Protein AF-A0A819TC47-F1 (afdb_monomer)

Secondary structure (DSSP, 8-state):
-EEP---S--PSPBSSTT-B--STTTTTHHHHHHHHHHHHHHHHHHHHHHHTT---HHHHHHHHHHHHHHTSTTTTTS-S-HHHHHHHHHHHHHHHHHHHHHHHHHHHHHSBSSTTSPPPPPPEE-TTGGGT--GGGTT-SEEEEEEEE-SSS-EEEEEEEEESS-EEEE-TTS-B--EEEEEPPHHHHTSTT------EEEEEEEEE-TTEEEEEEEEE-S--S----S-EEEESS-EEEE-SSEEEEE-TT--EEEEEETTTTEEEEEEEEEEEEEEBP---SSSGGGPPP-SS---BSSSSPEES-S--EEEEEE-SSEEEEEEEEETTEEEEEEEETT-SSEEEEEEE-PPP-TTS--EEEEEEEEES---TTEEEEESTTSSEEEEETT--SSS----S-TTGGG-EEESSEEEEE-SS-EEEEEESS-EEEE-SSTTEEEEEEEEE-SS--SSS--S----EETTEEPPEEEEEEEEEE-HHHHHHHHHHHHHHHHTPPEEEEEESPPPHHHHHHHB-SEEES-SSPPPTTEEEEEEEESSSSEEEEEEEE-SPTTS-TTTTS-EEEETHHHHTTT--EEEEEEE-TTSSSBGGG------EETT--B----------TT--EEEE-TT-EEEEEEEE-S-TTS-EEEEEEB-B--SSSSS-HHHHHHTTTTTT----HHHHHHHHHHHHHH-TT--EEE--HHHHHHHHHHS-HHHHHHHHHHHHTTSEEE-S-SSS---SSS--HHHHHHHHHHHHHHHHHHHGGGG---EEEE-SSSS--HHHHHHHHHTT-SEEEES---HHHHHHHHHHT-SEEEEE--TTTGGGGEEEEEE-TTTTSPSTT---STT--SPP----TTSTT--HHHHHHHHHHHHHHHHTT-SSSEEEEEE--BT--TTHHHHHHHHHHHHHHHTT-

Structure (mmCIF, N/CA/C/O backbone):
data_AF-A0A819TC47-F1
#
_entry.id   AF-A0A819TC47-F1
#
loop_
_atom_site.group_PDB
_atom_site.id
_atom_site.type_symbol
_atom_site.label_atom_id
_atom_site.label_alt_id
_atom_site.label_comp_id
_atom_site.label_asym_id
_atom_site.label_entity_id
_atom_site.label_seq_id
_atom_site.pdbx_PDB_ins_code
_atom_site.Cartn_x
_atom_site.Cartn_y
_atom_site.Cartn_z
_atom_site.occupancy
_atom_site.B_iso_or_equiv
_atom_site.auth_seq_id
_atom_site.auth_comp_id
_atom_site.auth_asym_id
_atom_site.auth_atom_id
_atom_site.pdbx_PDB_model_num
ATOM 1 N N . HIS A 1 1 ? 35.397 -21.884 -5.640 1.00 66.31 1 HIS A N 1
ATOM 2 C CA . HIS A 1 1 ? 35.527 -21.461 -4.231 1.00 66.31 1 HIS A CA 1
ATOM 3 C C . HIS A 1 1 ? 34.223 -21.775 -3.524 1.00 66.31 1 HIS A C 1
ATOM 5 O O . HIS A 1 1 ? 33.183 -21.461 -4.092 1.00 66.31 1 HIS A O 1
ATOM 11 N N . ASN A 1 2 ? 34.286 -22.409 -2.350 1.00 80.88 2 ASN A N 1
ATOM 12 C CA . ASN A 1 2 ? 33.099 -22.724 -1.556 1.00 80.88 2 ASN A CA 1
ATOM 13 C C . ASN A 1 2 ? 32.839 -21.586 -0.569 1.00 80.88 2 ASN A C 1
ATOM 15 O O . ASN A 1 2 ? 33.772 -21.132 0.097 1.00 80.88 2 ASN A O 1
ATOM 19 N N . TRP A 1 3 ? 31.592 -21.140 -0.482 1.00 86.06 3 TRP A N 1
ATOM 20 C CA . TRP A 1 3 ? 31.165 -20.068 0.415 1.00 86.06 3 TRP A CA 1
ATOM 21 C C . TRP A 1 3 ? 30.440 -20.639 1.632 1.00 86.06 3 TRP A C 1
ATOM 23 O O . TRP A 1 3 ? 29.738 -21.643 1.530 1.00 86.06 3 TRP A O 1
ATOM 33 N N . THR A 1 4 ? 30.604 -20.008 2.794 1.00 86.88 4 THR A N 1
ATOM 34 C CA . THR A 1 4 ? 29.801 -20.333 3.978 1.00 86.88 4 THR A CA 1
ATOM 35 C C . THR A 1 4 ? 28.342 -19.924 3.763 1.00 86.88 4 THR A C 1
ATOM 37 O O . THR A 1 4 ? 28.050 -19.001 3.004 1.00 86.88 4 THR A O 1
ATOM 40 N N . SER A 1 5 ? 27.420 -20.612 4.438 1.00 83.12 5 SER A N 1
ATOM 41 C CA . SER A 1 5 ? 25.977 -20.384 4.306 1.00 83.12 5 SER A CA 1
ATOM 42 C C . SER A 1 5 ? 25.416 -19.711 5.563 1.00 83.12 5 SER A C 1
ATOM 44 O O . SER A 1 5 ? 25.866 -19.985 6.676 1.00 83.12 5 SER A O 1
ATOM 46 N N . LYS A 1 6 ? 24.432 -18.825 5.377 1.00 85.69 6 LYS A N 1
ATOM 47 C CA . LYS A 1 6 ? 23.706 -18.093 6.423 1.00 85.69 6 LYS A CA 1
ATOM 48 C C . LYS A 1 6 ? 22.215 -18.147 6.092 1.00 85.69 6 LYS A C 1
ATOM 50 O O . LYS A 1 6 ? 21.855 -17.870 4.952 1.00 85.69 6 LYS A O 1
ATOM 55 N N . THR A 1 7 ? 21.377 -18.496 7.064 1.00 84.25 7 THR A N 1
ATOM 56 C CA . THR A 1 7 ? 19.927 -18.688 6.858 1.00 84.25 7 THR A CA 1
ATOM 57 C C . THR A 1 7 ? 19.046 -17.760 7.694 1.00 84.25 7 THR A C 1
ATOM 59 O O . THR A 1 7 ? 17.918 -17.500 7.303 1.00 84.25 7 THR A O 1
ATOM 62 N N . ASP A 1 8 ? 19.538 -17.263 8.830 1.00 88.25 8 ASP A N 1
ATOM 63 C CA . ASP A 1 8 ? 18.830 -16.302 9.694 1.00 88.25 8 ASP A CA 1
ATOM 64 C C . ASP A 1 8 ? 19.260 -14.835 9.426 1.00 88.25 8 ASP A C 1
ATOM 66 O O . ASP A 1 8 ? 20.000 -14.559 8.475 1.00 88.25 8 ASP A O 1
ATOM 70 N N . ASP A 1 9 ? 18.834 -13.880 10.260 1.00 94.06 9 ASP A N 1
ATOM 71 C CA . ASP A 1 9 ? 19.107 -12.442 10.105 1.00 94.06 9 ASP A CA 1
ATOM 72 C C . ASP A 1 9 ? 20.329 -11.930 10.903 1.00 94.06 9 ASP A C 1
ATOM 74 O O . ASP A 1 9 ? 21.116 -12.691 11.459 1.00 94.06 9 ASP A O 1
ATOM 78 N N . PHE A 1 10 ? 20.558 -10.615 10.897 1.00 95.62 10 PHE A N 1
ATOM 79 C CA . PHE A 1 10 ? 21.628 -9.959 11.666 1.00 95.62 10 PHE A CA 1
ATOM 80 C C . PHE A 1 10 ? 21.071 -9.125 12.832 1.00 95.62 10 PHE A C 1
ATOM 82 O O . PHE A 1 10 ? 21.669 -8.120 13.225 1.00 95.62 10 PHE A O 1
ATOM 89 N N . PHE A 1 11 ? 19.925 -9.530 13.390 1.00 96.94 11 PHE A N 1
ATOM 90 C CA . PHE A 1 11 ? 19.313 -8.855 14.531 1.00 96.94 11 PHE A CA 1
ATOM 91 C C . PHE A 1 11 ? 19.506 -9.609 15.859 1.00 96.94 11 PHE A C 1
ATOM 93 O O . PHE A 1 11 ? 19.625 -10.834 15.879 1.00 96.94 11 PHE A O 1
ATOM 100 N N . PRO A 1 12 ? 19.490 -8.879 16.992 1.00 97.25 12 PRO A N 1
ATOM 101 C CA . PRO A 1 12 ? 19.689 -7.435 17.091 1.00 97.25 12 PRO A CA 1
ATOM 102 C C . PRO A 1 12 ? 21.156 -7.044 16.858 1.00 97.25 12 PRO A C 1
ATOM 104 O O . PRO A 1 12 ? 22.076 -7.782 17.221 1.00 97.25 12 PRO A O 1
ATOM 107 N N . TYR A 1 13 ? 21.366 -5.850 16.303 1.00 97.94 13 TYR A N 1
ATOM 108 C CA . TYR A 1 13 ? 22.694 -5.266 16.126 1.00 97.94 13 TYR A CA 1
ATOM 109 C C . TYR A 1 13 ? 23.215 -4.670 17.440 1.00 97.94 13 TYR A C 1
ATOM 111 O O . TYR A 1 13 ? 22.492 -3.962 18.147 1.00 97.94 13 TYR A O 1
ATOM 119 N N . ALA A 1 14 ? 24.487 -4.927 17.742 1.00 97.31 14 ALA A N 1
ATOM 120 C CA . ALA A 1 14 ? 25.224 -4.250 18.797 1.00 97.31 14 ALA A CA 1
ATOM 121 C C . ALA A 1 14 ? 26.655 -3.972 18.344 1.00 97.31 14 ALA A C 1
ATOM 123 O O . ALA A 1 14 ? 27.362 -4.872 17.894 1.00 97.31 14 ALA A O 1
ATOM 124 N N . HIS A 1 15 ? 27.081 -2.724 18.498 1.00 95.56 15 HIS A N 1
ATOM 125 C CA . HIS A 1 15 ? 28.419 -2.277 18.109 1.00 95.56 15 HIS A CA 1
ATOM 126 C C . HIS A 1 15 ? 29.455 -2.377 19.245 1.00 95.56 15 HIS A C 1
ATOM 128 O O . HIS A 1 15 ? 30.656 -2.397 18.990 1.00 95.56 15 HIS A O 1
ATOM 134 N N . HIS A 1 16 ? 28.999 -2.491 20.497 1.00 95.19 16 HIS A N 1
ATOM 135 C CA . HIS A 1 16 ? 29.795 -2.803 21.690 1.00 95.19 16 HIS A CA 1
ATOM 136 C C . HIS A 1 16 ? 28.872 -3.401 22.786 1.00 95.19 16 HIS A C 1
ATOM 138 O O . HIS A 1 16 ? 27.650 -3.399 22.607 1.00 95.19 16 HIS A O 1
ATOM 144 N N . PRO A 1 17 ? 29.400 -3.905 23.924 1.00 95.25 17 PRO A N 1
ATOM 145 C CA . PRO A 1 17 ? 28.638 -4.716 24.890 1.00 95.25 17 PRO A CA 1
ATOM 146 C C . PRO A 1 17 ? 27.338 -4.116 25.459 1.00 95.25 17 PRO A C 1
ATOM 148 O O . PRO A 1 17 ? 26.407 -4.862 25.739 1.00 95.25 17 PRO A O 1
ATOM 151 N N . HIS A 1 18 ? 27.262 -2.793 25.614 1.00 96.94 18 HIS A N 1
ATOM 152 C CA . HIS A 1 18 ? 26.099 -2.066 26.152 1.00 96.94 18 HIS A CA 1
ATOM 153 C C . HIS A 1 18 ? 25.373 -1.217 25.092 1.00 96.94 18 HIS A C 1
ATOM 155 O O . HIS A 1 18 ? 24.556 -0.360 25.423 1.00 96.94 18 HIS A O 1
ATOM 161 N N . GLY A 1 19 ? 25.705 -1.414 23.814 1.00 96.75 19 GLY A N 1
ATOM 162 C CA . GLY A 1 19 ? 25.233 -0.598 22.698 1.00 96.75 19 GLY A CA 1
ATOM 163 C C . GLY A 1 19 ? 24.365 -1.395 21.736 1.00 96.75 19 GLY A C 1
ATOM 164 O O . GLY A 1 19 ? 24.721 -1.483 20.559 1.00 96.75 19 GLY A O 1
ATOM 165 N N . PHE A 1 20 ? 23.277 -1.995 22.238 1.00 98.44 20 PHE A N 1
ATOM 166 C CA . PHE A 1 20 ? 22.263 -2.702 21.443 1.00 98.44 20 PHE A CA 1
ATOM 167 C C . PHE A 1 20 ? 21.287 -1.709 20.804 1.00 98.44 20 PHE A C 1
ATOM 169 O O . PHE A 1 20 ? 20.598 -0.958 21.497 1.00 98.44 20 PHE A O 1
ATOM 176 N N . TRP A 1 21 ? 21.205 -1.727 19.475 1.00 98.56 21 TRP A N 1
ATOM 177 C CA . TRP A 1 21 ? 20.367 -0.818 18.689 1.00 98.56 21 TRP A CA 1
ATOM 178 C C . TRP A 1 21 ? 18.967 -1.411 18.559 1.00 98.56 21 TRP A C 1
ATOM 180 O O . TRP A 1 21 ? 18.543 -1.823 17.484 1.00 98.56 21 TRP A O 1
ATOM 190 N N . THR A 1 22 ? 18.276 -1.538 19.687 1.00 98.75 22 THR A N 1
ATOM 191 C CA . THR A 1 22 ? 16.927 -2.118 19.756 1.00 98.75 22 THR A CA 1
ATOM 192 C C . THR A 1 22 ? 15.870 -1.113 20.203 1.00 98.75 22 THR A C 1
ATOM 194 O O . THR A 1 22 ? 14.683 -1.426 20.201 1.00 98.75 22 THR A O 1
ATOM 197 N N . GLY A 1 23 ? 16.274 0.124 20.515 1.00 98.69 23 GLY A N 1
ATOM 198 C CA . GLY A 1 23 ? 15.364 1.214 20.856 1.00 98.69 23 GLY A CA 1
ATOM 199 C C . GLY A 1 23 ? 14.616 1.770 19.645 1.00 98.69 23 GLY A C 1
ATOM 200 O O . GLY A 1 23 ? 13.416 2.047 19.733 1.00 98.69 23 GLY A O 1
ATOM 201 N N . TYR A 1 24 ? 15.287 1.861 18.491 1.00 98.75 24 TYR A N 1
ATOM 202 C CA . TYR A 1 24 ? 14.677 2.377 17.257 1.00 98.75 24 TYR A CA 1
ATOM 203 C C . TYR A 1 24 ? 13.541 1.499 16.715 1.00 98.75 24 TYR A C 1
ATOM 205 O O . TYR A 1 24 ? 12.728 1.957 15.909 1.00 98.75 24 TYR A O 1
ATOM 213 N N . PHE A 1 25 ? 13.419 0.258 17.193 1.00 98.81 25 PHE A N 1
ATOM 214 C CA . PHE A 1 25 ? 12.260 -0.575 16.884 1.00 98.81 25 PHE A CA 1
ATOM 215 C C . PHE A 1 25 ? 10.945 0.082 17.341 1.00 98.81 25 PHE A C 1
ATOM 217 O O . PHE A 1 25 ? 9.921 -0.148 16.706 1.00 98.81 25 PHE A O 1
ATOM 224 N N . THR A 1 26 ? 10.978 0.968 18.350 1.00 98.88 26 THR A N 1
ATOM 225 C CA . THR A 1 26 ? 9.799 1.698 18.862 1.00 98.88 26 THR A CA 1
ATOM 226 C C . THR A 1 26 ? 9.914 3.228 18.780 1.00 98.88 26 THR A C 1
ATOM 228 O O . THR A 1 26 ? 8.888 3.907 18.825 1.00 98.88 26 THR A O 1
ATOM 231 N N . SER A 1 27 ? 11.112 3.814 18.652 1.00 98.81 27 SER A N 1
ATOM 232 C CA . SER A 1 27 ? 11.291 5.282 18.594 1.00 98.81 27 SER A CA 1
ATOM 233 C C . SER A 1 27 ? 10.340 5.957 17.598 1.00 98.81 27 SER A C 1
ATOM 235 O O . SER A 1 27 ? 10.143 5.453 16.496 1.00 98.81 27 SER A O 1
ATOM 237 N N . ARG A 1 28 ? 9.714 7.080 17.977 1.00 98.56 28 ARG A N 1
ATOM 238 C CA . ARG A 1 28 ? 8.693 7.770 17.161 1.00 98.56 28 ARG A CA 1
ATOM 239 C C . ARG A 1 28 ? 7.520 6.872 16.744 1.00 98.56 28 ARG A C 1
ATOM 241 O O . ARG A 1 28 ? 7.112 6.833 15.580 1.00 98.56 28 ARG A O 1
ATOM 248 N N . ALA A 1 29 ? 6.930 6.160 17.705 1.00 98.38 29 ALA A N 1
ATOM 249 C CA . ALA A 1 29 ? 5.822 5.224 17.480 1.00 98.38 29 ALA A CA 1
ATOM 250 C C . ALA A 1 29 ? 4.607 5.841 16.748 1.00 98.38 29 ALA A C 1
ATOM 252 O O . ALA A 1 29 ? 3.863 5.131 16.066 1.00 98.38 29 ALA A O 1
ATOM 253 N N . ALA A 1 30 ? 4.387 7.158 16.857 1.00 98.06 30 ALA A N 1
ATOM 254 C CA . ALA A 1 30 ? 3.364 7.861 16.079 1.00 98.06 30 ALA A CA 1
ATOM 255 C C . ALA A 1 30 ? 3.701 7.917 14.576 1.00 98.06 30 ALA A C 1
ATOM 257 O O . ALA A 1 30 ? 2.838 7.609 13.752 1.00 98.06 30 ALA A O 1
ATOM 258 N N . LEU A 1 31 ? 4.951 8.239 14.217 1.00 98.44 31 LEU A N 1
ATOM 259 C CA . LEU A 1 31 ? 5.405 8.297 12.824 1.00 98.44 31 LEU A CA 1
ATOM 260 C C . LEU A 1 31 ? 5.360 6.911 12.167 1.00 98.44 31 LEU A C 1
ATOM 262 O O . LEU A 1 31 ? 4.860 6.784 11.053 1.00 98.44 31 LEU A O 1
ATOM 266 N N . LYS A 1 32 ? 5.762 5.856 12.888 1.00 98.75 32 LYS A N 1
ATOM 267 C CA . LYS A 1 32 ? 5.657 4.459 12.421 1.00 98.75 32 LYS A CA 1
ATOM 268 C C . LYS A 1 32 ? 4.223 4.049 12.073 1.00 98.75 32 LYS A C 1
ATOM 270 O O . LYS A 1 32 ? 3.983 3.383 11.070 1.00 98.75 32 LYS A O 1
ATOM 275 N N . ARG A 1 33 ? 3.235 4.474 12.870 1.00 97.88 33 ARG A N 1
ATOM 276 C CA . ARG A 1 33 ? 1.818 4.251 12.536 1.00 97.88 33 ARG A CA 1
ATOM 277 C C . ARG A 1 33 ? 1.372 5.076 11.340 1.00 97.88 33 ARG A C 1
ATOM 279 O O . ARG A 1 33 ? 0.556 4.591 10.552 1.00 97.88 33 ARG A O 1
ATOM 286 N N . TYR A 1 34 ? 1.863 6.308 11.236 1.00 98.12 34 TYR A N 1
ATOM 287 C CA . TYR A 1 34 ? 1.503 7.207 10.153 1.00 98.12 34 TYR A CA 1
ATOM 288 C C . TYR A 1 34 ? 2.051 6.728 8.806 1.00 98.12 34 TYR A C 1
ATOM 290 O O . TYR A 1 34 ? 1.320 6.777 7.820 1.00 98.12 34 TYR A O 1
ATOM 298 N N . GLU A 1 35 ? 3.254 6.148 8.780 1.00 97.94 35 GLU A N 1
ATOM 299 C CA . GLU A 1 35 ? 3.806 5.404 7.638 1.00 97.94 35 GLU A CA 1
ATOM 300 C C . GLU A 1 35 ? 2.853 4.281 7.211 1.00 97.94 35 GLU A C 1
ATOM 302 O O . GLU A 1 35 ? 2.373 4.275 6.076 1.00 97.94 35 GLU A O 1
ATOM 307 N N . ARG A 1 36 ? 2.478 3.392 8.143 1.00 97.06 36 ARG A N 1
ATOM 308 C CA . ARG A 1 36 ? 1.607 2.245 7.848 1.00 97.06 36 ARG A CA 1
ATOM 309 C C . ARG A 1 36 ? 0.250 2.684 7.296 1.00 97.06 36 ARG A C 1
ATOM 311 O O . ARG A 1 36 ? -0.279 2.084 6.363 1.00 97.06 36 ARG A O 1
ATOM 318 N N . HIS A 1 37 ? -0.313 3.743 7.878 1.00 97.00 37 HIS A N 1
ATOM 319 C CA . HIS A 1 37 ? -1.571 4.346 7.437 1.00 97.00 37 HIS A CA 1
ATOM 320 C C . HIS A 1 37 ? -1.469 4.940 6.030 1.00 97.00 37 HIS A C 1
ATOM 322 O O . HIS A 1 37 ? -2.325 4.688 5.182 1.00 97.00 37 HIS A O 1
ATOM 328 N N . SER A 1 38 ? -0.401 5.696 5.782 1.00 98.06 38 SER A N 1
ATOM 329 C CA . SER A 1 38 ? -0.137 6.356 4.505 1.00 98.06 38 SER A CA 1
ATOM 330 C C . SER A 1 38 ? 0.094 5.340 3.388 1.00 98.06 38 SER A C 1
ATOM 332 O O . SER A 1 38 ? -0.426 5.524 2.289 1.00 98.06 38 SER A O 1
ATOM 334 N N . ASN A 1 39 ? 0.778 4.223 3.673 1.00 97.81 39 ASN A N 1
ATOM 335 C CA . ASN A 1 39 ? 0.933 3.137 2.707 1.00 97.81 39 ASN A CA 1
ATOM 336 C C . ASN A 1 39 ? -0.417 2.519 2.317 1.00 97.81 39 ASN A C 1
ATOM 338 O O . ASN A 1 39 ? -0.669 2.323 1.133 1.00 97.81 39 ASN A O 1
ATOM 342 N N . ASN A 1 40 ? -1.301 2.243 3.281 1.00 97.44 40 ASN A N 1
ATOM 343 C CA . ASN A 1 40 ? -2.626 1.694 2.979 1.00 97.44 40 ASN A CA 1
ATOM 344 C C . ASN A 1 40 ? -3.428 2.636 2.055 1.00 97.44 40 ASN A C 1
ATOM 346 O O . ASN A 1 40 ? -3.978 2.200 1.043 1.00 97.44 40 ASN A O 1
ATOM 350 N N . ILE A 1 41 ? -3.404 3.948 2.334 1.00 97.88 41 ILE A N 1
ATOM 351 C CA . ILE A 1 41 ? -4.001 4.969 1.455 1.00 97.88 41 ILE A CA 1
ATOM 352 C C . ILE A 1 41 ? -3.352 4.958 0.067 1.00 97.88 41 ILE A C 1
ATOM 354 O O . ILE A 1 41 ? -4.070 5.007 -0.933 1.00 97.88 41 ILE A O 1
ATOM 358 N N . LEU A 1 42 ? -2.023 4.859 -0.020 1.00 98.06 42 LEU A N 1
ATOM 359 C CA . LEU A 1 42 ? -1.311 4.792 -1.297 1.00 98.06 42 LEU A CA 1
ATOM 360 C C . LEU A 1 42 ? -1.751 3.579 -2.127 1.00 98.06 42 LEU A C 1
ATOM 362 O O . LEU A 1 42 ? -2.056 3.737 -3.310 1.00 98.06 42 LEU A O 1
ATOM 366 N N . GLN A 1 43 ? -1.826 2.389 -1.522 1.00 97.62 43 GLN A N 1
ATOM 367 C CA . GLN A 1 43 ? -2.245 1.182 -2.238 1.00 97.62 43 GLN A CA 1
ATOM 368 C C . GLN A 1 43 ? -3.692 1.286 -2.728 1.00 97.62 43 GLN A C 1
ATOM 370 O O . GLN A 1 43 ? -3.957 1.019 -3.899 1.00 97.62 43 GLN A O 1
ATOM 375 N N . ALA A 1 44 ? -4.620 1.746 -1.884 1.00 97.19 44 ALA A N 1
ATOM 376 C CA . ALA A 1 44 ? -6.005 1.962 -2.299 1.00 97.19 44 ALA A CA 1
ATOM 377 C C . ALA A 1 44 ? -6.127 3.022 -3.404 1.00 97.19 44 ALA A C 1
ATOM 379 O O . ALA A 1 44 ? -6.916 2.862 -4.330 1.00 97.19 44 ALA A O 1
ATOM 380 N N . THR A 1 45 ? -5.316 4.081 -3.348 1.00 97.81 45 THR A N 1
ATOM 381 C CA . THR A 1 45 ? -5.294 5.130 -4.378 1.00 97.81 45 THR A CA 1
ATOM 382 C C . THR A 1 45 ? -4.812 4.584 -5.718 1.00 97.81 45 THR A C 1
ATOM 384 O O . THR A 1 45 ? -5.431 4.873 -6.739 1.00 97.81 45 THR A O 1
ATOM 387 N N . ARG A 1 46 ? -3.757 3.756 -5.733 1.00 96.94 46 ARG A N 1
ATOM 388 C CA . ARG A 1 46 ? -3.277 3.075 -6.950 1.00 96.94 46 ARG A CA 1
ATOM 389 C C . ARG A 1 46 ? -4.330 2.140 -7.536 1.00 96.94 46 ARG A C 1
ATOM 391 O O . ARG A 1 46 ? -4.606 2.218 -8.731 1.00 96.94 46 ARG A O 1
ATOM 398 N N . GLN A 1 47 ? -4.968 1.334 -6.685 1.00 96.19 47 GLN A N 1
ATOM 399 C CA . GLN A 1 47 ? -6.060 0.448 -7.088 1.00 96.19 47 GLN A CA 1
ATOM 400 C C . GLN A 1 47 ? -7.213 1.240 -7.711 1.00 96.19 47 GLN A C 1
ATOM 402 O O . GLN A 1 47 ? -7.611 0.951 -8.833 1.00 96.19 47 GLN A O 1
ATOM 407 N N . LEU A 1 48 ? -7.721 2.264 -7.022 1.00 95.94 48 LEU A N 1
ATOM 408 C CA . LEU A 1 48 ? -8.822 3.097 -7.509 1.00 95.94 48 LEU A CA 1
ATOM 409 C C . LEU A 1 48 ? -8.458 3.843 -8.799 1.00 95.94 48 LEU A C 1
ATOM 411 O O . LEU A 1 48 ? -9.276 3.899 -9.712 1.00 95.94 48 LEU A O 1
ATOM 415 N N . ASN A 1 49 ? -7.233 4.361 -8.909 1.00 94.38 49 ASN A N 1
ATOM 416 C CA . ASN A 1 49 ? -6.725 4.985 -10.130 1.00 94.38 49 ASN A CA 1
ATOM 417 C C . ASN A 1 49 ? -6.718 4.010 -11.315 1.00 94.38 49 ASN A C 1
ATOM 419 O O . ASN A 1 49 ? -7.207 4.360 -12.388 1.00 94.38 49 ASN A O 1
ATOM 423 N N . ALA A 1 50 ? -6.211 2.792 -11.107 1.00 92.00 50 ALA A N 1
ATOM 424 C CA . ALA A 1 50 ? -6.165 1.760 -12.136 1.00 92.00 50 ALA A CA 1
ATOM 425 C C . ALA A 1 50 ? -7.570 1.284 -12.537 1.00 92.00 50 ALA A C 1
ATOM 427 O O . ALA A 1 50 ? -7.880 1.207 -13.724 1.00 92.00 50 ALA A O 1
ATOM 428 N N . LEU A 1 51 ? -8.431 1.014 -11.554 1.00 92.00 51 LEU A N 1
ATOM 429 C CA . LEU A 1 51 ? -9.780 0.478 -11.753 1.00 92.00 51 LEU A CA 1
ATOM 430 C C . LEU A 1 51 ? -10.752 1.496 -12.358 1.00 92.00 51 LEU A C 1
ATOM 432 O O . LEU A 1 51 ? -11.624 1.122 -13.135 1.00 92.00 51 LEU A O 1
ATOM 436 N N . ALA A 1 52 ? -10.591 2.782 -12.042 1.00 91.00 52 ALA A N 1
ATOM 437 C CA . ALA A 1 52 ? -11.339 3.863 -12.682 1.00 91.00 52 ALA A CA 1
ATOM 438 C C . ALA A 1 52 ? -10.676 4.362 -13.982 1.00 91.00 52 ALA A C 1
ATOM 440 O O . ALA A 1 52 ? -11.174 5.309 -14.598 1.00 91.00 52 ALA A O 1
ATOM 441 N N . ASN A 1 53 ? -9.564 3.743 -14.403 1.00 87.06 53 ASN A N 1
ATOM 442 C CA . ASN A 1 53 ? -8.794 4.106 -15.591 1.00 87.06 53 ASN A CA 1
ATOM 443 C C . ASN A 1 53 ? -8.556 5.628 -15.674 1.00 87.06 53 ASN A C 1
ATOM 445 O O . ASN A 1 53 ? -9.075 6.310 -16.564 1.00 87.06 53 ASN A O 1
ATOM 449 N N . LEU A 1 54 ? -7.897 6.187 -14.654 1.00 86.12 54 LEU A N 1
ATOM 450 C CA . LEU A 1 54 ? -7.642 7.631 -14.560 1.00 86.12 54 LEU A CA 1
ATOM 451 C C . LEU A 1 54 ? -6.272 8.032 -15.115 1.00 86.12 54 LEU A C 1
ATOM 453 O O . LEU A 1 54 ? -6.104 9.182 -15.505 1.00 86.12 54 LEU A O 1
ATOM 457 N N . ASN A 1 55 ? -5.300 7.114 -15.126 1.00 85.69 55 ASN A N 1
ATOM 458 C CA . ASN A 1 55 ? -3.928 7.361 -15.573 1.00 85.69 55 ASN A CA 1
ATOM 459 C C . ASN A 1 55 ? -3.230 8.554 -14.866 1.00 85.69 55 ASN A C 1
ATOM 461 O O . ASN A 1 55 ? -2.425 9.269 -15.457 1.00 85.69 55 ASN A O 1
ATOM 465 N N . LEU A 1 56 ? -3.497 8.775 -13.572 1.00 86.25 56 LEU A N 1
ATOM 466 C CA . LEU A 1 56 ? -2.972 9.915 -12.796 1.00 86.25 56 LEU A CA 1
ATOM 467 C C . LEU A 1 56 ? -1.655 9.602 -12.074 1.00 86.25 56 LEU A C 1
ATOM 469 O O . LEU A 1 56 ? -1.444 9.984 -10.918 1.00 86.25 56 LEU A O 1
ATOM 473 N N . ARG A 1 57 ? -0.737 8.909 -12.752 1.00 81.94 57 ARG A N 1
ATOM 474 C CA . ARG A 1 57 ? 0.527 8.444 -12.157 1.00 81.94 57 ARG A CA 1
ATOM 475 C C . ARG A 1 57 ? 1.375 9.589 -11.588 1.00 81.94 57 ARG A C 1
ATOM 477 O O . ARG A 1 57 ? 1.924 9.453 -10.496 1.00 81.94 57 ARG A O 1
ATOM 484 N N . ASN A 1 58 ? 1.406 10.739 -12.264 1.00 77.56 58 ASN A N 1
ATOM 485 C CA . ASN A 1 58 ? 2.135 11.931 -11.810 1.00 77.56 58 ASN A CA 1
ATOM 486 C C . ASN A 1 58 ? 1.586 12.487 -10.487 1.00 77.56 58 ASN A C 1
ATOM 488 O O . ASN A 1 58 ? 2.347 12.934 -9.636 1.00 77.56 58 ASN A O 1
ATOM 492 N N . SER A 1 59 ? 0.272 12.422 -10.265 1.00 82.31 59 SER A N 1
ATOM 493 C CA . SER A 1 59 ? -0.326 12.842 -8.993 1.00 82.31 59 SER A CA 1
ATOM 494 C C . SER A 1 59 ? -0.083 11.810 -7.884 1.00 82.31 59 SER A C 1
ATOM 496 O O . SER A 1 59 ? 0.176 12.181 -6.741 1.00 82.31 59 SER A O 1
ATOM 498 N N . ILE A 1 60 ? -0.094 10.513 -8.213 1.00 86.38 60 ILE A N 1
ATOM 499 C CA . ILE A 1 60 ? 0.265 9.429 -7.277 1.00 86.38 60 ILE A CA 1
ATOM 500 C C . ILE A 1 60 ? 1.736 9.519 -6.845 1.00 86.38 60 ILE A C 1
ATOM 502 O O . ILE A 1 60 ? 2.084 9.083 -5.739 1.00 86.38 60 ILE A O 1
ATOM 506 N N . PHE A 1 61 ? 2.601 10.094 -7.688 1.00 84.44 61 PHE A N 1
ATOM 507 C CA . PHE A 1 61 ? 4.024 10.247 -7.400 1.00 84.44 61 PHE A CA 1
ATOM 508 C C . PHE A 1 61 ? 4.280 10.995 -6.088 1.00 84.44 61 PHE A C 1
ATOM 510 O O . PHE A 1 61 ? 5.137 10.556 -5.337 1.00 84.44 61 PHE A O 1
ATOM 517 N N . PHE A 1 62 ? 3.497 12.022 -5.735 1.00 85.75 62 PHE A N 1
ATOM 518 C CA . PHE A 1 62 ? 3.691 12.781 -4.488 1.00 85.75 62 PHE A CA 1
ATOM 519 C C . PHE A 1 62 ? 3.638 11.900 -3.232 1.00 85.75 62 PHE A C 1
ATOM 521 O O . PHE A 1 62 ? 4.534 11.950 -2.391 1.00 85.75 62 PHE A O 1
ATOM 528 N N . LEU A 1 63 ? 2.607 11.056 -3.103 1.00 95.50 63 LEU A N 1
ATOM 529 C CA . LEU A 1 63 ? 2.522 10.129 -1.972 1.00 95.50 63 LEU A CA 1
ATOM 530 C C . LEU A 1 63 ? 3.513 8.967 -2.123 1.00 95.50 63 LEU A C 1
ATOM 532 O O . LEU A 1 63 ? 4.040 8.491 -1.124 1.00 95.50 63 LEU A O 1
ATOM 536 N N . SER A 1 64 ? 3.804 8.527 -3.351 1.00 94.50 64 SER A N 1
ATOM 537 C CA . SER A 1 64 ? 4.796 7.469 -3.598 1.00 94.50 64 SER A CA 1
ATOM 538 C C . SER A 1 64 ? 6.211 7.891 -3.195 1.00 94.50 64 SER A C 1
ATOM 540 O O . SER A 1 64 ? 6.922 7.107 -2.573 1.00 94.50 64 SER A O 1
ATOM 542 N N . GLU A 1 65 ? 6.609 9.120 -3.521 1.00 94.94 65 GLU A N 1
ATOM 543 C CA . GLU A 1 65 ? 7.888 9.721 -3.147 1.00 94.94 65 GLU A CA 1
ATOM 544 C C . GLU A 1 65 ? 7.964 9.895 -1.629 1.00 94.94 65 GLU A C 1
ATOM 546 O O . GLU A 1 65 ? 8.906 9.400 -1.014 1.00 94.94 65 GLU A O 1
ATOM 551 N N . ALA A 1 66 ? 6.944 10.502 -1.008 1.00 96.06 66 ALA A N 1
ATOM 552 C CA . ALA A 1 66 ? 6.887 10.667 0.444 1.00 96.06 66 ALA A CA 1
ATOM 553 C C . ALA A 1 66 ? 6.983 9.320 1.181 1.00 96.06 66 ALA A C 1
ATOM 555 O O . ALA A 1 66 ? 7.733 9.197 2.148 1.00 96.06 66 ALA A O 1
ATOM 556 N N . MET A 1 67 ? 6.278 8.293 0.693 1.00 97.94 67 MET A N 1
ATOM 557 C CA . MET A 1 67 ? 6.376 6.936 1.230 1.00 97.94 67 MET A CA 1
ATOM 558 C C . MET A 1 67 ? 7.759 6.320 1.019 1.00 97.94 67 MET A C 1
ATOM 560 O O . MET A 1 67 ? 8.244 5.645 1.922 1.00 97.94 67 MET A O 1
ATOM 564 N N . GLY A 1 68 ? 8.398 6.554 -0.132 1.00 94.62 68 GLY A N 1
ATOM 565 C CA . GLY A 1 68 ? 9.763 6.106 -0.413 1.00 94.62 68 GLY A CA 1
ATOM 566 C C . GLY A 1 68 ? 10.789 6.736 0.530 1.00 94.62 68 GLY A C 1
ATOM 567 O O . GLY A 1 68 ? 11.601 6.021 1.112 1.00 94.62 68 GLY A O 1
ATOM 568 N N . VAL A 1 69 ? 10.697 8.051 0.753 1.00 94.62 69 VAL A N 1
ATOM 569 C CA . VAL A 1 69 ? 11.526 8.782 1.727 1.00 94.62 69 VAL A CA 1
ATOM 570 C C . VAL A 1 69 ? 11.263 8.287 3.151 1.00 94.62 69 VAL A C 1
ATOM 572 O O . VAL A 1 69 ? 12.210 8.092 3.908 1.00 94.62 69 VAL A O 1
ATOM 575 N N . ALA A 1 70 ? 10.007 8.002 3.511 1.00 97.31 70 ALA A N 1
ATOM 576 C CA . ALA A 1 70 ? 9.662 7.484 4.835 1.00 97.31 70 ALA A CA 1
ATOM 577 C C . ALA A 1 70 ? 10.301 6.116 5.142 1.00 97.31 70 ALA A C 1
ATOM 579 O O . ALA A 1 70 ? 10.495 5.801 6.312 1.00 97.31 70 ALA A O 1
ATOM 580 N N . GLN A 1 71 ? 10.692 5.326 4.131 1.00 97.50 71 GLN A N 1
ATOM 581 C CA . GLN A 1 71 ? 11.428 4.068 4.339 1.00 97.50 71 GLN A CA 1
ATOM 582 C C . GLN A 1 71 ? 12.918 4.269 4.655 1.00 97.50 71 GLN A C 1
ATOM 584 O O . GLN A 1 71 ? 13.619 3.289 4.912 1.00 97.50 71 GLN A O 1
ATOM 589 N N . HIS A 1 72 ? 13.429 5.505 4.610 1.00 98.00 72 HIS A N 1
ATOM 590 C CA . HIS A 1 72 ? 14.814 5.795 4.961 1.00 98.00 72 HIS A CA 1
ATOM 591 C C . HIS A 1 72 ? 15.145 5.255 6.361 1.00 98.00 72 HIS A C 1
ATOM 593 O O . HIS A 1 72 ? 14.315 5.289 7.272 1.00 98.00 72 HIS A O 1
ATOM 599 N N . HIS A 1 73 ? 16.374 4.774 6.545 1.00 97.06 73 HIS A N 1
ATOM 600 C CA . HIS A 1 73 ? 16.817 4.148 7.793 1.00 97.06 73 HIS A CA 1
ATOM 601 C C . HIS A 1 73 ? 16.926 5.121 8.977 1.00 97.06 73 HIS A C 1
ATOM 603 O O . HIS A 1 73 ? 17.137 4.651 10.089 1.00 97.06 73 HIS A O 1
ATOM 609 N N . ASP A 1 74 ? 16.735 6.427 8.749 1.00 97.94 74 ASP A N 1
ATOM 610 C CA . ASP A 1 74 ? 16.528 7.447 9.790 1.00 97.94 74 ASP A CA 1
ATOM 611 C C . ASP A 1 74 ? 15.115 8.049 9.811 1.00 97.94 74 ASP A C 1
ATOM 613 O O . ASP A 1 74 ? 14.851 8.956 10.585 1.00 97.94 74 ASP A O 1
ATOM 617 N N . ALA A 1 75 ? 14.197 7.590 8.958 1.00 97.94 75 ALA A N 1
ATOM 618 C CA . ALA A 1 75 ? 12.811 8.057 8.939 1.00 97.94 75 ALA A CA 1
ATOM 619 C C . ALA A 1 75 ? 11.911 7.119 9.752 1.00 97.94 75 ALA A C 1
ATOM 621 O O . ALA A 1 75 ? 11.663 7.354 10.932 1.00 97.94 75 ALA A O 1
ATOM 622 N N . VAL A 1 76 ? 11.457 6.000 9.173 1.00 97.88 76 VAL A N 1
ATOM 623 C CA . VAL A 1 76 ? 10.594 5.037 9.884 1.00 97.88 76 VAL A CA 1
ATOM 624 C C . VAL A 1 76 ? 11.265 4.438 11.126 1.00 97.88 76 VAL A C 1
ATOM 626 O O . VAL A 1 76 ? 10.571 4.015 12.047 1.00 97.88 76 VAL A O 1
ATOM 629 N N . SER A 1 77 ? 12.598 4.434 11.214 1.00 98.25 77 SER A N 1
ATOM 630 C CA . SER A 1 77 ? 13.343 4.044 12.421 1.00 98.25 77 SER A CA 1
ATOM 631 C C . SER A 1 77 ? 13.138 5.008 13.597 1.00 98.25 77 SER A C 1
ATOM 633 O O . SER A 1 77 ? 13.204 4.575 14.747 1.00 98.25 77 SER A O 1
ATOM 635 N N . GLY A 1 78 ? 12.803 6.272 13.339 1.00 98.38 78 GLY A N 1
ATOM 636 C CA . GLY A 1 78 ? 12.639 7.299 14.358 1.00 98.38 78 GLY A CA 1
ATOM 637 C C . GLY A 1 78 ? 13.958 7.804 14.952 1.00 98.38 78 GLY A C 1
ATOM 638 O O . GLY A 1 78 ? 14.009 8.073 16.156 1.00 98.38 78 GLY A O 1
ATOM 639 N N . THR A 1 79 ? 15.024 7.850 14.146 1.00 98.56 79 THR A N 1
ATOM 640 C CA . THR A 1 79 ? 16.393 8.207 14.559 1.00 98.56 79 THR A CA 1
ATOM 641 C C . THR A 1 79 ? 16.920 9.526 13.980 1.00 98.56 79 THR A C 1
ATOM 643 O O . THR A 1 79 ? 18.084 9.885 14.169 1.00 98.56 79 THR A O 1
ATOM 646 N N . GLU A 1 80 ? 16.049 10.287 13.330 1.00 98.38 80 GLU A N 1
ATOM 647 C CA . GLU A 1 80 ? 16.241 11.657 12.871 1.00 98.38 80 GLU A CA 1
ATOM 648 C C . GLU A 1 80 ? 16.038 12.710 13.976 1.00 98.38 80 GLU A C 1
ATOM 650 O O . GLU A 1 80 ? 15.463 12.446 15.036 1.00 98.38 80 GLU A O 1
ATOM 655 N N . LYS A 1 81 ? 16.457 13.952 13.703 1.00 98.50 81 LYS A N 1
ATOM 656 C CA . LYS A 1 81 ? 16.140 15.131 14.529 1.00 98.50 81 LYS A CA 1
ATOM 657 C C . LYS A 1 81 ? 14.647 15.454 14.517 1.00 98.50 81 LYS A C 1
ATOM 659 O O . LYS A 1 81 ? 13.949 15.173 13.545 1.00 98.50 81 LYS A O 1
ATOM 664 N N . GLN A 1 82 ? 14.153 16.125 15.556 1.00 97.75 82 GLN A N 1
ATOM 665 C CA . GLN A 1 82 ? 12.719 16.418 15.679 1.00 97.75 82 GLN A CA 1
ATOM 666 C C . GLN A 1 82 ? 12.147 17.232 14.503 1.00 97.75 82 GLN A C 1
ATOM 668 O O . GLN A 1 82 ? 11.026 16.970 14.068 1.00 97.75 82 GLN A O 1
ATOM 673 N N . GLU A 1 83 ? 12.905 18.196 13.977 1.00 97.50 83 GLU A N 1
ATOM 674 C CA . GLU A 1 83 ? 12.490 18.998 12.816 1.00 97.50 83 GLU A CA 1
ATOM 675 C C . GLU A 1 83 ? 12.348 18.160 11.536 1.00 97.50 83 GLU A C 1
ATOM 677 O O . GLU A 1 83 ? 11.430 18.378 10.749 1.00 97.50 83 GLU A O 1
ATOM 682 N N . VAL A 1 84 ? 13.197 17.143 11.367 1.00 98.25 84 VAL A N 1
ATOM 683 C CA . VAL A 1 84 ? 13.165 16.232 10.216 1.00 98.25 84 VAL A CA 1
ATOM 684 C C . VAL A 1 84 ? 11.985 15.264 10.335 1.00 98.25 84 VAL A C 1
ATOM 686 O O . VAL A 1 84 ? 11.297 15.011 9.350 1.00 98.25 84 VAL A O 1
ATOM 689 N N . ALA A 1 85 ? 11.664 14.803 11.550 1.00 98.06 85 ALA A N 1
ATOM 690 C CA . ALA A 1 85 ? 10.456 14.013 11.799 1.00 98.06 85 ALA A CA 1
ATOM 691 C C . ALA A 1 85 ? 9.177 14.784 11.415 1.00 98.06 85 ALA A C 1
ATOM 693 O O . ALA A 1 85 ? 8.226 14.207 10.878 1.00 98.06 85 ALA A O 1
ATOM 694 N N . PHE A 1 86 ? 9.152 16.101 11.662 1.00 97.75 86 PHE A N 1
ATOM 695 C CA . PHE A 1 86 ? 8.057 16.967 11.222 1.00 97.75 86 PHE A CA 1
ATOM 696 C C . PHE A 1 86 ? 8.006 17.123 9.698 1.00 97.75 86 PHE A C 1
ATOM 698 O O . PHE A 1 86 ? 6.907 17.067 9.148 1.00 97.75 86 PHE A O 1
ATOM 705 N N . ASP A 1 87 ? 9.149 17.243 9.014 1.00 98.31 87 ASP A N 1
ATOM 706 C CA . ASP A 1 87 ? 9.207 17.249 7.543 1.00 98.31 87 ASP A CA 1
ATOM 707 C C . ASP A 1 87 ? 8.657 15.938 6.952 1.00 98.31 87 ASP A C 1
ATOM 709 O O . ASP A 1 87 ? 7.781 15.971 6.084 1.00 98.31 87 ASP A O 1
ATOM 713 N N . TYR A 1 88 ? 9.060 14.776 7.481 1.00 98.44 88 TYR A N 1
ATOM 714 C CA . TYR A 1 88 ? 8.516 13.483 7.048 1.00 98.44 88 TYR A CA 1
ATOM 715 C C . TYR A 1 88 ? 6.997 13.401 7.242 1.00 98.44 88 TYR A C 1
ATOM 717 O O . TYR A 1 88 ? 6.271 13.030 6.315 1.00 98.44 88 TYR A O 1
ATOM 725 N N . ALA A 1 89 ? 6.489 13.798 8.413 1.00 98.00 89 ALA A N 1
ATOM 726 C CA . ALA A 1 89 ? 5.050 13.831 8.668 1.00 98.00 89 ALA A CA 1
ATOM 727 C C . ALA A 1 89 ? 4.317 14.814 7.731 1.00 98.00 89 ALA A C 1
ATOM 729 O O . ALA A 1 89 ? 3.230 14.504 7.233 1.00 98.00 89 ALA A O 1
ATOM 730 N N . GLN A 1 90 ? 4.908 15.975 7.442 1.00 97.81 90 GLN A N 1
ATOM 731 C CA . GLN A 1 90 ? 4.341 16.953 6.517 1.00 97.81 90 GLN A CA 1
ATOM 732 C C . GLN A 1 90 ? 4.262 16.401 5.089 1.00 97.81 90 GLN A C 1
ATOM 734 O O . GLN A 1 90 ? 3.213 16.521 4.455 1.00 97.81 90 GLN A O 1
ATOM 739 N N . ARG A 1 91 ? 5.317 15.744 4.594 1.00 97.38 91 ARG A N 1
ATOM 740 C CA . ARG A 1 91 ? 5.332 15.107 3.264 1.00 97.38 91 ARG A CA 1
ATOM 741 C C . ARG A 1 91 ? 4.242 14.050 3.124 1.00 97.38 91 ARG A C 1
ATOM 743 O O . ARG A 1 91 ? 3.501 14.069 2.142 1.00 97.38 91 ARG A O 1
ATOM 750 N N . LEU A 1 92 ? 4.094 13.179 4.126 1.00 98.06 92 LEU A N 1
ATOM 751 C CA . LEU A 1 92 ? 3.019 12.181 4.159 1.00 98.06 92 LEU A CA 1
ATOM 752 C C . LEU A 1 92 ? 1.633 12.847 4.146 1.00 98.06 92 LEU A C 1
ATOM 754 O O . LEU A 1 92 ? 0.762 12.436 3.380 1.00 98.06 92 LEU A O 1
ATOM 758 N N . ALA A 1 93 ? 1.439 13.919 4.924 1.00 97.44 93 ALA A N 1
ATOM 759 C CA . ALA A 1 93 ? 0.179 14.667 4.954 1.00 97.44 93 ALA A CA 1
ATOM 760 C C . ALA A 1 93 ? -0.166 15.305 3.598 1.00 97.44 93 ALA A C 1
ATOM 762 O O . ALA A 1 93 ? -1.306 15.203 3.138 1.00 97.44 93 ALA A O 1
ATOM 763 N N . VAL A 1 94 ? 0.815 15.929 2.938 1.00 95.69 94 VAL A N 1
ATOM 764 C CA . VAL A 1 94 ? 0.651 16.510 1.596 1.00 95.69 94 VAL A CA 1
ATOM 765 C C . VAL A 1 94 ? 0.302 15.419 0.582 1.00 95.69 94 VAL A C 1
ATOM 767 O O . VAL A 1 94 ? -0.659 15.576 -0.172 1.00 95.69 94 VAL A O 1
ATOM 770 N N . GLY A 1 95 ? 1.013 14.288 0.606 1.00 95.69 95 GLY A N 1
ATOM 771 C CA . GLY A 1 95 ? 0.736 13.148 -0.269 1.00 95.69 95 GLY A CA 1
ATOM 772 C C . GLY A 1 95 ? -0.674 12.575 -0.081 1.00 95.69 95 GLY A C 1
ATOM 773 O O . GLY A 1 95 ? -1.374 12.339 -1.066 1.00 95.69 95 GLY A O 1
ATOM 774 N N . ILE A 1 96 ? -1.135 12.412 1.165 1.00 97.50 96 ILE A N 1
ATOM 775 C CA . ILE A 1 96 ? -2.504 11.959 1.470 1.00 97.50 96 ILE A CA 1
ATOM 776 C C . ILE A 1 96 ? -3.549 12.943 0.928 1.00 97.50 96 ILE A C 1
ATOM 778 O O . ILE A 1 96 ? -4.578 12.514 0.406 1.00 97.50 96 ILE A O 1
ATOM 782 N N . ASN A 1 97 ? -3.303 14.252 1.024 1.00 95.69 97 ASN A N 1
ATOM 783 C CA . ASN A 1 97 ? -4.227 15.255 0.494 1.00 95.69 97 ASN A CA 1
ATOM 784 C C . ASN A 1 97 ? -4.369 15.143 -1.036 1.00 95.69 97 ASN A C 1
ATOM 786 O O . ASN A 1 97 ? -5.484 15.119 -1.556 1.00 95.69 97 ASN A O 1
ATOM 790 N N . VAL A 1 98 ? -3.252 14.978 -1.757 1.00 93.75 98 VAL A N 1
ATOM 791 C CA . VAL A 1 98 ? -3.270 14.734 -3.213 1.00 93.75 98 VAL A CA 1
ATOM 792 C C . VAL A 1 98 ? -4.004 13.426 -3.538 1.00 93.75 98 VAL A C 1
ATOM 794 O O . VAL A 1 98 ? -4.874 13.406 -4.411 1.00 93.75 98 VAL A O 1
ATOM 797 N N . ALA A 1 99 ? -3.726 12.353 -2.792 1.00 96.44 99 ALA A N 1
ATOM 798 C CA . ALA A 1 99 ? -4.400 11.063 -2.943 1.00 96.44 99 ALA A CA 1
ATOM 799 C C . ALA A 1 99 ? -5.923 11.159 -2.733 1.00 96.44 99 ALA A C 1
ATOM 801 O O . ALA A 1 99 ? -6.689 10.549 -3.479 1.00 96.44 99 ALA A O 1
ATOM 802 N N . SER A 1 100 ? -6.386 11.990 -1.792 1.00 96.12 100 SER A N 1
ATOM 803 C CA . SER A 1 100 ? -7.815 12.260 -1.582 1.00 96.12 100 SER A CA 1
ATOM 804 C C . SER A 1 100 ? -8.493 12.826 -2.837 1.00 96.12 100 SER A C 1
ATOM 806 O O . SER A 1 100 ? -9.643 12.483 -3.123 1.00 96.12 100 SER A O 1
ATOM 808 N N . GLY A 1 101 ? -7.796 13.665 -3.611 1.00 95.81 101 GLY A N 1
ATOM 809 C CA . GLY A 1 101 ? -8.293 14.181 -4.890 1.00 95.81 101 GLY A CA 1
ATOM 810 C C . GLY A 1 101 ? -8.459 13.083 -5.945 1.00 95.81 101 GLY A C 1
ATOM 811 O O . GLY A 1 101 ? -9.470 13.044 -6.642 1.00 95.81 101 GLY A O 1
ATOM 812 N N . ILE A 1 102 ? -7.513 12.146 -6.012 1.00 95.44 102 ILE A N 1
ATOM 813 C CA . ILE A 1 102 ? -7.555 10.999 -6.935 1.00 95.44 102 ILE A CA 1
ATOM 814 C C . ILE A 1 102 ? -8.695 10.046 -6.563 1.00 95.44 102 ILE A C 1
ATOM 816 O O . ILE A 1 102 ? -9.446 9.618 -7.435 1.00 95.44 102 ILE A O 1
ATOM 820 N N . ILE A 1 103 ? -8.880 9.767 -5.268 1.00 97.25 103 ILE A N 1
ATOM 821 C CA . ILE A 1 103 ? -10.001 8.956 -4.765 1.00 97.25 103 ILE A CA 1
ATOM 822 C C . ILE A 1 103 ? -11.347 9.583 -5.164 1.00 97.25 103 ILE A C 1
ATOM 824 O O . ILE A 1 103 ? -12.242 8.875 -5.625 1.00 97.25 103 ILE A O 1
ATOM 828 N N . ASN A 1 104 ? -11.488 10.909 -5.062 1.00 96.44 104 ASN A N 1
ATOM 829 C CA . ASN A 1 104 ? -12.689 11.612 -5.529 1.00 96.44 104 ASN A CA 1
ATOM 830 C C . ASN A 1 104 ? -12.900 11.467 -7.043 1.00 96.44 104 ASN A C 1
ATOM 832 O O . ASN A 1 104 ? -14.019 11.197 -7.476 1.00 96.44 104 ASN A O 1
ATOM 836 N N . GLN A 1 105 ? -11.841 11.595 -7.847 1.00 95.56 105 GLN A N 1
ATOM 837 C CA . GLN A 1 105 ? -11.931 11.386 -9.295 1.00 95.56 105 GLN A CA 1
ATOM 838 C C . GLN A 1 105 ? -12.316 9.941 -9.638 1.00 95.56 105 GLN A C 1
ATOM 840 O O . GLN A 1 105 ? -13.156 9.726 -10.512 1.00 95.56 105 GLN A O 1
ATOM 845 N N . ALA A 1 106 ? -11.801 8.951 -8.907 1.00 95.62 106 ALA A N 1
ATOM 846 C CA . ALA A 1 106 ? -12.193 7.556 -9.088 1.00 95.62 106 ALA A CA 1
ATOM 847 C C . ALA A 1 106 ? -13.682 7.357 -8.775 1.00 95.62 106 ALA A C 1
ATOM 849 O O . ALA A 1 106 ? -14.424 6.825 -9.599 1.00 95.62 106 ALA A O 1
ATOM 850 N N . TYR A 1 107 ? -14.162 7.867 -7.638 1.00 95.81 107 TYR A N 1
ATOM 851 C CA . TYR A 1 107 ? -15.582 7.801 -7.286 1.00 95.81 107 TYR A CA 1
ATOM 852 C C . TYR A 1 107 ? -16.493 8.607 -8.221 1.00 95.81 107 TYR A C 1
ATOM 854 O O . TYR A 1 107 ? -17.659 8.247 -8.385 1.00 95.81 107 TYR A O 1
ATOM 862 N N . SER A 1 108 ? -15.986 9.643 -8.894 1.00 93.94 108 SER A N 1
ATOM 863 C CA . SER A 1 108 ? -16.739 10.348 -9.941 1.00 93.94 108 SER A CA 1
ATOM 864 C C . SER A 1 108 ? -17.026 9.475 -11.169 1.00 93.94 108 SER A C 1
ATOM 866 O O . SER A 1 108 ? -18.000 9.728 -11.868 1.00 93.94 108 SER A O 1
ATOM 868 N N . LYS A 1 109 ? -16.232 8.419 -11.398 1.00 92.00 109 LYS A N 1
ATOM 869 C CA . LYS A 1 109 ? -16.475 7.415 -12.445 1.00 92.00 109 LYS A CA 1
ATOM 870 C C . LYS A 1 109 ? -17.190 6.165 -11.929 1.00 92.00 109 LYS A C 1
ATOM 872 O O . LYS A 1 109 ? -18.009 5.605 -12.644 1.00 92.00 109 LYS A O 1
ATOM 877 N N . LEU A 1 110 ? -16.876 5.720 -10.710 1.00 92.44 110 LEU A N 1
ATOM 878 C CA . LEU A 1 110 ? -17.351 4.434 -10.180 1.00 92.44 110 LEU A CA 1
ATOM 879 C C . LEU A 1 110 ? -18.722 4.505 -9.486 1.00 92.44 110 LEU A C 1
ATOM 881 O O . LEU A 1 110 ? -19.433 3.504 -9.463 1.00 92.44 110 LEU A O 1
ATOM 885 N N . LEU A 1 111 ? -19.101 5.650 -8.901 1.00 93.81 111 LEU A N 1
ATOM 886 C CA . LEU A 1 111 ? -20.405 5.792 -8.238 1.00 93.81 111 LEU A CA 1
ATOM 887 C C . LEU A 1 111 ? -21.568 5.993 -9.223 1.00 93.81 111 LEU A C 1
ATOM 889 O O . LEU A 1 111 ? -22.598 5.359 -9.014 1.00 93.81 111 LEU A O 1
ATOM 893 N N . PRO A 1 112 ? -21.496 6.856 -10.254 1.00 94.12 112 PRO A N 1
ATOM 894 C CA . PRO A 1 112 ? -22.648 7.130 -11.114 1.00 94.12 112 PRO A CA 1
ATOM 895 C C . PRO A 1 112 ? -23.183 5.898 -11.848 1.00 94.12 112 PRO A C 1
ATOM 897 O O . PRO A 1 112 ? -22.429 5.133 -12.443 1.00 94.12 112 PRO A O 1
ATOM 900 N N . LYS A 1 113 ? -24.512 5.738 -11.863 1.00 91.25 113 LYS A N 1
ATOM 901 C CA . LYS A 1 113 ? -25.187 4.696 -12.658 1.00 91.25 113 LYS A CA 1
ATOM 902 C C . LYS A 1 113 ? -25.233 5.010 -14.150 1.00 91.25 113 LYS A C 1
ATOM 904 O O . LYS A 1 113 ? -25.335 4.095 -14.962 1.00 91.25 113 LYS A O 1
ATOM 909 N N . SER A 1 114 ? -25.182 6.291 -14.509 1.00 87.19 114 SER A N 1
ATOM 910 C CA . SER A 1 114 ? -25.218 6.755 -15.895 1.00 87.19 114 SER A CA 1
ATOM 911 C C . SER A 1 114 ? -24.479 8.084 -16.053 1.00 87.19 114 SER A C 1
ATOM 913 O O . SER A 1 114 ? -24.234 8.787 -15.074 1.00 87.19 114 SER A O 1
ATOM 915 N N . SER A 1 115 ? -24.199 8.475 -17.297 1.00 78.94 115 SER A N 1
ATOM 916 C CA . SER A 1 115 ? -23.644 9.794 -17.635 1.00 78.94 115 SER A CA 1
ATOM 917 C C . SER A 1 115 ? -24.582 10.969 -17.316 1.00 78.94 115 SER A C 1
ATOM 919 O O . SER A 1 115 ? -24.140 12.113 -17.321 1.00 78.94 115 SER A O 1
ATOM 921 N N . GLN A 1 116 ? -25.863 10.696 -17.045 1.00 83.81 116 GLN A N 1
ATOM 922 C CA . GLN A 1 116 ? -26.883 11.688 -16.686 1.00 83.81 116 GLN A CA 1
ATOM 923 C C . GLN A 1 116 ? -27.055 11.837 -15.168 1.00 83.81 116 GLN A C 1
ATOM 925 O O . GLN A 1 116 ? -27.799 12.709 -14.719 1.00 83.81 116 GLN A O 1
ATOM 930 N N . SER A 1 117 ? -26.402 10.985 -14.369 1.00 86.44 117 SER A N 1
ATOM 931 C CA . SER A 1 117 ? -26.446 11.093 -12.913 1.00 86.44 117 SER A CA 1
ATOM 932 C C . SER A 1 117 ? -25.862 12.439 -12.454 1.00 86.44 117 SER A C 1
ATOM 934 O O . SER A 1 117 ? -24.928 12.950 -13.078 1.00 86.44 117 SER A O 1
ATOM 936 N N . PRO A 1 118 ? -26.372 13.022 -11.353 1.00 88.75 118 PRO A N 1
ATOM 937 C CA . PRO A 1 118 ? -25.779 14.217 -10.763 1.00 88.75 118 PRO A CA 1
ATOM 938 C C . PRO A 1 118 ? -24.295 14.009 -10.396 1.00 88.75 118 PRO A C 1
ATOM 940 O O . PRO A 1 118 ? -23.851 12.867 -10.241 1.00 88.75 118 PRO A O 1
ATOM 943 N N . PRO A 1 119 ? -23.516 15.098 -10.236 1.00 89.06 119 PRO A N 1
ATOM 944 C CA . PRO A 1 119 ? -22.125 15.005 -9.807 1.00 89.06 119 PRO A CA 1
ATOM 945 C C . PRO A 1 119 ? -21.988 14.251 -8.482 1.00 89.06 119 PRO A C 1
ATOM 947 O O . PRO A 1 119 ? -22.648 14.604 -7.500 1.00 89.06 119 PRO A O 1
ATOM 950 N N . SER A 1 120 ? -21.103 13.247 -8.454 1.00 89.94 120 SER A N 1
ATOM 951 C CA . SER A 1 120 ? -20.846 12.440 -7.260 1.00 89.94 120 SER A CA 1
ATOM 952 C C . SER A 1 120 ? -20.528 13.319 -6.045 1.00 89.94 120 SER A C 1
ATOM 954 O O . SER A 1 120 ? -19.739 14.261 -6.165 1.00 89.94 120 SER A O 1
ATOM 956 N N . PRO A 1 121 ? -21.075 13.006 -4.856 1.00 91.94 121 PRO A N 1
ATOM 957 C CA . PRO A 1 121 ? -20.773 13.760 -3.648 1.00 91.94 121 PRO A CA 1
ATOM 958 C C . PRO A 1 121 ? -19.287 13.705 -3.307 1.00 91.94 121 PRO A C 1
ATOM 960 O O . PRO A 1 121 ? -18.690 12.622 -3.309 1.00 91.94 121 PRO A O 1
ATOM 963 N N . THR A 1 122 ? -18.719 14.860 -2.957 1.00 93.50 122 THR A N 1
ATOM 964 C CA . THR A 1 122 ? -17.329 14.967 -2.512 1.00 93.50 122 THR A CA 1
ATOM 965 C C . THR A 1 122 ? -17.093 14.093 -1.285 1.00 93.50 122 THR A C 1
ATOM 967 O O . THR A 1 122 ? -17.800 14.187 -0.280 1.00 93.50 122 THR A O 1
ATOM 970 N N . GLN A 1 123 ? -16.076 13.249 -1.386 1.00 94.06 123 GLN A N 1
ATOM 971 C CA . GLN A 1 123 ? -15.652 12.295 -0.378 1.00 94.06 123 GLN A CA 1
ATOM 972 C C . GLN A 1 123 ? -14.485 12.871 0.432 1.00 94.06 123 GLN A C 1
ATOM 974 O O . GLN A 1 123 ? -13.479 13.312 -0.127 1.00 94.06 123 GLN A O 1
ATOM 979 N N . PHE A 1 124 ? -14.594 12.828 1.756 1.00 94.25 124 PHE A N 1
ATOM 980 C CA . PHE A 1 124 ? -13.587 13.315 2.695 1.00 94.25 124 PHE A CA 1
ATOM 981 C C . PHE A 1 124 ? -12.960 12.151 3.460 1.00 94.25 124 PHE A C 1
ATOM 983 O O . PHE A 1 124 ? -13.665 11.287 3.983 1.00 94.25 124 PHE A O 1
ATOM 990 N N . LEU A 1 125 ? -11.633 12.149 3.580 1.00 94.50 125 LEU A N 1
ATOM 991 C CA . LEU A 1 125 ? -10.924 11.228 4.463 1.00 94.50 125 LEU A CA 1
ATOM 992 C C . LEU A 1 125 ? -10.793 11.834 5.867 1.00 94.50 125 LEU A C 1
ATOM 994 O O . LEU A 1 125 ? -10.179 12.886 6.041 1.00 94.50 125 LEU A O 1
ATOM 998 N N . CYS A 1 126 ? -11.303 11.143 6.886 1.00 92.88 126 CYS A N 1
ATOM 999 C CA . CYS A 1 126 ? -11.116 11.546 8.281 1.00 92.88 126 CYS A CA 1
ATOM 1000 C C . CYS A 1 126 ? -9.894 10.859 8.898 1.00 92.88 126 CYS A C 1
ATOM 1002 O O . CYS A 1 126 ? -9.966 9.723 9.364 1.00 92.88 126 CYS A O 1
ATOM 1004 N N . GLN A 1 127 ? -8.770 11.579 8.929 1.00 92.44 127 GLN A N 1
ATOM 1005 C CA . GLN A 1 127 ? -7.478 11.064 9.407 1.00 92.44 127 GLN A CA 1
ATOM 1006 C C . GLN A 1 127 ? -7.375 10.945 10.941 1.00 92.44 127 GLN A C 1
ATOM 1008 O O . GLN A 1 127 ? -6.469 10.289 11.443 1.00 92.44 127 GLN A O 1
ATOM 1013 N N . LEU A 1 128 ? -8.304 11.553 11.688 1.00 93.88 128 LEU A N 1
ATOM 1014 C CA . LEU A 1 128 ? -8.272 11.657 13.157 1.00 93.88 128 LEU A CA 1
ATOM 1015 C C . LEU A 1 128 ? -9.327 10.777 13.856 1.00 93.88 128 LEU A C 1
ATOM 1017 O O . LEU A 1 128 ? -9.692 10.991 15.015 1.00 93.88 128 LEU A O 1
ATOM 1021 N N . THR A 1 129 ? -9.830 9.748 13.171 1.00 91.44 129 THR A N 1
ATOM 1022 C CA . THR A 1 129 ? -10.838 8.832 13.736 1.00 91.44 129 THR A CA 1
ATOM 1023 C C . THR A 1 129 ? -10.315 8.052 14.944 1.00 91.44 129 THR A C 1
ATOM 1025 O O . THR A 1 129 ? -11.090 7.753 15.851 1.00 91.44 129 THR A O 1
ATOM 1028 N N . ASN A 1 130 ? -9.000 7.815 15.032 1.00 91.00 130 ASN A N 1
ATOM 1029 C CA . ASN A 1 130 ? -8.348 7.203 16.196 1.00 91.00 130 ASN A CA 1
ATOM 1030 C C . ASN A 1 130 ? -8.517 8.019 17.492 1.00 91.00 130 ASN A C 1
ATOM 1032 O O . ASN A 1 130 ? -8.534 7.446 18.574 1.00 91.00 130 ASN A O 1
ATOM 1036 N N . ILE A 1 131 ? -8.680 9.342 17.417 1.00 93.75 131 ILE A N 1
ATOM 1037 C CA . ILE A 1 131 ? -8.983 10.202 18.573 1.00 93.75 131 ILE A CA 1
ATOM 1038 C C . ILE A 1 131 ? -10.473 10.568 18.636 1.00 93.75 131 ILE A C 1
ATOM 1040 O O . ILE A 1 131 ? -10.877 11.493 19.339 1.00 93.75 131 ILE A O 1
ATOM 1044 N N . SER A 1 132 ? -11.328 9.802 17.948 1.00 92.94 132 SER A N 1
ATOM 1045 C CA . SER A 1 132 ? -12.774 10.058 17.844 1.00 92.94 132 SER A CA 1
ATOM 1046 C C . SER A 1 132 ? -13.091 11.433 17.250 1.00 92.94 132 SER A C 1
ATOM 1048 O O . SER A 1 132 ? -13.944 12.167 17.769 1.00 92.94 132 SER A O 1
ATOM 1050 N N . GLU A 1 133 ? -12.388 11.797 16.178 1.00 93.69 133 GLU A N 1
ATOM 1051 C CA . GLU A 1 133 ? -12.548 13.071 15.487 1.00 93.69 133 GLU A CA 1
ATOM 1052 C C . GLU A 1 133 ? -12.747 12.889 13.977 1.00 93.69 133 GLU A C 1
ATOM 1054 O O . GLU A 1 133 ? -12.006 12.182 13.299 1.00 93.69 133 GLU A O 1
ATOM 1059 N N . CYS A 1 134 ? -13.794 13.525 13.456 1.00 92.31 134 CYS A N 1
ATOM 1060 C CA . CYS A 1 134 ? -14.128 13.575 12.036 1.00 92.31 134 CYS A CA 1
ATOM 1061 C C . CYS A 1 134 ? -15.037 14.790 11.823 1.00 92.31 134 CYS A C 1
ATOM 1063 O O . CYS A 1 134 ? -16.261 14.672 11.782 1.00 92.31 134 CYS A O 1
ATOM 1065 N N . VAL A 1 135 ? -14.423 15.975 11.761 1.00 85.62 135 VAL A N 1
ATOM 1066 C CA . VAL A 1 135 ? -15.116 17.275 11.697 1.00 85.62 135 VAL A CA 1
ATOM 1067 C C . VAL A 1 135 ? -16.229 17.328 10.636 1.00 85.62 135 VAL A C 1
ATOM 1069 O O . VAL A 1 135 ? -17.307 17.814 10.972 1.00 85.62 135 VAL A O 1
ATOM 1072 N N . PRO A 1 136 ? -16.063 16.786 9.406 1.00 83.81 136 PRO A N 1
ATOM 1073 C CA . PRO A 1 136 ? -17.107 16.879 8.384 1.00 83.81 136 PRO A CA 1
ATOM 1074 C C . PRO A 1 136 ? -18.473 16.305 8.795 1.00 83.81 136 PRO A C 1
ATOM 1076 O O . PRO A 1 136 ? -19.493 16.828 8.354 1.00 83.81 136 PRO A O 1
ATOM 1079 N N . VAL A 1 137 ? -18.520 15.263 9.638 1.00 83.75 137 VAL A N 1
ATOM 1080 C CA . VAL A 1 137 ? -19.765 14.519 9.938 1.00 83.75 137 VAL A CA 1
ATOM 1081 C C . VAL A 1 137 ? -20.308 14.707 11.355 1.00 83.75 137 VAL A C 1
ATOM 1083 O O . VAL A 1 137 ? -21.413 14.253 11.637 1.00 83.75 137 VAL A O 1
ATOM 1086 N N . GLN A 1 138 ? -19.575 15.378 12.249 1.00 78.69 138 GLN A N 1
ATOM 1087 C CA . GLN A 1 138 ? -19.919 15.450 13.678 1.00 78.69 138 GLN A CA 1
ATOM 1088 C C . GLN A 1 138 ? -21.308 16.035 13.962 1.00 78.69 138 GLN A C 1
ATOM 1090 O O . GLN A 1 138 ? -21.977 15.547 14.870 1.00 78.69 138 GLN A O 1
ATOM 1095 N N . ASP A 1 139 ? -21.769 17.002 13.164 1.00 78.31 139 ASP A N 1
ATOM 1096 C CA . ASP A 1 139 ? -23.040 17.712 13.380 1.00 78.31 139 ASP A CA 1
ATOM 1097 C C . ASP A 1 139 ? -24.057 17.549 12.237 1.00 78.31 139 ASP A C 1
ATOM 1099 O O . ASP A 1 139 ? -25.084 18.229 12.208 1.00 78.31 139 ASP A O 1
ATOM 1103 N N . GLN A 1 140 ? -23.803 16.634 11.300 1.00 87.88 140 GLN A N 1
ATOM 1104 C CA . GLN A 1 140 ? -24.667 16.426 10.138 1.00 87.88 140 GLN A CA 1
ATOM 1105 C C . GLN A 1 140 ? -25.930 15.646 10.508 1.00 87.88 140 GLN A C 1
ATOM 1107 O O . GLN A 1 140 ? -25.871 14.648 11.210 1.00 87.88 140 GLN A O 1
ATOM 1112 N N . THR A 1 141 ? -27.095 16.041 9.996 1.00 90.00 141 THR A N 1
ATOM 1113 C CA . THR A 1 141 ? -28.325 15.244 10.170 1.00 90.00 141 THR A CA 1
ATOM 1114 C C . THR A 1 141 ? -28.349 14.018 9.261 1.00 90.00 141 THR A C 1
ATOM 1116 O O . THR A 1 141 ? -28.973 13.014 9.603 1.00 90.00 141 THR A O 1
ATOM 1119 N N . ARG A 1 142 ? -27.658 14.093 8.118 1.00 91.88 142 ARG A N 1
ATOM 1120 C CA . ARG A 1 142 ? -27.498 13.008 7.151 1.00 91.88 142 ARG A CA 1
ATOM 1121 C C . ARG A 1 142 ? -26.088 13.003 6.574 1.00 91.88 142 ARG A C 1
ATOM 1123 O O . ARG A 1 142 ? -25.574 14.051 6.185 1.00 91.88 142 ARG A O 1
ATOM 1130 N N . PHE A 1 143 ? -25.483 11.825 6.488 1.00 94.62 143 PHE A N 1
ATOM 1131 C CA . PHE A 1 143 ? -24.199 11.616 5.817 1.00 94.62 143 PHE A CA 1
ATOM 1132 C C . PHE A 1 143 ? -24.068 10.161 5.352 1.00 94.62 143 PHE A C 1
ATOM 1134 O O . PHE A 1 143 ? -24.830 9.290 5.776 1.00 94.62 143 PHE A O 1
ATOM 1141 N N . THR A 1 144 ? -23.095 9.885 4.487 1.00 95.31 144 THR A N 1
ATOM 1142 C CA . THR A 1 144 ? -22.736 8.515 4.098 1.00 95.31 144 THR A CA 1
ATOM 1143 C C . THR A 1 144 ? -21.302 8.193 4.451 1.00 95.31 144 THR A C 1
ATOM 1145 O O . THR A 1 144 ? -20.442 9.075 4.481 1.00 95.31 144 THR A O 1
ATOM 1148 N N . VAL A 1 145 ? -21.047 6.904 4.646 1.00 96.31 145 VAL A N 1
ATOM 1149 C CA . VAL A 1 145 ? -19.707 6.339 4.776 1.00 96.31 145 VAL A CA 1
ATOM 1150 C C . VAL A 1 145 ? -19.516 5.319 3.663 1.00 96.31 145 VAL A C 1
ATOM 1152 O O . VAL A 1 145 ? -20.144 4.261 3.675 1.00 96.31 145 VAL A O 1
ATOM 1155 N N . THR A 1 146 ? -18.655 5.636 2.702 1.00 96.88 146 THR A N 1
ATOM 1156 C CA . THR A 1 146 ? -18.223 4.702 1.659 1.00 96.88 146 THR A CA 1
ATOM 1157 C C . THR A 1 146 ? -16.934 4.034 2.118 1.00 96.88 146 THR A C 1
ATOM 1159 O O . THR A 1 146 ? -15.935 4.710 2.382 1.00 96.88 146 THR A O 1
ATOM 1162 N N . LEU A 1 147 ? -16.977 2.709 2.248 1.00 97.88 147 LEU A N 1
ATOM 1163 C CA . LEU A 1 147 ? -15.887 1.875 2.746 1.00 97.88 147 LEU A CA 1
ATOM 1164 C C . LEU A 1 147 ? -15.262 1.098 1.585 1.00 97.88 147 LEU A C 1
ATOM 1166 O O . LEU A 1 147 ? -15.908 0.205 1.040 1.00 97.88 147 LEU A O 1
ATOM 1170 N N . TRP A 1 148 ? -14.018 1.416 1.228 1.00 97.75 148 TRP A N 1
ATOM 1171 C CA . TRP A 1 148 ? -13.238 0.694 0.217 1.00 97.75 148 TRP A CA 1
ATOM 1172 C C . TRP A 1 148 ? -12.450 -0.450 0.858 1.00 97.75 148 TRP A C 1
ATOM 1174 O O . TRP A 1 148 ? -11.609 -0.203 1.721 1.00 97.75 148 TRP A O 1
ATOM 1184 N N . ASN A 1 149 ? -12.682 -1.688 0.426 1.00 97.19 149 ASN A N 1
ATOM 1185 C CA . ASN A 1 149 ? -11.885 -2.857 0.781 1.00 97.19 149 ASN A CA 1
ATOM 1186 C C . ASN A 1 149 ? -10.773 -3.070 -0.264 1.00 97.19 149 ASN A C 1
ATOM 1188 O O . ASN A 1 149 ? -11.075 -3.508 -1.375 1.00 97.19 149 ASN A O 1
ATOM 1192 N N . PRO A 1 150 ? -9.494 -2.833 0.079 1.00 95.81 150 PRO A N 1
ATOM 1193 C CA . PRO A 1 150 ? -8.381 -3.001 -0.855 1.00 95.81 150 PRO A CA 1
ATOM 1194 C C . PRO A 1 150 ? -7.935 -4.463 -1.034 1.00 95.81 150 PRO A C 1
ATOM 1196 O O . PRO A 1 150 ? -6.982 -4.730 -1.766 1.00 95.81 150 PRO A O 1
ATOM 1199 N N . THR A 1 151 ? -8.567 -5.422 -0.349 1.00 93.75 151 THR A N 1
ATOM 1200 C CA . THR A 1 151 ? -8.174 -6.838 -0.373 1.00 93.75 151 THR A CA 1
ATOM 1201 C C . THR A 1 151 ? -9.018 -7.645 -1.360 1.00 93.75 151 THR A C 1
ATOM 1203 O O . THR A 1 151 ? -10.187 -7.351 -1.574 1.00 93.75 151 THR A O 1
ATOM 1206 N N . ILE A 1 152 ? -8.459 -8.712 -1.936 1.00 91.38 152 ILE A N 1
ATOM 1207 C CA . ILE A 1 152 ? -9.137 -9.591 -2.919 1.00 91.38 152 ILE A CA 1
ATOM 1208 C C . ILE A 1 152 ? -10.140 -10.577 -2.301 1.00 91.38 152 ILE A C 1
ATOM 1210 O O . ILE A 1 152 ? -10.648 -11.465 -2.985 1.00 91.38 152 ILE A O 1
ATOM 1214 N N . ASN A 1 153 ? -10.425 -10.422 -1.011 1.00 92.00 153 ASN A N 1
ATOM 1215 C CA . ASN A 1 153 ? -11.365 -11.242 -0.267 1.00 92.00 153 ASN A CA 1
ATOM 1216 C C . ASN A 1 153 ? -12.441 -10.349 0.356 1.00 92.00 153 ASN A C 1
ATOM 1218 O O . ASN A 1 153 ? -12.126 -9.233 0.772 1.00 92.00 153 ASN A O 1
ATOM 1222 N N . PRO A 1 154 ? -13.695 -10.812 0.466 1.00 93.81 154 PRO A N 1
ATOM 1223 C CA . PRO A 1 154 ? -14.715 -10.092 1.206 1.00 93.81 154 PRO A CA 1
ATOM 1224 C C . PRO A 1 154 ? -14.289 -9.919 2.664 1.00 93.81 154 PRO A C 1
ATOM 1226 O O . PRO A 1 154 ? -13.679 -10.811 3.268 1.00 93.81 154 PRO A O 1
ATOM 1229 N N . VAL A 1 155 ? -14.614 -8.763 3.231 1.00 93.25 155 VAL A N 1
ATOM 1230 C CA . VAL A 1 155 ? -14.280 -8.425 4.615 1.00 93.25 155 VAL A CA 1
ATOM 1231 C C . VAL A 1 155 ? -15.557 -8.098 5.361 1.00 93.25 155 VAL A C 1
ATOM 1233 O O . VAL A 1 155 ? -16.395 -7.337 4.888 1.00 93.25 155 VAL A O 1
ATOM 1236 N N . LEU A 1 156 ? -15.680 -8.670 6.552 1.00 93.25 156 LEU A N 1
ATOM 1237 C CA . LEU A 1 156 ? -16.743 -8.369 7.491 1.00 93.25 156 LEU A CA 1
ATOM 1238 C C . LEU A 1 156 ? -16.093 -7.794 8.748 1.00 93.25 156 LEU A C 1
ATOM 1240 O O . LEU A 1 156 ? -15.345 -8.497 9.428 1.00 93.25 156 LEU A O 1
ATOM 1244 N N . GLN A 1 157 ? -16.300 -6.503 9.005 1.00 92.56 157 GLN A N 1
ATOM 1245 C CA . GLN A 1 157 ? -15.557 -5.774 10.033 1.00 92.56 157 GLN A CA 1
ATOM 1246 C C . GLN A 1 157 ? -16.383 -4.660 10.681 1.00 92.56 157 GLN A C 1
ATOM 1248 O O . GLN A 1 157 ? -17.242 -4.052 10.050 1.00 92.56 157 GLN A O 1
ATOM 1253 N N . HIS A 1 158 ? -16.097 -4.379 11.951 1.00 93.69 158 HIS A N 1
ATOM 1254 C CA . HIS A 1 158 ? -16.700 -3.282 12.700 1.00 93.69 158 HIS A CA 1
ATOM 1255 C C . HIS A 1 158 ? -16.002 -1.953 12.435 1.00 93.69 158 HIS A C 1
ATOM 1257 O O . HIS A 1 158 ? -14.772 -1.886 12.401 1.00 93.69 158 HIS A O 1
ATOM 1263 N N . PHE A 1 159 ? -16.795 -0.890 12.324 1.00 93.56 159 PHE A N 1
ATOM 1264 C CA . PHE A 1 159 ? -16.313 0.478 12.163 1.00 93.56 159 PHE A CA 1
ATOM 1265 C C . PHE A 1 159 ? -16.848 1.367 13.280 1.00 93.56 159 PHE A C 1
ATOM 1267 O O . PHE A 1 159 ? -18.000 1.242 13.690 1.00 93.56 159 PHE A O 1
ATOM 1274 N N . ARG A 1 160 ? -15.991 2.276 13.755 1.00 92.69 160 ARG A N 1
ATOM 1275 C CA . ARG A 1 160 ? -16.298 3.281 14.778 1.00 92.69 160 ARG A CA 1
ATOM 1276 C C . ARG A 1 160 ? -16.415 4.649 14.112 1.00 92.69 160 ARG A C 1
ATOM 1278 O O . ARG A 1 160 ? -15.457 5.116 13.498 1.00 92.69 160 ARG A O 1
ATOM 1285 N N . VAL A 1 161 ? -17.561 5.305 14.260 1.00 93.00 161 VAL A N 1
ATOM 1286 C CA . VAL A 1 161 ? -17.807 6.657 13.737 1.00 93.00 161 VAL A CA 1
ATOM 1287 C C . VAL A 1 161 ? -18.068 7.605 14.909 1.00 93.00 161 VAL A C 1
ATOM 1289 O O . VAL A 1 161 ? -18.981 7.346 15.692 1.00 93.00 161 VAL A O 1
ATOM 1292 N N . PRO A 1 162 ? -17.299 8.695 15.083 1.00 93.00 162 PRO A N 1
ATOM 1293 C CA . PRO A 1 162 ? -17.561 9.658 16.150 1.00 93.00 162 PRO A CA 1
ATOM 1294 C C . PRO A 1 162 ? -18.871 10.411 15.890 1.00 93.00 162 PRO A C 1
ATOM 1296 O O . PRO A 1 162 ? -19.070 10.950 14.803 1.00 93.00 162 PRO A O 1
ATOM 1299 N N . VAL A 1 163 ? -19.754 10.467 16.891 1.00 90.06 163 VAL A N 1
ATOM 1300 C CA . VAL A 1 163 ? -21.104 11.040 16.757 1.00 90.06 163 VAL A CA 1
ATOM 1301 C C . VAL A 1 163 ? -21.502 11.907 17.956 1.00 90.06 163 VAL A C 1
ATOM 1303 O O . VAL A 1 163 ? -21.125 11.644 19.102 1.00 90.06 163 VAL A O 1
ATOM 1306 N N . THR A 1 164 ? -22.307 12.940 17.696 1.00 88.44 164 THR A N 1
ATOM 1307 C CA . THR A 1 164 ? -22.916 13.817 18.720 1.00 88.44 164 THR A CA 1
ATOM 1308 C C . THR A 1 164 ? -24.370 13.455 19.035 1.00 88.44 164 THR A C 1
ATOM 1310 O O . THR A 1 164 ? -24.880 13.814 20.094 1.00 88.44 164 THR A O 1
ATOM 1313 N N . ARG A 1 165 ? -25.030 12.708 18.144 1.00 86.31 165 ARG A N 1
ATOM 1314 C CA . ARG A 1 165 ? -26.447 12.321 18.217 1.00 86.31 165 ARG A CA 1
ATOM 1315 C C . ARG A 1 165 ? -26.647 10.861 17.810 1.00 86.31 165 ARG A C 1
ATOM 1317 O O . ARG A 1 165 ? -25.709 10.201 17.365 1.00 86.31 165 ARG A O 1
ATOM 1324 N N . ALA A 1 166 ? -27.869 10.362 17.973 1.00 87.75 166 ALA A N 1
ATOM 1325 C CA . ALA A 1 166 ? -28.234 9.020 17.539 1.00 87.75 166 ALA A CA 1
ATOM 1326 C C . ALA A 1 166 ? -28.599 8.985 16.050 1.00 87.75 166 ALA A C 1
ATOM 1328 O O . ALA A 1 166 ? -29.322 9.857 15.566 1.00 87.75 166 ALA A O 1
ATOM 1329 N N . TYR A 1 167 ? -28.139 7.944 15.357 1.00 90.44 167 TYR A N 1
ATOM 1330 C CA . TYR A 1 167 ? -28.412 7.714 13.940 1.00 90.44 167 TYR A CA 1
ATOM 1331 C C . TYR A 1 167 ? -29.051 6.345 13.735 1.00 90.44 167 TYR A C 1
ATOM 1333 O O . TYR A 1 167 ? -28.755 5.392 14.457 1.00 90.44 167 TYR A O 1
ATOM 1341 N N . THR A 1 168 ? -29.914 6.254 12.733 1.00 92.62 168 THR A N 1
ATOM 1342 C CA . THR A 1 168 ? -30.262 4.993 12.083 1.00 92.62 168 THR A CA 1
ATOM 1343 C C . THR A 1 168 ? -29.236 4.755 10.983 1.00 92.62 168 THR A C 1
ATOM 1345 O O . THR A 1 168 ? -29.050 5.626 10.131 1.00 92.62 168 THR A O 1
ATOM 1348 N N . VAL A 1 169 ? -28.568 3.600 11.005 1.00 94.75 169 VAL A N 1
ATOM 1349 C CA . VAL A 1 169 ? -27.634 3.200 9.946 1.00 94.75 169 VAL A CA 1
ATOM 1350 C C . VAL A 1 169 ? -28.326 2.239 8.999 1.00 94.75 169 VAL A C 1
ATOM 1352 O O . VAL A 1 169 ? -28.909 1.252 9.447 1.00 94.75 169 VAL A O 1
ATOM 1355 N N . ARG A 1 170 ? -28.254 2.518 7.699 1.00 96.00 170 ARG A N 1
ATOM 1356 C CA . ARG A 1 170 ? -28.734 1.627 6.642 1.00 96.00 170 ARG A CA 1
ATOM 1357 C C . ARG A 1 170 ? -27.568 1.083 5.831 1.00 96.00 170 ARG A C 1
ATOM 1359 O O . ARG A 1 170 ? -26.589 1.792 5.587 1.00 96.00 170 ARG A O 1
ATOM 1366 N N . ASP A 1 171 ? -27.694 -0.170 5.427 1.00 96.44 171 ASP A N 1
ATOM 1367 C CA . ASP A 1 171 ? -26.772 -0.826 4.510 1.00 96.44 171 ASP A CA 1
ATOM 1368 C C . ASP A 1 171 ? -26.971 -0.345 3.053 1.00 96.44 171 ASP A C 1
ATOM 1370 O O . ASP A 1 171 ? -27.878 0.450 2.775 1.00 96.44 171 ASP A O 1
ATOM 1374 N N . PRO A 1 172 ? -26.150 -0.821 2.098 1.00 96.50 172 PRO A N 1
ATOM 1375 C CA . PRO A 1 172 ? -26.304 -0.497 0.678 1.00 96.50 172 PRO A CA 1
ATOM 1376 C C . PRO A 1 172 ? -27.698 -0.790 0.092 1.00 96.50 172 PRO A C 1
ATOM 1378 O O . PRO A 1 172 ? -28.131 -0.121 -0.848 1.00 96.50 172 PRO A O 1
ATOM 1381 N N . THR A 1 173 ? -28.428 -1.759 0.652 1.00 95.81 173 THR A N 1
ATOM 1382 C CA . THR A 1 173 ? -29.776 -2.160 0.209 1.00 95.81 173 THR A CA 1
ATOM 1383 C C . THR A 1 173 ? -30.894 -1.313 0.829 1.00 95.81 173 THR A C 1
ATOM 1385 O O . THR A 1 173 ? -32.074 -1.535 0.551 1.00 95.81 173 THR A O 1
ATOM 1388 N N . GLY A 1 174 ? -30.534 -0.331 1.663 1.00 93.81 174 GLY A N 1
ATOM 1389 C CA . GLY A 1 174 ? -31.466 0.559 2.354 1.00 93.81 174 GLY A CA 1
ATOM 1390 C C . GLY A 1 174 ? -32.048 -0.041 3.632 1.00 93.81 174 GLY A C 1
ATOM 1391 O O . GLY A 1 174 ? -32.857 0.614 4.302 1.00 93.81 174 GLY A O 1
ATOM 1392 N N . GLN A 1 175 ? -31.639 -1.256 4.005 1.00 95.31 175 GLN A N 1
ATOM 1393 C CA . GLN A 1 175 ? -32.130 -1.924 5.203 1.00 95.31 175 GLN A CA 1
ATOM 1394 C C . GLN A 1 175 ? -31.408 -1.395 6.446 1.00 95.31 175 GLN A C 1
ATOM 1396 O O . GLN A 1 175 ? -30.182 -1.267 6.433 1.00 95.31 175 GLN A O 1
ATOM 1401 N N . PRO A 1 176 ? -32.134 -1.069 7.531 1.00 94.69 176 PRO A N 1
ATOM 1402 C CA . PRO A 1 176 ? -31.509 -0.721 8.799 1.00 94.69 176 PRO A CA 1
ATOM 1403 C C . PRO A 1 176 ? -30.661 -1.879 9.331 1.00 94.69 176 PRO A C 1
ATOM 1405 O O . PRO A 1 176 ? -31.126 -3.018 9.379 1.00 94.69 176 PRO A O 1
ATOM 1408 N N . ILE A 1 177 ? -29.447 -1.578 9.782 1.00 94.06 177 ILE A N 1
ATOM 1409 C CA . ILE A 1 177 ? -28.549 -2.549 10.415 1.00 94.06 177 ILE A CA 1
ATOM 1410 C C . ILE A 1 177 ? -28.374 -2.251 11.898 1.00 94.06 177 ILE A C 1
ATOM 1412 O O . ILE A 1 177 ? -28.612 -1.135 12.365 1.00 94.06 177 ILE A O 1
ATOM 1416 N N . LEU A 1 178 ? -27.943 -3.266 12.647 1.00 91.06 178 LEU A N 1
ATOM 1417 C CA . LEU A 1 178 ? -27.633 -3.107 14.058 1.00 91.06 178 LEU A CA 1
ATOM 1418 C C . LEU A 1 178 ? -26.464 -2.129 14.224 1.00 91.06 178 LEU A C 1
ATOM 1420 O O . LEU A 1 178 ? -25.340 -2.379 13.787 1.00 91.06 178 LEU A O 1
ATOM 1424 N N . SER A 1 179 ? -26.739 -1.014 14.891 1.00 91.50 179 SER A N 1
ATOM 1425 C CA . SER A 1 179 ? -25.746 -0.015 15.262 1.00 91.50 179 SER A CA 1
ATOM 1426 C C . SER A 1 179 ? -25.892 0.346 16.730 1.00 91.50 179 SER A C 1
ATOM 1428 O O . SER A 1 179 ? -27.008 0.564 17.207 1.00 91.50 179 SER A O 1
ATOM 1430 N N . GLU A 1 180 ? -24.772 0.478 17.425 1.00 89.88 180 GLU A N 1
ATOM 1431 C CA . GLU A 1 180 ? -24.731 0.791 18.850 1.00 89.88 180 GLU A CA 1
ATOM 1432 C C . GLU A 1 180 ? -23.945 2.060 19.112 1.00 89.88 180 GLU A C 1
ATOM 1434 O O . GLU A 1 180 ? -23.026 2.390 18.373 1.00 89.88 180 GLU A O 1
ATOM 1439 N N . ILE A 1 181 ? -24.287 2.767 20.184 1.00 89.94 181 ILE A N 1
ATOM 1440 C CA . ILE A 1 181 ? -23.592 3.985 20.587 1.00 89.94 181 ILE A CA 1
ATOM 1441 C C . ILE A 1 181 ? -22.903 3.720 21.917 1.00 89.94 181 ILE A C 1
ATOM 1443 O O . ILE A 1 181 ? -23.570 3.461 22.920 1.00 89.94 181 ILE A O 1
ATOM 1447 N N . ILE A 1 182 ? -21.575 3.816 21.921 1.00 90.88 182 ILE A N 1
ATOM 1448 C CA . ILE A 1 182 ? -20.748 3.684 23.120 1.00 90.88 182 ILE A CA 1
ATOM 1449 C C . ILE A 1 182 ? -20.112 5.031 23.489 1.00 90.88 182 ILE A C 1
ATOM 1451 O O . ILE A 1 182 ? -19.785 5.828 22.603 1.00 90.88 182 ILE A O 1
ATOM 1455 N N . PRO A 1 183 ? -19.923 5.331 24.785 1.00 92.31 183 PRO A N 1
ATOM 1456 C CA . PRO A 1 183 ? -19.265 6.562 25.198 1.00 92.31 183 PRO A CA 1
ATOM 1457 C C . PRO A 1 183 ? -17.781 6.549 24.814 1.00 92.31 183 PRO A C 1
ATOM 1459 O O . PRO A 1 183 ? -17.079 5.569 25.049 1.00 92.31 183 PRO A O 1
ATOM 1462 N N . VAL A 1 184 ? -17.276 7.674 24.302 1.00 92.81 184 VAL A N 1
ATOM 1463 C CA . VAL A 1 184 ? -15.828 7.874 24.128 1.00 92.81 184 VAL A CA 1
ATOM 1464 C C . VAL A 1 184 ? -15.180 7.936 25.518 1.00 92.81 184 VAL A C 1
ATOM 1466 O O . VAL A 1 184 ? -15.647 8.690 26.386 1.00 92.81 184 VAL A O 1
ATOM 1469 N N . SER A 1 185 ? -14.104 7.171 25.724 1.00 93.00 185 SER A N 1
ATOM 1470 C CA . SER A 1 185 ? -13.372 7.127 26.992 1.00 93.00 185 SER A CA 1
ATOM 1471 C C . SER A 1 185 ? -12.800 8.494 27.383 1.00 93.00 185 SER A C 1
ATOM 1473 O O . SER A 1 185 ? -12.457 9.318 26.533 1.00 93.00 185 SER A O 1
ATOM 1475 N N . ASN A 1 186 ? -12.681 8.752 28.690 1.00 92.56 186 ASN A N 1
ATOM 1476 C CA . ASN A 1 186 ? -12.097 10.008 29.179 1.00 92.56 186 ASN A CA 1
ATOM 1477 C C . ASN A 1 186 ? -10.640 10.171 28.729 1.00 92.56 186 ASN A C 1
ATOM 1479 O O . ASN A 1 186 ? -10.247 11.276 28.375 1.00 92.56 186 ASN A O 1
ATOM 1483 N N . ALA A 1 187 ? -9.877 9.074 28.667 1.00 92.50 187 ALA A N 1
ATOM 1484 C CA . ALA A 1 187 ? -8.522 9.080 28.125 1.00 92.50 187 ALA A CA 1
ATOM 1485 C C . ALA A 1 187 ? -8.497 9.631 26.693 1.00 92.50 187 ALA A C 1
ATOM 1487 O O . ALA A 1 187 ? -7.740 10.550 26.411 1.00 92.50 187 ALA A O 1
ATOM 1488 N N . THR A 1 188 ? -9.402 9.160 25.826 1.00 93.62 188 THR A N 1
ATOM 1489 C CA . THR A 1 188 ? -9.530 9.669 24.452 1.00 93.62 188 THR A CA 1
ATOM 1490 C C . THR A 1 188 ? -9.960 11.135 24.407 1.00 93.62 188 THR A C 1
ATOM 1492 O O . THR A 1 188 ? -9.401 11.915 23.640 1.00 93.62 188 THR A O 1
ATOM 1495 N N . LYS A 1 189 ? -10.957 11.526 25.214 1.00 94.12 189 LYS A N 1
ATOM 1496 C CA . LYS A 1 189 ? -11.458 12.914 25.265 1.00 94.12 189 LYS A CA 1
ATOM 1497 C C . LYS A 1 189 ? -10.374 13.909 25.672 1.00 94.12 189 LYS A C 1
ATOM 1499 O O . LYS A 1 189 ? -10.396 15.034 25.188 1.00 94.12 189 LYS A O 1
ATOM 1504 N N . ASN A 1 190 ? -9.449 13.477 26.525 1.00 93.62 190 ASN A N 1
ATOM 1505 C CA . ASN A 1 190 ? -8.394 14.307 27.094 1.00 93.62 190 ASN A CA 1
ATOM 1506 C C . ASN A 1 190 ? -7.091 14.297 26.274 1.00 93.62 190 ASN A C 1
ATOM 1508 O O . ASN A 1 190 ? -6.126 14.932 26.696 1.00 93.62 190 ASN A O 1
ATOM 1512 N N . ILE A 1 191 ? -7.034 13.603 25.127 1.00 94.88 191 ILE A N 1
ATOM 1513 C CA . ILE A 1 191 ? -5.850 13.628 24.254 1.00 94.88 191 ILE A CA 1
ATOM 1514 C C . ILE A 1 191 ? -5.583 15.080 23.809 1.00 94.88 191 ILE A C 1
ATOM 1516 O O . ILE A 1 191 ? -6.472 15.702 23.216 1.00 94.88 191 ILE A O 1
ATOM 1520 N N . PRO A 1 192 ? -4.375 15.632 24.049 1.00 94.19 192 PRO A N 1
ATOM 1521 C CA . PRO A 1 192 ? -4.027 16.979 23.611 1.00 94.19 192 PRO A CA 1
ATOM 1522 C C . PRO A 1 192 ? -4.193 17.153 22.097 1.00 94.19 192 PRO A C 1
ATOM 1524 O O . PRO A 1 192 ? -3.794 16.289 21.319 1.00 94.19 192 PRO A O 1
ATOM 1527 N N . GLY A 1 193 ? -4.775 18.280 21.685 1.00 91.12 193 GLY A N 1
ATOM 1528 C CA . GLY A 1 193 ? -5.023 18.596 20.274 1.00 91.12 193 GLY A CA 1
ATOM 1529 C C . GLY A 1 193 ? -6.352 18.084 19.715 1.00 91.12 193 GLY A C 1
ATOM 1530 O O . GLY A 1 193 ? -6.738 18.509 18.630 1.00 91.12 193 GLY A O 1
ATOM 1531 N N . ARG A 1 194 ? -7.086 17.238 20.449 1.00 92.75 194 ARG A N 1
ATOM 1532 C CA . ARG A 1 194 ? -8.441 16.824 20.065 1.00 92.75 194 ARG A CA 1
ATOM 1533 C C . ARG A 1 194 ? -9.410 18.011 20.151 1.00 92.75 194 ARG A C 1
ATOM 1535 O O . ARG A 1 194 ? -9.622 18.553 21.235 1.00 92.75 194 ARG A O 1
ATOM 1542 N N . ALA A 1 195 ? -10.042 18.368 19.035 1.00 90.31 195 ALA A N 1
ATOM 1543 C CA . ALA A 1 195 ? -11.002 19.475 18.923 1.00 90.31 195 ALA A CA 1
ATOM 1544 C C . ALA A 1 195 ? -12.468 19.007 18.766 1.00 90.31 195 ALA A C 1
ATOM 1546 O O . ALA A 1 195 ? -13.391 19.817 18.745 1.00 90.31 195 ALA A O 1
ATOM 1547 N N . SER A 1 196 ? -12.695 17.695 18.673 1.00 90.94 196 SER A N 1
ATOM 1548 C CA . SER A 1 196 ? -14.010 17.064 18.489 1.00 90.94 196 SER A CA 1
ATOM 1549 C C . SER A 1 196 ? -15.015 17.287 19.636 1.00 90.94 196 SER A C 1
ATOM 1551 O O . SER A 1 196 ? -14.730 16.992 20.802 1.00 90.94 196 SER A O 1
ATOM 1553 N N . THR A 1 197 ? -16.251 17.662 19.288 1.00 89.50 197 THR A N 1
ATOM 1554 C CA . THR A 1 197 ? -17.413 17.730 20.203 1.00 89.50 197 THR A CA 1
ATOM 1555 C C . THR A 1 197 ? -18.088 16.372 20.433 1.00 89.50 197 THR A C 1
ATOM 1557 O O . THR A 1 197 ? -18.931 16.239 21.323 1.00 89.50 197 THR A O 1
ATOM 1560 N N . ALA A 1 198 ? -17.719 15.336 19.668 1.00 90.19 198 ALA A N 1
ATOM 1561 C CA . ALA A 1 198 ? -18.310 14.009 19.797 1.00 90.19 198 ALA A CA 1
ATOM 1562 C C . ALA A 1 198 ? -18.011 13.413 21.180 1.00 90.19 198 ALA A C 1
ATOM 1564 O O . ALA A 1 198 ? -16.853 13.285 21.588 1.00 90.19 198 ALA A O 1
ATOM 1565 N N . THR A 1 199 ? -19.060 13.020 21.901 1.00 90.50 199 THR A N 1
ATOM 1566 C CA . THR A 1 199 ? -18.951 12.376 23.221 1.00 90.50 199 THR A CA 1
ATOM 1567 C C . THR A 1 199 ? -19.146 10.865 23.161 1.00 90.50 199 THR A C 1
ATOM 1569 O O . THR A 1 199 ? -18.821 10.180 24.136 1.00 90.50 199 THR A O 1
ATOM 1572 N N . ASN A 1 200 ? -19.613 10.361 22.015 1.00 91.31 200 ASN A N 1
ATOM 1573 C CA . ASN A 1 200 ? -19.898 8.960 21.753 1.00 91.31 200 ASN A CA 1
ATOM 1574 C C . ASN A 1 200 ? -19.319 8.518 20.399 1.00 91.31 200 ASN A C 1
ATOM 1576 O O . ASN A 1 200 ? -18.984 9.340 19.542 1.00 91.31 200 ASN A O 1
ATOM 1580 N N . GLN A 1 201 ? -19.223 7.207 20.211 1.00 91.44 201 GLN A N 1
ATOM 1581 C CA . GLN A 1 201 ? -18.934 6.570 18.934 1.00 91.44 201 GLN A CA 1
ATOM 1582 C C . GLN A 1 201 ? -20.075 5.629 18.582 1.00 91.44 201 GLN A C 1
ATOM 1584 O O . GLN A 1 201 ? -20.555 4.885 19.437 1.00 91.44 201 GLN A O 1
ATOM 1589 N N . LEU A 1 202 ? -20.482 5.656 17.322 1.00 92.62 202 LEU A N 1
ATOM 1590 C CA . LEU A 1 202 ? -21.401 4.695 16.751 1.00 92.62 202 LEU A CA 1
ATOM 1591 C C . LEU A 1 202 ? -20.600 3.535 16.158 1.00 92.62 202 LEU A C 1
ATOM 1593 O O . LEU A 1 202 ? -19.675 3.755 15.375 1.00 92.62 202 LEU A O 1
ATOM 1597 N N . ILE A 1 203 ? -20.967 2.314 16.532 1.00 93.50 203 ILE A N 1
ATOM 1598 C CA . ILE A 1 203 ? -20.367 1.066 16.072 1.00 93.50 203 ILE A CA 1
ATOM 1599 C C . ILE A 1 203 ? -21.383 0.283 15.262 1.00 93.50 203 ILE A C 1
ATOM 1601 O O . ILE A 1 203 ? -22.487 0.009 15.734 1.00 93.50 203 ILE A O 1
ATOM 1605 N N . PHE A 1 204 ? -20.991 -0.098 14.055 1.00 94.44 204 PHE A N 1
ATOM 1606 C CA . PHE A 1 204 ? -21.770 -0.959 13.175 1.00 94.44 204 PHE A CA 1
ATOM 1607 C C . PHE A 1 204 ? -20.843 -1.944 12.467 1.00 94.44 204 PHE A C 1
ATOM 1609 O O . PHE A 1 204 ? -19.645 -1.685 12.298 1.00 94.44 204 PHE A O 1
ATOM 1616 N N . ARG A 1 205 ? -21.405 -3.077 12.057 1.00 94.56 205 ARG A N 1
ATOM 1617 C CA . ARG A 1 205 ? -20.701 -4.115 11.311 1.00 94.56 205 ARG A CA 1
ATOM 1618 C C . ARG A 1 205 ? -20.931 -3.918 9.818 1.00 94.56 205 ARG A C 1
ATOM 1620 O O . ARG A 1 205 ? -22.072 -3.890 9.364 1.00 94.56 205 ARG A O 1
ATOM 1627 N N . ALA A 1 206 ? -19.852 -3.781 9.059 1.00 95.62 206 ALA A N 1
ATOM 1628 C CA . ALA A 1 206 ? -19.889 -3.600 7.618 1.00 95.62 206 ALA A CA 1
ATOM 1629 C C . ALA A 1 206 ? -19.437 -4.874 6.899 1.00 95.62 206 ALA A C 1
ATOM 1631 O O . ALA A 1 206 ? -18.348 -5.388 7.157 1.00 95.62 206 ALA A O 1
ATOM 1632 N N . SER A 1 207 ? -20.262 -5.347 5.966 1.00 95.69 207 SER A N 1
ATOM 1633 C CA . SER A 1 207 ? -19.887 -6.334 4.951 1.00 95.69 207 SER A CA 1
ATOM 1634 C C . SER A 1 207 ? -19.353 -5.594 3.729 1.00 95.69 207 SER A C 1
ATOM 1636 O O . SER A 1 207 ? -20.006 -4.659 3.263 1.00 95.69 207 SER A O 1
ATOM 1638 N N . LEU A 1 208 ? -18.179 -5.967 3.225 1.00 96.44 208 LEU A N 1
ATOM 1639 C CA . LEU A 1 208 ? -17.528 -5.336 2.077 1.00 96.44 208 LEU A CA 1
ATOM 1640 C C . LEU A 1 208 ? -17.182 -6.390 1.019 1.00 96.44 208 LEU A C 1
ATOM 1642 O O . LEU A 1 208 ? -16.623 -7.435 1.373 1.00 96.44 208 LEU A O 1
ATOM 1646 N N . PRO A 1 209 ? -17.457 -6.126 -0.271 1.00 95.25 209 PRO A N 1
ATOM 1647 C CA . PRO A 1 209 ? -17.027 -7.014 -1.341 1.00 95.25 209 PRO A CA 1
ATOM 1648 C C . PRO A 1 209 ? -15.499 -7.024 -1.459 1.00 95.25 209 PRO A C 1
ATOM 1650 O O . PRO A 1 209 ? -14.812 -6.128 -0.969 1.00 95.25 209 PRO A O 1
ATOM 1653 N N . ALA A 1 210 ? -14.959 -8.045 -2.119 1.00 93.56 210 ALA A N 1
ATOM 1654 C CA . ALA A 1 210 ? -13.546 -8.087 -2.474 1.00 93.56 210 ALA A CA 1
ATOM 1655 C C . ALA A 1 210 ? -13.200 -6.952 -3.454 1.00 93.56 210 ALA A C 1
ATOM 1657 O O . ALA A 1 210 ? -13.967 -6.709 -4.382 1.00 93.56 210 ALA A O 1
ATOM 1658 N N . LEU A 1 211 ? -12.064 -6.279 -3.257 1.00 94.44 211 LEU A N 1
ATOM 1659 C CA . LEU A 1 211 ? -11.517 -5.217 -4.112 1.00 94.44 211 LEU A CA 1
ATOM 1660 C C . LEU A 1 211 ? -12.612 -4.258 -4.613 1.00 94.44 211 LEU A C 1
ATOM 1662 O O . LEU A 1 211 ? -12.902 -4.168 -5.807 1.00 94.44 211 LEU A O 1
ATOM 1666 N N . GLY A 1 212 ? -13.311 -3.635 -3.671 1.00 95.31 212 GLY A N 1
ATOM 1667 C CA . GLY A 1 212 ? -14.582 -2.974 -3.934 1.00 95.31 212 GLY A CA 1
ATOM 1668 C C . GLY A 1 212 ? -15.053 -2.115 -2.772 1.00 95.31 212 GLY A C 1
ATOM 1669 O O . GLY A 1 212 ? -14.381 -2.026 -1.745 1.00 95.31 212 GLY A O 1
ATOM 1670 N N . PHE A 1 213 ? -16.220 -1.490 -2.910 1.00 97.50 213 PHE A N 1
ATOM 1671 C CA . PHE A 1 213 ? -16.801 -0.663 -1.856 1.00 97.50 213 PHE A CA 1
ATOM 1672 C C . PHE A 1 213 ? -18.262 -0.982 -1.568 1.00 97.50 213 PHE A C 1
ATOM 1674 O O . PHE A 1 213 ? -18.990 -1.475 -2.429 1.00 97.50 213 PHE A O 1
ATOM 1681 N N . ASN A 1 214 ? -18.671 -0.621 -0.350 1.00 98.06 214 ASN A N 1
ATOM 1682 C CA . ASN A 1 214 ? -20.064 -0.474 0.054 1.00 98.06 214 ASN A CA 1
ATOM 1683 C C . ASN A 1 214 ? -20.291 0.897 0.709 1.00 98.06 214 ASN A C 1
ATOM 1685 O O . ASN A 1 214 ? -19.453 1.362 1.487 1.00 98.06 214 ASN A O 1
ATOM 1689 N N . THR A 1 215 ? -21.436 1.516 0.425 1.00 97.25 215 THR A N 1
ATOM 1690 C CA . THR A 1 215 ? -21.863 2.798 1.003 1.00 97.25 215 THR A CA 1
ATOM 1691 C C . THR A 1 215 ? -22.967 2.591 2.037 1.00 97.25 215 THR A C 1
ATOM 1693 O O . THR A 1 215 ? -24.008 2.009 1.741 1.00 97.25 215 THR A O 1
ATOM 1696 N N . TYR A 1 216 ? -22.736 3.100 3.246 1.00 97.19 216 TYR A N 1
ATOM 1697 C CA . TYR A 1 216 ? -23.663 3.055 4.376 1.00 97.19 216 TYR A CA 1
ATOM 1698 C C . TYR A 1 216 ? -24.245 4.442 4.641 1.00 97.19 216 TYR A C 1
ATOM 1700 O O . TYR A 1 216 ? -23.537 5.447 4.530 1.00 97.19 216 TYR A O 1
ATOM 1708 N N . PHE A 1 217 ? -25.520 4.497 5.020 1.00 95.94 217 PHE A N 1
ATOM 1709 C CA . PHE A 1 217 ? -26.280 5.740 5.159 1.00 95.94 217 PHE A CA 1
ATOM 1710 C C . PHE A 1 217 ? -26.619 6.004 6.617 1.00 95.94 217 PHE A C 1
ATOM 1712 O O . PHE A 1 217 ? -27.144 5.126 7.299 1.00 95.94 217 PHE A O 1
ATOM 1719 N N . PHE A 1 218 ? -26.347 7.219 7.077 1.00 94.44 218 PHE A N 1
ATOM 1720 C CA . PHE A 1 218 ? -26.578 7.652 8.447 1.00 94.44 218 PHE A CA 1
ATOM 1721 C C . PHE A 1 218 ? -27.634 8.744 8.447 1.00 94.44 218 PHE A C 1
ATOM 1723 O O . PHE A 1 218 ? -27.449 9.788 7.823 1.00 94.44 218 PHE A O 1
ATOM 1730 N N . GLU A 1 219 ? -28.725 8.516 9.170 1.00 92.38 219 GLU A N 1
ATOM 1731 C CA . GLU A 1 219 ? -29.823 9.472 9.297 1.00 92.38 219 GLU A CA 1
ATOM 1732 C C . GLU A 1 219 ? -30.158 9.704 10.771 1.00 92.38 219 GLU A C 1
ATOM 1734 O O . GLU A 1 219 ? -30.396 8.757 11.524 1.00 92.38 219 GLU A O 1
ATOM 1739 N N . ALA A 1 220 ? -30.127 10.965 11.201 1.00 90.44 220 ALA A N 1
ATOM 1740 C CA . ALA A 1 220 ? -30.389 11.341 12.582 1.00 90.44 220 ALA A CA 1
ATOM 1741 C C . ALA A 1 220 ? -31.819 10.958 12.992 1.00 90.44 220 ALA A C 1
ATOM 1743 O O . ALA A 1 220 ? -32.779 11.212 12.263 1.00 90.44 220 ALA A O 1
ATOM 1744 N N . LYS A 1 221 ? -31.974 10.371 14.183 1.00 87.00 221 LYS A N 1
ATOM 1745 C CA . LYS A 1 221 ? -33.301 10.050 14.727 1.00 87.00 221 LYS A CA 1
ATOM 1746 C C . LYS A 1 221 ? -34.038 11.336 15.134 1.00 87.00 221 LYS A C 1
ATOM 1748 O O . LYS A 1 221 ? -33.441 12.217 15.746 1.00 87.00 221 LYS A O 1
ATOM 1753 N N . THR A 1 222 ? -35.331 11.426 14.816 1.00 71.75 222 THR A N 1
ATOM 1754 C CA . THR A 1 222 ? -36.178 12.616 15.048 1.00 71.75 222 THR A CA 1
ATOM 1755 C C . THR A 1 222 ? -36.635 12.807 16.499 1.00 71.75 222 THR A C 1
ATOM 1757 O O . THR A 1 222 ? -37.024 13.914 16.858 1.00 71.75 222 THR A O 1
ATOM 1760 N N . ASP A 1 223 ? -36.567 11.777 17.350 1.00 59.62 223 ASP A N 1
ATOM 1761 C CA . ASP A 1 223 ? -36.839 11.895 18.789 1.00 59.62 223 ASP A CA 1
ATOM 1762 C C . ASP A 1 223 ? -35.536 12.140 19.571 1.00 59.62 223 ASP A C 1
ATOM 1764 O O . ASP A 1 223 ? -34.782 11.222 19.891 1.00 59.62 223 ASP A O 1
ATOM 1768 N N . GLU A 1 224 ? -35.276 13.409 19.902 1.00 47.69 224 GLU A N 1
ATOM 1769 C CA . GLU A 1 224 ? -34.063 13.892 20.587 1.00 47.69 224 GLU A CA 1
ATOM 1770 C C . GLU A 1 224 ? -33.965 13.530 22.081 1.00 47.69 224 GLU A C 1
ATOM 1772 O O . GLU A 1 224 ? -32.998 13.898 22.755 1.00 47.69 224 GLU A O 1
ATOM 1777 N N . LYS A 1 225 ? -34.927 12.796 22.651 1.00 44.88 225 LYS A N 1
ATOM 1778 C CA . LYS A 1 225 ? -34.807 12.343 24.044 1.00 44.88 225 LYS A CA 1
ATOM 1779 C C . LYS A 1 225 ? -33.787 11.221 24.111 1.00 44.88 225 LYS A C 1
ATOM 1781 O O . LYS A 1 225 ? -34.190 10.073 23.992 1.00 44.88 225 LYS A O 1
ATOM 1786 N N . HIS A 1 226 ? -32.511 11.588 24.309 1.00 49.38 226 HIS A N 1
ATOM 1787 C CA . HIS A 1 226 ? -31.362 10.734 24.635 1.00 49.38 226 HIS A CA 1
ATOM 1788 C C . HIS A 1 226 ? -31.789 9.288 24.875 1.00 49.38 226 HIS A C 1
ATOM 1790 O O . HIS A 1 226 ? -32.078 8.907 26.015 1.00 49.38 226 HIS A O 1
ATOM 1796 N N . GLU A 1 227 ? -31.908 8.513 23.794 1.00 47.66 227 GLU A N 1
ATOM 1797 C CA . GLU A 1 227 ? -32.245 7.105 23.903 1.00 47.66 227 GLU A CA 1
ATOM 1798 C C . GLU A 1 227 ? -31.081 6.514 24.694 1.00 47.66 227 GLU A C 1
ATOM 1800 O O . GLU A 1 227 ? -29.948 6.477 24.207 1.00 47.66 227 GLU A O 1
ATOM 1805 N N . LYS A 1 228 ? -31.312 6.225 25.985 1.00 51.88 228 LYS A N 1
ATOM 1806 C CA . LYS A 1 228 ? -30.258 5.701 26.851 1.00 51.88 228 LYS A CA 1
ATOM 1807 C C . LYS A 1 228 ? -29.729 4.465 26.135 1.00 51.88 228 LYS A C 1
ATOM 1809 O O . LYS A 1 228 ? -30.547 3.610 25.783 1.00 51.88 228 LYS A O 1
ATOM 1814 N N . PRO A 1 229 ? -28.417 4.385 25.869 1.00 55.28 229 PRO A N 1
ATOM 1815 C CA . PRO A 1 229 ? -27.892 3.271 25.109 1.00 55.28 229 PRO A CA 1
ATOM 1816 C C . PRO A 1 229 ? -28.304 1.984 25.830 1.00 55.28 229 PRO A C 1
ATOM 1818 O O . PRO A 1 229 ? -28.202 1.909 27.055 1.00 55.28 229 PRO A O 1
ATOM 1821 N N . LYS A 1 230 ? -28.795 0.984 25.083 1.00 69.62 230 LYS A N 1
ATOM 1822 C CA . LYS A 1 230 ? -29.188 -0.336 25.622 1.00 69.62 230 LYS A CA 1
ATOM 1823 C C . LYS A 1 230 ? -28.009 -1.106 26.243 1.00 69.62 230 LYS A C 1
ATOM 1825 O O . LYS A 1 230 ? -28.172 -2.240 26.677 1.00 69.62 230 LYS A O 1
ATOM 1830 N N . ILE A 1 231 ? -26.838 -0.480 26.301 1.00 84.94 231 ILE A N 1
ATOM 1831 C CA . ILE A 1 231 ? -25.617 -1.010 26.879 1.00 84.94 231 ILE A CA 1
ATOM 1832 C C . ILE A 1 231 ? -25.708 -1.056 28.406 1.00 84.94 231 ILE A C 1
ATOM 1834 O O . ILE A 1 231 ? -26.186 -0.130 29.069 1.00 84.94 231 ILE A O 1
ATOM 1838 N N . LYS A 1 232 ? -25.178 -2.127 28.988 1.00 90.31 232 LYS A N 1
ATOM 1839 C CA . LYS A 1 232 ? -24.997 -2.244 30.436 1.00 90.31 232 LYS A CA 1
ATOM 1840 C C . LYS A 1 232 ? -23.604 -1.743 30.800 1.00 90.31 232 LYS A C 1
ATOM 1842 O O . LYS A 1 232 ? -22.618 -2.271 30.295 1.00 90.31 232 LYS A O 1
ATOM 1847 N N . ILE A 1 233 ? -23.526 -0.754 31.690 1.00 91.31 233 ILE A N 1
ATOM 1848 C CA . ILE A 1 233 ? -22.254 -0.237 32.211 1.00 91.31 233 ILE A CA 1
ATOM 1849 C C . ILE A 1 233 ? -22.117 -0.626 33.683 1.00 91.31 233 ILE A C 1
ATOM 1851 O O . ILE A 1 233 ? -22.963 -0.256 34.498 1.00 91.31 233 ILE A O 1
ATOM 1855 N N . THR A 1 234 ? -21.046 -1.334 34.029 1.00 92.44 234 THR A N 1
ATOM 1856 C CA . THR A 1 234 ? -20.654 -1.629 35.417 1.00 92.44 234 THR A CA 1
ATOM 1857 C C . THR A 1 234 ? -19.258 -1.075 35.695 1.00 92.44 234 THR A C 1
ATOM 1859 O O . THR A 1 234 ? -18.448 -0.905 34.784 1.00 92.44 234 THR A O 1
ATOM 1862 N N . LYS A 1 235 ? -18.981 -0.719 36.952 1.00 91.38 235 LYS A N 1
ATOM 1863 C CA . LYS A 1 235 ? -17.701 -0.132 37.374 1.00 91.38 235 LYS A CA 1
ATOM 1864 C C . LYS A 1 235 ? -17.121 -0.931 38.527 1.00 91.38 235 LYS A C 1
ATOM 1866 O O . LYS A 1 235 ? -17.869 -1.250 39.446 1.00 91.38 235 LYS A O 1
ATOM 1871 N N . ASN A 1 236 ? -15.806 -1.149 38.498 1.00 87.75 236 ASN A N 1
ATOM 1872 C CA . ASN A 1 236 ? -15.050 -1.863 39.535 1.00 87.75 236 ASN A CA 1
ATOM 1873 C C . ASN A 1 236 ? -15.669 -3.227 39.887 1.00 87.75 236 ASN A C 1
ATOM 1875 O O . ASN A 1 236 ? -15.799 -3.577 41.057 1.00 87.75 236 ASN A O 1
ATOM 1879 N N . ASP A 1 237 ? -16.092 -3.949 38.855 1.00 88.75 237 ASP A N 1
ATOM 1880 C CA . ASP A 1 237 ? -16.711 -5.266 38.936 1.00 88.75 237 ASP A CA 1
ATOM 1881 C C . ASP A 1 237 ? -16.056 -6.169 37.884 1.00 88.75 237 ASP A C 1
ATOM 1883 O O . ASP A 1 237 ? -15.432 -5.667 36.940 1.00 88.75 237 ASP A O 1
ATOM 1887 N N . GLU A 1 238 ? -16.197 -7.480 38.044 1.00 91.00 238 GLU A N 1
ATOM 1888 C CA . GLU A 1 238 ? -15.697 -8.457 37.082 1.00 91.00 238 GLU A CA 1
ATOM 1889 C C . GLU A 1 238 ? -16.306 -8.204 35.691 1.00 91.00 238 GLU A C 1
ATOM 1891 O O . GLU A 1 238 ? -17.513 -7.978 35.531 1.00 91.00 238 GLU A O 1
ATOM 1896 N N . CYS A 1 239 ? -15.463 -8.230 34.660 1.00 95.75 239 CYS A N 1
ATOM 1897 C CA . CYS A 1 239 ? -15.857 -7.956 33.288 1.00 95.75 239 CYS A CA 1
ATOM 1898 C C . CYS A 1 239 ? -15.578 -9.169 32.401 1.00 95.75 239 CYS A C 1
ATOM 1900 O O . CYS A 1 239 ? -14.495 -9.336 31.848 1.00 95.75 239 CYS A O 1
ATOM 1902 N N . ILE A 1 240 ? -16.596 -10.014 32.247 1.00 96.88 240 ILE A N 1
ATOM 1903 C CA . ILE A 1 240 ? -16.577 -11.128 31.293 1.00 96.88 240 ILE A CA 1
ATOM 1904 C C . ILE A 1 240 ? -17.116 -10.628 29.952 1.00 96.88 240 ILE A C 1
ATOM 1906 O O . ILE A 1 240 ? -18.306 -10.308 29.862 1.00 96.88 240 ILE A O 1
ATOM 1910 N N . LEU A 1 241 ? -16.272 -10.577 28.925 1.00 97.44 241 LEU A N 1
ATOM 1911 C CA . LEU A 1 241 ? -16.665 -10.290 27.543 1.00 97.44 241 LEU A CA 1
ATOM 1912 C C . LEU A 1 241 ? -16.874 -11.622 26.820 1.00 97.44 241 LEU A C 1
ATOM 1914 O O . LEU A 1 241 ? -16.024 -12.504 26.918 1.00 97.44 241 LEU A O 1
ATOM 1918 N N . GLN A 1 242 ? -17.975 -11.802 26.095 1.00 97.19 242 GLN A N 1
ATOM 1919 C CA . GLN A 1 242 ? -18.224 -13.074 25.408 1.00 97.19 242 GLN A CA 1
ATOM 1920 C C . GLN A 1 242 ? -18.975 -12.886 24.093 1.00 97.19 242 GLN A C 1
ATOM 1922 O O . GLN A 1 242 ? -20.024 -12.247 24.074 1.00 97.19 242 GLN A O 1
ATOM 1927 N N . ASN A 1 243 ? -18.477 -13.506 23.025 1.00 95.56 243 ASN A N 1
ATOM 1928 C CA . ASN A 1 243 ? -19.171 -13.636 21.745 1.00 95.56 243 ASN A CA 1
ATOM 1929 C C . ASN A 1 243 ? -19.343 -15.131 21.385 1.00 95.56 243 ASN A C 1
ATOM 1931 O O . ASN A 1 243 ? -19.257 -16.004 22.248 1.00 95.56 243 ASN A O 1
ATOM 1935 N N . GLN A 1 244 ? -19.617 -15.441 20.119 1.00 94.75 244 GLN A N 1
ATOM 1936 C CA . GLN A 1 244 ? -19.834 -16.806 19.629 1.00 94.75 244 GLN A CA 1
ATOM 1937 C C . GLN A 1 244 ? -18.548 -17.656 19.561 1.00 94.75 244 GLN A C 1
ATOM 1939 O O . GLN A 1 244 ? -18.632 -18.881 19.494 1.00 94.75 244 GLN A O 1
ATOM 1944 N N . ASN A 1 245 ? -17.369 -17.028 19.547 1.00 95.25 245 ASN A N 1
ATOM 1945 C CA . ASN A 1 245 ? -16.073 -17.687 19.354 1.00 95.25 245 ASN A CA 1
ATOM 1946 C C . ASN A 1 245 ? -15.192 -17.655 20.606 1.00 95.25 245 ASN A C 1
ATOM 1948 O O . ASN A 1 245 ? -14.483 -18.622 20.873 1.00 95.25 245 ASN A O 1
ATOM 1952 N N . LEU A 1 246 ? -15.215 -16.551 21.352 1.00 97.31 246 LEU A N 1
ATOM 1953 C CA . LEU A 1 246 ? -14.295 -16.246 22.438 1.00 97.31 246 LEU A CA 1
ATOM 1954 C C . LEU A 1 246 ? -15.038 -15.803 23.700 1.00 97.31 246 LEU A C 1
ATOM 1956 O O . LEU A 1 246 ? -16.082 -15.145 23.645 1.00 97.31 246 LEU A O 1
ATOM 1960 N N . ARG A 1 247 ? -14.427 -16.100 24.845 1.00 97.75 247 ARG A N 1
ATOM 1961 C CA . ARG A 1 247 ? -14.752 -15.524 26.152 1.00 97.75 247 ARG A CA 1
ATOM 1962 C C . ARG A 1 247 ? -13.478 -14.953 26.770 1.00 97.75 247 ARG A C 1
ATOM 1964 O O . ARG A 1 247 ? -12.460 -15.633 26.816 1.00 97.75 247 ARG A O 1
ATOM 1971 N N . VAL A 1 248 ? -13.540 -13.708 27.226 1.00 98.06 248 VAL A N 1
ATOM 1972 C CA . VAL A 1 248 ? -12.433 -12.968 27.838 1.00 98.06 248 VAL A CA 1
ATOM 1973 C C . VAL A 1 248 ? -12.827 -12.629 29.265 1.00 98.06 248 VAL A C 1
ATOM 1975 O O . VAL A 1 248 ? -13.860 -11.998 29.487 1.00 98.06 248 VAL A O 1
ATOM 1978 N N . GLU A 1 249 ? -12.016 -13.050 30.223 1.00 97.44 249 GLU A N 1
ATOM 1979 C CA . GLU A 1 249 ? -12.279 -12.867 31.648 1.00 97.44 249 GLU A CA 1
ATOM 1980 C C . GLU A 1 249 ? -11.321 -11.832 32.218 1.00 97.44 249 GLU A C 1
ATOM 1982 O O . GLU A 1 249 ? -10.101 -11.986 32.124 1.00 97.44 249 GLU A O 1
ATOM 1987 N N . ILE A 1 250 ? -11.882 -10.763 32.784 1.00 96.56 250 ILE A N 1
ATOM 1988 C CA . ILE A 1 250 ? -11.128 -9.676 33.398 1.00 96.56 250 ILE A CA 1
ATOM 1989 C C . ILE A 1 250 ? -11.649 -9.493 34.821 1.00 96.56 250 ILE A C 1
ATOM 1991 O O . ILE A 1 250 ? -12.844 -9.253 35.014 1.00 96.56 250 ILE A O 1
ATOM 1995 N N . ASP A 1 251 ? -10.766 -9.607 35.810 1.00 92.31 251 ASP A N 1
ATOM 1996 C CA . ASP A 1 251 ? -11.158 -9.523 37.218 1.00 92.31 251 ASP A CA 1
ATOM 1997 C C . ASP A 1 251 ? -11.589 -8.098 37.628 1.00 92.31 251 ASP A C 1
ATOM 1999 O O . ASP A 1 251 ? -11.402 -7.118 36.899 1.00 92.31 251 ASP A O 1
ATOM 2003 N N . ALA A 1 252 ? -12.170 -7.962 38.824 1.00 91.00 252 ALA A N 1
ATOM 2004 C CA . ALA A 1 252 ? -12.614 -6.667 39.351 1.00 91.00 252 ALA A CA 1
ATOM 2005 C C . ALA A 1 252 ? -11.453 -5.684 39.595 1.00 91.00 252 ALA A C 1
ATOM 2007 O O . ALA A 1 252 ? -11.665 -4.473 39.706 1.00 91.00 252 ALA A O 1
ATOM 2008 N N . GLN A 1 253 ? -10.220 -6.191 39.674 1.00 88.50 253 GLN A N 1
ATOM 2009 C CA . GLN A 1 253 ? -9.010 -5.391 39.751 1.00 88.50 253 GLN A CA 1
ATOM 2010 C C . GLN A 1 253 ? -8.542 -4.953 38.367 1.00 88.50 253 GLN A C 1
ATOM 2012 O O . GLN A 1 253 ? -7.644 -4.125 38.327 1.00 88.50 253 GLN A O 1
ATOM 2017 N N . GLY A 1 254 ? -9.093 -5.464 37.261 1.00 89.69 254 GLY A N 1
ATOM 2018 C CA . GLY A 1 254 ? -8.744 -5.177 35.869 1.00 89.69 254 GLY A CA 1
ATOM 2019 C C . GLY A 1 254 ? -7.640 -6.058 35.262 1.00 89.69 254 GLY A C 1
ATOM 2020 O O . GLY A 1 254 ? -7.060 -5.656 34.253 1.00 89.69 254 GLY A O 1
ATOM 2021 N N . ASN A 1 255 ? -7.266 -7.184 35.882 1.00 90.88 255 ASN A N 1
ATOM 2022 C CA . ASN A 1 255 ? -6.313 -8.129 35.290 1.00 90.88 255 ASN A CA 1
ATOM 2023 C C . ASN A 1 255 ? -7.033 -8.946 34.228 1.00 90.88 255 ASN A C 1
ATOM 2025 O O . ASN A 1 255 ? -8.086 -9.516 34.507 1.00 90.88 255 ASN A O 1
ATOM 2029 N N . LEU A 1 256 ? -6.431 -9.066 33.046 1.00 95.06 256 LEU A N 1
ATOM 2030 C CA . LEU A 1 256 ? -6.801 -10.124 32.115 1.00 95.06 256 LEU A CA 1
ATOM 2031 C C . LEU A 1 256 ? -6.433 -11.468 32.756 1.00 95.06 256 LEU A C 1
ATOM 2033 O O . LEU A 1 256 ? -5.266 -11.667 33.081 1.00 95.06 256 LEU A O 1
ATOM 2037 N N . GLY A 1 257 ? -7.424 -12.334 32.965 1.00 94.56 257 GLY A N 1
ATOM 2038 C CA . GLY A 1 257 ? -7.267 -13.645 33.595 1.00 94.56 257 GLY A CA 1
ATOM 2039 C C . GLY A 1 257 ? -7.271 -14.785 32.582 1.00 94.56 257 GLY A C 1
ATOM 2040 O O . GLY A 1 257 ? -6.327 -15.562 32.541 1.00 94.56 257 GLY A O 1
ATOM 2041 N N . HIS A 1 258 ? -8.290 -14.874 31.723 1.00 96.62 258 HIS A N 1
ATOM 2042 C CA . HIS A 1 258 ? -8.382 -15.932 30.708 1.00 96.62 258 HIS A CA 1
ATOM 2043 C C . HIS A 1 258 ? -8.856 -15.390 29.362 1.00 96.62 258 HIS A C 1
ATOM 2045 O O . HIS A 1 258 ? -9.724 -14.516 29.290 1.00 96.62 258 HIS A O 1
ATOM 2051 N N . ILE A 1 259 ? -8.327 -15.973 28.287 1.00 97.75 259 ILE A N 1
ATOM 2052 C CA . ILE A 1 259 ? -8.960 -15.948 26.967 1.00 97.75 259 ILE A CA 1
ATOM 2053 C C . ILE A 1 259 ? -9.290 -17.394 26.602 1.00 97.75 259 ILE A C 1
ATOM 2055 O O . ILE A 1 259 ? -8.398 -18.223 26.422 1.00 97.75 259 ILE A O 1
ATOM 2059 N N . VAL A 1 260 ? -10.583 -17.683 26.491 1.00 97.06 260 VAL A N 1
ATOM 2060 C CA . VAL A 1 260 ? -11.129 -19.010 26.202 1.00 97.06 260 VAL A CA 1
ATOM 2061 C C . VAL A 1 260 ? -11.630 -19.039 24.764 1.00 97.06 260 VAL A C 1
ATOM 2063 O O . VAL A 1 260 ? -12.490 -18.241 24.383 1.00 97.06 260 VAL A O 1
ATOM 2066 N N . ASN A 1 261 ? -11.134 -19.987 23.972 1.00 95.50 261 ASN A N 1
ATOM 2067 C CA . ASN A 1 261 ? -11.645 -20.273 22.639 1.00 95.50 261 ASN A CA 1
ATOM 2068 C C . ASN A 1 261 ? -12.801 -21.278 22.744 1.00 95.50 261 ASN A C 1
ATOM 2070 O O . ASN A 1 261 ? -12.600 -22.482 22.921 1.00 95.50 261 ASN A O 1
ATOM 2074 N N . LEU A 1 262 ? -14.032 -20.774 22.639 1.00 95.38 262 LEU A N 1
ATOM 2075 C CA . LEU A 1 262 ? -15.261 -21.544 22.854 1.00 95.38 262 LEU A CA 1
ATOM 2076 C C . LEU A 1 262 ? -15.465 -22.625 21.788 1.00 95.38 262 LEU A C 1
ATOM 2078 O O . LEU A 1 262 ? -15.969 -23.703 22.093 1.00 95.38 262 LEU A O 1
ATOM 2082 N N . LYS A 1 263 ? -15.046 -22.367 20.542 1.00 90.25 263 LYS A N 1
ATOM 2083 C CA . LYS A 1 263 ? -15.182 -23.329 19.436 1.00 90.25 263 LYS A CA 1
ATOM 2084 C C . LYS A 1 263 ? -14.246 -24.523 19.579 1.00 90.25 263 LYS A C 1
ATOM 2086 O O . LYS A 1 263 ? -14.615 -25.636 19.213 1.00 90.25 263 LYS A O 1
ATOM 2091 N N . LYS A 1 264 ? -13.035 -24.287 20.081 1.00 88.50 264 LYS A N 1
ATOM 2092 C CA . LYS A 1 264 ? -11.983 -25.308 20.189 1.00 88.50 264 LYS A CA 1
ATOM 2093 C C . LYS A 1 264 ? -11.846 -25.887 21.597 1.00 88.50 264 LYS A C 1
ATOM 2095 O O . LYS A 1 264 ? -11.077 -26.821 21.777 1.00 88.50 264 LYS A O 1
ATOM 2100 N N . SER A 1 265 ? -12.621 -25.381 22.561 1.00 86.94 265 SER A N 1
ATOM 2101 C CA . SER A 1 265 ? -12.659 -25.868 23.946 1.00 86.94 265 SER A CA 1
ATOM 2102 C C . SER A 1 265 ? -11.276 -25.891 24.615 1.00 86.94 265 SER A C 1
ATOM 2104 O O . SER A 1 265 ? -10.913 -26.865 25.270 1.00 86.94 265 SER A O 1
ATOM 2106 N N . PHE A 1 266 ? -10.499 -24.818 24.440 1.00 89.81 266 PHE A N 1
ATOM 2107 C CA . PHE A 1 266 ? -9.221 -24.612 25.128 1.00 89.81 266 PHE A CA 1
ATOM 2108 C C . PHE A 1 266 ? -9.048 -23.134 25.502 1.00 89.81 266 PHE A C 1
ATOM 2110 O O . PHE A 1 266 ? -9.721 -22.261 24.944 1.00 89.81 266 PHE A O 1
ATOM 2117 N N . ASP A 1 267 ? -8.144 -22.853 26.432 1.00 93.19 267 ASP A N 1
ATOM 2118 C CA . ASP A 1 267 ? -7.883 -21.516 26.947 1.00 93.19 267 ASP A CA 1
ATOM 2119 C C . ASP A 1 267 ? -6.387 -21.242 27.158 1.00 93.19 267 ASP A C 1
ATOM 2121 O O . ASP A 1 267 ? -5.542 -22.144 27.157 1.00 93.19 267 ASP A O 1
ATOM 2125 N N . VAL A 1 268 ? -6.069 -19.959 27.316 1.00 96.88 268 VAL A N 1
ATOM 2126 C CA . VAL A 1 268 ? -4.775 -19.482 27.810 1.00 96.88 268 VAL A CA 1
ATOM 2127 C C . VAL A 1 268 ? -5.036 -18.632 29.044 1.00 96.88 268 VAL A C 1
ATOM 2129 O O . VAL A 1 268 ? -5.824 -17.679 28.988 1.00 96.88 268 VAL A O 1
ATOM 2132 N N . ALA A 1 269 ? -4.366 -18.986 30.141 1.00 97.19 269 ALA A N 1
ATOM 2133 C CA . ALA A 1 269 ? -4.428 -18.247 31.387 1.00 97.19 269 ALA A CA 1
ATOM 2134 C C . ALA A 1 269 ? -3.336 -17.174 31.403 1.00 97.19 269 ALA A C 1
ATOM 2136 O O . ALA A 1 269 ? -2.185 -17.411 31.031 1.00 97.19 269 ALA A O 1
ATOM 2137 N N . PHE A 1 270 ? -3.703 -15.987 31.861 1.00 97.25 270 PHE A N 1
ATOM 2138 C CA . PHE A 1 270 ? -2.837 -14.834 32.009 1.00 97.25 270 PHE A CA 1
ATOM 2139 C C . PHE A 1 270 ? -2.540 -14.645 33.493 1.00 97.25 270 PHE A C 1
ATOM 2141 O O . PHE A 1 270 ? -3.429 -14.386 34.302 1.00 97.25 270 PHE A O 1
ATOM 2148 N N . THR A 1 271 ? -1.270 -14.778 33.866 1.00 94.12 271 THR A N 1
ATOM 2149 C CA . THR A 1 271 ? -0.824 -14.536 35.243 1.00 94.12 271 THR A CA 1
ATOM 2150 C C . THR A 1 271 ? -0.697 -13.045 35.538 1.00 94.12 271 THR A C 1
ATOM 2152 O O . THR A 1 271 ? -0.784 -12.633 36.692 1.00 94.12 271 THR A O 1
ATOM 2155 N N . SER A 1 272 ? -0.457 -12.234 34.505 1.00 92.75 272 SER A N 1
ATOM 2156 C CA . SER A 1 272 ? -0.448 -10.775 34.586 1.00 92.75 272 SER A CA 1
ATOM 2157 C C . SER A 1 272 ? -0.604 -10.161 33.195 1.00 92.75 272 SER A C 1
ATOM 2159 O O . SER A 1 272 ? -0.057 -10.657 32.210 1.00 92.75 272 SER A O 1
ATOM 2161 N N . GLN A 1 273 ? -1.308 -9.034 33.118 1.00 93.69 273 GLN A N 1
ATOM 2162 C CA . GLN A 1 273 ? -1.310 -8.168 31.945 1.00 93.69 273 GLN A CA 1
ATOM 2163 C C . GLN A 1 273 ? -1.365 -6.709 32.396 1.00 93.69 273 GLN A C 1
ATOM 2165 O O . GLN A 1 273 ? -2.185 -6.332 33.240 1.00 93.69 273 GLN A O 1
ATOM 2170 N N . GLY A 1 274 ? -0.496 -5.872 31.831 1.00 95.12 274 GLY A N 1
ATOM 2171 C CA . GLY A 1 274 ? -0.517 -4.443 32.124 1.00 95.12 274 GLY A CA 1
ATOM 2172 C C . GLY A 1 274 ? 0.638 -3.657 31.522 1.00 95.12 274 GLY A C 1
ATOM 2173 O O . GLY A 1 274 ? 1.467 -4.191 30.780 1.00 95.12 274 GLY A O 1
ATOM 2174 N N . PHE A 1 275 ? 0.676 -2.369 31.867 1.00 97.94 275 PHE A N 1
ATOM 2175 C CA . PHE A 1 275 ? 1.757 -1.468 31.486 1.00 97.94 275 PHE A CA 1
ATOM 2176 C C . PHE A 1 275 ? 2.893 -1.490 32.502 1.00 97.94 275 PHE A C 1
ATOM 2178 O O . PHE A 1 275 ? 2.688 -1.329 33.710 1.00 97.94 275 PHE A O 1
ATOM 2185 N N . TYR A 1 276 ? 4.107 -1.585 31.979 1.00 98.44 276 TYR A N 1
ATOM 2186 C CA . TYR A 1 276 ? 5.343 -1.446 32.732 1.00 98.44 276 TYR A CA 1
ATOM 2187 C C . TYR A 1 276 ? 6.236 -0.424 32.033 1.00 98.44 276 TYR A C 1
ATOM 2189 O O . TYR A 1 276 ? 5.979 -0.025 30.898 1.00 98.44 276 TYR A O 1
ATOM 2197 N N . PHE A 1 277 ? 7.295 0.007 32.702 1.00 98.50 277 PHE A N 1
ATOM 2198 C CA . PHE A 1 277 ? 8.334 0.795 32.068 1.00 98.50 277 PHE A CA 1
ATOM 2199 C C . PHE A 1 277 ? 9.719 0.368 32.522 1.00 98.50 277 PHE A C 1
ATOM 2201 O O . PHE A 1 277 ? 9.938 0.007 33.681 1.00 98.50 277 PHE A O 1
ATOM 2208 N N . TYR A 1 278 ? 10.665 0.467 31.600 1.00 98.75 278 TYR A N 1
ATOM 2209 C CA . TYR A 1 278 ? 12.077 0.485 31.929 1.00 98.75 278 TYR A CA 1
ATOM 2210 C C . TYR A 1 278 ? 12.519 1.927 32.160 1.00 98.75 278 TYR A C 1
ATOM 2212 O O . TYR A 1 278 ? 12.155 2.833 31.407 1.00 98.75 278 TYR A O 1
ATOM 2220 N N . GLN A 1 279 ? 13.301 2.142 33.215 1.00 98.56 279 GLN A N 1
ATOM 2221 C CA . GLN A 1 279 ? 14.018 3.399 33.397 1.00 98.56 279 GLN A CA 1
ATOM 2222 C C . GLN A 1 279 ? 15.182 3.425 32.411 1.00 98.56 279 GLN A C 1
ATOM 2224 O O . GLN A 1 279 ? 15.964 2.478 32.374 1.00 98.56 279 GLN A O 1
ATOM 2229 N N . SER A 1 280 ? 15.308 4.479 31.616 1.00 98.12 280 SER A N 1
ATOM 2230 C CA . SER A 1 280 ? 16.417 4.624 30.671 1.00 98.12 280 SER A CA 1
ATOM 2231 C C . SER A 1 280 ? 17.734 4.857 31.413 1.00 98.12 280 SER A C 1
ATOM 2233 O O . SER A 1 280 ? 17.788 5.700 32.309 1.00 98.12 280 SER A O 1
ATOM 2235 N N . PHE A 1 281 ? 18.809 4.158 31.034 1.00 98.00 281 PHE A N 1
ATOM 2236 C CA . PHE A 1 281 ? 20.135 4.375 31.620 1.00 98.00 281 PHE A CA 1
ATOM 2237 C C . PHE A 1 281 ? 20.645 5.794 31.279 1.00 98.00 281 PHE A C 1
ATOM 2239 O O . PHE A 1 281 ? 20.805 6.104 30.092 1.00 98.00 281 PHE A O 1
ATOM 2246 N N . PRO A 1 282 ? 20.914 6.669 32.272 1.00 96.25 282 PRO A N 1
ATOM 2247 C CA . PRO A 1 282 ? 21.324 8.053 32.040 1.00 96.25 282 PRO A CA 1
ATOM 2248 C C . PRO A 1 282 ? 22.847 8.162 31.887 1.00 96.25 282 PRO A C 1
ATOM 2250 O O . PRO A 1 282 ? 23.554 8.691 32.743 1.00 96.25 282 PRO A O 1
ATOM 2253 N N . GLY A 1 283 ? 23.358 7.572 30.811 1.00 94.25 283 GLY A N 1
ATOM 2254 C CA . GLY A 1 283 ? 24.783 7.525 30.503 1.00 94.25 283 GLY A CA 1
ATOM 2255 C C . GLY A 1 283 ? 25.349 8.854 29.993 1.00 94.25 283 GLY A C 1
ATOM 2256 O O . GLY A 1 283 ? 24.613 9.704 29.507 1.00 94.25 283 GLY A O 1
ATOM 2257 N N . ASN A 1 284 ? 26.672 9.026 30.083 1.00 95.19 284 ASN A N 1
ATOM 2258 C CA . ASN A 1 284 ? 27.392 10.168 29.497 1.00 95.19 284 ASN A CA 1
ATOM 2259 C C . ASN A 1 284 ? 28.158 9.809 28.210 1.00 95.19 284 ASN A C 1
ATOM 2261 O O . ASN A 1 284 ? 28.927 10.627 27.712 1.00 95.19 284 ASN A O 1
ATOM 2265 N N . ASN A 1 285 ? 28.011 8.571 27.728 1.00 96.56 285 ASN A N 1
ATOM 2266 C CA . ASN A 1 285 ? 28.594 8.034 26.495 1.00 96.56 285 ASN A CA 1
ATOM 2267 C C . ASN A 1 285 ? 30.133 8.092 26.415 1.00 96.56 285 ASN A C 1
ATOM 2269 O O . ASN A 1 285 ? 30.713 7.879 25.356 1.00 96.56 285 ASN A O 1
ATOM 2273 N N . SER A 1 286 ? 30.829 8.335 27.534 1.00 95.19 286 SER A N 1
ATOM 2274 C CA . SER A 1 286 ? 32.299 8.431 27.551 1.00 95.19 286 SER A CA 1
ATOM 2275 C C . SER A 1 286 ? 33.008 7.090 27.330 1.00 95.19 286 SER A C 1
ATOM 2277 O O . SER A 1 286 ? 34.162 7.063 26.900 1.00 95.19 286 SER A O 1
ATOM 2279 N N . ARG A 1 287 ? 32.335 5.981 27.665 1.00 94.62 287 ARG A N 1
ATOM 2280 C CA . ARG A 1 287 ? 32.765 4.584 27.487 1.00 94.62 287 ARG A CA 1
ATOM 2281 C C . ARG A 1 287 ? 31.536 3.685 27.352 1.00 94.62 287 ARG A C 1
ATOM 2283 O O . ARG A 1 287 ? 30.440 4.096 27.731 1.00 94.62 287 ARG A O 1
ATOM 2290 N N . SER A 1 288 ? 31.735 2.441 26.910 1.00 92.94 288 SER A N 1
ATOM 2291 C CA . SER A 1 288 ? 30.670 1.433 26.770 1.00 92.94 288 SER A CA 1
ATOM 2292 C C . SER A 1 288 ? 29.828 1.287 28.048 1.00 92.94 288 SER A C 1
ATOM 2294 O O . SER A 1 288 ? 28.605 1.252 27.984 1.00 92.94 288 SER A O 1
ATOM 2296 N N . GLU A 1 289 ? 30.446 1.271 29.229 1.00 95.38 289 GLU A N 1
ATOM 2297 C CA . GLU A 1 289 ? 29.754 1.124 30.520 1.00 95.38 289 GLU A CA 1
ATOM 2298 C C . GLU A 1 289 ? 28.832 2.309 30.842 1.00 95.38 289 GLU A C 1
ATOM 2300 O O . GLU A 1 289 ? 27.872 2.158 31.601 1.00 95.38 289 GLU A O 1
ATOM 2305 N N . PHE A 1 290 ? 29.078 3.469 30.230 1.00 96.94 290 PHE A N 1
ATOM 2306 C CA . PHE A 1 290 ? 28.308 4.701 30.391 1.00 96.94 290 PHE A CA 1
ATOM 2307 C C . PHE A 1 290 ? 27.451 5.037 29.164 1.00 96.94 290 PHE A C 1
ATOM 2309 O O . PHE A 1 290 ? 27.048 6.187 29.024 1.00 96.94 290 PHE A O 1
ATOM 2316 N N . GLN A 1 291 ? 27.164 4.070 28.290 1.00 98.12 291 GLN A N 1
ATOM 2317 C CA . GLN A 1 291 ? 26.249 4.249 27.162 1.00 98.12 291 GLN A CA 1
ATOM 2318 C C . GLN A 1 291 ? 24.834 4.604 27.644 1.00 98.12 291 GLN A C 1
ATOM 2320 O O . GLN A 1 291 ? 24.251 3.878 28.448 1.00 98.12 291 GLN A O 1
ATOM 2325 N N . ALA A 1 292 ? 24.271 5.705 27.170 1.00 98.31 292 ALA A N 1
ATOM 2326 C CA . ALA A 1 292 ? 22.895 6.090 27.437 1.00 98.31 292 ALA A CA 1
ATOM 2327 C C . ALA A 1 292 ? 21.917 5.308 26.550 1.00 98.31 292 ALA A C 1
ATOM 2329 O O . ALA A 1 292 ? 22.260 4.895 25.439 1.00 98.31 292 ALA A O 1
ATOM 2330 N N . SER A 1 293 ? 20.682 5.147 27.033 1.00 98.50 293 SER A N 1
ATOM 2331 C CA . SER A 1 293 ? 19.541 4.882 26.147 1.00 98.50 293 SER A CA 1
ATOM 2332 C C . SER A 1 293 ? 19.249 6.147 25.329 1.00 98.50 293 SER A C 1
ATOM 2334 O O . SER A 1 293 ? 19.397 7.253 25.854 1.00 98.50 293 SER A O 1
ATOM 2336 N N . GLY A 1 294 ? 18.806 6.000 24.083 1.00 98.38 294 GLY A N 1
ATOM 2337 C CA . GLY A 1 294 ? 18.514 7.122 23.186 1.00 98.38 294 GLY A CA 1
ATOM 2338 C C . GLY A 1 294 ? 17.630 6.711 22.012 1.00 98.38 294 GLY A C 1
ATOM 2339 O O . GLY A 1 294 ? 16.864 5.748 22.111 1.00 98.38 294 GLY A O 1
ATOM 2340 N N . ALA A 1 295 ? 17.687 7.456 20.905 1.00 98.38 295 ALA A N 1
ATOM 2341 C CA . ALA A 1 295 ? 16.844 7.190 19.739 1.00 98.38 295 ALA A CA 1
ATOM 2342 C C . ALA A 1 295 ? 17.127 5.809 19.114 1.00 98.38 295 ALA A C 1
ATOM 2344 O O . ALA A 1 295 ? 16.186 5.111 18.730 1.00 98.38 295 ALA A O 1
ATOM 2345 N N . TYR A 1 296 ? 18.389 5.377 19.089 1.00 98.69 296 TYR A N 1
ATOM 2346 C CA . TYR A 1 296 ? 18.824 4.091 18.543 1.00 98.69 296 TYR A CA 1
ATOM 2347 C C . TYR A 1 296 ? 18.877 3.011 19.622 1.00 98.69 296 TYR A C 1
ATOM 2349 O O . TYR A 1 296 ? 18.340 1.910 19.448 1.00 98.69 296 TYR A O 1
ATOM 2357 N N . ILE A 1 297 ? 19.548 3.321 20.733 1.00 98.75 297 ILE A N 1
ATOM 2358 C CA . ILE A 1 297 ? 19.900 2.348 21.765 1.00 98.75 297 ILE A CA 1
ATOM 2359 C C . ILE A 1 297 ? 18.772 2.217 22.777 1.00 98.75 297 ILE A C 1
ATOM 2361 O O . ILE A 1 297 ? 18.235 3.209 23.271 1.00 98.75 297 ILE A O 1
ATOM 2365 N N . PHE A 1 298 ? 18.450 0.971 23.116 1.00 98.69 298 PHE A N 1
ATOM 2366 C CA . PHE A 1 298 ? 17.680 0.646 24.307 1.00 98.69 298 PHE A CA 1
ATOM 2367 C C . PHE A 1 298 ? 18.638 0.081 25.349 1.00 98.69 298 PHE A C 1
ATOM 2369 O O . PHE A 1 298 ? 19.203 -1.001 25.176 1.00 98.69 298 PHE A O 1
ATOM 2376 N N . ARG A 1 299 ? 18.827 0.822 26.441 1.00 98.19 299 ARG A N 1
ATOM 2377 C CA . ARG A 1 299 ? 19.600 0.358 27.592 1.00 98.19 299 ARG A CA 1
ATOM 2378 C C . ARG A 1 299 ? 18.831 0.650 28.877 1.00 98.19 299 ARG A C 1
ATOM 2380 O O . ARG A 1 299 ? 18.832 1.797 29.337 1.00 98.19 299 ARG A O 1
ATOM 2387 N N . PRO A 1 300 ? 18.151 -0.348 29.458 1.00 98.06 300 PRO A N 1
ATOM 2388 C CA . PRO A 1 300 ? 17.450 -0.147 30.712 1.00 98.06 300 PRO A CA 1
ATOM 2389 C C . PRO A 1 300 ? 18.453 0.004 31.868 1.00 98.06 300 PRO A C 1
ATOM 2391 O O . PRO A 1 300 ? 19.498 -0.638 31.893 1.00 98.06 300 PRO A O 1
ATOM 2394 N N . LEU A 1 301 ? 18.131 0.845 32.853 1.00 97.62 301 LEU A N 1
ATOM 2395 C CA . LEU A 1 301 ? 18.955 1.068 34.045 1.00 97.62 301 LEU A CA 1
ATOM 2396 C C . LEU A 1 301 ? 19.099 -0.205 34.889 1.00 97.62 301 LEU A C 1
ATOM 2398 O O . LEU A 1 301 ? 20.148 -0.460 35.474 1.00 97.62 301 LEU A O 1
ATOM 2402 N N . THR A 1 302 ? 18.027 -0.995 34.952 1.00 96.94 302 THR A N 1
ATOM 2403 C CA . THR A 1 302 ? 17.994 -2.312 35.592 1.00 96.94 302 THR A CA 1
ATOM 2404 C C . THR A 1 302 ? 17.203 -3.271 34.703 1.00 96.94 302 THR A C 1
ATOM 2406 O O . THR A 1 302 ? 16.312 -2.817 33.981 1.00 96.94 302 THR A O 1
ATOM 2409 N N . PRO A 1 303 ? 17.445 -4.590 34.771 1.00 95.56 303 PRO A N 1
ATOM 2410 C CA . PRO A 1 303 ? 16.710 -5.560 33.958 1.00 95.56 303 PRO A CA 1
ATOM 2411 C C . PRO A 1 303 ? 15.242 -5.739 34.387 1.00 95.56 303 PRO A C 1
ATOM 2413 O O . PRO A 1 303 ? 14.484 -6.439 33.717 1.00 95.56 303 PRO A O 1
ATOM 2416 N N . THR A 1 304 ? 14.819 -5.117 35.491 1.00 96.44 304 THR A N 1
ATOM 2417 C CA . THR A 1 304 ? 13.464 -5.235 36.035 1.00 96.44 304 THR A CA 1
ATOM 2418 C C . THR A 1 304 ? 12.587 -4.087 35.545 1.00 96.44 304 THR A C 1
ATOM 2420 O O . THR A 1 304 ? 12.882 -2.919 35.796 1.00 96.44 304 THR A O 1
ATOM 2423 N N . ALA A 1 305 ? 11.475 -4.417 34.886 1.00 97.12 305 ALA A N 1
ATOM 2424 C CA . ALA A 1 305 ? 10.467 -3.427 34.512 1.00 97.12 305 ALA A CA 1
ATOM 2425 C C . ALA A 1 305 ? 9.604 -3.040 35.723 1.00 97.12 305 ALA A C 1
ATOM 2427 O O . ALA A 1 305 ? 9.212 -3.895 36.521 1.00 97.12 305 ALA A O 1
ATOM 2428 N N . VAL A 1 306 ? 9.275 -1.756 35.842 1.00 97.56 306 VAL A N 1
ATOM 2429 C CA . VAL A 1 306 ? 8.474 -1.202 36.940 1.00 97.56 306 VAL A CA 1
ATOM 2430 C C . VAL A 1 306 ? 7.014 -1.077 36.491 1.00 97.56 306 VAL A C 1
ATOM 2432 O O . VAL A 1 306 ? 6.776 -0.507 35.426 1.00 97.56 306 VAL A O 1
ATOM 2435 N N . PRO A 1 307 ? 6.020 -1.569 37.256 1.00 97.06 307 PRO A N 1
ATOM 2436 C CA . PRO A 1 307 ? 4.612 -1.352 36.932 1.00 97.06 307 PRO A CA 1
ATOM 2437 C C . PRO A 1 307 ? 4.287 0.143 36.853 1.00 97.06 307 PRO A C 1
ATOM 2439 O O . PRO A 1 307 ? 4.653 0.909 37.745 1.00 97.06 307 PRO A O 1
ATOM 2442 N N . VAL A 1 308 ? 3.564 0.561 35.813 1.00 96.62 308 VAL A N 1
ATOM 2443 C CA . VAL A 1 308 ? 3.147 1.965 35.632 1.00 96.62 308 VAL A CA 1
ATOM 2444 C C . VA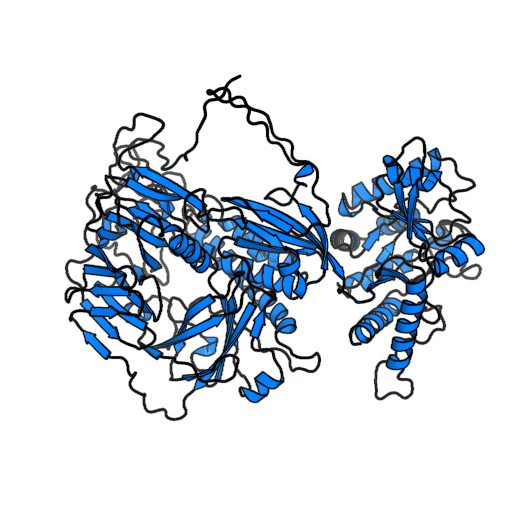L A 1 308 ? 2.173 2.419 36.726 1.00 96.62 308 VAL A C 1
ATOM 2446 O O . VAL A 1 308 ? 2.119 3.601 37.073 1.00 96.62 308 VAL A O 1
ATOM 2449 N N . SER A 1 309 ? 1.412 1.482 37.290 1.00 94.56 309 SER A N 1
ATOM 2450 C CA . SER A 1 309 ? 0.551 1.715 38.441 1.00 94.56 309 SER A CA 1
ATOM 2451 C C . SER A 1 309 ? 0.352 0.428 39.237 1.00 94.56 309 SER A C 1
ATOM 2453 O O . SER A 1 309 ? 0.373 -0.664 38.672 1.00 94.56 309 SER A O 1
ATOM 2455 N N . GLN A 1 310 ? 0.140 0.568 40.547 1.00 88.69 310 GLN A N 1
ATOM 2456 C CA . GLN A 1 310 ? -0.255 -0.529 41.444 1.00 88.69 310 GLN A CA 1
ATOM 2457 C C . GLN A 1 310 ? -1.779 -0.653 41.563 1.00 88.69 310 GLN A C 1
ATOM 2459 O O . GLN A 1 310 ? -2.292 -1.686 41.983 1.00 88.69 310 GLN A O 1
ATOM 2464 N N . THR A 1 311 ? -2.512 0.403 41.203 1.00 88.31 311 THR A N 1
ATOM 2465 C CA . THR A 1 311 ? -3.972 0.448 41.273 1.00 88.31 311 THR A CA 1
ATOM 2466 C C . THR A 1 311 ? -4.524 0.803 39.909 1.00 88.31 311 THR A C 1
ATOM 2468 O O . THR A 1 311 ? -3.989 1.672 39.226 1.00 88.31 311 THR A O 1
ATOM 2471 N N . ARG A 1 312 ? -5.634 0.191 39.520 1.00 93.12 312 ARG A N 1
ATOM 2472 C CA . ARG A 1 312 ? -6.341 0.556 38.294 1.00 93.12 312 ARG A CA 1
ATOM 2473 C C . ARG A 1 312 ? -7.841 0.518 38.523 1.00 93.12 312 ARG A C 1
ATOM 2475 O O . ARG A 1 312 ? -8.317 -0.100 39.473 1.00 93.12 312 ARG A O 1
ATOM 2482 N N . SER A 1 313 ? -8.566 1.220 37.667 1.00 94.25 313 SER A N 1
ATOM 2483 C CA . SER A 1 313 ? -10.027 1.199 37.649 1.00 94.25 313 SER A CA 1
ATOM 2484 C C . SER A 1 313 ? -10.511 0.555 36.362 1.00 94.25 313 SER A C 1
ATOM 2486 O O . SER A 1 313 ? -9.872 0.698 35.318 1.00 94.25 313 SER A O 1
ATOM 2488 N N . ILE A 1 314 ? -11.638 -0.146 36.447 1.00 95.38 314 ILE A N 1
ATOM 2489 C CA . ILE A 1 314 ? -12.259 -0.821 35.312 1.00 95.38 314 ILE A CA 1
ATOM 2490 C C . ILE A 1 314 ? -13.699 -0.341 35.140 1.00 95.38 314 ILE A C 1
ATOM 2492 O O . ILE A 1 314 ? -14.464 -0.223 36.100 1.00 95.38 314 ILE A O 1
ATOM 2496 N N . THR A 1 315 ? -14.071 -0.049 33.898 1.00 96.31 315 THR A N 1
ATOM 2497 C CA . THR A 1 315 ? -15.459 0.160 33.482 1.00 96.31 315 THR A CA 1
ATOM 2498 C C . THR A 1 315 ? -15.789 -0.849 32.393 1.00 96.31 315 THR A C 1
ATOM 2500 O O . THR A 1 315 ? -15.187 -0.825 31.323 1.00 96.31 315 THR A O 1
ATOM 2503 N N . CYS A 1 316 ? -16.742 -1.731 32.668 1.00 95.75 316 CYS A N 1
ATOM 2504 C CA . CYS A 1 316 ? -17.222 -2.730 31.725 1.00 95.75 316 CYS A CA 1
ATOM 2505 C C . CYS A 1 316 ? -18.432 -2.168 30.978 1.00 95.75 316 CYS A C 1
ATOM 2507 O O . CYS A 1 316 ? -19.394 -1.723 31.607 1.00 95.75 316 CYS A O 1
ATOM 2509 N N . ILE A 1 317 ? -18.387 -2.184 29.652 1.00 94.88 317 ILE A N 1
ATOM 2510 C CA . ILE A 1 317 ? -19.454 -1.733 28.760 1.00 94.88 317 ILE A CA 1
ATOM 2511 C C . ILE A 1 317 ? -19.895 -2.946 27.948 1.00 94.88 317 ILE A C 1
ATOM 2513 O O . ILE A 1 317 ? -19.100 -3.497 27.194 1.00 94.88 317 ILE A O 1
ATOM 2517 N N . LYS A 1 318 ? -21.150 -3.373 28.095 1.00 94.19 318 LYS A N 1
ATOM 2518 C CA . LYS A 1 318 ? -21.704 -4.503 27.341 1.00 94.19 318 LYS A CA 1
ATOM 2519 C C . LYS A 1 318 ? -22.796 -4.041 26.389 1.00 94.19 318 LYS A C 1
ATOM 2521 O O . LYS A 1 318 ? -23.866 -3.662 26.866 1.00 94.19 318 LYS A O 1
ATOM 2526 N N . GLY A 1 319 ? -22.509 -4.080 25.092 1.00 91.81 319 GLY A N 1
ATOM 2527 C CA . GLY A 1 319 ? -23.477 -4.000 24.000 1.00 91.81 319 GLY A CA 1
ATOM 2528 C C . GLY A 1 319 ? -23.573 -5.321 23.227 1.00 91.81 319 GLY A C 1
ATOM 2529 O O . GLY A 1 319 ? -22.881 -6.293 23.545 1.00 91.81 319 GLY A O 1
ATOM 2530 N N . ASP A 1 320 ? -24.444 -5.335 22.228 1.00 88.31 320 ASP A N 1
ATOM 2531 C CA . ASP A 1 320 ? -24.717 -6.440 21.312 1.00 88.31 320 ASP A CA 1
ATOM 2532 C C . ASP A 1 320 ? -23.651 -6.548 20.198 1.00 88.31 320 ASP A C 1
ATOM 2534 O O . ASP A 1 320 ? -23.216 -7.654 19.885 1.00 88.31 320 ASP A O 1
ATOM 2538 N N . ASN A 1 321 ? -23.183 -5.422 19.634 1.00 89.25 321 ASN A N 1
ATOM 2539 C CA . ASN A 1 321 ? -22.127 -5.377 18.605 1.00 89.25 321 ASN A CA 1
ATOM 2540 C C . ASN A 1 321 ? -20.727 -5.451 19.225 1.00 89.25 321 ASN A C 1
ATOM 2542 O O . ASN A 1 321 ? -19.796 -5.990 18.624 1.00 89.25 321 ASN A O 1
ATOM 2546 N N . VAL A 1 322 ? -20.543 -4.850 20.405 1.00 94.31 322 VAL A N 1
ATOM 2547 C CA . VAL A 1 322 ? -19.247 -4.821 21.088 1.00 94.31 322 VAL A CA 1
ATOM 2548 C C . VAL A 1 322 ? -19.398 -4.852 22.602 1.00 94.31 322 VAL A C 1
ATOM 2550 O O . VAL A 1 322 ? -20.275 -4.217 23.191 1.00 94.31 322 VAL A O 1
ATOM 2553 N N . GLN A 1 323 ? -18.478 -5.554 23.251 1.00 96.25 323 GLN A N 1
ATOM 2554 C CA . GLN A 1 323 ? -18.281 -5.483 24.690 1.00 96.25 323 GLN A CA 1
ATOM 2555 C C . GLN A 1 323 ? -16.851 -5.016 24.961 1.00 96.25 323 GLN A C 1
ATOM 2557 O O . GLN A 1 323 ? -15.906 -5.550 24.382 1.00 96.25 323 GLN A O 1
ATOM 2562 N N . THR A 1 324 ? -16.687 -4.036 25.845 1.00 96.50 324 THR A N 1
ATOM 2563 C CA . THR A 1 324 ? -15.400 -3.384 26.100 1.00 96.50 324 THR A CA 1
ATOM 2564 C C . THR A 1 324 ? -15.146 -3.221 27.593 1.00 96.50 324 THR A C 1
ATOM 2566 O O . THR A 1 324 ? -15.983 -2.695 28.326 1.00 96.50 324 THR A O 1
ATOM 2569 N N . ALA A 1 325 ? -13.953 -3.605 28.036 1.00 97.19 325 ALA A N 1
ATOM 2570 C CA . ALA A 1 325 ? -13.404 -3.252 29.336 1.00 97.19 325 ALA A CA 1
ATOM 2571 C C . ALA A 1 325 ? -12.449 -2.062 29.187 1.00 97.19 325 ALA A C 1
ATOM 2573 O O . ALA A 1 325 ? -11.364 -2.185 28.618 1.00 97.19 325 ALA A O 1
ATOM 2574 N N . VAL A 1 326 ? -12.846 -0.906 29.714 1.00 97.12 326 VAL A N 1
ATOM 2575 C CA . VAL A 1 326 ? -12.000 0.290 29.784 1.00 97.12 326 VAL A CA 1
ATOM 2576 C C . VAL A 1 326 ? -11.214 0.241 31.088 1.00 97.12 326 VAL A C 1
ATOM 2578 O O . VAL A 1 326 ? -11.810 0.311 32.165 1.00 97.12 326 VAL A O 1
ATOM 2581 N N . ILE A 1 327 ? -9.891 0.127 30.996 1.00 96.62 327 ILE A N 1
ATOM 2582 C CA . ILE A 1 327 ? -8.983 -0.007 32.138 1.00 96.62 327 ILE A CA 1
ATOM 2583 C C . ILE A 1 327 ? -8.069 1.219 32.191 1.00 96.62 327 ILE A C 1
ATOM 2585 O O . ILE A 1 327 ? -7.299 1.487 31.266 1.00 96.62 327 ILE A O 1
ATOM 2589 N N . VAL A 1 328 ? -8.138 1.962 33.294 1.00 96.94 328 VAL A N 1
ATOM 2590 C CA . VAL A 1 328 ? -7.320 3.162 33.527 1.00 96.94 328 VAL A CA 1
ATOM 2591 C C . VAL A 1 328 ? -6.311 2.865 34.626 1.00 96.94 328 VAL A C 1
ATOM 2593 O O . VAL A 1 328 ? -6.706 2.594 35.762 1.00 96.94 328 VAL A O 1
ATOM 2596 N N . PHE A 1 329 ? -5.021 2.917 34.284 1.00 96.31 329 PHE A N 1
ATOM 2597 C CA . PHE A 1 329 ? -3.920 2.653 35.215 1.00 96.31 329 PHE A CA 1
ATOM 2598 C C . PHE A 1 329 ? -3.528 3.921 35.975 1.00 96.31 329 PHE A C 1
ATOM 2600 O O . PHE A 1 329 ? -3.331 3.875 37.187 1.00 96.31 329 PHE A O 1
ATOM 2607 N N . ASN A 1 330 ? -3.427 5.046 35.269 1.00 95.88 330 ASN A N 1
ATOM 2608 C CA . ASN A 1 330 ? -3.200 6.384 35.815 1.00 95.88 330 ASN A CA 1
ATOM 2609 C C . ASN A 1 330 ? -3.562 7.445 34.752 1.00 95.88 330 ASN A C 1
ATOM 2611 O O . ASN A 1 330 ? -4.126 7.111 33.709 1.00 95.88 330 ASN A O 1
ATOM 2615 N N . ASP A 1 331 ? -3.219 8.711 34.997 1.00 94.50 331 ASP A N 1
ATOM 2616 C CA . ASP A 1 331 ? -3.585 9.841 34.129 1.00 94.50 331 ASP A CA 1
ATOM 2617 C C . ASP A 1 331 ? -2.936 9.825 32.731 1.00 94.50 331 ASP A C 1
ATOM 2619 O O . ASP A 1 331 ? -3.374 10.563 31.852 1.00 94.50 331 ASP A O 1
ATOM 2623 N N . TRP A 1 332 ? -1.908 9.000 32.504 1.00 95.81 332 TRP A N 1
ATOM 2624 C CA . TRP A 1 332 ? -1.153 8.948 31.245 1.00 95.81 332 TRP A CA 1
ATOM 2625 C C . TRP A 1 332 ? -1.067 7.541 30.635 1.00 95.81 332 TRP A C 1
ATOM 2627 O O . TRP A 1 332 ? -0.386 7.359 29.627 1.00 95.81 332 TRP A O 1
ATOM 2637 N N . ALA A 1 333 ? -1.737 6.539 31.212 1.00 97.88 333 ALA A N 1
ATOM 2638 C CA . ALA A 1 333 ? -1.761 5.173 30.693 1.00 97.88 333 ALA A CA 1
ATOM 2639 C C . ALA A 1 333 ? -3.137 4.518 30.882 1.00 97.88 333 ALA A C 1
ATOM 2641 O O . ALA A 1 333 ? -3.647 4.365 31.999 1.00 97.88 333 ALA A O 1
ATOM 2642 N N . SER A 1 334 ? -3.731 4.086 29.771 1.00 97.75 334 SER A N 1
ATOM 2643 C CA . SER A 1 334 ? -5.014 3.377 29.747 1.00 97.75 334 SER A CA 1
ATOM 2644 C C . SER A 1 334 ? -5.092 2.408 28.570 1.00 97.75 334 SER A C 1
ATOM 2646 O O . SER A 1 334 ? -4.347 2.537 27.596 1.00 97.75 334 SER A O 1
ATOM 2648 N N . GLN A 1 335 ? -5.998 1.438 28.662 1.00 97.50 335 GLN A N 1
ATOM 2649 C CA . GLN A 1 335 ? -6.316 0.535 27.561 1.00 97.50 335 GLN A CA 1
ATOM 2650 C C . GLN A 1 335 ? -7.811 0.207 27.516 1.00 97.50 335 GLN A C 1
ATOM 2652 O O . GLN A 1 335 ? -8.507 0.249 28.532 1.00 97.50 335 GLN A O 1
ATOM 2657 N N . GLU A 1 336 ? -8.286 -0.172 26.340 1.00 97.19 336 GLU A N 1
ATOM 2658 C CA . GLU A 1 336 ? -9.640 -0.639 26.075 1.00 97.19 336 GLU A CA 1
ATOM 2659 C C . GLU A 1 336 ? -9.543 -2.049 25.477 1.00 97.19 336 GLU A C 1
ATOM 2661 O O . GLU A 1 336 ? -9.086 -2.220 24.347 1.00 97.19 336 GLU A O 1
ATOM 2666 N N . ILE A 1 337 ? -9.945 -3.067 26.244 1.00 97.88 337 ILE A N 1
ATOM 2667 C CA . ILE A 1 337 ? -10.009 -4.458 25.774 1.00 97.88 337 ILE A CA 1
ATOM 2668 C C . ILE A 1 337 ? -11.409 -4.687 25.215 1.00 97.88 337 ILE A C 1
ATOM 2670 O O . ILE A 1 337 ? -12.377 -4.682 25.972 1.00 97.88 337 ILE A O 1
ATOM 2674 N N . SER A 1 338 ? -11.524 -4.858 23.902 1.00 97.19 338 SER A N 1
ATOM 2675 C CA . SER A 1 338 ? -12.796 -4.988 23.192 1.00 97.19 338 SER A CA 1
ATOM 2676 C C . SER A 1 338 ? -12.937 -6.356 22.529 1.00 97.19 338 SER A C 1
ATOM 2678 O O . SER A 1 338 ? -12.018 -6.848 21.871 1.00 97.19 338 SER A O 1
ATOM 2680 N N . LEU A 1 339 ? -14.125 -6.940 22.660 1.00 97.69 339 LEU A N 1
ATOM 2681 C CA . LEU A 1 339 ? -14.554 -8.127 21.936 1.00 97.69 339 LEU A CA 1
ATOM 2682 C C . LEU A 1 339 ? -15.806 -7.777 21.131 1.00 97.69 339 LEU A C 1
ATOM 2684 O O . LEU A 1 339 ? -16.864 -7.500 21.698 1.00 97.69 339 LEU A O 1
ATOM 2688 N N . TYR A 1 340 ? -15.664 -7.767 19.810 1.00 95.81 340 TYR A N 1
ATOM 2689 C CA . TYR A 1 340 ? -16.778 -7.542 18.892 1.00 95.81 340 TYR A CA 1
ATOM 2690 C C . TYR A 1 340 ? -17.574 -8.824 18.653 1.00 95.81 340 TYR A C 1
ATOM 2692 O O . TYR A 1 340 ? -17.057 -9.923 18.881 1.00 95.81 340 TYR A O 1
ATOM 2700 N N . ASP A 1 341 ? -18.806 -8.697 18.160 1.00 93.12 341 ASP A N 1
ATOM 2701 C CA . ASP A 1 341 ? -19.584 -9.846 17.698 1.00 93.12 341 ASP A CA 1
ATOM 2702 C C . ASP A 1 341 ? -18.791 -10.656 16.650 1.00 93.12 341 ASP A C 1
ATOM 2704 O O . ASP A 1 341 ? -17.987 -10.114 15.888 1.00 93.12 341 ASP A O 1
ATOM 2708 N N . GLU A 1 342 ? -18.911 -11.985 16.702 1.00 91.75 342 GLU A N 1
ATOM 2709 C CA . GLU A 1 342 ? -18.260 -12.938 15.788 1.00 91.75 342 GLU A CA 1
ATOM 2710 C C . GLU A 1 342 ? -16.737 -12.791 15.573 1.00 91.75 342 GLU A C 1
ATOM 2712 O O . GLU A 1 342 ? -16.160 -13.483 14.732 1.00 91.75 342 GLU A O 1
ATOM 2717 N N . ALA A 1 343 ? -16.046 -11.950 16.342 1.00 93.31 343 ALA A N 1
ATOM 2718 C CA . ALA A 1 343 ? -14.606 -11.790 16.254 1.00 93.31 343 ALA A CA 1
ATOM 2719 C C . ALA A 1 343 ? -13.887 -13.050 16.751 1.00 93.31 343 ALA A C 1
ATOM 2721 O O . ALA A 1 343 ? -14.305 -13.685 17.721 1.00 93.31 343 ALA A O 1
ATOM 2722 N N . GLU A 1 344 ? -12.783 -13.393 16.092 1.00 93.81 344 GLU A N 1
ATOM 2723 C CA . GLU A 1 344 ? -11.886 -14.499 16.465 1.00 93.81 344 GLU A CA 1
ATOM 2724 C C . GLU A 1 344 ? -10.600 -13.990 17.143 1.00 93.81 344 GLU A C 1
ATOM 2726 O O . GLU A 1 344 ? -9.676 -14.752 17.405 1.00 93.81 344 GLU A O 1
ATOM 2731 N N . SER A 1 345 ? -10.544 -12.692 17.452 1.00 96.12 345 SER A N 1
ATOM 2732 C CA . SER A 1 345 ? -9.433 -12.030 18.140 1.00 96.12 345 SER A CA 1
ATOM 2733 C C . SER A 1 345 ? -9.948 -10.985 19.124 1.00 96.12 345 SER A C 1
ATOM 2735 O O . SER A 1 345 ? -10.990 -10.372 18.880 1.00 96.12 345 SER A O 1
ATOM 2737 N N . VAL A 1 346 ? -9.179 -10.714 20.177 1.00 97.88 346 VAL A N 1
ATOM 2738 C CA . VAL A 1 346 ? -9.459 -9.630 21.133 1.00 97.88 346 VAL A CA 1
ATOM 2739 C C . VAL A 1 346 ? -8.688 -8.379 20.719 1.00 97.88 346 VAL A C 1
ATOM 2741 O O . VAL A 1 346 ? -7.480 -8.450 20.510 1.00 97.88 346 VAL A O 1
ATOM 2744 N N . GLU A 1 347 ? -9.358 -7.234 20.609 1.00 98.00 347 GLU A N 1
ATOM 2745 C CA . GLU A 1 347 ? -8.706 -5.952 20.314 1.00 98.00 347 GLU A CA 1
ATOM 2746 C C . GLU A 1 347 ? -8.297 -5.270 21.625 1.00 98.00 347 GLU A C 1
ATOM 2748 O O . GLU A 1 347 ? -9.135 -5.039 22.493 1.00 98.00 347 GLU A O 1
ATOM 2753 N N . VAL A 1 348 ? -7.017 -4.933 21.773 1.00 98.19 348 VAL A N 1
ATOM 2754 C CA . VAL A 1 348 ? -6.493 -4.130 22.884 1.00 98.19 348 VAL A CA 1
ATOM 2755 C C . VAL A 1 348 ? -6.020 -2.803 22.323 1.00 98.19 348 VAL A C 1
ATOM 2757 O O . VAL A 1 348 ? -4.955 -2.713 21.713 1.00 98.19 348 VAL A O 1
ATOM 2760 N N . GLU A 1 349 ? -6.813 -1.765 22.533 1.00 97.81 349 GLU A N 1
ATOM 2761 C CA . GLU A 1 349 ? -6.455 -0.409 22.150 1.00 97.81 349 GLU A CA 1
ATOM 2762 C C . GLU A 1 349 ? -5.808 0.306 23.335 1.00 97.81 349 GLU A C 1
ATOM 2764 O O . GLU A 1 349 ? -6.417 0.446 24.391 1.00 97.81 349 GLU A O 1
ATOM 2769 N N . TRP A 1 350 ? -4.566 0.747 23.184 1.00 98.00 350 TRP A N 1
ATOM 2770 C CA . TRP A 1 350 ? -3.784 1.362 24.252 1.00 98.00 350 TRP A CA 1
ATOM 2771 C C . TRP A 1 350 ? -3.577 2.853 23.994 1.00 98.00 350 TRP A C 1
ATOM 2773 O O . TRP A 1 350 ? -3.440 3.277 22.849 1.00 98.00 350 TRP A O 1
ATOM 2783 N N . THR A 1 351 ? -3.537 3.654 25.061 1.00 98.31 351 THR A N 1
ATOM 2784 C CA . THR A 1 351 ? -3.197 5.086 25.023 1.00 98.31 351 THR A CA 1
ATOM 2785 C C . THR A 1 351 ? -2.137 5.376 26.078 1.00 98.31 351 THR A C 1
ATOM 2787 O O . THR A 1 351 ? -2.379 5.167 27.270 1.00 98.31 351 THR A O 1
ATOM 2790 N N . VAL A 1 352 ? -0.973 5.859 25.637 1.00 98.44 352 VAL A N 1
ATOM 2791 C CA . VAL A 1 352 ? 0.182 6.166 26.488 1.00 98.44 352 VAL A CA 1
ATOM 2792 C C . VAL A 1 352 ? 0.670 7.586 26.227 1.00 98.44 352 VAL A C 1
ATOM 2794 O O . VAL A 1 352 ? 1.007 7.955 25.104 1.00 98.44 352 VAL A O 1
ATOM 2797 N N . GLY A 1 353 ? 0.769 8.364 27.295 1.00 97.00 353 GLY A N 1
ATOM 2798 C CA . GLY A 1 353 ? 1.296 9.718 27.325 1.00 97.00 353 GLY A CA 1
ATOM 2799 C C . GLY A 1 353 ? 0.288 10.738 27.875 1.00 97.00 353 GLY A C 1
ATOM 2800 O O . GLY A 1 353 ? -0.906 10.449 27.923 1.00 97.00 353 GLY A O 1
ATOM 2801 N N . PRO A 1 354 ? 0.747 11.941 28.263 1.00 97.75 354 PRO A N 1
ATOM 2802 C CA . PRO A 1 354 ? 2.140 12.395 28.236 1.00 97.75 354 PRO A CA 1
ATOM 2803 C C . PRO A 1 354 ? 3.008 11.660 29.265 1.00 97.75 354 PRO A C 1
ATOM 2805 O O . PRO A 1 354 ? 2.705 11.664 30.454 1.00 97.75 354 PRO A O 1
ATOM 2808 N N . ILE A 1 355 ? 4.107 11.035 28.825 1.00 98.31 355 ILE A N 1
ATOM 2809 C CA . ILE A 1 355 ? 4.996 10.299 29.738 1.00 98.31 355 ILE A CA 1
ATOM 2810 C C . ILE A 1 355 ? 5.664 11.315 30.684 1.00 98.31 355 ILE A C 1
ATOM 2812 O O . ILE A 1 355 ? 6.298 12.260 30.192 1.00 98.31 355 ILE A O 1
ATOM 2816 N N . PRO A 1 356 ? 5.532 11.169 32.017 1.00 97.19 356 PRO A N 1
ATOM 2817 C CA . PRO A 1 356 ? 6.047 12.146 32.967 1.00 97.19 356 PRO A CA 1
ATOM 2818 C C . PRO A 1 356 ? 7.574 12.081 33.051 1.00 97.19 356 PRO A C 1
ATOM 2820 O O . PRO A 1 356 ? 8.151 10.999 33.138 1.00 97.19 356 PRO A O 1
ATOM 2823 N N . ILE A 1 357 ? 8.214 13.251 33.075 1.00 96.62 357 ILE A N 1
ATOM 2824 C CA . ILE A 1 357 ? 9.678 13.405 33.185 1.00 96.62 357 ILE A CA 1
ATOM 2825 C C . ILE A 1 357 ? 10.098 14.356 34.316 1.00 96.62 357 ILE A C 1
ATOM 2827 O O . ILE A 1 357 ? 11.269 14.695 34.432 1.00 96.62 357 ILE A O 1
ATOM 2831 N N . GLY A 1 358 ? 9.152 14.812 35.147 1.00 96.19 358 GLY A N 1
ATOM 2832 C CA . GLY A 1 358 ? 9.435 15.741 36.253 1.00 96.19 358 GLY A CA 1
ATOM 2833 C C . GLY A 1 358 ? 10.326 15.149 37.353 1.00 96.19 358 GLY A C 1
ATOM 2834 O O . GLY A 1 358 ? 10.846 15.882 38.185 1.00 96.19 358 GLY A O 1
ATOM 2835 N N . ASP A 1 359 ? 10.520 13.832 37.335 1.00 96.31 359 ASP A N 1
ATOM 2836 C CA . ASP A 1 359 ? 11.450 13.080 38.177 1.00 96.31 359 ASP A CA 1
ATOM 2837 C C . ASP A 1 359 ? 12.863 12.963 37.571 1.00 96.31 359 ASP A C 1
ATOM 2839 O O . ASP A 1 359 ? 13.726 12.331 38.172 1.00 96.31 359 ASP A O 1
ATOM 2843 N N . ASN A 1 360 ? 13.112 13.568 36.402 1.00 96.44 360 ASN A N 1
ATOM 2844 C CA . ASN A 1 360 ? 14.346 13.443 35.617 1.00 96.44 360 ASN A CA 1
ATOM 2845 C C . ASN A 1 360 ? 14.686 11.994 35.216 1.00 96.44 360 ASN A C 1
ATOM 2847 O O . ASN A 1 360 ? 15.850 11.667 34.985 1.00 96.44 360 ASN A O 1
ATOM 2851 N N . ILE A 1 361 ? 13.677 11.123 35.101 1.00 96.94 361 ILE A N 1
ATOM 2852 C CA . ILE A 1 361 ? 13.849 9.727 34.686 1.00 96.94 361 ILE A CA 1
ATOM 2853 C C . ILE A 1 361 ? 13.211 9.526 33.310 1.00 96.94 361 ILE A C 1
ATOM 2855 O O . ILE A 1 361 ? 11.993 9.669 33.160 1.00 96.94 361 ILE A O 1
ATOM 2859 N N . GLY A 1 362 ? 14.024 9.140 32.321 1.00 98.06 362 GLY A N 1
ATOM 2860 C CA . GLY A 1 362 ? 13.535 8.648 31.029 1.00 98.06 362 GLY A CA 1
ATOM 2861 C C . GLY A 1 362 ? 12.798 7.316 31.191 1.00 98.06 362 GLY A C 1
ATOM 2862 O O . GLY A 1 362 ? 13.219 6.474 31.988 1.00 98.06 362 GLY A O 1
ATOM 2863 N N . LYS A 1 363 ? 11.681 7.140 30.480 1.00 98.62 363 LYS A N 1
ATOM 2864 C CA . LYS A 1 363 ? 10.803 5.968 30.615 1.00 98.62 363 LYS A CA 1
ATOM 2865 C C . LYS A 1 363 ? 10.482 5.371 29.254 1.00 98.62 363 LYS A C 1
ATOM 2867 O O . LYS A 1 363 ? 10.081 6.072 28.323 1.00 98.62 363 LYS A O 1
ATOM 2872 N N . GLU A 1 364 ? 10.620 4.057 29.178 1.00 98.75 364 GLU A N 1
ATOM 2873 C CA . GLU A 1 364 ? 10.383 3.256 27.980 1.00 98.75 364 GLU A CA 1
ATOM 2874 C C . GLU A 1 364 ? 9.258 2.274 28.297 1.00 98.75 364 GLU A C 1
ATOM 2876 O O . GLU A 1 364 ? 9.439 1.343 29.083 1.00 98.75 364 GLU A O 1
ATOM 2881 N N . ILE A 1 365 ? 8.065 2.567 27.779 1.00 98.81 365 ILE A N 1
ATOM 2882 C CA . ILE A 1 365 ? 6.798 1.969 28.197 1.00 98.81 365 ILE A CA 1
ATOM 2883 C C . ILE A 1 365 ? 6.534 0.707 27.387 1.00 98.81 365 ILE A C 1
ATOM 2885 O O . ILE A 1 365 ? 6.565 0.733 26.156 1.00 98.81 365 ILE A O 1
ATOM 2889 N N . ILE A 1 366 ? 6.214 -0.374 28.087 1.00 98.81 366 ILE A N 1
ATOM 2890 C CA . ILE A 1 366 ? 5.900 -1.676 27.507 1.00 98.81 366 ILE A CA 1
ATOM 2891 C C . ILE A 1 366 ? 4.505 -2.124 27.934 1.00 98.81 366 ILE A C 1
ATOM 2893 O O . ILE A 1 366 ? 4.055 -1.826 29.045 1.00 98.81 366 ILE A O 1
ATOM 2897 N N . ILE A 1 367 ? 3.848 -2.894 27.075 1.00 98.44 367 ILE A N 1
ATOM 2898 C CA . ILE A 1 367 ? 2.748 -3.770 27.471 1.00 98.44 367 ILE A CA 1
ATOM 2899 C C . ILE A 1 367 ? 3.324 -5.171 27.621 1.00 98.44 367 ILE A C 1
ATOM 2901 O O . ILE A 1 367 ? 3.997 -5.662 26.713 1.00 98.44 367 ILE A O 1
ATOM 2905 N N . ARG A 1 368 ? 3.056 -5.809 28.761 1.00 97.94 368 ARG A N 1
ATOM 2906 C CA . ARG A 1 368 ? 3.461 -7.191 29.028 1.00 97.94 368 ARG A CA 1
ATOM 2907 C C . ARG A 1 368 ? 2.235 -8.088 29.148 1.00 97.94 368 ARG A C 1
ATOM 2909 O O . ARG A 1 368 ? 1.264 -7.723 29.814 1.00 97.94 368 ARG A O 1
ATOM 2916 N N . TYR A 1 369 ? 2.312 -9.246 28.506 1.00 98.19 369 TYR A N 1
ATOM 2917 C CA . TYR A 1 369 ? 1.336 -10.328 28.539 1.00 98.19 369 TYR A CA 1
ATOM 2918 C C . TYR A 1 369 ? 2.027 -11.568 29.115 1.00 98.19 369 TYR A C 1
ATOM 2920 O O . TYR A 1 369 ? 2.754 -12.262 28.403 1.00 98.19 369 TYR A O 1
ATOM 2928 N N . ASP A 1 370 ? 1.837 -11.820 30.408 1.00 98.00 370 ASP A N 1
ATOM 2929 C CA . ASP A 1 370 ? 2.378 -12.992 31.096 1.00 98.00 370 ASP A CA 1
ATOM 2930 C C . ASP A 1 370 ? 1.328 -14.105 31.110 1.00 98.00 370 ASP A C 1
ATOM 2932 O O . ASP A 1 370 ? 0.224 -13.912 31.618 1.00 98.00 370 ASP A O 1
ATOM 2936 N N . THR A 1 371 ? 1.680 -15.264 30.559 1.00 98.06 371 THR A N 1
ATOM 2937 C CA . THR A 1 371 ? 0.802 -16.430 30.407 1.00 98.06 371 THR A CA 1
ATOM 2938 C C . THR A 1 371 ? 1.382 -17.667 31.085 1.00 98.06 371 THR A C 1
ATOM 2940 O O . THR A 1 371 ? 2.567 -17.723 31.420 1.00 98.06 371 THR A O 1
ATOM 2943 N N . ASP A 1 372 ? 0.558 -18.698 31.225 1.00 96.81 372 ASP A N 1
ATOM 2944 C CA . ASP A 1 372 ? 0.959 -20.025 31.694 1.00 96.81 372 ASP A CA 1
ATOM 2945 C C . ASP A 1 372 ? 1.553 -20.930 30.587 1.00 96.81 372 ASP A C 1
ATOM 2947 O O . ASP A 1 372 ? 1.743 -22.133 30.790 1.00 96.81 372 ASP A O 1
ATOM 2951 N N . ILE A 1 373 ? 1.857 -20.381 29.403 1.00 97.94 373 ILE A N 1
ATOM 2952 C CA . ILE A 1 373 ? 2.454 -21.128 28.288 1.00 97.94 373 ILE A CA 1
ATOM 2953 C C . ILE A 1 373 ? 3.914 -21.477 28.595 1.00 97.94 373 ILE A C 1
ATOM 2955 O O . ILE A 1 373 ? 4.762 -20.615 28.839 1.00 97.94 373 ILE A O 1
ATOM 2959 N N . ALA A 1 374 ? 4.255 -22.759 28.486 1.00 97.25 374 ALA A N 1
ATOM 2960 C CA . ALA A 1 374 ? 5.617 -23.247 28.683 1.00 97.25 374 ALA A CA 1
ATOM 2961 C C . ALA A 1 374 ? 6.494 -23.013 27.435 1.00 97.25 374 ALA A C 1
ATOM 2963 O O . ALA A 1 374 ? 6.859 -23.953 26.736 1.00 97.25 374 ALA A O 1
ATOM 2964 N N . SER A 1 375 ? 6.873 -21.757 27.171 1.00 97.31 375 SER A N 1
ATOM 2965 C CA . SER A 1 375 ? 7.570 -21.360 25.932 1.00 97.31 375 SER A CA 1
ATOM 2966 C C . SER A 1 375 ? 9.044 -21.782 25.816 1.00 97.31 375 SER A C 1
ATOM 2968 O O . SER A 1 375 ? 9.662 -21.593 24.772 1.00 97.31 375 SER A O 1
ATOM 2970 N N . GLN A 1 376 ? 9.642 -22.344 26.875 1.00 96.38 376 GLN A N 1
ATOM 2971 C CA . GLN A 1 376 ? 11.027 -22.853 26.886 1.00 96.38 376 GLN A CA 1
ATOM 2972 C C . GLN A 1 376 ? 12.078 -21.846 26.363 1.00 96.38 376 GLN A C 1
ATOM 2974 O O . GLN A 1 376 ? 12.987 -22.203 25.611 1.00 96.38 376 GLN A O 1
ATOM 2979 N N . SER A 1 377 ? 11.961 -20.574 26.762 1.00 96.50 377 SER A N 1
ATOM 2980 C CA . SER A 1 377 ? 12.808 -19.454 26.310 1.00 96.50 377 SER A CA 1
ATOM 2981 C C . SER A 1 377 ? 12.725 -19.135 24.810 1.00 96.50 377 SER A C 1
ATOM 2983 O O . SER A 1 377 ? 13.544 -18.353 24.319 1.00 96.50 377 SER A O 1
ATOM 2985 N N . LYS A 1 378 ? 11.771 -19.722 24.079 1.00 98.38 378 LYS A N 1
ATOM 2986 C CA . LYS A 1 378 ? 11.541 -19.478 22.654 1.00 98.38 378 LYS A CA 1
ATOM 2987 C C . LYS A 1 378 ? 10.375 -18.524 22.434 1.00 98.38 378 LYS A C 1
ATOM 2989 O O . LYS A 1 378 ? 9.392 -18.533 23.172 1.00 98.38 378 LYS A O 1
ATOM 2994 N N . TYR A 1 379 ? 10.492 -17.717 21.395 1.00 98.62 379 TYR A N 1
ATOM 2995 C CA . TYR A 1 379 ? 9.456 -16.821 20.891 1.00 98.62 379 TYR A CA 1
ATOM 2996 C C . TYR A 1 379 ? 9.717 -16.574 19.409 1.00 98.62 379 TYR A C 1
ATOM 2998 O O . TYR A 1 379 ? 10.776 -16.921 18.896 1.00 98.62 379 TYR A O 1
ATOM 3006 N N . TYR A 1 380 ? 8.749 -16.013 18.707 1.00 98.50 380 TYR A N 1
ATOM 3007 C CA . TYR A 1 380 ? 8.778 -15.940 17.252 1.00 98.50 380 TYR A CA 1
ATOM 3008 C C . TYR A 1 380 ? 8.389 -14.537 16.815 1.00 98.50 380 TYR A C 1
ATOM 3010 O O . TYR A 1 380 ? 7.390 -14.011 17.304 1.00 98.50 380 TYR A O 1
ATOM 3018 N N . THR A 1 381 ? 9.173 -13.927 15.929 1.00 98.56 381 THR A N 1
ATOM 3019 C CA . THR A 1 381 ? 8.916 -12.572 15.414 1.00 98.56 381 THR A CA 1
ATOM 3020 C C . THR A 1 381 ? 8.999 -12.556 13.898 1.00 98.56 381 THR A C 1
ATOM 3022 O O . THR A 1 381 ? 9.812 -13.275 13.309 1.00 98.56 381 THR A O 1
ATOM 3025 N N . ASP A 1 382 ? 8.177 -11.726 13.259 1.00 98.12 382 ASP A N 1
ATOM 3026 C CA . ASP A 1 382 ? 8.271 -11.537 11.814 1.00 98.12 382 ASP A CA 1
ATOM 3027 C C . ASP A 1 382 ? 9.569 -10.838 11.373 1.00 98.12 382 ASP A C 1
ATOM 3029 O O . ASP A 1 382 ? 10.163 -10.048 12.109 1.00 98.12 382 ASP A O 1
ATOM 3033 N N . ALA A 1 383 ? 9.969 -11.096 10.131 1.00 96.81 383 ALA A N 1
ATOM 3034 C CA . ALA A 1 383 ? 10.915 -10.310 9.356 1.00 96.81 383 ALA A CA 1
ATOM 3035 C C . ALA A 1 383 ? 10.143 -9.474 8.332 1.00 96.81 383 ALA A C 1
ATOM 3037 O O . ALA A 1 383 ? 9.577 -9.994 7.367 1.00 96.81 383 ALA A O 1
ATOM 3038 N N . ASN A 1 384 ? 10.104 -8.159 8.565 1.00 96.25 384 ASN A N 1
ATOM 3039 C CA . ASN A 1 384 ? 9.433 -7.181 7.700 1.00 96.25 384 ASN A CA 1
ATOM 3040 C C . ASN A 1 384 ? 7.963 -7.532 7.381 1.00 96.25 384 ASN A C 1
ATOM 3042 O O . ASN A 1 384 ? 7.464 -7.229 6.300 1.00 96.25 384 ASN A O 1
ATOM 3046 N N . GLY A 1 385 ? 7.263 -8.186 8.310 1.00 95.69 385 GLY A N 1
ATOM 3047 C CA . GLY A 1 385 ? 5.873 -8.614 8.162 1.00 95.69 385 GLY A CA 1
ATOM 3048 C C . GLY A 1 385 ? 5.659 -9.904 7.363 1.00 95.69 385 GLY A C 1
ATOM 3049 O O . GLY A 1 385 ? 4.512 -10.346 7.245 1.00 95.69 385 GLY A O 1
ATOM 3050 N N . ARG A 1 386 ? 6.729 -10.515 6.832 1.00 94.62 386 ARG A N 1
ATOM 3051 C CA . ARG A 1 386 ? 6.675 -11.701 5.962 1.00 94.62 386 ARG A CA 1
ATOM 3052 C C . ARG A 1 386 ? 7.064 -12.971 6.720 1.00 94.62 386 ARG A C 1
ATOM 3054 O O . ARG A 1 386 ? 6.223 -13.492 7.446 1.00 94.62 386 ARG A O 1
ATOM 3061 N N . GLU A 1 387 ? 8.279 -13.484 6.537 1.00 94.31 387 GLU A N 1
ATOM 3062 C CA . GLU A 1 387 ? 8.739 -14.720 7.192 1.00 94.31 387 GLU A CA 1
ATOM 3063 C C . GLU A 1 387 ? 8.808 -14.553 8.705 1.00 94.31 387 GLU A C 1
ATOM 3065 O O . GLU A 1 387 ? 8.881 -13.431 9.207 1.00 94.31 387 GLU A O 1
ATOM 3070 N N . VAL A 1 388 ? 8.804 -15.658 9.438 1.00 95.38 388 VAL A N 1
ATOM 3071 C CA . VAL A 1 388 ? 8.911 -15.640 10.891 1.00 95.38 388 VAL A CA 1
ATOM 3072 C C . VAL A 1 388 ? 10.120 -16.440 11.338 1.00 95.38 388 VAL A C 1
ATOM 3074 O O . VAL A 1 388 ? 10.308 -17.600 10.987 1.00 95.38 388 VAL A O 1
ATOM 3077 N N . LEU A 1 389 ? 10.937 -15.806 12.174 1.00 96.12 389 LEU A N 1
ATOM 3078 C CA . LEU A 1 389 ? 12.123 -16.416 12.744 1.00 96.12 389 LEU A CA 1
ATOM 3079 C C . LEU A 1 389 ? 11.865 -16.874 14.179 1.00 96.12 389 LEU A C 1
ATOM 3081 O O . LEU A 1 389 ? 11.326 -16.130 15.003 1.00 96.12 389 LEU A O 1
ATOM 3085 N N . GLU A 1 390 ? 12.325 -18.087 14.492 1.00 97.38 390 GLU A N 1
ATOM 3086 C CA . GLU A 1 390 ? 12.458 -18.546 15.873 1.00 97.38 390 GLU A CA 1
ATOM 3087 C C . GLU A 1 390 ? 13.568 -17.753 16.569 1.00 97.38 390 GLU A C 1
ATOM 3089 O O . GLU A 1 390 ? 14.718 -17.707 16.126 1.00 97.38 390 GLU A O 1
ATOM 3094 N N . ARG A 1 391 ? 13.224 -17.150 17.700 1.00 97.50 391 ARG A N 1
ATOM 3095 C CA . ARG A 1 391 ? 14.132 -16.453 18.602 1.00 97.50 391 ARG A CA 1
ATOM 3096 C C . ARG A 1 391 ? 14.261 -17.264 19.881 1.00 97.50 391 ARG A C 1
ATOM 3098 O O . ARG A 1 391 ? 13.290 -17.826 20.387 1.00 97.50 391 ARG A O 1
ATOM 3105 N N . LYS A 1 392 ? 15.467 -17.294 20.441 1.00 97.50 392 LYS A N 1
ATOM 3106 C CA . LYS A 1 392 ? 15.736 -17.907 21.741 1.00 97.50 392 LYS A CA 1
ATOM 3107 C C . LYS A 1 392 ? 16.419 -16.884 22.634 1.00 97.50 392 LYS A C 1
ATOM 3109 O O . LYS A 1 392 ? 17.427 -16.299 22.237 1.00 97.50 392 LYS A O 1
ATOM 3114 N N . ARG A 1 393 ? 15.852 -16.661 23.822 1.00 97.62 393 ARG A N 1
ATOM 3115 C CA . ARG A 1 393 ? 16.408 -15.733 24.813 1.00 97.62 393 ARG A CA 1
ATOM 3116 C C . ARG A 1 393 ? 17.858 -16.116 25.125 1.00 97.62 393 ARG A C 1
ATOM 3118 O O . ARG A 1 393 ? 18.154 -17.297 25.306 1.00 97.62 393 ARG A O 1
ATOM 3125 N N . ASP A 1 394 ? 18.733 -15.116 25.163 1.00 97.00 394 ASP A N 1
ATOM 3126 C CA . ASP A 1 394 ? 20.157 -15.227 25.495 1.00 97.00 394 ASP A CA 1
ATOM 3127 C C . ASP A 1 394 ? 20.957 -16.162 24.572 1.00 97.00 394 ASP A C 1
ATOM 3129 O O . ASP A 1 394 ? 21.937 -16.784 24.981 1.00 97.00 394 ASP A O 1
ATOM 3133 N N . TYR A 1 395 ? 20.555 -16.272 23.302 1.00 96.50 395 TYR A N 1
ATOM 3134 C CA . TYR A 1 395 ? 21.182 -17.178 22.341 1.00 96.50 395 TYR A CA 1
ATOM 3135 C C . TYR A 1 395 ? 21.394 -16.538 20.966 1.00 96.50 395 TYR A C 1
ATOM 3137 O O . TYR A 1 395 ? 20.617 -15.686 20.527 1.00 96.50 395 TYR A O 1
ATOM 3145 N N . ARG A 1 396 ? 22.452 -16.977 20.273 1.00 94.56 396 ARG A N 1
ATOM 3146 C CA . ARG A 1 396 ? 22.727 -16.674 18.864 1.00 94.56 396 ARG A CA 1
ATOM 3147 C C . ARG A 1 396 ? 23.132 -17.965 18.148 1.00 94.56 396 ARG A C 1
ATOM 3149 O O . ARG A 1 396 ? 23.974 -18.690 18.674 1.00 94.56 396 ARG A O 1
ATOM 3156 N N . PRO A 1 397 ? 22.553 -18.272 16.976 1.00 89.69 397 PRO A N 1
ATOM 3157 C CA . PRO A 1 397 ? 22.806 -19.539 16.289 1.00 89.69 397 PRO A CA 1
ATOM 3158 C C . PRO A 1 397 ? 24.220 -19.649 15.710 1.00 89.69 397 PRO A C 1
ATOM 3160 O O . PRO A 1 397 ? 24.772 -20.743 15.633 1.00 89.69 397 PRO A O 1
ATOM 3163 N N . THR A 1 398 ? 24.825 -18.523 15.328 1.00 89.81 398 THR A N 1
ATOM 3164 C CA . THR A 1 398 ? 26.057 -18.500 14.525 1.00 89.81 398 THR A CA 1
ATOM 3165 C C . THR A 1 398 ? 27.341 -18.192 15.299 1.00 89.81 398 THR A C 1
ATOM 3167 O O . THR A 1 398 ? 28.423 -18.296 14.727 1.00 89.81 398 THR A O 1
ATOM 3170 N N . TRP A 1 399 ? 27.270 -17.815 16.580 1.00 91.44 399 TRP A N 1
ATOM 3171 C CA . TRP A 1 399 ? 28.454 -17.590 17.424 1.00 91.44 399 TRP A CA 1
ATOM 3172 C C . TRP A 1 399 ? 28.150 -17.812 18.907 1.00 91.44 399 TRP A C 1
ATOM 3174 O O . TRP A 1 399 ? 26.997 -17.812 19.330 1.00 91.44 399 TRP A O 1
ATOM 3184 N N . ASN A 1 400 ? 29.201 -17.964 19.716 1.00 93.56 400 ASN A N 1
ATOM 3185 C CA . ASN A 1 400 ? 29.059 -18.046 21.166 1.00 93.56 400 ASN A CA 1
ATOM 3186 C C . ASN A 1 400 ? 28.694 -16.667 21.745 1.00 93.56 400 ASN A C 1
ATOM 3188 O O . ASN A 1 400 ? 29.526 -15.758 21.755 1.00 93.56 400 ASN A O 1
ATOM 3192 N N . TYR A 1 401 ? 27.447 -16.500 22.185 1.00 93.12 401 TYR A N 1
ATOM 3193 C CA . TYR A 1 401 ? 26.924 -15.223 22.666 1.00 93.12 401 TYR A CA 1
ATOM 3194 C C . TYR A 1 401 ? 27.229 -15.004 24.151 1.00 93.12 401 TYR A C 1
ATOM 3196 O O . TYR A 1 401 ? 26.733 -15.724 25.015 1.00 93.12 401 TYR A O 1
ATOM 3204 N N . THR A 1 402 ? 28.008 -13.965 24.448 1.00 94.50 402 THR A N 1
ATOM 3205 C CA . THR A 1 402 ? 28.194 -13.475 25.817 1.00 94.50 402 THR A CA 1
ATOM 3206 C C . THR A 1 402 ? 27.045 -12.543 26.180 1.00 94.50 402 THR A C 1
ATOM 3208 O O . THR A 1 402 ? 26.902 -11.467 25.599 1.00 94.50 402 THR A O 1
ATOM 3211 N N . VAL A 1 403 ? 26.239 -12.945 27.160 1.00 94.69 403 VAL A N 1
ATOM 3212 C CA . VAL A 1 403 ? 25.097 -12.159 27.637 1.00 94.69 403 VAL A CA 1
ATOM 3213 C C . VAL A 1 403 ? 25.601 -11.010 28.507 1.00 94.69 403 VAL A C 1
ATOM 3215 O O . VAL A 1 403 ? 26.092 -11.232 29.612 1.00 94.69 403 VAL A O 1
ATOM 3218 N N . VAL A 1 404 ? 25.489 -9.783 27.998 1.00 94.56 404 VAL A N 1
ATOM 3219 C CA . VAL A 1 404 ? 25.836 -8.553 28.735 1.00 94.56 404 VAL A CA 1
ATOM 3220 C C . VAL A 1 404 ? 24.586 -7.747 29.086 1.00 94.56 404 VAL A C 1
ATOM 3222 O O . VAL A 1 404 ? 24.481 -7.230 30.192 1.00 94.56 404 VAL A O 1
ATOM 3225 N N . GLU A 1 405 ? 23.615 -7.697 28.173 1.00 96.94 405 GLU A N 1
ATOM 3226 C CA . GLU A 1 405 ? 22.328 -7.027 28.358 1.00 96.94 405 GLU A CA 1
ATOM 3227 C C . GLU A 1 405 ? 21.194 -8.054 28.234 1.00 96.94 405 GLU A C 1
ATOM 3229 O O . GLU A 1 405 ? 20.826 -8.461 27.130 1.00 96.94 405 GLU A O 1
ATOM 3234 N N . THR A 1 406 ? 20.632 -8.486 29.367 1.00 96.44 406 THR A N 1
ATOM 3235 C CA . THR A 1 406 ? 19.613 -9.557 29.427 1.00 96.44 406 THR A CA 1
ATOM 3236 C C . THR A 1 406 ? 18.249 -9.142 28.872 1.00 96.44 406 THR A C 1
ATOM 3238 O O . THR A 1 406 ? 17.418 -9.997 28.566 1.00 96.44 406 THR A O 1
ATOM 3241 N N . VAL A 1 407 ? 18.007 -7.837 28.719 1.00 98.38 407 VAL A N 1
ATOM 3242 C CA . VAL A 1 407 ? 16.763 -7.294 28.158 1.00 98.38 407 VAL A CA 1
ATOM 3243 C C . VAL A 1 407 ? 16.979 -6.847 26.717 1.00 98.38 407 VAL A C 1
ATOM 3245 O O . VAL A 1 407 ? 16.462 -7.476 25.798 1.00 98.38 407 VAL A O 1
ATOM 3248 N N . SER A 1 408 ? 17.777 -5.801 26.485 1.00 98.00 408 SER A N 1
ATOM 3249 C CA . SER A 1 408 ? 17.906 -5.191 25.155 1.00 98.00 408 SER A CA 1
ATOM 3250 C C . SER A 1 408 ? 18.559 -6.104 24.117 1.00 98.00 408 SER A C 1
ATOM 3252 O O . SER A 1 408 ? 18.239 -5.989 22.934 1.00 98.00 408 SER A O 1
ATOM 3254 N N . GLY A 1 409 ? 19.384 -7.071 24.539 1.00 97.88 409 GLY A N 1
ATOM 3255 C CA . GLY A 1 409 ? 19.921 -8.130 23.680 1.00 97.88 409 GLY A CA 1
ATOM 3256 C C . GLY A 1 409 ? 18.894 -9.172 23.220 1.00 97.88 409 GLY A C 1
ATOM 3257 O O . GLY A 1 409 ? 19.208 -9.990 22.350 1.00 97.88 409 GLY A O 1
ATOM 3258 N N . ASN A 1 410 ? 17.678 -9.138 23.771 1.00 98.38 410 ASN A N 1
ATOM 3259 C CA . ASN A 1 410 ? 16.559 -10.033 23.467 1.00 98.38 410 ASN A CA 1
ATOM 3260 C C . ASN A 1 410 ? 15.342 -9.297 22.882 1.00 98.38 410 ASN A C 1
ATOM 3262 O O . ASN A 1 410 ? 14.270 -9.886 22.773 1.00 98.38 410 ASN A O 1
ATOM 3266 N N . TYR A 1 411 ? 15.498 -8.027 22.505 1.00 98.62 411 TYR A N 1
ATOM 3267 C CA . TYR A 1 411 ? 14.492 -7.300 21.738 1.00 98.62 411 TYR A CA 1
ATOM 3268 C C . TYR A 1 411 ? 14.721 -7.497 20.240 1.00 98.62 411 TYR A C 1
ATOM 3270 O O . TYR A 1 411 ? 15.851 -7.397 19.758 1.00 98.62 411 TYR A O 1
ATOM 3278 N N . TYR A 1 412 ? 13.637 -7.738 19.511 1.00 98.75 412 TYR A N 1
ATOM 3279 C CA . TYR A 1 412 ? 13.605 -7.902 18.060 1.00 98.75 412 TYR A CA 1
ATOM 3280 C C . TYR A 1 412 ? 12.524 -6.994 17.456 1.00 98.75 412 TYR A C 1
ATOM 3282 O O . TYR A 1 412 ? 11.579 -6.618 18.159 1.00 98.75 412 TYR A O 1
ATOM 3290 N N . PRO A 1 413 ? 12.654 -6.614 16.173 1.00 98.62 413 PRO A N 1
ATOM 3291 C CA . PRO A 1 413 ? 11.628 -5.835 15.498 1.00 98.62 413 PRO A CA 1
ATOM 3292 C C . PRO A 1 413 ? 10.375 -6.688 15.261 1.00 98.62 413 PRO A C 1
ATOM 3294 O O . PRO A 1 413 ? 10.465 -7.859 14.891 1.00 98.62 413 PRO A O 1
ATOM 3297 N N . ILE A 1 414 ? 9.210 -6.074 15.445 1.00 98.56 414 ILE A N 1
ATOM 3298 C CA . ILE A 1 414 ? 7.884 -6.655 15.224 1.00 98.56 414 ILE A CA 1
ATOM 3299 C C . ILE A 1 414 ? 7.148 -5.714 14.271 1.00 98.56 414 ILE A C 1
ATOM 3301 O O . ILE A 1 414 ? 6.743 -4.624 14.670 1.00 98.56 414 ILE A O 1
ATOM 3305 N N . ASN A 1 415 ? 7.000 -6.087 12.998 1.00 98.19 415 ASN A N 1
ATOM 3306 C CA . ASN A 1 415 ? 6.308 -5.240 12.013 1.00 98.19 415 ASN A CA 1
ATOM 3307 C C . ASN A 1 415 ? 4.855 -5.661 11.779 1.00 98.19 415 ASN A C 1
ATOM 3309 O O . ASN A 1 415 ? 4.111 -4.922 11.120 1.00 98.19 415 ASN A O 1
ATOM 3313 N N . SER A 1 416 ? 4.484 -6.848 12.264 1.00 97.69 416 SER A N 1
ATOM 3314 C CA . SER A 1 416 ? 3.156 -7.435 12.111 1.00 97.69 416 SER A CA 1
ATOM 3315 C C . SER A 1 416 ? 2.730 -8.338 13.270 1.00 97.69 416 SER A C 1
ATOM 3317 O O . SER A 1 416 ? 1.548 -8.324 13.613 1.00 97.69 416 SER A O 1
ATOM 3319 N N . ARG A 1 417 ? 3.629 -9.172 13.821 1.00 98.19 417 ARG A N 1
ATOM 3320 C CA . ARG A 1 417 ? 3.263 -10.248 14.753 1.00 98.19 417 ARG A CA 1
ATOM 3321 C C . ARG A 1 417 ? 4.432 -10.760 15.602 1.00 98.19 417 ARG A C 1
ATOM 3323 O O . ARG A 1 417 ? 5.558 -10.906 15.125 1.00 98.19 417 ARG A O 1
ATOM 3330 N N . ILE A 1 418 ? 4.114 -11.136 16.836 1.00 98.81 418 ILE A N 1
ATOM 3331 C CA . ILE A 1 418 ? 4.977 -11.885 17.759 1.00 98.81 418 ILE A CA 1
ATOM 3332 C C . ILE A 1 418 ? 4.162 -12.987 18.440 1.00 98.81 418 ILE A C 1
ATOM 3334 O O . ILE A 1 418 ? 2.978 -12.788 18.719 1.00 98.81 418 ILE A O 1
ATOM 3338 N N . TRP A 1 419 ? 4.764 -14.142 18.732 1.00 98.62 419 TRP A N 1
ATOM 3339 C CA . TRP A 1 419 ? 4.093 -15.173 19.529 1.00 98.62 419 TRP A CA 1
ATOM 3340 C C . TRP A 1 419 ? 5.024 -16.027 20.386 1.00 98.62 419 TRP A C 1
ATOM 3342 O O . TRP A 1 419 ? 6.239 -16.096 20.184 1.00 98.62 419 TRP A O 1
ATOM 3352 N N . ILE A 1 420 ? 4.395 -16.727 21.327 1.00 98.69 420 ILE A N 1
ATOM 3353 C CA . ILE A 1 420 ? 4.955 -17.818 22.123 1.00 98.69 420 ILE A CA 1
ATOM 3354 C C . ILE A 1 420 ? 4.034 -19.032 22.008 1.00 98.69 420 ILE A C 1
ATOM 3356 O O . ILE A 1 420 ? 2.830 -18.888 21.779 1.00 98.69 420 ILE A O 1
ATOM 3360 N N . LYS A 1 421 ? 4.590 -20.232 22.165 1.00 97.81 421 LYS A N 1
ATOM 3361 C CA . LYS A 1 421 ? 3.810 -21.470 22.134 1.00 97.81 421 LYS A CA 1
ATOM 3362 C C . LYS A 1 421 ? 4.393 -22.556 23.030 1.00 97.81 421 LYS A C 1
ATOM 3364 O O . LYS A 1 421 ? 5.592 -22.545 23.304 1.00 97.81 421 LYS A O 1
ATOM 3369 N N . ASP A 1 422 ? 3.540 -23.489 23.427 1.00 96.50 422 ASP A N 1
ATOM 3370 C CA . ASP A 1 422 ? 3.907 -24.827 23.891 1.00 96.50 422 ASP A CA 1
ATOM 3371 C C . ASP A 1 422 ? 3.430 -25.872 22.858 1.00 96.50 422 ASP A C 1
ATOM 3373 O O . ASP A 1 422 ? 3.158 -25.527 21.703 1.00 96.50 422 ASP A O 1
ATOM 3377 N N . ASP A 1 423 ? 3.365 -27.150 23.235 1.00 95.00 423 ASP A N 1
ATOM 3378 C CA . ASP A 1 423 ? 2.952 -28.226 22.324 1.00 95.00 423 ASP A CA 1
ATOM 3379 C C . ASP A 1 423 ? 1.481 -28.112 21.882 1.00 95.00 423 ASP A C 1
ATOM 3381 O O . ASP A 1 423 ? 1.123 -28.587 20.804 1.00 95.00 423 ASP A O 1
ATOM 3385 N N . ASN A 1 424 ? 0.628 -27.465 22.685 1.00 94.50 424 ASN A N 1
ATOM 3386 C CA . ASN A 1 424 ? -0.826 -27.452 22.500 1.00 94.50 424 ASN A CA 1
ATOM 3387 C C . ASN A 1 424 ? -1.402 -26.052 22.255 1.00 94.50 424 ASN A C 1
ATOM 3389 O O . ASN A 1 424 ? -2.462 -25.929 21.640 1.00 94.50 424 ASN A O 1
ATOM 3393 N N . ARG A 1 425 ? -0.738 -24.997 22.736 1.00 96.38 425 ARG A N 1
ATOM 3394 C CA . ARG A 1 425 ? -1.266 -23.628 22.791 1.00 96.38 425 ARG A CA 1
ATOM 3395 C C . ARG A 1 425 ? -0.277 -22.637 22.195 1.00 96.38 425 ARG A C 1
ATOM 3397 O O . ARG A 1 425 ? 0.920 -22.706 22.465 1.00 96.38 425 ARG A O 1
ATOM 3404 N N . GLN A 1 426 ? -0.788 -21.678 21.435 1.00 97.56 426 GLN A N 1
ATOM 3405 C CA . GLN A 1 426 ? -0.050 -20.530 20.923 1.00 97.56 426 GLN A CA 1
ATOM 3406 C C . GLN A 1 426 ? -0.801 -19.239 21.258 1.00 97.56 426 GLN A C 1
ATOM 3408 O O . GLN A 1 426 ? -1.994 -19.104 20.977 1.00 97.56 426 GLN A O 1
ATOM 3413 N N . PHE A 1 427 ? -0.074 -18.275 21.822 1.00 98.44 427 PHE A N 1
ATOM 3414 C CA . PHE A 1 427 ? -0.550 -16.915 22.054 1.00 98.44 427 PHE A CA 1
ATOM 3415 C C . PHE A 1 427 ? 0.193 -15.959 21.127 1.00 98.44 427 PHE A C 1
ATOM 3417 O O . PHE A 1 427 ? 1.417 -15.841 21.208 1.00 98.44 427 PHE A O 1
ATOM 3424 N N . THR A 1 428 ? -0.550 -15.299 20.238 1.00 98.69 428 THR A N 1
ATOM 3425 C CA . THR A 1 428 ? -0.014 -14.377 19.228 1.00 98.69 428 THR A CA 1
ATOM 3426 C C . THR A 1 428 ? -0.550 -12.971 19.459 1.00 98.69 428 THR A C 1
ATOM 3428 O O . THR A 1 428 ? -1.741 -12.788 19.714 1.00 98.69 428 THR A O 1
ATOM 3431 N N . VAL A 1 429 ? 0.322 -11.979 19.306 1.00 98.81 429 VAL A N 1
ATOM 3432 C CA . VAL A 1 429 ? -0.021 -10.557 19.316 1.00 98.81 429 VAL A CA 1
ATOM 3433 C C . VAL A 1 429 ? 0.267 -9.983 17.934 1.00 98.81 429 VAL A C 1
ATOM 3435 O O . VAL A 1 429 ? 1.397 -10.080 17.456 1.00 98.81 429 VAL A O 1
ATOM 3438 N N . LEU A 1 430 ? -0.745 -9.401 17.288 1.00 98.75 430 LEU A N 1
ATOM 3439 C CA . LEU A 1 430 ? -0.580 -8.621 16.058 1.00 98.75 430 LEU A CA 1
ATOM 3440 C C . LEU A 1 430 ? -0.449 -7.133 16.388 1.00 98.75 430 LEU A C 1
ATOM 3442 O O . LEU A 1 430 ? -1.187 -6.647 17.247 1.00 98.75 430 LEU A O 1
ATOM 3446 N N . THR A 1 431 ? 0.418 -6.414 15.677 1.00 98.06 431 THR A N 1
ATOM 3447 C CA . THR A 1 431 ? 0.715 -4.992 15.921 1.00 98.06 431 THR A CA 1
ATOM 3448 C C . THR A 1 431 ? 0.242 -4.107 14.761 1.00 98.06 431 THR A C 1
ATOM 3450 O O . THR A 1 431 ? 0.319 -4.490 13.593 1.00 98.06 431 THR A O 1
ATOM 3453 N N . ASP A 1 432 ? -0.268 -2.904 15.058 1.00 97.38 432 ASP A N 1
ATOM 3454 C CA . ASP A 1 432 ? -0.751 -1.949 14.038 1.00 97.38 432 ASP A CA 1
ATOM 3455 C C . ASP A 1 432 ? 0.345 -1.036 13.454 1.00 97.38 432 ASP A C 1
ATOM 3457 O O . ASP A 1 432 ? 0.071 -0.172 12.613 1.00 97.38 432 ASP A O 1
ATOM 3461 N N . ARG A 1 433 ? 1.585 -1.226 13.911 1.00 97.69 433 ARG A N 1
ATOM 3462 C CA . ARG A 1 433 ? 2.795 -0.492 13.531 1.00 97.69 433 ARG A CA 1
ATOM 3463 C C . ARG A 1 433 ? 4.036 -1.335 13.836 1.00 97.69 433 ARG A C 1
ATOM 3465 O O . ARG A 1 433 ? 3.935 -2.398 14.444 1.00 97.69 433 ARG A O 1
ATOM 3472 N N . SER A 1 434 ? 5.200 -0.840 13.425 1.00 98.31 434 SER A N 1
ATOM 3473 C CA . SER A 1 434 ? 6.481 -1.404 13.851 1.00 98.31 434 SER A CA 1
ATOM 3474 C C . SER A 1 434 ? 6.749 -1.105 15.328 1.00 98.31 434 SER A C 1
ATOM 3476 O O . SER A 1 434 ? 6.604 0.037 15.761 1.00 98.31 434 SER A O 1
ATOM 3478 N N . GLU A 1 435 ? 7.131 -2.122 16.092 1.00 98.56 435 GLU A N 1
ATOM 3479 C CA . GLU A 1 435 ? 7.433 -2.033 17.525 1.00 98.56 435 GLU A CA 1
ATOM 3480 C C . GLU A 1 435 ? 8.624 -2.939 17.870 1.00 98.56 435 GLU A C 1
ATOM 3482 O O . GLU A 1 435 ? 8.959 -3.864 17.129 1.00 98.56 435 GLU A O 1
ATOM 3487 N N . GLY A 1 436 ? 9.290 -2.678 18.994 1.00 98.69 436 GLY A N 1
ATOM 3488 C CA . GLY A 1 436 ? 10.292 -3.569 19.572 1.00 98.69 436 GLY A CA 1
ATOM 3489 C C . GLY A 1 436 ? 9.686 -4.445 20.657 1.00 98.69 436 GLY A C 1
ATOM 3490 O O . GLY A 1 436 ? 8.967 -3.947 21.520 1.00 98.69 436 GLY A O 1
ATOM 3491 N N . GLY A 1 437 ? 10.009 -5.734 20.666 1.00 98.44 437 GLY A N 1
ATOM 3492 C CA . GLY A 1 437 ? 9.557 -6.626 21.731 1.00 98.44 437 GLY A CA 1
ATOM 3493 C C . GLY A 1 437 ? 10.319 -7.940 21.797 1.00 98.44 437 GLY A C 1
ATOM 3494 O O . GLY A 1 437 ? 11.225 -8.202 21.003 1.00 98.44 437 GLY A O 1
ATOM 3495 N N . GLY A 1 438 ? 9.952 -8.772 22.766 1.00 98.00 438 GLY A N 1
ATOM 3496 C CA . GLY A 1 438 ? 10.588 -10.063 23.000 1.00 98.00 438 GLY A CA 1
ATOM 3497 C C . GLY A 1 438 ? 9.955 -10.843 24.151 1.00 98.00 438 GLY A C 1
ATOM 3498 O O . GLY A 1 438 ? 8.919 -10.464 24.696 1.00 98.00 438 GLY A O 1
ATOM 3499 N N . SER A 1 439 ? 10.597 -11.951 24.527 1.00 97.94 439 SER A N 1
ATOM 3500 C CA . SER A 1 439 ? 10.189 -12.801 25.653 1.00 97.94 439 SER A CA 1
ATOM 3501 C C . SER A 1 439 ? 11.294 -12.853 26.709 1.00 97.94 439 SER A C 1
ATOM 3503 O O . SER A 1 439 ? 12.196 -13.696 26.652 1.00 97.94 439 SER A O 1
ATOM 3505 N N . ILE A 1 440 ? 11.247 -11.934 27.679 1.00 96.88 440 ILE A N 1
ATOM 3506 C CA . ILE A 1 440 ? 12.285 -11.783 28.721 1.00 96.88 440 ILE A CA 1
ATOM 3507 C C . ILE A 1 440 ? 12.158 -12.840 29.831 1.00 96.88 440 ILE A C 1
ATOM 3509 O O . ILE A 1 440 ? 13.145 -13.203 30.467 1.00 96.88 440 ILE A O 1
ATOM 3513 N N . GLN A 1 441 ? 10.973 -13.427 29.997 1.00 95.44 441 GLN A N 1
ATOM 3514 C CA . GLN A 1 441 ? 10.720 -14.565 30.883 1.00 95.44 441 GLN A CA 1
ATOM 3515 C C . GLN A 1 441 ? 9.847 -15.614 30.180 1.00 95.44 441 GLN A C 1
ATOM 3517 O O . GLN A 1 441 ? 9.185 -15.313 29.189 1.00 95.44 441 GLN A O 1
ATOM 3522 N N . ASN A 1 442 ? 9.888 -16.871 30.634 1.00 96.62 442 ASN A N 1
ATOM 3523 C CA . ASN A 1 442 ? 9.070 -17.933 30.031 1.00 96.62 442 ASN A CA 1
ATOM 3524 C C . ASN A 1 442 ? 7.579 -17.604 30.142 1.00 96.62 442 ASN A C 1
ATOM 3526 O O . ASN A 1 442 ? 7.150 -17.060 31.154 1.00 96.62 442 ASN A O 1
ATOM 3530 N N . GLY A 1 443 ? 6.814 -17.935 29.102 1.00 97.62 443 GLY A N 1
ATOM 3531 C CA . GLY A 1 443 ? 5.377 -17.655 29.054 1.00 97.62 443 GLY A CA 1
ATOM 3532 C C . GLY A 1 443 ? 5.015 -16.184 28.846 1.00 97.62 443 GLY A C 1
ATOM 3533 O O . GLY A 1 443 ? 3.835 -15.856 28.868 1.00 97.62 443 GLY A O 1
ATOM 3534 N N . SER A 1 444 ? 5.986 -15.296 28.618 1.00 97.69 444 SER A N 1
ATOM 3535 C CA . SER A 1 444 ? 5.743 -13.854 28.516 1.00 97.69 444 SER A CA 1
ATOM 3536 C C . SER A 1 444 ? 6.043 -13.298 27.131 1.00 97.69 444 SER A C 1
ATOM 3538 O O . SER A 1 444 ? 7.039 -13.679 26.509 1.00 97.69 444 SER A O 1
ATOM 3540 N N . ILE A 1 445 ? 5.213 -12.360 26.683 1.00 98.62 445 ILE A N 1
ATOM 3541 C CA . ILE A 1 445 ? 5.506 -11.439 25.583 1.00 98.62 445 ILE A CA 1
ATOM 3542 C C . ILE A 1 445 ? 5.487 -10.026 26.154 1.00 98.62 445 ILE A C 1
ATOM 3544 O O . ILE A 1 445 ? 4.505 -9.621 26.777 1.00 98.62 445 ILE A O 1
ATOM 3548 N N . GLU A 1 446 ? 6.529 -9.249 25.886 1.00 98.31 446 GLU A N 1
ATOM 3549 C CA . GLU A 1 446 ? 6.500 -7.804 26.086 1.00 98.31 446 GLU A CA 1
ATOM 3550 C C . GLU A 1 446 ? 6.783 -7.050 24.790 1.00 98.31 446 GLU A C 1
ATOM 3552 O O . GLU A 1 446 ? 7.609 -7.466 23.977 1.00 98.31 446 GLU A O 1
ATOM 3557 N N . ILE A 1 447 ? 6.063 -5.944 24.607 1.00 98.81 447 ILE A N 1
ATOM 3558 C CA . ILE A 1 447 ? 6.140 -5.074 23.434 1.00 98.81 447 ILE A CA 1
ATOM 3559 C C . ILE A 1 447 ? 6.243 -3.636 23.929 1.00 98.81 447 ILE A C 1
ATOM 3561 O O . ILE A 1 447 ? 5.405 -3.177 24.708 1.00 98.81 447 ILE A O 1
ATOM 3565 N N . MET A 1 448 ? 7.276 -2.926 23.493 1.00 98.88 448 MET A N 1
ATOM 3566 C CA . MET A 1 448 ? 7.485 -1.519 23.798 1.00 98.88 448 MET A CA 1
ATOM 3567 C C . MET A 1 448 ? 6.641 -0.658 22.864 1.00 98.88 448 MET A C 1
ATOM 3569 O O . MET A 1 448 ? 6.815 -0.705 21.647 1.00 98.88 448 MET A O 1
ATOM 3573 N N . VAL A 1 449 ? 5.761 0.156 23.447 1.00 98.69 449 VAL A N 1
ATOM 3574 C CA . VAL A 1 449 ? 4.733 0.920 22.719 1.00 98.69 449 VAL A CA 1
ATOM 3575 C C . VAL A 1 449 ? 5.030 2.419 22.629 1.00 98.69 449 VAL A C 1
ATOM 3577 O O . VAL A 1 449 ? 4.538 3.102 21.733 1.00 98.69 449 VAL A O 1
ATOM 3580 N N . HIS A 1 450 ? 5.828 2.960 23.558 1.00 98.69 450 HIS A N 1
ATOM 3581 C CA . HIS A 1 450 ? 6.212 4.375 23.563 1.00 98.69 450 HIS A CA 1
ATOM 3582 C C . HIS A 1 450 ? 7.483 4.609 24.386 1.00 98.69 450 HIS A C 1
ATOM 3584 O O . HIS A 1 450 ? 7.759 3.879 25.338 1.00 98.69 450 HIS A O 1
ATOM 3590 N N . ARG A 1 451 ? 8.264 5.636 24.046 1.00 98.50 451 ARG A N 1
ATOM 3591 C CA . ARG A 1 451 ? 9.533 5.976 24.705 1.00 98.50 451 ARG A CA 1
ATOM 3592 C C . ARG A 1 451 ? 9.641 7.485 24.866 1.00 98.50 451 ARG A C 1
ATOM 3594 O O . ARG A 1 451 ? 9.385 8.230 23.924 1.00 98.50 451 ARG A O 1
ATOM 3601 N N . ARG A 1 452 ? 10.066 7.937 26.045 1.00 98.38 452 ARG A N 1
ATOM 3602 C CA . ARG A 1 452 ? 10.447 9.334 26.284 1.00 98.38 452 ARG A CA 1
ATOM 3603 C C . ARG A 1 452 ? 11.713 9.378 27.127 1.00 98.38 452 ARG A C 1
ATOM 3605 O O . ARG A 1 452 ? 11.692 9.026 28.307 1.00 98.38 452 ARG A O 1
ATOM 3612 N N . ILE A 1 453 ? 12.811 9.787 26.506 1.00 97.38 453 ILE A N 1
ATOM 3613 C CA . ILE A 1 453 ? 14.175 9.653 27.025 1.00 97.38 453 ILE A CA 1
ATOM 3614 C C . ILE A 1 453 ? 14.804 11.042 27.140 1.00 97.38 453 ILE A C 1
ATOM 3616 O O . ILE A 1 453 ? 14.460 11.952 26.390 1.00 97.38 453 ILE A O 1
ATOM 3620 N N . LEU A 1 454 ? 15.696 11.219 28.116 1.00 97.62 454 LEU A N 1
ATOM 3621 C CA . LEU A 1 454 ? 16.257 12.525 28.486 1.00 97.62 454 LEU A CA 1
ATOM 3622 C C . LEU A 1 454 ? 17.717 12.727 28.064 1.00 97.62 454 LEU A C 1
ATOM 3624 O O . LEU A 1 454 ? 18.255 13.808 28.276 1.00 97.62 454 LEU A O 1
ATOM 3628 N N . ASN A 1 455 ? 18.343 11.714 27.465 1.00 97.62 455 ASN A N 1
ATOM 3629 C CA . ASN A 1 455 ? 19.723 11.760 26.992 1.00 97.62 455 ASN A CA 1
ATOM 3630 C C . ASN A 1 455 ? 19.793 11.353 25.515 1.00 97.62 455 ASN A C 1
ATOM 3632 O O . ASN A 1 455 ? 18.953 10.594 25.030 1.00 97.62 455 ASN A O 1
ATOM 3636 N N . ASP A 1 456 ? 20.797 11.883 24.826 1.00 97.94 456 ASP A N 1
ATOM 3637 C CA . ASP A 1 456 ? 21.246 11.422 23.511 1.00 97.94 456 ASP A CA 1
ATOM 3638 C C . ASP A 1 456 ? 22.157 10.194 23.694 1.00 97.94 456 ASP A C 1
ATOM 3640 O O . ASP A 1 456 ? 22.895 10.102 24.679 1.00 97.94 456 ASP A O 1
ATOM 3644 N N . ASP A 1 457 ? 22.113 9.243 22.763 1.00 97.88 457 ASP A N 1
ATOM 3645 C CA . ASP A 1 457 ? 22.948 8.032 22.780 1.00 97.88 457 ASP A CA 1
ATOM 3646 C C . ASP A 1 457 ? 24.283 8.196 22.031 1.00 97.88 457 ASP A C 1
ATOM 3648 O O . ASP A 1 457 ? 25.070 7.253 21.969 1.00 97.88 457 ASP A O 1
ATOM 3652 N N . SER A 1 458 ? 24.576 9.404 21.535 1.00 96.31 458 SER A N 1
ATOM 3653 C CA . SER A 1 458 ? 25.832 9.825 20.899 1.00 96.31 458 SER A CA 1
ATOM 3654 C C . SER A 1 458 ? 26.219 9.041 19.650 1.00 96.31 458 SER A C 1
ATOM 3656 O O . SER A 1 458 ? 27.396 8.820 19.374 1.00 96.31 458 SER A O 1
ATOM 3658 N N . LEU A 1 459 ? 25.206 8.702 18.849 1.00 96.50 459 LEU A N 1
ATOM 3659 C CA . LEU A 1 459 ? 25.357 8.059 17.540 1.00 96.50 459 LEU A CA 1
ATOM 3660 C C . LEU A 1 459 ? 25.176 9.016 16.349 1.00 96.50 459 LEU A C 1
ATOM 3662 O O . LEU A 1 459 ? 25.243 8.586 15.203 1.00 96.50 459 LEU A O 1
ATOM 3666 N N . GLY A 1 460 ? 25.001 10.317 16.613 1.00 96.06 460 GLY A N 1
ATOM 3667 C CA . GLY A 1 460 ? 25.061 11.380 15.600 1.00 96.06 460 GLY A CA 1
ATOM 3668 C C . GLY A 1 460 ? 23.837 12.295 15.528 1.00 96.06 460 GLY A C 1
ATOM 3669 O O . GLY A 1 460 ? 23.960 13.410 15.027 1.00 96.06 460 GLY A O 1
ATOM 3670 N N . VAL A 1 461 ? 22.681 11.882 16.067 1.00 97.12 461 VAL A N 1
ATOM 3671 C CA . VAL A 1 461 ? 21.450 12.702 16.049 1.00 97.12 461 VAL A CA 1
ATOM 3672 C C . VAL A 1 461 ? 21.583 13.970 16.905 1.00 97.12 461 VAL A C 1
ATOM 3674 O O . VAL A 1 461 ? 21.118 15.046 16.511 1.00 97.12 461 VAL A O 1
ATOM 3677 N N . GLY A 1 462 ? 22.274 13.869 18.047 1.00 97.12 462 GLY A N 1
ATOM 3678 C CA . GLY A 1 462 ? 22.572 14.996 18.931 1.00 97.12 462 GLY A CA 1
ATOM 3679 C C . GLY A 1 462 ? 21.342 15.543 19.660 1.00 97.12 462 GLY A C 1
ATOM 3680 O O . GLY A 1 462 ? 21.332 16.713 20.036 1.00 97.12 462 GLY A O 1
ATOM 3681 N N . GLU A 1 463 ? 20.299 14.726 19.818 1.00 97.94 463 GLU A N 1
ATOM 3682 C CA . GLU A 1 463 ? 19.024 15.067 20.455 1.00 97.94 463 GLU A CA 1
ATOM 3683 C C . GLU A 1 463 ? 18.501 13.865 21.248 1.00 97.94 463 GLU A C 1
ATOM 3685 O O . GLU A 1 463 ? 18.520 12.729 20.779 1.00 97.94 463 GLU A O 1
ATOM 3690 N N . ALA A 1 464 ? 17.979 14.116 22.448 1.00 97.62 464 ALA A N 1
ATOM 3691 C CA . ALA A 1 464 ? 17.241 13.096 23.182 1.00 97.62 464 ALA A CA 1
ATOM 3692 C C . ALA A 1 464 ? 15.874 12.843 22.522 1.00 97.62 464 ALA A C 1
ATOM 3694 O O . ALA A 1 464 ? 15.212 13.782 22.071 1.00 97.62 464 ALA A O 1
ATOM 3695 N N . LEU A 1 465 ? 15.399 11.592 22.539 1.00 98.38 465 LEU A N 1
ATOM 3696 C CA . LEU A 1 465 ? 14.050 11.237 22.083 1.00 98.38 465 LEU A CA 1
ATOM 3697 C C . LEU A 1 465 ? 12.990 11.726 23.092 1.00 98.38 465 LEU A C 1
ATOM 3699 O O . LEU A 1 465 ? 12.482 10.965 23.919 1.00 98.38 465 LEU A O 1
ATOM 3703 N N . ASN A 1 466 ? 12.679 13.021 23.040 1.00 97.88 466 ASN A N 1
ATOM 3704 C CA . ASN A 1 466 ? 11.798 13.723 23.974 1.00 97.88 466 ASN A CA 1
ATOM 3705 C C . ASN A 1 466 ? 10.654 14.441 23.235 1.00 97.88 466 ASN A C 1
ATOM 3707 O O . ASN A 1 466 ? 10.497 15.660 23.316 1.00 97.88 466 ASN A O 1
ATOM 3711 N N . GLU A 1 467 ? 9.867 13.672 22.484 1.00 98.00 467 GLU A N 1
ATOM 3712 C CA . GLU A 1 467 ? 8.820 14.201 21.606 1.00 98.00 467 GLU A CA 1
ATOM 3713 C C . GLU A 1 467 ? 7.740 14.974 22.383 1.00 98.00 467 GLU A C 1
ATOM 3715 O O . GLU A 1 467 ? 7.266 14.549 23.446 1.00 98.00 467 GLU A O 1
ATOM 3720 N N . SER A 1 468 ? 7.316 16.110 21.826 1.00 95.94 468 SER A N 1
ATOM 3721 C CA . SER A 1 468 ? 6.258 16.951 22.389 1.00 95.94 468 SER A CA 1
ATOM 3722 C C . SER A 1 468 ? 5.297 17.447 21.310 1.00 95.94 468 SER A C 1
ATOM 3724 O O . SER A 1 468 ? 5.685 17.659 20.163 1.00 95.94 468 SER A O 1
ATOM 3726 N N . ALA A 1 469 ? 4.033 17.618 21.689 1.00 94.44 469 ALA A N 1
ATOM 3727 C CA . ALA A 1 469 ? 2.979 18.197 20.865 1.00 94.44 469 ALA A CA 1
ATOM 3728 C C . ALA A 1 469 ? 2.005 18.964 21.769 1.00 94.44 469 ALA A C 1
ATOM 3730 O O . ALA A 1 469 ? 1.777 18.576 22.916 1.00 94.44 469 ALA A O 1
ATOM 3731 N N . TYR A 1 470 ? 1.443 20.071 21.273 1.00 94.19 470 TYR A N 1
ATOM 3732 C CA . TYR A 1 470 ? 0.473 20.894 22.016 1.00 94.19 470 TYR A CA 1
ATOM 3733 C C . TYR A 1 470 ? 0.958 21.328 23.419 1.00 94.19 470 TYR A C 1
ATOM 3735 O O . TYR A 1 470 ? 0.182 21.391 24.370 1.00 94.19 470 TYR A O 1
ATOM 3743 N N . GLY A 1 471 ? 2.261 21.607 23.557 1.00 93.31 471 GLY A N 1
ATOM 3744 C CA . GLY A 1 471 ? 2.880 22.054 24.812 1.00 93.31 471 GLY A CA 1
ATOM 3745 C C . GLY A 1 471 ? 3.094 20.961 25.867 1.00 93.31 471 GLY A C 1
ATOM 3746 O O . GLY A 1 471 ? 3.479 21.277 26.990 1.00 93.31 471 GLY A O 1
ATOM 3747 N N . GLN A 1 472 ? 2.859 19.687 25.538 1.00 95.38 472 GLN A N 1
ATOM 3748 C CA . GLN A 1 472 ? 3.027 18.549 26.447 1.00 95.38 472 GLN A CA 1
ATOM 3749 C C . GLN A 1 472 ? 3.812 17.415 25.774 1.00 95.38 472 GLN A C 1
ATOM 3751 O O . GLN A 1 472 ? 4.080 17.458 24.576 1.00 95.38 472 GLN A O 1
ATOM 3756 N N . GLY A 1 473 ? 4.212 16.393 26.539 1.00 97.19 473 GLY A N 1
ATOM 3757 C CA . GLY A 1 473 ? 4.812 15.184 25.958 1.00 97.19 473 GLY A CA 1
ATOM 3758 C C . GLY A 1 473 ? 3.842 14.476 25.012 1.00 97.19 473 GLY A C 1
ATOM 3759 O O . GLY A 1 473 ? 2.642 14.447 25.278 1.00 97.19 473 GLY A O 1
ATOM 3760 N N . LEU A 1 474 ? 4.358 13.901 23.925 1.00 97.88 474 LEU A N 1
ATOM 3761 C CA . LEU A 1 474 ? 3.532 13.253 22.906 1.00 97.88 474 LEU A CA 1
ATOM 3762 C C . LEU A 1 474 ? 2.695 12.101 23.492 1.00 97.88 474 LEU A C 1
ATOM 3764 O O . LEU A 1 474 ? 3.217 11.253 24.222 1.00 97.88 474 LEU A O 1
ATOM 3768 N N . VAL A 1 475 ? 1.411 12.057 23.125 1.00 97.94 475 VAL A N 1
ATOM 3769 C CA . VAL A 1 475 ? 0.492 10.951 23.427 1.00 97.94 475 VAL A CA 1
ATOM 3770 C C . VAL A 1 475 ? 0.381 10.049 22.207 1.00 97.94 475 VAL A C 1
ATOM 3772 O O . VAL A 1 475 ? 0.111 10.524 21.104 1.00 97.94 475 VAL A O 1
ATOM 3775 N N . VAL A 1 476 ? 0.569 8.748 22.402 1.00 97.88 476 VAL A N 1
ATOM 3776 C CA . VAL A 1 476 ? 0.460 7.745 21.344 1.00 97.88 476 VAL A CA 1
ATOM 3777 C C . VAL A 1 476 ? -0.677 6.790 21.682 1.00 97.88 476 VAL A C 1
ATOM 3779 O O . VAL A 1 476 ? -0.773 6.282 22.798 1.00 97.88 476 VAL A O 1
ATOM 3782 N N . ARG A 1 477 ? -1.537 6.548 20.692 1.00 97.44 477 ARG A N 1
ATOM 3783 C CA . ARG A 1 477 ? -2.585 5.528 20.733 1.00 97.44 477 ARG A CA 1
ATOM 3784 C C . ARG A 1 477 ? -2.313 4.475 19.670 1.00 97.44 477 ARG A C 1
ATOM 3786 O O . ARG A 1 477 ? -1.970 4.834 18.536 1.00 97.44 477 ARG A O 1
ATOM 3793 N N . GLY A 1 478 ? -2.494 3.207 20.007 1.00 97.06 478 GLY A N 1
ATOM 3794 C CA . GLY A 1 478 ? -2.302 2.083 19.094 1.00 97.06 478 GLY A CA 1
ATOM 3795 C C . GLY A 1 478 ? -3.127 0.868 19.467 1.00 97.06 478 GLY A C 1
ATOM 3796 O O . GLY A 1 478 ? -3.939 0.921 20.390 1.00 97.06 478 GLY A O 1
ATOM 3797 N N . ARG A 1 479 ? -2.979 -0.200 18.683 1.00 97.44 479 ARG A N 1
ATOM 3798 C CA . ARG A 1 479 ? -3.811 -1.401 18.797 1.00 97.44 479 ARG A CA 1
ATOM 3799 C C . ARG A 1 479 ? -2.968 -2.659 18.706 1.00 97.44 479 ARG A C 1
ATOM 3801 O O . ARG A 1 479 ? -2.163 -2.798 17.787 1.00 97.44 479 ARG A O 1
ATOM 3808 N N . HIS A 1 480 ? -3.243 -3.589 19.610 1.00 98.56 480 HIS A N 1
ATOM 3809 C CA . HIS A 1 480 ? -2.831 -4.980 19.514 1.00 98.56 480 HIS A CA 1
ATOM 3810 C C . HIS A 1 480 ? -4.049 -5.870 19.279 1.00 98.56 480 HIS A C 1
ATOM 3812 O O . HIS A 1 480 ? -5.115 -5.619 19.839 1.00 98.56 480 HIS A O 1
ATOM 3818 N N . PHE A 1 481 ? -3.886 -6.937 18.501 1.00 98.44 481 PHE A N 1
ATOM 3819 C CA . PHE A 1 481 ? -4.901 -7.985 18.374 1.00 98.44 481 PHE A CA 1
ATOM 3820 C C . PHE A 1 481 ? -4.362 -9.280 18.962 1.00 98.44 481 PHE A C 1
ATOM 3822 O O . PHE A 1 481 ? -3.320 -9.776 18.533 1.00 98.44 481 PHE A O 1
ATOM 3829 N N . LEU A 1 482 ? -5.069 -9.805 19.957 1.00 98.38 482 LEU A N 1
ATOM 3830 C CA . LEU A 1 482 ? -4.692 -11.008 20.682 1.00 98.38 482 LEU A CA 1
ATOM 3831 C C . LEU A 1 482 ? -5.385 -12.219 20.064 1.00 98.38 482 LEU A C 1
ATOM 3833 O O . LEU A 1 482 ? -6.611 -12.237 19.920 1.00 98.38 482 LEU A O 1
ATOM 3837 N N . LEU A 1 483 ? -4.592 -13.232 19.735 1.00 97.56 483 LEU A N 1
ATOM 3838 C CA . LEU A 1 483 ? -5.040 -14.500 19.177 1.00 97.56 483 LEU A CA 1
ATOM 3839 C C . LEU A 1 483 ? -4.580 -15.637 20.085 1.00 97.56 483 LEU A C 1
ATOM 3841 O O . LEU A 1 483 ? -3.407 -15.716 20.456 1.00 97.56 483 LEU A O 1
ATOM 3845 N N . VAL A 1 484 ? -5.508 -16.533 20.402 1.00 96.50 484 VAL A N 1
ATOM 3846 C CA . VAL A 1 484 ? -5.253 -17.752 21.169 1.00 96.50 484 VAL A CA 1
ATOM 3847 C C . VAL A 1 484 ? -5.705 -18.920 20.310 1.00 96.50 484 VAL A C 1
ATOM 3849 O O . VAL A 1 484 ? -6.899 -19.074 20.048 1.00 96.50 484 VAL A O 1
ATOM 3852 N N . GLU A 1 485 ? -4.740 -19.711 19.836 1.00 95.56 485 GLU A N 1
ATOM 3853 C CA . GLU A 1 485 ? -4.952 -20.796 18.869 1.00 95.56 485 GLU A CA 1
ATOM 3854 C C . GLU A 1 485 ? -4.034 -22.001 19.136 1.00 95.56 485 GLU A C 1
ATOM 3856 O O . GLU A 1 485 ? -2.930 -21.811 19.647 1.00 95.56 485 GLU A O 1
ATOM 3861 N N . PRO A 1 486 ? -4.411 -23.243 18.775 1.00 94.56 486 PRO A N 1
ATOM 3862 C CA . PRO A 1 486 ? -3.462 -24.350 18.740 1.00 94.56 486 PRO A CA 1
ATOM 3863 C C . PRO A 1 486 ? -2.391 -24.100 17.666 1.00 94.56 486 PRO A C 1
ATOM 3865 O O . PRO A 1 486 ? -2.752 -23.640 16.573 1.00 94.56 486 PRO A O 1
ATOM 3868 N N . PRO A 1 487 ? -1.110 -24.456 17.901 1.00 95.00 487 PRO A N 1
ATOM 3869 C CA . PRO A 1 487 ? -0.017 -24.178 16.968 1.00 95.00 487 PRO A CA 1
ATOM 3870 C C . PRO A 1 487 ? -0.302 -24.615 15.524 1.00 95.00 487 PRO A C 1
ATOM 3872 O O . PRO A 1 487 ? -0.099 -23.834 14.602 1.00 95.00 487 PRO A O 1
ATOM 3875 N N . ALA A 1 488 ? -0.871 -25.811 15.330 1.00 92.50 488 ALA A N 1
ATOM 3876 C CA . ALA A 1 488 ? -1.160 -26.381 14.008 1.00 92.50 488 ALA A CA 1
ATOM 3877 C C . ALA A 1 488 ? -2.177 -25.585 13.165 1.00 92.50 488 ALA A C 1
ATOM 3879 O O . ALA A 1 488 ? -2.241 -25.760 11.954 1.00 92.50 488 ALA A O 1
ATOM 3880 N N . SER A 1 489 ? -2.996 -24.732 13.792 1.00 91.69 489 SER A N 1
ATOM 3881 C CA . SER A 1 489 ? -3.993 -23.916 13.085 1.00 91.69 489 SER A CA 1
ATOM 3882 C C . SER A 1 489 ? -3.775 -22.415 13.240 1.00 91.69 489 SER A C 1
ATOM 3884 O O . SER A 1 489 ? -4.529 -21.646 12.659 1.00 91.69 489 SER A O 1
ATOM 3886 N N . SER A 1 490 ? -2.777 -21.973 14.011 1.00 94.88 490 SER A N 1
ATOM 3887 C CA . SER A 1 490 ? -2.609 -20.553 14.347 1.00 94.88 490 SER A CA 1
ATOM 3888 C C . SER A 1 490 ? -2.261 -19.695 13.125 1.00 94.88 490 SER A C 1
ATOM 3890 O O . SER A 1 490 ? -2.764 -18.574 12.988 1.00 94.88 490 SER A O 1
ATOM 3892 N N . ALA A 1 491 ? -1.491 -20.264 12.192 1.00 95.88 491 ALA A N 1
ATOM 3893 C CA . ALA A 1 491 ? -1.029 -19.625 10.963 1.00 95.88 491 ALA A CA 1
ATOM 3894 C C . ALA A 1 491 ? -2.140 -18.925 10.184 1.00 95.88 491 ALA A C 1
ATOM 3896 O O . ALA A 1 491 ? -2.037 -17.731 9.895 1.00 95.88 491 ALA A O 1
ATOM 3897 N N . ARG A 1 492 ? -3.255 -19.616 9.911 1.00 94.88 492 ARG A N 1
ATOM 3898 C CA . ARG A 1 492 ? -4.365 -19.029 9.141 1.00 94.88 492 ARG A CA 1
ATOM 3899 C C . ARG A 1 492 ? -4.940 -17.771 9.786 1.00 94.88 492 ARG A C 1
ATOM 3901 O O . ARG A 1 492 ? -5.275 -16.833 9.070 1.00 94.88 492 ARG A O 1
ATOM 3908 N N . TYR A 1 493 ? -5.005 -17.714 11.114 1.00 94.94 493 TYR A N 1
ATOM 3909 C CA . TYR A 1 493 ? -5.582 -16.574 11.823 1.00 94.94 493 TYR A CA 1
ATOM 3910 C C . TYR A 1 493 ? -4.617 -15.398 11.868 1.00 94.94 493 TYR A C 1
ATOM 3912 O O . TYR A 1 493 ? -5.004 -14.281 11.525 1.00 94.94 493 TYR A O 1
ATOM 3920 N N . HIS A 1 494 ? -3.351 -15.627 12.228 1.00 96.50 494 HIS A N 1
ATOM 3921 C CA . HIS A 1 494 ? -2.404 -14.520 12.319 1.00 96.50 494 HIS A CA 1
ATOM 3922 C C . HIS A 1 494 ? -1.995 -13.983 10.945 1.00 96.50 494 HIS A C 1
ATOM 3924 O O . HIS A 1 494 ? -1.826 -12.772 10.814 1.00 96.50 494 HIS A O 1
ATOM 3930 N N . ARG A 1 495 ? -1.876 -14.832 9.912 1.00 95.94 495 ARG A N 1
ATOM 3931 C CA . ARG A 1 495 ? -1.565 -14.420 8.529 1.00 95.94 495 ARG A CA 1
ATOM 3932 C C . ARG A 1 495 ? -2.676 -13.547 7.952 1.00 95.94 495 ARG A C 1
ATOM 3934 O O . ARG A 1 495 ? -2.412 -12.417 7.541 1.00 95.94 495 ARG A O 1
ATOM 3941 N N . ILE A 1 496 ? -3.917 -14.035 7.980 1.00 94.44 496 ILE A N 1
ATOM 3942 C CA . ILE A 1 496 ? -5.076 -13.294 7.462 1.00 94.44 496 ILE A CA 1
ATOM 3943 C C . ILE A 1 496 ? -5.330 -12.045 8.319 1.00 94.44 496 ILE A C 1
ATOM 3945 O O . ILE A 1 496 ? -5.552 -10.960 7.784 1.00 94.44 496 ILE A O 1
ATOM 3949 N N . GLY A 1 497 ? -5.249 -12.169 9.647 1.00 94.69 497 GLY A N 1
ATOM 3950 C CA . GLY A 1 497 ? -5.435 -11.060 10.582 1.00 94.69 497 GLY A CA 1
ATOM 3951 C C . GLY A 1 497 ? -4.427 -9.929 10.376 1.00 94.69 497 GLY A C 1
ATOM 3952 O O . GLY A 1 497 ? -4.826 -8.770 10.276 1.00 94.69 497 GLY A O 1
ATOM 3953 N N . SER A 1 498 ? -3.133 -10.243 10.226 1.00 95.25 498 SER A N 1
ATOM 3954 C CA . SER A 1 498 ? -2.112 -9.218 9.970 1.00 95.25 498 SER A CA 1
ATOM 3955 C C . SER A 1 498 ? -2.309 -8.535 8.622 1.00 95.25 498 SER A C 1
ATOM 3957 O O . SER A 1 498 ? -2.105 -7.330 8.510 1.00 95.25 498 SER A O 1
ATOM 3959 N N . GLN A 1 499 ? -2.705 -9.297 7.594 1.00 93.88 499 GLN A N 1
ATOM 3960 C CA . GLN A 1 499 ? -2.940 -8.753 6.260 1.00 93.88 499 GLN A CA 1
ATOM 3961 C C . GLN A 1 499 ? -4.127 -7.785 6.286 1.00 93.88 499 GLN A C 1
ATOM 3963 O O . GLN A 1 499 ? -4.015 -6.679 5.765 1.00 93.88 499 GLN A O 1
ATOM 3968 N N . ARG A 1 500 ? -5.217 -8.143 6.977 1.00 92.00 500 ARG A N 1
ATOM 3969 C CA . ARG A 1 500 ? -6.384 -7.267 7.173 1.00 92.00 500 ARG A CA 1
ATOM 3970 C C . ARG A 1 500 ? -6.072 -6.034 8.015 1.00 92.00 500 ARG A C 1
ATOM 3972 O O . ARG A 1 500 ? -6.691 -4.998 7.809 1.00 92.00 500 ARG A O 1
ATOM 3979 N N . LEU A 1 501 ? -5.133 -6.128 8.957 1.00 93.69 501 LEU A N 1
ATOM 3980 C CA . LEU A 1 501 ? -4.677 -4.977 9.737 1.00 93.69 501 LEU A CA 1
ATOM 3981 C C . LEU A 1 501 ? -3.818 -4.024 8.893 1.00 93.69 501 LEU A C 1
ATOM 3983 O O . LEU A 1 501 ? -3.967 -2.807 8.999 1.00 93.69 501 LEU A O 1
ATOM 3987 N N . TYR A 1 502 ? -2.955 -4.577 8.038 1.00 94.06 502 TYR A N 1
ATOM 3988 C CA . TYR A 1 502 ? -2.088 -3.822 7.133 1.00 94.06 502 TYR A CA 1
ATOM 3989 C C . TYR A 1 502 ? -2.877 -3.156 5.990 1.00 94.06 502 TYR A C 1
ATOM 3991 O O . TYR A 1 502 ? -2.671 -1.979 5.705 1.00 94.06 502 TYR A O 1
ATOM 3999 N N . MET A 1 503 ? -3.818 -3.891 5.388 1.00 94.88 503 MET A N 1
ATOM 4000 C CA . MET A 1 503 ? -4.694 -3.472 4.282 1.00 94.88 503 MET A CA 1
ATOM 4001 C C . MET A 1 503 ? -6.139 -3.255 4.760 1.00 94.88 503 MET A C 1
ATOM 4003 O O . MET A 1 503 ? -7.096 -3.741 4.154 1.00 94.88 503 MET A O 1
ATOM 4007 N N . HIS A 1 504 ? -6.307 -2.577 5.896 1.00 94.00 504 HIS A N 1
ATOM 4008 C CA . HIS A 1 504 ? -7.627 -2.334 6.482 1.00 94.00 504 HIS A CA 1
ATOM 4009 C C . HIS A 1 504 ? -8.497 -1.461 5.557 1.00 94.00 504 HIS A C 1
ATOM 4011 O O . HIS A 1 504 ? -7.964 -0.531 4.945 1.00 94.00 504 HIS A O 1
ATOM 4017 N N . PRO A 1 505 ? -9.821 -1.691 5.457 1.00 96.56 505 PRO A N 1
ATOM 4018 C CA . PRO A 1 505 ? -10.668 -0.873 4.602 1.00 96.56 505 PRO A CA 1
ATOM 4019 C C . PRO A 1 505 ? -10.594 0.627 4.910 1.00 96.56 505 PRO A C 1
ATOM 4021 O O . PRO A 1 505 ? -10.490 1.049 6.063 1.00 96.56 505 PRO A O 1
ATOM 4024 N N . ILE A 1 506 ? -10.671 1.442 3.862 1.00 95.88 506 ILE A N 1
ATOM 4025 C CA . ILE A 1 506 ? -10.565 2.899 3.961 1.00 95.88 506 ILE A CA 1
ATOM 4026 C C . ILE A 1 506 ? -11.958 3.509 3.981 1.00 95.88 506 ILE A C 1
ATOM 4028 O O . ILE A 1 506 ? -12.762 3.274 3.081 1.00 95.88 506 ILE A O 1
ATOM 4032 N N . ALA A 1 507 ? -12.222 4.326 5.001 1.00 95.56 507 ALA A N 1
ATOM 4033 C CA . ALA A 1 507 ? -13.469 5.059 5.138 1.00 95.56 507 ALA A CA 1
ATOM 4034 C C . ALA A 1 507 ? -13.374 6.459 4.528 1.00 95.56 507 ALA A C 1
ATOM 4036 O O . ALA A 1 507 ? -12.526 7.268 4.913 1.00 95.56 507 ALA A O 1
ATOM 4037 N N . THR A 1 508 ? -14.304 6.748 3.624 1.00 96.06 508 THR A N 1
ATOM 4038 C CA . THR A 1 508 ? -14.561 8.082 3.078 1.00 96.06 508 THR A CA 1
ATOM 4039 C C . THR A 1 508 ? -15.967 8.539 3.438 1.00 96.06 508 THR A C 1
ATOM 4041 O O . THR A 1 508 ? -16.896 7.734 3.465 1.00 96.06 508 THR A O 1
ATOM 4044 N N . PHE A 1 509 ? -16.113 9.822 3.748 1.00 95.50 509 PHE A N 1
ATOM 4045 C CA . PHE A 1 509 ? -17.350 10.409 4.250 1.00 95.50 509 PHE A CA 1
ATOM 4046 C C . PHE A 1 509 ? -17.894 11.429 3.255 1.00 95.50 509 PHE A C 1
ATOM 4048 O O . PHE A 1 509 ? -17.123 12.229 2.735 1.00 95.50 509 PHE A O 1
ATOM 4055 N N . ALA A 1 510 ? -19.209 11.463 3.047 1.00 94.31 510 ALA A N 1
ATOM 4056 C CA . ALA A 1 510 ? -19.863 12.515 2.267 1.00 94.31 510 ALA A CA 1
ATOM 4057 C C . ALA A 1 510 ? -21.051 13.112 3.021 1.00 94.31 510 ALA A C 1
ATOM 4059 O O . ALA A 1 510 ? -21.744 12.419 3.768 1.00 94.31 510 ALA A O 1
ATOM 4060 N N . THR A 1 511 ? -21.270 14.411 2.829 1.00 90.38 511 THR A N 1
ATOM 4061 C CA . THR A 1 511 ? -22.256 15.230 3.550 1.00 90.38 511 THR A CA 1
ATOM 4062 C C . THR A 1 511 ? -23.193 15.946 2.574 1.00 90.38 511 THR A C 1
ATOM 4064 O O . THR A 1 511 ? -23.024 15.828 1.361 1.00 90.38 511 THR A O 1
ATOM 4067 N N . ASN A 1 512 ? -24.190 16.680 3.091 1.00 74.56 512 ASN A N 1
ATOM 4068 C CA . ASN A 1 512 ? -25.176 17.428 2.290 1.00 74.56 512 ASN A CA 1
ATOM 4069 C C . ASN A 1 512 ? -25.924 16.554 1.268 1.00 74.56 512 ASN A C 1
ATOM 4071 O O . ASN A 1 512 ? -26.158 16.955 0.128 1.00 74.56 512 ASN A O 1
ATOM 4075 N N . LEU A 1 513 ? -26.266 15.333 1.675 1.00 80.56 513 LEU A N 1
ATOM 4076 C CA . LEU A 1 513 ? -26.843 14.330 0.790 1.00 80.56 513 LEU A CA 1
ATOM 4077 C C . LEU A 1 513 ? -28.366 14.435 0.709 1.00 80.56 513 LEU A C 1
ATOM 4079 O O . LEU A 1 513 ? -29.042 14.813 1.669 1.00 80.56 513 LEU A O 1
ATOM 4083 N N . GLN A 1 514 ? -28.890 14.032 -0.448 1.00 80.31 514 GLN A N 1
ATOM 4084 C CA . GLN A 1 514 ? -30.307 13.724 -0.625 1.00 80.31 514 GLN A CA 1
ATOM 4085 C C . GLN A 1 514 ? -30.700 12.493 0.219 1.00 80.31 514 GLN A C 1
ATOM 4087 O O . GLN A 1 514 ? -29.847 11.841 0.826 1.00 80.31 514 GLN A O 1
ATOM 4092 N N . ASP A 1 515 ? -31.996 12.188 0.301 1.00 87.19 515 ASP A N 1
ATOM 4093 C CA . ASP A 1 515 ? -32.479 10.938 0.904 1.00 87.19 515 ASP A CA 1
ATOM 4094 C C . ASP A 1 515 ? -31.931 9.685 0.193 1.00 87.19 515 ASP A C 1
ATOM 4096 O O . ASP A 1 515 ? -31.352 9.756 -0.897 1.00 87.19 515 ASP A O 1
ATOM 4100 N N . TYR A 1 516 ? -32.092 8.531 0.850 1.00 90.44 516 TYR A N 1
ATOM 4101 C CA . TYR A 1 516 ? -31.588 7.250 0.359 1.00 90.44 516 TYR A CA 1
ATOM 4102 C C . TYR A 1 516 ? -32.129 6.926 -1.034 1.00 90.44 516 TYR A C 1
ATOM 4104 O O . TYR A 1 516 ? -31.366 6.497 -1.893 1.00 90.44 516 TYR A O 1
ATOM 4112 N N . GLU A 1 517 ? -33.418 7.149 -1.275 1.00 92.38 517 GLU A N 1
ATOM 4113 C CA . GLU A 1 517 ? -34.098 6.831 -2.525 1.00 92.38 517 GLU A CA 1
ATOM 4114 C C . GLU A 1 517 ? -33.524 7.652 -3.683 1.00 92.38 517 GLU A C 1
ATOM 4116 O O . GLU A 1 517 ? -33.174 7.098 -4.728 1.00 92.38 517 GLU A O 1
ATOM 4121 N N . SER A 1 518 ? -33.340 8.954 -3.470 1.00 91.56 518 SER A N 1
ATOM 4122 C CA . SER A 1 518 ? -32.754 9.862 -4.457 1.00 91.56 518 SER A CA 1
ATOM 4123 C C . SER A 1 518 ? -31.277 9.548 -4.724 1.00 91.56 518 SER A C 1
ATOM 4125 O O . SER A 1 518 ? -30.851 9.481 -5.880 1.00 91.56 518 SER A O 1
ATOM 4127 N N . TYR A 1 519 ? -30.494 9.265 -3.675 1.00 93.00 519 TYR A N 1
ATOM 4128 C CA . TYR A 1 519 ? -29.108 8.806 -3.828 1.00 93.00 519 TYR A CA 1
ATOM 4129 C C . TYR A 1 519 ? -29.048 7.468 -4.579 1.00 93.00 519 TYR A C 1
ATOM 4131 O O . TYR A 1 519 ? -28.212 7.273 -5.464 1.00 93.00 519 TYR A O 1
ATOM 4139 N N . SER A 1 520 ? -29.950 6.546 -4.243 1.00 93.50 520 SER A N 1
ATOM 4140 C CA . SER A 1 520 ? -30.018 5.209 -4.821 1.00 93.50 520 SER A CA 1
ATOM 4141 C C . SER A 1 520 ? -30.420 5.219 -6.284 1.00 93.50 520 SER A C 1
ATOM 4143 O O . SER A 1 520 ? -29.890 4.433 -7.067 1.00 93.50 520 SER A O 1
ATOM 4145 N N . ALA A 1 521 ? -31.257 6.162 -6.706 1.00 93.19 521 ALA A N 1
ATOM 4146 C CA . ALA A 1 521 ? -31.554 6.363 -8.119 1.00 93.19 521 ALA A CA 1
ATOM 4147 C C . ALA A 1 521 ? -30.311 6.788 -8.927 1.00 93.19 521 ALA A C 1
ATOM 4149 O O . ALA A 1 521 ? -30.128 6.332 -10.055 1.00 93.19 521 ALA A O 1
ATOM 4150 N N . ALA A 1 522 ? -29.439 7.621 -8.350 1.00 93.25 522 ALA A N 1
ATOM 4151 C CA . ALA A 1 522 ? -28.309 8.228 -9.055 1.00 93.25 522 ALA A CA 1
ATOM 4152 C C . ALA A 1 522 ? -27.022 7.381 -9.063 1.00 93.25 522 ALA A C 1
ATOM 4154 O O . ALA A 1 522 ? -26.291 7.395 -10.062 1.00 93.25 522 ALA A O 1
ATOM 4155 N N . TYR A 1 523 ? -26.734 6.662 -7.974 1.00 95.12 523 TYR A N 1
ATOM 4156 C CA . TYR A 1 523 ? -25.417 6.064 -7.723 1.00 95.12 523 TYR A CA 1
ATOM 4157 C C . TYR A 1 523 ? -25.487 4.565 -7.400 1.00 95.12 523 TYR A C 1
ATOM 4159 O O . TYR A 1 523 ? -26.518 4.066 -6.951 1.00 95.12 523 TYR A O 1
ATOM 4167 N N . TYR A 1 524 ? -24.393 3.837 -7.619 1.00 95.19 524 TYR A N 1
ATOM 4168 C CA . TYR A 1 524 ? -24.150 2.489 -7.109 1.00 95.19 524 TYR A CA 1
ATOM 4169 C C . TYR A 1 524 ? -23.709 2.554 -5.642 1.00 95.19 524 TYR A C 1
ATOM 4171 O O . TYR A 1 524 ? -22.801 3.302 -5.291 1.00 95.19 524 TYR A O 1
ATOM 4179 N N . GLN A 1 525 ? -24.337 1.750 -4.784 1.00 95.62 525 GLN A N 1
ATOM 4180 C CA . GLN A 1 525 ? -23.992 1.630 -3.358 1.00 95.62 525 GLN A CA 1
ATOM 4181 C C . GLN A 1 525 ? -22.998 0.501 -3.101 1.00 95.62 525 GLN A C 1
ATOM 4183 O O . GLN A 1 525 ? -22.359 0.478 -2.055 1.00 95.62 525 GLN A O 1
ATOM 4188 N N . THR A 1 526 ? -22.910 -0.443 -4.034 1.00 96.44 526 THR A N 1
ATOM 4189 C CA . THR A 1 526 ? -22.052 -1.620 -3.979 1.00 96.44 526 THR A CA 1
ATOM 4190 C C . THR A 1 526 ? -21.356 -1.755 -5.315 1.00 96.44 526 THR A C 1
ATOM 4192 O O . THR A 1 526 ? -22.006 -1.716 -6.361 1.00 96.44 526 THR A O 1
ATOM 4195 N N . TRP A 1 527 ? -20.045 -1.943 -5.275 1.00 94.19 527 TRP A N 1
ATOM 4196 C CA . TRP A 1 527 ? -19.246 -2.193 -6.464 1.00 94.19 527 TRP A CA 1
ATOM 4197 C C . TRP A 1 527 ? -18.047 -3.069 -6.110 1.00 94.19 527 TRP A C 1
ATOM 4199 O O . TRP A 1 527 ? -17.472 -2.936 -5.030 1.00 94.19 527 TRP A O 1
ATOM 4209 N N . SER A 1 528 ? -17.658 -3.956 -7.019 1.00 92.88 528 SER A N 1
ATOM 4210 C CA . SER A 1 528 ? -16.469 -4.795 -6.892 1.00 92.88 528 SER A CA 1
ATOM 4211 C C . SER A 1 528 ? -15.760 -4.871 -8.231 1.00 92.88 528 SER A C 1
ATOM 4213 O O . SER A 1 528 ? -16.399 -5.031 -9.271 1.00 92.88 528 SER A O 1
ATOM 4215 N N . ALA A 1 529 ? -14.433 -4.805 -8.192 1.00 89.75 529 ALA A N 1
ATOM 4216 C CA . ALA A 1 529 ? -13.602 -5.077 -9.353 1.00 89.75 529 ALA A CA 1
ATOM 4217 C C . ALA A 1 529 ? -13.614 -6.561 -9.750 1.00 89.75 529 ALA A C 1
ATOM 4219 O O . ALA A 1 529 ? -13.236 -6.888 -10.878 1.00 89.75 529 ALA A O 1
ATOM 4220 N N . LEU A 1 530 ? -14.011 -7.444 -8.825 1.00 86.81 530 LEU A N 1
ATOM 4221 C CA . LEU A 1 530 ? -13.949 -8.891 -8.960 1.00 86.81 530 LEU A CA 1
ATOM 4222 C C . LEU A 1 530 ? -15.339 -9.489 -9.161 1.00 86.81 530 LEU A C 1
ATOM 4224 O O . LEU A 1 530 ? -16.317 -9.092 -8.537 1.00 86.81 530 LEU A O 1
ATOM 4228 N N . THR A 1 531 ? -15.398 -10.493 -10.032 1.00 76.19 531 THR A N 1
ATOM 4229 C CA . THR A 1 531 ? -16.607 -11.315 -10.222 1.00 76.19 531 THR A CA 1
ATOM 4230 C C . THR A 1 531 ? -16.655 -12.481 -9.241 1.00 76.19 531 THR A C 1
ATOM 4232 O O . THR A 1 531 ? -17.730 -12.822 -8.765 1.00 76.19 531 THR A O 1
ATOM 4235 N N . ASP A 1 532 ? -15.485 -13.021 -8.893 1.00 76.50 532 ASP A N 1
ATOM 4236 C CA . ASP A 1 532 ? -15.300 -14.124 -7.955 1.00 76.50 532 ASP A CA 1
ATOM 4237 C C . ASP A 1 532 ? -14.143 -13.816 -6.997 1.00 76.50 532 ASP A C 1
ATOM 4239 O O . ASP A 1 532 ? -13.233 -13.044 -7.309 1.00 76.50 532 ASP A O 1
ATOM 4243 N N . THR A 1 533 ? -14.171 -14.426 -5.815 1.00 80.06 533 THR A N 1
ATOM 4244 C CA . THR A 1 533 ? -13.137 -14.250 -4.788 1.00 80.06 533 THR A CA 1
ATOM 4245 C C . THR A 1 533 ? -11.921 -15.124 -5.069 1.00 80.06 533 THR A C 1
ATOM 4247 O O . THR A 1 533 ? -12.067 -16.286 -5.453 1.00 80.06 533 THR A O 1
ATOM 4250 N N . LEU A 1 534 ? -10.724 -14.603 -4.805 1.00 85.00 534 LEU A N 1
ATOM 4251 C CA . LEU A 1 534 ? -9.485 -15.374 -4.911 1.00 85.00 534 LEU A CA 1
ATOM 4252 C C . LEU A 1 534 ? -9.189 -16.163 -3.621 1.00 85.00 534 LEU A C 1
ATOM 4254 O O . LEU A 1 534 ? -9.725 -15.832 -2.566 1.00 85.00 534 LEU A O 1
ATOM 4258 N N . PRO A 1 535 ? -8.343 -17.210 -3.667 1.00 91.25 535 PRO A N 1
ATOM 4259 C CA . PRO A 1 535 ? -7.992 -17.990 -2.481 1.00 91.25 535 PRO A CA 1
ATOM 4260 C C . PRO A 1 535 ? -7.388 -17.137 -1.355 1.00 91.25 535 PRO A C 1
ATOM 4262 O O . PRO A 1 535 ? -6.611 -16.215 -1.600 1.00 91.25 535 PRO A O 1
ATOM 4265 N N . LEU A 1 536 ? -7.697 -17.481 -0.100 1.00 91.69 536 LEU A N 1
ATOM 4266 C CA . LEU A 1 536 ? -7.262 -16.712 1.075 1.00 91.69 536 LEU A CA 1
ATOM 4267 C C . LEU A 1 536 ? -5.739 -16.661 1.251 1.00 91.69 536 LEU A C 1
ATOM 4269 O O . LEU A 1 536 ? -5.250 -15.738 1.891 1.00 91.69 536 LEU A O 1
ATOM 4273 N N . ASN A 1 537 ? -4.986 -17.611 0.694 1.00 93.81 537 ASN A N 1
ATOM 4274 C CA . ASN A 1 537 ? -3.521 -17.624 0.713 1.00 93.81 537 ASN A CA 1
ATOM 4275 C C . ASN A 1 537 ? -2.874 -16.778 -0.399 1.00 93.81 537 ASN A C 1
ATOM 4277 O O . ASN A 1 537 ? -1.649 -16.751 -0.488 1.00 93.81 537 ASN A O 1
ATOM 4281 N N . VAL A 1 538 ? -3.669 -16.062 -1.204 1.00 94.12 538 VAL A N 1
ATOM 4282 C CA . VAL A 1 538 ? -3.202 -15.080 -2.192 1.00 94.12 538 VAL A CA 1
ATOM 4283 C C . VAL A 1 538 ? -3.460 -13.665 -1.674 1.00 94.12 538 VAL A C 1
ATOM 4285 O O . VAL A 1 538 ? -4.496 -13.379 -1.073 1.00 94.12 538 VAL A O 1
ATOM 4288 N N . HIS A 1 539 ? -2.524 -12.758 -1.931 1.00 93.94 539 HIS A N 1
ATOM 4289 C CA . HIS A 1 539 ? -2.672 -11.334 -1.659 1.00 93.94 539 HIS A CA 1
ATOM 4290 C C . HIS A 1 539 ? -2.266 -10.504 -2.885 1.00 93.94 539 HIS A C 1
ATOM 4292 O O . HIS A 1 539 ? -1.232 -10.757 -3.503 1.00 93.94 539 HIS A O 1
ATOM 4298 N N . LEU A 1 540 ? -3.089 -9.511 -3.239 1.00 93.62 540 LEU A N 1
ATOM 4299 C CA . LEU A 1 540 ? -2.771 -8.514 -4.262 1.00 93.62 540 LEU A CA 1
ATOM 4300 C C . LEU A 1 540 ? -1.923 -7.409 -3.630 1.00 93.62 540 LEU A C 1
ATOM 4302 O O . LEU A 1 540 ? -2.446 -6.456 -3.058 1.00 93.62 540 LEU A O 1
ATOM 4306 N N . LEU A 1 541 ? -0.607 -7.558 -3.739 1.00 94.44 541 LEU A N 1
ATOM 4307 C CA . LEU A 1 541 ? 0.372 -6.644 -3.161 1.00 94.44 541 LEU A CA 1
ATOM 4308 C C . LEU A 1 541 ? 0.435 -5.305 -3.909 1.00 94.44 541 LEU A C 1
ATOM 4310 O O . LEU A 1 541 ? 0.724 -4.268 -3.318 1.00 94.44 541 LEU A O 1
ATOM 4314 N N . THR A 1 542 ? 0.220 -5.307 -5.225 1.00 95.00 542 THR A N 1
ATOM 4315 C CA . THR A 1 542 ? 0.208 -4.082 -6.035 1.00 95.00 542 THR A CA 1
ATOM 4316 C C . THR A 1 542 ? -0.748 -4.246 -7.208 1.00 95.00 542 THR A C 1
ATOM 4318 O O . THR A 1 542 ? -0.687 -5.253 -7.907 1.00 95.00 542 THR A O 1
ATOM 4321 N N . LEU A 1 543 ? -1.579 -3.233 -7.438 1.00 94.25 543 LEU A N 1
ATOM 4322 C CA . LEU A 1 543 ? -2.255 -2.976 -8.706 1.00 94.25 543 LEU A CA 1
ATOM 4323 C C . LEU A 1 543 ? -2.056 -1.493 -9.002 1.00 94.25 543 LEU A C 1
ATOM 4325 O O . LEU A 1 543 ? -2.584 -0.651 -8.280 1.00 94.25 543 LEU A O 1
ATOM 4329 N N . ASP A 1 544 ? -1.247 -1.194 -10.009 1.00 92.81 544 ASP A N 1
ATOM 4330 C CA . ASP A 1 544 ? -0.914 0.173 -10.404 1.00 92.81 544 ASP A CA 1
ATOM 4331 C C . ASP A 1 544 ? -1.076 0.339 -11.916 1.00 92.81 544 ASP A C 1
ATOM 4333 O O . ASP A 1 544 ? -0.959 -0.629 -12.668 1.00 92.81 544 ASP A O 1
ATOM 4337 N N . GLN A 1 545 ? -1.336 1.565 -12.355 1.00 89.12 545 GLN A N 1
ATOM 4338 C CA . GLN A 1 545 ? -1.470 1.913 -13.766 1.00 89.12 545 GLN A CA 1
ATOM 4339 C C . GLN A 1 545 ? -0.204 2.652 -14.206 1.00 89.12 545 GLN A C 1
ATOM 4341 O O . GLN A 1 545 ? 0.046 3.786 -13.796 1.00 89.12 545 GLN A O 1
ATOM 4346 N N . LEU A 1 546 ? 0.622 1.980 -15.008 1.00 83.75 546 LEU A N 1
ATOM 4347 C CA . LEU A 1 546 ? 1.898 2.505 -15.496 1.00 83.75 546 LEU A CA 1
ATOM 4348 C C . LEU A 1 546 ? 1.716 3.481 -16.659 1.00 83.75 546 LEU A C 1
ATOM 4350 O O . LEU A 1 546 ? 2.514 4.411 -16.787 1.00 83.75 546 LEU A O 1
ATOM 4354 N N . GLY A 1 547 ? 0.674 3.254 -17.456 1.00 78.38 547 GLY A N 1
ATOM 4355 C CA . GLY A 1 547 ? 0.247 4.079 -18.576 1.00 78.38 547 GLY A CA 1
ATOM 4356 C C . GLY A 1 547 ? -1.219 3.795 -18.929 1.00 78.38 547 GLY A C 1
ATOM 4357 O O . GLY A 1 547 ? -1.876 3.000 -18.254 1.00 78.38 547 GLY A O 1
ATOM 4358 N N . PRO A 1 548 ? -1.752 4.379 -20.012 1.00 72.69 548 PRO A N 1
ATOM 4359 C CA . PRO A 1 548 ? -3.181 4.311 -20.334 1.00 72.69 548 PRO A CA 1
ATOM 4360 C C . PRO A 1 548 ? -3.766 2.893 -20.433 1.00 72.69 548 PRO A C 1
ATOM 4362 O O . PRO A 1 548 ? -4.945 2.698 -20.155 1.00 72.69 548 PRO A O 1
ATOM 4365 N N . LYS A 1 549 ? -2.955 1.903 -20.823 1.00 76.12 549 LYS A N 1
ATOM 4366 C CA . LYS A 1 549 ? -3.361 0.494 -20.979 1.00 76.12 549 LYS A CA 1
ATOM 4367 C C . LYS A 1 549 ? -2.414 -0.495 -20.293 1.00 76.12 549 LYS A C 1
ATOM 4369 O O . LYS A 1 549 ? -2.621 -1.699 -20.415 1.00 76.12 549 LYS A O 1
ATOM 4374 N N . ASP A 1 550 ? -1.407 0.006 -19.581 1.00 83.81 550 ASP A N 1
ATOM 4375 C CA . ASP A 1 550 ? -0.352 -0.802 -18.975 1.00 83.81 550 ASP A CA 1
ATOM 4376 C C . ASP A 1 550 ? -0.501 -0.821 -17.463 1.00 83.81 550 ASP A C 1
ATOM 4378 O O . ASP A 1 550 ? -0.562 0.226 -16.812 1.00 83.81 550 ASP A O 1
ATOM 4382 N N . TYR A 1 551 ? -0.515 -2.021 -16.899 1.00 89.06 551 TYR A N 1
ATOM 4383 C CA . TYR A 1 551 ? -0.755 -2.236 -15.483 1.00 89.06 551 TYR A CA 1
ATOM 4384 C C . TYR A 1 551 ? 0.371 -3.044 -14.863 1.00 89.06 551 TYR A C 1
ATOM 4386 O O . TYR A 1 551 ? 0.826 -4.037 -15.429 1.00 89.06 551 TYR A O 1
ATOM 4394 N N . LEU A 1 552 ? 0.782 -2.637 -13.667 1.00 92.81 552 LEU A N 1
ATOM 4395 C CA . LEU A 1 552 ? 1.708 -3.383 -12.831 1.00 92.81 552 LEU A CA 1
ATOM 4396 C C . LEU A 1 552 ? 0.931 -4.156 -11.776 1.00 92.81 552 LEU A C 1
ATOM 4398 O O . LEU A 1 552 ? 0.207 -3.569 -10.970 1.00 92.81 552 LEU A O 1
ATOM 4402 N N . ILE A 1 553 ? 1.139 -5.465 -11.745 1.00 93.12 553 ILE A N 1
ATOM 4403 C CA . ILE A 1 553 ? 0.461 -6.372 -10.828 1.00 93.12 553 ILE A CA 1
ATOM 4404 C C . ILE A 1 553 ? 1.510 -7.109 -10.018 1.00 93.12 553 ILE A C 1
ATOM 4406 O O . ILE A 1 553 ? 2.430 -7.706 -10.575 1.00 93.12 553 ILE A O 1
ATOM 4410 N N . ARG A 1 554 ? 1.348 -7.120 -8.698 1.00 95.62 554 ARG A N 1
ATOM 4411 C CA . ARG A 1 554 ? 2.090 -8.024 -7.821 1.00 95.62 554 ARG A CA 1
ATOM 4412 C C . ARG A 1 554 ? 1.123 -8.861 -7.023 1.00 95.62 554 ARG A C 1
ATOM 4414 O O . ARG A 1 554 ? 0.248 -8.325 -6.344 1.00 95.62 554 ARG A O 1
ATOM 4421 N N . VAL A 1 555 ? 1.329 -10.163 -7.080 1.00 94.38 555 VAL A N 1
ATOM 4422 C CA . VAL A 1 555 ? 0.588 -11.145 -6.296 1.00 94.38 555 VAL A CA 1
ATOM 4423 C C . VAL A 1 555 ? 1.570 -11.939 -5.458 1.00 94.38 555 VAL A C 1
ATOM 4425 O O . VAL A 1 555 ? 2.669 -12.265 -5.916 1.00 94.38 555 VAL A O 1
ATOM 4428 N N . GLU A 1 556 ? 1.188 -12.237 -4.225 1.00 95.94 556 GLU A N 1
ATOM 4429 C CA . GLU A 1 556 ? 2.012 -13.033 -3.325 1.00 95.94 556 GLU A CA 1
ATOM 4430 C C . GLU A 1 556 ? 1.239 -14.167 -2.663 1.00 95.94 556 GLU A C 1
ATOM 4432 O O . GLU A 1 556 ? 0.038 -14.060 -2.405 1.00 95.94 556 GLU A O 1
ATOM 4437 N N . HIS A 1 557 ? 1.972 -15.233 -2.355 1.00 96.69 557 HIS A N 1
ATOM 4438 C CA . HIS A 1 557 ? 1.575 -16.243 -1.391 1.00 96.69 557 HIS A CA 1
ATOM 4439 C C . HIS A 1 557 ? 2.295 -15.959 -0.076 1.00 96.69 557 HIS A C 1
ATOM 4441 O O . HIS A 1 557 ? 3.516 -16.061 0.004 1.00 96.69 557 HIS A O 1
ATOM 4447 N N . TYR A 1 558 ? 1.550 -15.588 0.960 1.00 95.19 558 TYR A N 1
ATOM 4448 C CA . TYR A 1 558 ? 2.125 -15.008 2.182 1.00 95.19 558 TYR A CA 1
ATOM 4449 C C . TYR A 1 558 ? 2.190 -15.975 3.377 1.00 95.19 558 TYR A C 1
ATOM 4451 O O . TYR A 1 558 ? 2.615 -15.582 4.464 1.00 95.19 558 TYR A O 1
ATOM 4459 N N . PHE A 1 559 ? 1.783 -17.230 3.167 1.00 96.69 559 PHE A N 1
ATOM 4460 C CA . PHE A 1 559 ? 2.014 -18.355 4.079 1.00 96.69 559 PHE A CA 1
ATOM 4461 C C . PHE A 1 559 ? 3.348 -19.040 3.777 1.00 96.69 559 PHE A C 1
ATOM 4463 O O . PHE A 1 559 ? 3.722 -19.188 2.604 1.00 96.69 559 PHE A O 1
ATOM 4470 N N . GLU A 1 560 ? 4.012 -19.498 4.836 1.00 95.25 560 GLU A N 1
ATOM 4471 C CA . GLU A 1 560 ? 5.248 -20.279 4.770 1.00 95.25 560 GLU A CA 1
ATOM 4472 C C . GLU A 1 560 ? 4.978 -21.752 4.459 1.00 95.25 560 GLU A C 1
ATOM 4474 O O . GLU A 1 560 ? 3.854 -22.243 4.581 1.00 95.25 560 GLU A O 1
ATOM 4479 N N . LEU A 1 561 ? 6.013 -22.474 4.030 1.00 93.88 561 LEU A N 1
ATOM 4480 C CA . LEU A 1 561 ? 5.918 -23.911 3.793 1.00 93.88 561 LEU A CA 1
ATOM 4481 C C . LEU A 1 561 ? 5.647 -24.639 5.123 1.00 93.88 561 LEU A C 1
ATOM 4483 O O . LEU A 1 561 ? 6.310 -24.369 6.118 1.00 93.88 561 LEU A O 1
ATOM 4487 N N . LEU A 1 562 ? 4.700 -25.584 5.128 1.00 91.88 562 LEU A N 1
ATOM 4488 C CA . LEU A 1 562 ? 4.291 -26.367 6.313 1.00 91.88 562 LEU A CA 1
ATOM 4489 C C . LEU A 1 562 ? 3.703 -25.550 7.486 1.00 91.88 562 LEU A C 1
ATOM 4491 O O . LEU A 1 562 ? 3.596 -26.071 8.593 1.00 91.88 562 LEU A O 1
ATOM 4495 N N . GLU A 1 563 ? 3.308 -24.296 7.263 1.00 92.69 563 GLU A N 1
ATOM 4496 C CA . GLU A 1 563 ? 2.717 -23.442 8.305 1.00 92.69 563 GLU A CA 1
ATOM 4497 C C . GLU A 1 563 ? 1.239 -23.782 8.595 1.00 92.69 563 GLU A C 1
ATOM 4499 O O . GLU A 1 563 ? 0.788 -23.689 9.734 1.00 92.69 563 GLU A O 1
ATOM 4504 N N . ASP A 1 564 ? 0.484 -24.180 7.566 1.00 95.12 564 ASP A N 1
ATOM 4505 C CA . ASP A 1 564 ? -0.921 -24.595 7.626 1.00 95.12 564 ASP A CA 1
ATOM 4506 C C . ASP A 1 564 ? -1.214 -25.706 6.597 1.00 95.12 564 ASP A C 1
ATOM 4508 O O . ASP A 1 564 ? -0.863 -25.597 5.420 1.00 95.12 564 ASP A O 1
ATOM 4512 N N . ASP A 1 565 ? -1.939 -26.752 7.003 1.00 93.62 565 ASP A N 1
ATOM 4513 C CA . ASP A 1 565 ? -2.238 -27.926 6.158 1.00 93.62 565 ASP A CA 1
ATOM 4514 C C . ASP A 1 565 ? -3.024 -27.616 4.868 1.00 93.62 565 ASP A C 1
ATOM 4516 O O . ASP A 1 565 ? -3.057 -28.424 3.928 1.00 93.62 565 ASP A O 1
ATOM 4520 N N . THR A 1 566 ? -3.709 -26.472 4.822 1.00 93.94 566 THR A N 1
ATOM 4521 C CA . THR A 1 566 ? -4.530 -26.034 3.685 1.00 93.94 566 THR A CA 1
ATOM 4522 C C . THR A 1 566 ? -3.864 -24.892 2.933 1.00 93.94 566 THR A C 1
ATOM 4524 O O . THR A 1 566 ? -3.719 -24.969 1.714 1.00 93.94 566 THR A O 1
ATOM 4527 N N . PHE A 1 567 ? -3.450 -23.847 3.651 1.00 95.25 567 PHE A N 1
ATOM 4528 C CA . PHE A 1 567 ? -3.019 -22.583 3.055 1.00 95.25 567 PHE A CA 1
ATOM 4529 C C . PHE A 1 567 ? -1.524 -22.511 2.730 1.00 95.25 567 PHE A C 1
ATOM 4531 O O . PHE A 1 567 ? -1.126 -21.611 1.999 1.00 95.25 567 PHE A O 1
ATOM 4538 N N . SER A 1 568 ? -0.713 -23.473 3.179 1.00 95.81 568 SER A N 1
ATOM 4539 C CA . SER A 1 568 ? 0.713 -23.587 2.824 1.00 95.81 568 SER A CA 1
ATOM 4540 C C . SER A 1 568 ? 0.982 -24.462 1.595 1.00 95.81 568 SER A C 1
ATOM 4542 O O . SER A 1 568 ? 2.085 -24.986 1.427 1.00 95.81 568 SER A O 1
ATOM 4544 N N . LYS A 1 569 ? -0.023 -24.659 0.736 1.00 95.62 569 LYS A N 1
ATOM 4545 C CA . LYS A 1 569 ? 0.085 -25.420 -0.516 1.00 95.62 569 LYS A CA 1
ATOM 4546 C C . LYS A 1 569 ? 0.140 -24.476 -1.718 1.00 95.62 569 LYS A C 1
ATOM 4548 O O . LYS A 1 569 ? -0.499 -23.428 -1.671 1.00 95.62 569 LYS A O 1
ATOM 4553 N N . PRO A 1 570 ? 0.826 -24.857 -2.814 1.00 95.81 570 PRO A N 1
ATOM 4554 C CA . PRO A 1 570 ? 0.790 -24.086 -4.049 1.00 95.81 570 PRO A CA 1
ATOM 4555 C C . PRO A 1 570 ? -0.643 -23.810 -4.503 1.00 95.81 570 PRO A C 1
ATOM 4557 O O . PRO A 1 570 ? -1.510 -24.684 -4.434 1.00 95.81 570 PRO A O 1
ATOM 4560 N N . VAL A 1 571 ? -0.877 -22.600 -4.995 1.00 94.69 571 VAL A N 1
ATOM 4561 C CA . VAL A 1 571 ? -2.195 -22.138 -5.435 1.00 94.69 571 VAL A CA 1
ATOM 4562 C C . VAL A 1 571 ? -2.115 -21.667 -6.875 1.00 94.69 571 VAL A C 1
ATOM 4564 O O . VAL A 1 571 ? -1.165 -20.984 -7.246 1.00 94.69 571 VAL A O 1
ATOM 4567 N N . THR A 1 572 ? -3.099 -22.047 -7.689 1.00 92.94 572 THR A N 1
ATOM 4568 C CA . THR A 1 572 ? -3.225 -21.585 -9.076 1.00 92.94 572 THR A CA 1
ATOM 4569 C C . THR A 1 572 ? -4.523 -20.816 -9.235 1.00 92.94 572 THR A C 1
ATOM 4571 O O . THR A 1 572 ? -5.567 -21.276 -8.776 1.00 92.94 572 THR A O 1
ATOM 4574 N N . PHE A 1 573 ? -4.452 -19.649 -9.863 1.00 89.31 573 PHE A N 1
ATOM 4575 C CA . PHE A 1 573 ? -5.607 -18.807 -10.151 1.00 89.31 573 PHE A CA 1
ATOM 4576 C C . PHE A 1 573 ? -5.398 -18.039 -11.456 1.00 89.31 573 PHE A C 1
ATOM 4578 O O . PHE A 1 573 ? -4.269 -17.840 -11.904 1.00 89.31 573 PHE A O 1
ATOM 4585 N N . ASP A 1 574 ? -6.500 -17.603 -12.053 1.00 87.38 574 ASP A N 1
ATOM 4586 C CA . ASP A 1 574 ? -6.500 -16.852 -13.302 1.00 87.38 574 ASP A CA 1
ATOM 4587 C C . ASP A 1 574 ? -6.352 -15.345 -13.032 1.00 87.38 574 ASP A C 1
ATOM 4589 O O . ASP A 1 574 ? -7.227 -14.723 -12.423 1.00 87.38 574 ASP A O 1
ATOM 4593 N N . LEU A 1 575 ? -5.262 -14.737 -13.505 1.00 84.56 575 LEU A N 1
ATOM 4594 C CA . LEU A 1 575 ? -5.001 -13.300 -13.420 1.00 84.56 575 LEU A CA 1
ATOM 4595 C C . LEU A 1 575 ? -6.073 -12.474 -14.140 1.00 84.56 575 LEU A C 1
ATOM 4597 O O . LEU A 1 575 ? -6.394 -11.374 -13.691 1.00 84.56 575 LEU A O 1
ATOM 4601 N N . GLN A 1 576 ? -6.674 -13.001 -15.212 1.00 84.00 576 GLN A N 1
ATOM 4602 C CA . GLN A 1 576 ? -7.728 -12.305 -15.953 1.00 84.00 576 GLN A CA 1
ATOM 4603 C C . GLN A 1 576 ? -8.934 -11.996 -15.060 1.00 84.00 576 GLN A C 1
ATOM 4605 O O . GLN A 1 576 ? -9.608 -10.986 -15.277 1.00 84.00 576 GLN A O 1
ATOM 4610 N N . SER A 1 577 ? -9.187 -12.804 -14.024 1.00 79.19 577 SER A N 1
ATOM 4611 C CA . SER A 1 577 ? -10.259 -12.558 -13.051 1.00 79.19 577 SER A CA 1
ATOM 4612 C C . SER A 1 577 ? -10.122 -11.215 -12.321 1.00 79.19 577 SER A C 1
ATOM 4614 O O . SER A 1 577 ? -11.142 -10.589 -12.037 1.00 79.19 577 SER A O 1
ATOM 4616 N N . LEU A 1 578 ? -8.886 -10.743 -12.099 1.00 74.19 578 LEU A N 1
ATOM 4617 C CA . LEU A 1 578 ? -8.578 -9.435 -11.508 1.00 74.19 578 LEU A CA 1
ATOM 4618 C C . LEU A 1 578 ? -8.808 -8.282 -12.494 1.00 74.19 578 LEU A C 1
ATOM 4620 O O . LEU A 1 578 ? -9.078 -7.159 -12.079 1.00 74.19 578 LEU A O 1
ATOM 4624 N N . PHE A 1 579 ? -8.698 -8.564 -13.794 1.00 72.56 579 PHE A N 1
ATOM 4625 C CA . PHE A 1 579 ? -8.692 -7.565 -14.861 1.00 72.56 579 PHE A CA 1
ATOM 4626 C C . PHE A 1 579 ? -10.033 -7.402 -15.567 1.00 72.56 579 PHE A C 1
ATOM 4628 O O . PHE A 1 579 ? -10.192 -6.432 -16.294 1.00 72.56 579 PHE A O 1
ATOM 4635 N N . LYS A 1 580 ? -11.028 -8.271 -15.344 1.00 70.31 580 LYS A N 1
ATOM 4636 C CA . LYS A 1 580 ? -12.322 -8.201 -16.058 1.00 70.31 580 LYS A CA 1
ATOM 4637 C C . LYS A 1 580 ? -12.990 -6.818 -16.013 1.00 70.31 580 LYS A C 1
ATOM 4639 O O . LYS A 1 580 ? -13.645 -6.447 -16.980 1.00 70.31 580 LYS A O 1
ATOM 4644 N N . SER A 1 581 ? -12.836 -6.074 -14.914 1.00 68.44 581 SER A N 1
ATOM 4645 C CA . SER A 1 581 ? -13.400 -4.725 -14.747 1.00 68.44 581 SER A CA 1
ATOM 4646 C C . SER A 1 581 ? -12.651 -3.633 -15.518 1.00 68.44 581 SER A C 1
ATOM 4648 O O . SER A 1 581 ? -13.244 -2.606 -15.831 1.00 68.44 581 SER A O 1
ATOM 4650 N N . ILE A 1 582 ? -11.380 -3.861 -15.855 1.00 70.31 582 ILE A N 1
ATOM 4651 C CA . ILE A 1 582 ? -10.534 -2.921 -16.602 1.00 70.31 582 ILE A CA 1
ATOM 4652 C C . ILE A 1 582 ? -10.336 -3.334 -18.065 1.00 70.31 582 ILE A C 1
ATOM 4654 O O . ILE A 1 582 ? -10.190 -2.454 -18.904 1.00 70.31 582 ILE A O 1
ATOM 4658 N N . GLY A 1 583 ? -10.416 -4.625 -18.406 1.00 72.19 583 GLY A N 1
ATOM 4659 C CA . GLY A 1 583 ? -10.423 -5.155 -19.775 1.00 72.19 583 GLY A CA 1
ATOM 4660 C C . GLY A 1 583 ? -9.788 -6.546 -19.910 1.00 72.19 583 GLY A C 1
ATOM 4661 O O . GLY A 1 583 ? -9.545 -7.247 -18.926 1.00 72.19 583 GLY A O 1
ATOM 4662 N N . LEU A 1 584 ? -9.534 -6.979 -21.147 1.00 74.56 584 LEU A N 1
ATOM 4663 C CA . LEU A 1 584 ? -8.843 -8.249 -21.399 1.00 74.56 584 LEU A CA 1
ATOM 4664 C C . LEU A 1 584 ? -7.330 -8.064 -21.350 1.00 74.56 584 LEU A C 1
ATOM 4666 O O . LEU A 1 584 ? -6.783 -7.169 -21.990 1.00 74.56 584 LEU A O 1
ATOM 4670 N N . ILE A 1 585 ? -6.660 -8.963 -20.640 1.00 74.94 585 ILE A N 1
ATOM 4671 C CA . ILE A 1 585 ? -5.212 -9.098 -20.655 1.00 74.94 585 ILE A CA 1
ATOM 4672 C C . ILE A 1 585 ? -4.824 -9.685 -22.013 1.00 74.94 585 ILE A C 1
ATOM 4674 O O . ILE A 1 585 ? -5.134 -10.837 -22.311 1.00 74.94 585 ILE A O 1
ATOM 4678 N N . SER A 1 586 ? -4.163 -8.891 -22.851 1.00 67.81 586 SER A N 1
ATOM 4679 C CA . SER A 1 586 ? -3.689 -9.349 -24.163 1.00 67.81 586 SER A CA 1
ATOM 4680 C C . SER A 1 586 ? -2.303 -9.980 -24.104 1.00 67.81 586 SER A C 1
ATOM 4682 O O . SER A 1 586 ? -1.979 -10.870 -24.889 1.00 67.81 586 SER A O 1
ATOM 4684 N N . ASN A 1 587 ? -1.480 -9.484 -23.187 1.00 74.81 587 ASN A N 1
ATOM 4685 C CA . ASN A 1 587 ? -0.102 -9.882 -22.996 1.00 74.81 587 ASN A CA 1
ATOM 4686 C C . ASN A 1 587 ? 0.260 -9.681 -21.525 1.00 74.81 587 ASN A C 1
ATOM 4688 O O . ASN A 1 587 ? -0.092 -8.657 -20.927 1.00 74.81 587 ASN A O 1
ATOM 4692 N N . THR A 1 588 ? 0.992 -10.636 -20.967 1.00 80.88 588 THR A N 1
ATOM 4693 C CA . THR A 1 588 ? 1.640 -10.518 -19.664 1.00 80.88 588 THR A CA 1
ATOM 4694 C C . THR A 1 588 ? 3.129 -10.762 -19.797 1.00 80.88 588 THR A C 1
ATOM 4696 O O . THR A 1 588 ? 3.545 -11.829 -20.248 1.00 80.88 588 THR A O 1
ATOM 4699 N N . VAL A 1 589 ? 3.930 -9.823 -19.309 1.00 85.62 589 VAL A N 1
ATOM 4700 C CA . VAL A 1 589 ? 5.370 -10.014 -19.132 1.00 85.62 589 VAL A CA 1
ATOM 4701 C C . VAL A 1 589 ? 5.644 -10.182 -17.645 1.00 85.62 589 VAL A C 1
ATOM 4703 O O . VAL A 1 589 ? 5.318 -9.304 -16.846 1.00 85.62 589 VAL A O 1
ATOM 4706 N N . GLU A 1 590 ? 6.234 -11.312 -17.258 1.00 89.06 590 GLU A N 1
ATOM 4707 C CA . GLU A 1 590 ? 6.725 -11.485 -15.892 1.00 89.06 590 GLU A CA 1
ATOM 4708 C C . GLU A 1 590 ? 8.036 -10.712 -15.715 1.00 89.06 590 GLU A C 1
ATOM 4710 O O . GLU A 1 590 ? 8.980 -10.861 -16.494 1.00 89.06 590 GLU A O 1
ATOM 4715 N N . LEU A 1 591 ? 8.088 -9.881 -14.681 1.00 89.75 591 LEU A N 1
ATOM 4716 C CA . LEU A 1 591 ? 9.206 -8.998 -14.383 1.00 89.75 591 LEU A CA 1
ATOM 4717 C C . LEU A 1 591 ? 9.883 -9.404 -13.069 1.00 89.75 591 LEU A C 1
ATOM 4719 O O . LEU A 1 591 ? 9.320 -10.109 -12.227 1.00 89.75 591 LEU A O 1
ATOM 4723 N N . THR A 1 592 ? 11.091 -8.895 -12.849 1.00 92.19 592 THR A N 1
ATOM 4724 C CA . THR A 1 592 ? 11.715 -8.870 -11.522 1.00 92.19 592 THR A CA 1
ATOM 4725 C C . THR A 1 592 ? 10.830 -8.130 -10.510 1.00 92.19 592 THR A C 1
ATOM 4727 O O . THR A 1 592 ? 9.924 -7.372 -10.863 1.00 92.19 592 THR A O 1
ATOM 4730 N N . LEU A 1 593 ? 11.087 -8.312 -9.209 1.00 94.19 593 LEU A N 1
ATOM 4731 C CA . LEU A 1 593 ? 10.260 -7.716 -8.151 1.00 94.19 593 LEU A CA 1
ATOM 4732 C C . LEU A 1 593 ? 10.149 -6.180 -8.261 1.00 94.19 593 LEU A C 1
ATOM 4734 O O . LEU A 1 593 ? 9.066 -5.622 -8.076 1.00 94.19 593 LEU A O 1
ATOM 4738 N N . SER A 1 594 ? 11.240 -5.507 -8.633 1.00 92.50 594 SER A N 1
ATOM 4739 C CA . SER A 1 594 ? 11.308 -4.060 -8.884 1.00 92.50 594 SER A CA 1
ATOM 4740 C C . SER A 1 594 ? 10.662 -3.610 -10.197 1.00 92.50 594 SER A C 1
ATOM 4742 O O . SER A 1 594 ? 10.580 -2.410 -10.430 1.00 92.50 594 SER A O 1
ATOM 4744 N N . ALA A 1 595 ? 10.171 -4.540 -11.022 1.00 91.88 595 ALA A N 1
ATOM 4745 C CA . ALA A 1 595 ? 9.528 -4.275 -12.309 1.00 91.88 595 ALA A CA 1
ATOM 4746 C C . ALA A 1 595 ? 10.415 -3.524 -13.322 1.00 91.88 595 ALA A C 1
ATOM 4748 O O . ALA A 1 595 ? 9.913 -2.760 -14.136 1.00 91.88 595 ALA A O 1
ATOM 4749 N N . ASN A 1 596 ? 11.735 -3.719 -13.261 1.00 86.38 596 ASN A N 1
ATOM 4750 C CA . ASN A 1 596 ? 12.708 -3.018 -14.111 1.00 86.38 596 ASN A CA 1
ATOM 4751 C C . ASN A 1 596 ? 13.417 -3.927 -15.127 1.00 86.38 596 ASN A C 1
ATOM 4753 O O . ASN A 1 596 ? 14.253 -3.448 -15.885 1.00 86.38 596 ASN A O 1
ATOM 4757 N N . LEU A 1 597 ? 13.145 -5.233 -15.102 1.00 84.12 597 LEU A N 1
ATOM 4758 C CA . LEU A 1 597 ? 13.764 -6.210 -15.992 1.00 84.12 597 LEU A CA 1
ATOM 4759 C C . LEU A 1 597 ? 12.791 -7.375 -16.226 1.00 84.12 597 LEU A C 1
ATOM 4761 O O . LEU A 1 597 ? 12.232 -7.875 -15.243 1.00 84.12 597 LEU A O 1
ATOM 4765 N N . PRO A 1 598 ? 12.603 -7.852 -17.469 1.00 88.69 598 PRO A N 1
ATOM 4766 C CA . PRO A 1 598 ? 11.928 -9.120 -17.724 1.00 88.69 598 PRO A CA 1
ATOM 4767 C C . PRO A 1 598 ? 12.606 -10.276 -16.985 1.00 88.69 598 PRO A C 1
ATOM 4769 O O . PRO A 1 598 ? 13.831 -10.410 -16.988 1.00 88.69 598 PRO A O 1
ATOM 4772 N N . LEU A 1 599 ? 11.823 -11.143 -16.341 1.00 86.56 599 LEU A N 1
ATOM 4773 C CA . LEU A 1 599 ? 12.377 -12.241 -15.543 1.00 86.56 599 LEU A CA 1
ATOM 4774 C C . LEU A 1 599 ? 13.210 -13.212 -16.403 1.00 86.56 599 LEU A C 1
ATOM 4776 O O . LEU A 1 599 ? 14.215 -13.742 -15.927 1.00 86.56 599 LEU A O 1
ATOM 4780 N N . SER A 1 600 ? 12.840 -13.384 -17.679 1.00 83.75 600 SER A N 1
ATOM 4781 C CA . SER A 1 600 ? 13.575 -14.167 -18.689 1.00 83.75 600 SER A CA 1
ATOM 4782 C C . SER A 1 600 ? 15.013 -13.693 -18.909 1.00 83.75 600 SER A C 1
ATOM 4784 O O . SER A 1 600 ? 15.895 -14.482 -19.274 1.00 83.75 600 SER A O 1
ATOM 4786 N N . ASP A 1 601 ? 15.268 -12.413 -18.655 1.00 84.44 601 ASP A N 1
ATOM 4787 C CA . ASP A 1 601 ? 16.536 -11.750 -18.949 1.00 84.44 601 ASP A CA 1
ATOM 4788 C C . ASP A 1 601 ? 17.440 -11.700 -17.718 1.00 84.44 601 ASP A C 1
ATOM 4790 O O . ASP A 1 601 ? 18.637 -11.432 -17.826 1.00 84.44 601 ASP A O 1
ATOM 4794 N N . MET A 1 602 ? 16.906 -12.038 -16.540 1.00 83.94 602 MET A N 1
ATOM 4795 C CA . MET A 1 602 ? 17.677 -12.091 -15.308 1.00 83.94 602 MET A CA 1
ATOM 4796 C C . MET A 1 602 ? 18.814 -13.117 -15.421 1.00 83.94 602 MET A C 1
ATOM 4798 O O . MET A 1 602 ? 18.633 -14.266 -15.836 1.00 83.94 602 MET A O 1
ATOM 4802 N N . ARG A 1 603 ? 20.018 -12.698 -15.026 1.00 82.06 603 ARG A N 1
ATOM 4803 C CA . ARG A 1 603 ? 21.205 -13.551 -14.894 1.00 82.06 603 ARG A CA 1
ATOM 4804 C C . ARG A 1 603 ? 21.756 -13.372 -13.484 1.00 82.06 603 ARG A C 1
ATOM 4806 O O . ARG A 1 603 ? 21.971 -12.244 -13.049 1.00 82.06 603 ARG A O 1
ATOM 4813 N N . ARG A 1 604 ? 21.957 -14.472 -12.754 1.00 82.62 604 ARG A N 1
ATOM 4814 C CA . ARG A 1 604 ? 22.532 -14.466 -11.398 1.00 82.62 604 ARG A CA 1
ATOM 4815 C C . ARG A 1 604 ? 23.915 -15.106 -11.414 1.00 82.62 604 ARG A C 1
ATOM 4817 O O . ARG A 1 604 ? 24.196 -15.961 -12.246 1.00 82.62 604 ARG A O 1
ATOM 4824 N N . LEU A 1 605 ? 24.766 -14.682 -10.485 1.00 84.19 605 LEU A N 1
ATOM 4825 C CA . LEU A 1 605 ? 26.025 -15.370 -10.212 1.00 84.19 605 LEU A CA 1
ATOM 4826 C C . LEU A 1 605 ? 25.741 -16.752 -9.615 1.00 84.19 605 LEU A C 1
ATOM 4828 O O . LEU A 1 605 ? 24.843 -16.889 -8.781 1.00 84.19 605 LEU A O 1
ATOM 4832 N N . ASN A 1 606 ? 26.534 -17.742 -10.024 1.00 82.19 606 ASN A N 1
ATOM 4833 C CA . ASN A 1 606 ? 26.471 -19.102 -9.502 1.00 82.19 606 ASN A CA 1
ATOM 4834 C C . ASN A 1 606 ? 27.485 -19.277 -8.369 1.00 82.19 606 ASN A C 1
ATOM 4836 O O . ASN A 1 606 ? 28.659 -18.920 -8.505 1.00 82.19 606 ASN A O 1
ATOM 4840 N N . TRP A 1 607 ? 27.035 -19.867 -7.268 1.00 83.75 607 TRP A N 1
ATOM 4841 C CA . TRP A 1 607 ? 27.828 -20.119 -6.073 1.00 83.75 607 TRP A CA 1
ATOM 4842 C C . TRP A 1 607 ? 27.826 -21.610 -5.746 1.00 83.75 607 TRP A C 1
ATOM 4844 O O . TRP A 1 607 ? 26.846 -22.308 -6.002 1.00 83.75 607 TRP A O 1
ATOM 4854 N N . ILE A 1 608 ? 28.925 -22.077 -5.157 1.00 83.88 608 ILE A N 1
ATOM 4855 C CA . ILE A 1 608 ? 29.002 -23.387 -4.507 1.00 83.88 608 ILE A CA 1
ATOM 4856 C C . ILE A 1 608 ? 29.036 -23.117 -3.007 1.00 83.88 608 ILE A C 1
ATOM 4858 O O . ILE A 1 608 ? 29.924 -22.404 -2.526 1.00 83.88 608 ILE A O 1
ATOM 4862 N N . THR A 1 609 ? 28.062 -23.637 -2.274 1.00 82.69 609 THR A N 1
ATOM 4863 C CA . THR A 1 609 ? 28.010 -23.522 -0.813 1.00 82.69 609 THR A CA 1
ATOM 4864 C C . THR A 1 609 ? 28.915 -24.558 -0.145 1.00 82.69 609 THR A C 1
ATOM 4866 O O . THR A 1 609 ? 29.406 -25.493 -0.779 1.00 82.69 609 THR A O 1
ATOM 4869 N N . GLY A 1 610 ? 29.213 -24.372 1.143 1.00 74.81 610 GLY A N 1
ATOM 4870 C CA . GLY A 1 610 ? 30.124 -25.234 1.907 1.00 74.81 610 GLY A CA 1
ATOM 4871 C C . GLY A 1 610 ? 29.704 -26.707 1.968 1.00 74.81 610 GLY A C 1
ATOM 4872 O O . GLY A 1 610 ? 30.558 -27.571 2.145 1.00 74.81 610 GLY A O 1
ATOM 4873 N N . ASP A 1 611 ? 28.418 -26.989 1.765 1.00 78.44 611 ASP A N 1
ATOM 4874 C CA . ASP A 1 611 ? 27.814 -28.322 1.654 1.00 78.44 611 ASP A CA 1
ATOM 4875 C C . ASP A 1 611 ? 27.831 -28.895 0.219 1.00 78.44 611 ASP A C 1
ATOM 4877 O O . ASP A 1 611 ? 27.328 -29.990 -0.018 1.00 78.44 611 ASP A O 1
ATOM 4881 N N . GLY A 1 612 ? 28.435 -28.183 -0.739 1.00 75.62 612 GLY A N 1
ATOM 4882 C CA . GLY A 1 612 ? 28.584 -28.617 -2.127 1.00 75.62 612 GLY A CA 1
ATOM 4883 C C . GLY A 1 612 ? 27.359 -28.380 -3.012 1.00 75.62 612 GLY A C 1
ATOM 4884 O O . GLY A 1 612 ? 27.375 -28.820 -4.162 1.00 75.62 612 GLY A O 1
ATOM 4885 N N . GLN A 1 613 ? 26.319 -27.692 -2.525 1.00 75.62 613 GLN A N 1
ATOM 4886 C CA . GLN A 1 613 ? 25.167 -27.345 -3.359 1.00 75.62 613 GLN A CA 1
ATOM 4887 C C . GLN A 1 613 ? 25.512 -26.221 -4.344 1.00 75.62 613 GLN A C 1
ATOM 4889 O O . GLN A 1 613 ? 26.159 -25.227 -4.006 1.00 75.62 613 GLN A O 1
ATOM 4894 N N . LEU A 1 614 ? 25.071 -26.394 -5.589 1.00 75.56 614 LEU A N 1
ATOM 4895 C CA . LEU A 1 614 ? 25.134 -25.369 -6.625 1.00 75.56 614 LEU A CA 1
ATOM 4896 C C . LEU A 1 614 ? 23.896 -24.482 -6.517 1.00 75.56 614 LEU A C 1
ATOM 4898 O O . LEU A 1 614 ? 22.775 -24.981 -6.509 1.00 75.56 614 LEU A O 1
ATOM 4902 N N . SER A 1 615 ? 24.086 -23.163 -6.497 1.00 74.00 615 SER A N 1
ATOM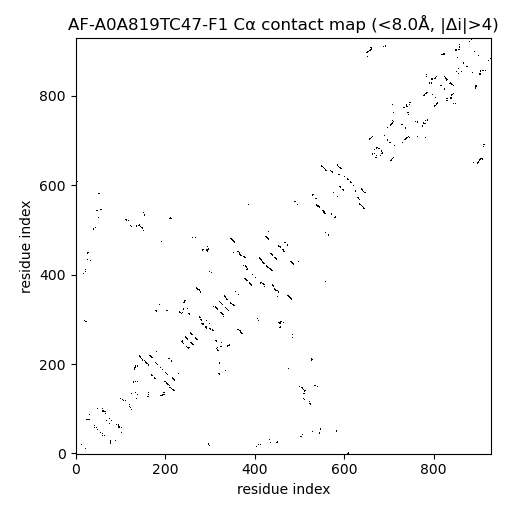 4903 C CA . SER A 1 615 ? 22.984 -22.191 -6.465 1.00 74.00 615 SER A CA 1
ATOM 4904 C C . SER A 1 615 ? 22.292 -21.997 -7.824 1.00 74.00 615 SER A C 1
ATOM 4906 O O . SER A 1 615 ? 21.717 -20.932 -8.064 1.00 74.00 615 SER A O 1
ATOM 4908 N N . GLU A 1 616 ? 22.442 -22.943 -8.753 1.00 65.94 616 GLU A N 1
ATOM 4909 C CA . GLU A 1 616 ? 21.965 -22.794 -10.124 1.00 65.94 616 GLU A CA 1
ATOM 4910 C C . GLU A 1 616 ? 20.438 -22.709 -10.126 1.00 65.94 616 GLU A C 1
ATOM 4912 O O . GLU A 1 616 ? 19.739 -23.571 -9.596 1.00 65.94 616 GLU A O 1
ATOM 4917 N N . MET A 1 617 ? 19.923 -21.609 -10.669 1.00 63.84 617 MET A N 1
ATOM 4918 C CA . MET A 1 617 ? 18.495 -21.341 -10.705 1.00 63.84 617 MET A CA 1
ATOM 4919 C C . MET A 1 617 ? 17.991 -21.647 -12.111 1.00 63.84 617 MET A C 1
ATOM 4921 O O . MET A 1 617 ? 18.332 -20.937 -13.060 1.00 63.84 617 MET A O 1
ATOM 4925 N N . GLU A 1 618 ? 17.158 -22.674 -12.252 1.00 58.72 618 GLU A N 1
ATOM 4926 C CA . GLU A 1 618 ? 16.414 -22.897 -13.489 1.00 58.72 618 GLU A CA 1
ATOM 4927 C C . GLU A 1 618 ? 15.335 -21.812 -13.620 1.00 58.72 618 GLU A C 1
ATOM 4929 O O . GLU A 1 618 ? 14.220 -21.934 -13.115 1.00 58.72 618 GLU A O 1
ATOM 4934 N N . ILE A 1 619 ? 15.666 -20.700 -14.281 1.00 62.06 619 ILE A N 1
ATOM 4935 C CA . ILE A 1 619 ? 14.648 -19.756 -14.749 1.00 62.06 619 ILE A CA 1
ATOM 4936 C C . ILE A 1 619 ? 13.937 -20.455 -15.907 1.00 62.06 619 ILE A C 1
ATOM 4938 O O . ILE A 1 619 ? 14.545 -20.654 -16.961 1.00 62.06 619 ILE A O 1
ATOM 4942 N N . SER A 1 620 ? 12.672 -20.852 -15.726 1.00 55.06 620 SER A N 1
ATOM 4943 C CA . SER A 1 620 ? 11.888 -21.418 -16.827 1.00 55.06 620 SER A CA 1
ATOM 4944 C C . SER A 1 620 ? 11.793 -20.371 -17.939 1.00 55.06 620 SER A C 1
ATOM 4946 O O . SER A 1 620 ? 11.126 -19.351 -17.774 1.00 55.06 620 SER A O 1
ATOM 4948 N N . LYS A 1 621 ? 12.492 -20.601 -19.053 1.00 50.69 621 LYS A N 1
ATOM 4949 C CA . LYS A 1 621 ? 12.626 -19.634 -20.155 1.00 50.69 621 LYS A CA 1
ATOM 4950 C C . LYS A 1 621 ? 11.369 -19.474 -21.009 1.00 50.69 621 LYS A C 1
ATOM 4952 O O . LYS A 1 621 ? 11.355 -18.631 -21.895 1.00 50.69 621 LYS A O 1
ATOM 4957 N N . GLU A 1 622 ? 10.323 -20.247 -20.750 1.00 46.06 622 GLU A N 1
ATOM 4958 C CA . GLU A 1 622 ? 9.115 -20.246 -21.565 1.00 46.06 622 GLU A CA 1
ATOM 4959 C C . GLU A 1 622 ? 7.880 -20.335 -20.669 1.00 46.06 622 GLU A C 1
ATOM 4961 O O . GLU A 1 622 ? 7.523 -21.397 -20.161 1.00 46.06 622 GLU A O 1
ATOM 4966 N N . ARG A 1 623 ? 7.194 -19.207 -20.493 1.00 50.53 623 ARG A N 1
ATOM 4967 C CA . ARG A 1 623 ? 5.742 -19.215 -20.315 1.00 50.53 623 ARG A CA 1
ATOM 4968 C C . ARG A 1 623 ? 5.143 -18.431 -21.467 1.00 50.53 623 ARG A C 1
ATOM 4970 O O . ARG A 1 623 ? 5.673 -17.389 -21.846 1.00 50.53 623 ARG A O 1
ATOM 4977 N N . SER A 1 624 ? 4.073 -18.973 -22.040 1.00 49.06 624 SER A N 1
ATOM 4978 C CA . SER A 1 624 ? 3.300 -18.284 -23.066 1.00 49.06 624 SER A CA 1
ATOM 4979 C C . SER A 1 624 ? 2.848 -16.934 -22.518 1.00 49.06 624 SER A C 1
ATOM 4981 O O . SER A 1 624 ? 2.200 -16.886 -21.477 1.00 49.06 624 SER A O 1
ATOM 4983 N N . LEU A 1 625 ? 3.159 -15.862 -23.245 1.00 50.25 625 LEU A N 1
ATOM 4984 C CA . LEU A 1 625 ? 2.781 -14.473 -22.952 1.00 50.25 625 LEU A CA 1
ATOM 4985 C C . LEU A 1 625 ? 1.253 -14.257 -22.838 1.00 50.25 625 LEU A C 1
ATOM 4987 O O . LEU A 1 625 ? 0.806 -13.192 -22.423 1.00 50.25 625 LEU A O 1
ATOM 4991 N N . THR A 1 626 ? 0.461 -15.272 -23.199 1.00 57.25 626 THR A N 1
ATOM 4992 C CA . THR A 1 626 ? -1.008 -15.288 -23.213 1.00 57.25 626 THR A CA 1
ATOM 4993 C C . THR A 1 626 ? -1.655 -16.142 -22.113 1.00 57.25 626 THR A C 1
ATOM 4995 O O . THR A 1 626 ? -2.880 -16.140 -22.013 1.00 57.25 626 THR A O 1
ATOM 4998 N N . ASP A 1 627 ? -0.891 -16.894 -21.305 1.00 70.31 627 ASP A N 1
ATOM 4999 C CA . ASP A 1 627 ? -1.468 -17.705 -20.218 1.00 70.31 627 ASP A CA 1
ATOM 5000 C C . ASP A 1 627 ? -1.620 -16.872 -18.944 1.00 70.31 627 ASP A C 1
ATOM 5002 O O . ASP A 1 627 ? -0.646 -16.535 -18.268 1.00 70.31 627 ASP A O 1
ATOM 5006 N N . THR A 1 628 ? -2.865 -16.556 -18.601 1.00 80.25 628 THR A N 1
ATOM 5007 C CA . THR A 1 628 ? -3.207 -15.801 -17.397 1.00 80.25 628 THR A CA 1
ATOM 5008 C C . THR A 1 628 ? -3.267 -16.676 -16.143 1.00 80.25 628 THR A C 1
ATOM 5010 O O . THR A 1 628 ? -3.426 -16.138 -15.048 1.00 80.25 628 THR A O 1
ATOM 5013 N N . ASN A 1 629 ? -3.089 -18.002 -16.236 1.00 87.88 629 ASN A N 1
ATOM 5014 C CA . ASN A 1 629 ? -3.032 -18.870 -15.057 1.00 87.88 629 ASN A CA 1
ATOM 5015 C C . ASN A 1 629 ? -1.683 -18.756 -14.334 1.00 87.88 629 ASN A C 1
ATOM 5017 O O . ASN A 1 629 ? -0.622 -19.189 -14.798 1.00 87.88 629 ASN A O 1
ATOM 5021 N N . ILE A 1 630 ? -1.731 -18.216 -13.122 1.00 87.81 630 ILE A N 1
ATOM 5022 C CA . ILE A 1 630 ? -0.566 -18.019 -12.268 1.00 87.81 630 ILE A CA 1
ATOM 5023 C C . ILE A 1 630 ? -0.606 -19.042 -11.145 1.00 87.81 630 ILE A C 1
ATOM 5025 O O . ILE A 1 630 ? -1.529 -19.063 -10.337 1.00 87.81 630 ILE A O 1
ATOM 5029 N N . THR A 1 631 ? 0.454 -19.841 -11.051 1.00 91.88 631 THR A N 1
ATOM 5030 C CA . THR A 1 631 ? 0.757 -20.631 -9.856 1.00 91.88 631 THR A CA 1
ATOM 5031 C C . THR A 1 631 ? 1.703 -19.848 -8.951 1.00 91.88 631 THR A C 1
ATOM 5033 O O . THR A 1 631 ? 2.715 -19.322 -9.431 1.00 91.88 631 THR A O 1
ATOM 5036 N N . LEU A 1 632 ? 1.386 -19.791 -7.658 1.00 93.69 632 LEU A N 1
ATOM 5037 C CA . LEU A 1 632 ? 2.258 -19.292 -6.599 1.00 93.69 632 LEU A CA 1
ATOM 5038 C C . LEU A 1 632 ? 2.588 -20.425 -5.631 1.00 93.69 632 LEU A C 1
ATOM 5040 O O . LEU A 1 632 ? 1.689 -21.084 -5.105 1.00 93.69 632 LEU A O 1
ATOM 5044 N N . ASN A 1 633 ? 3.879 -20.621 -5.381 1.00 95.44 633 ASN A N 1
ATOM 5045 C CA . ASN A 1 633 ? 4.358 -21.450 -4.279 1.00 95.44 633 ASN A CA 1
ATOM 5046 C C . ASN A 1 633 ? 4.377 -20.645 -2.967 1.00 95.44 633 ASN A C 1
ATOM 5048 O O . ASN A 1 633 ? 4.427 -19.414 -3.025 1.00 95.44 633 ASN A O 1
ATOM 5052 N N . PRO A 1 634 ? 4.393 -21.309 -1.796 1.00 96.44 634 PRO A N 1
ATOM 5053 C CA . PRO A 1 634 ? 4.578 -20.643 -0.508 1.00 96.44 634 PRO A CA 1
ATOM 5054 C C . PRO A 1 634 ? 5.713 -19.612 -0.515 1.00 96.44 634 PRO A C 1
ATOM 5056 O O . PRO A 1 634 ? 6.760 -19.843 -1.116 1.00 96.44 634 PRO A O 1
ATOM 5059 N N . MET A 1 635 ? 5.482 -18.463 0.126 1.00 95.50 635 MET A N 1
ATOM 5060 C CA . MET A 1 635 ? 6.358 -17.279 0.176 1.00 95.50 635 MET A CA 1
ATOM 5061 C C . MET A 1 635 ? 6.653 -16.541 -1.142 1.00 95.50 635 MET A C 1
ATOM 5063 O O . MET A 1 635 ? 7.272 -15.466 -1.120 1.00 95.50 635 MET A O 1
ATOM 5067 N N . GLN A 1 636 ? 6.197 -17.046 -2.290 1.00 95.19 636 GLN A N 1
ATOM 5068 C CA . GLN A 1 636 ? 6.530 -16.466 -3.587 1.00 95.19 636 GLN A CA 1
ATOM 5069 C C . GLN A 1 636 ? 5.780 -15.148 -3.834 1.00 95.19 636 GLN A C 1
ATOM 5071 O O . GLN A 1 636 ? 4.566 -15.075 -3.656 1.00 95.19 636 GLN A O 1
ATOM 5076 N N . ILE A 1 637 ? 6.500 -14.126 -4.309 1.00 96.38 637 ILE A N 1
ATOM 5077 C CA . ILE A 1 637 ? 5.923 -12.934 -4.950 1.00 96.38 637 ILE A CA 1
ATOM 5078 C C . ILE A 1 637 ? 6.217 -13.030 -6.442 1.00 96.38 637 ILE A C 1
ATOM 5080 O O . ILE A 1 637 ? 7.356 -13.313 -6.823 1.00 96.38 637 ILE A O 1
ATOM 5084 N N . ARG A 1 638 ? 5.217 -12.768 -7.281 1.00 94.00 638 ARG A N 1
ATOM 5085 C CA . ARG A 1 638 ? 5.395 -12.645 -8.732 1.00 94.00 638 ARG A CA 1
ATOM 5086 C C . ARG A 1 638 ? 4.885 -11.289 -9.208 1.00 94.00 638 ARG A C 1
ATOM 5088 O O . ARG A 1 638 ? 3.883 -10.785 -8.696 1.00 94.00 638 ARG A O 1
ATOM 5095 N N . THR A 1 639 ? 5.597 -10.711 -10.170 1.00 94.38 639 THR A N 1
ATOM 5096 C CA . THR A 1 639 ? 5.351 -9.367 -10.700 1.00 94.38 639 THR A CA 1
ATOM 5097 C C . THR A 1 639 ? 5.066 -9.454 -12.187 1.00 94.38 639 THR A C 1
ATOM 5099 O O . THR A 1 639 ? 5.844 -10.054 -12.922 1.00 94.38 639 THR A O 1
ATOM 5102 N N . PHE A 1 640 ? 3.992 -8.819 -12.636 1.00 90.50 640 PHE A N 1
ATOM 5103 C CA . PHE A 1 640 ? 3.561 -8.845 -14.027 1.00 90.50 640 PHE A CA 1
ATOM 5104 C C . PHE A 1 640 ? 3.302 -7.432 -14.525 1.00 90.50 640 PHE A C 1
ATOM 5106 O O . PHE A 1 640 ? 2.680 -6.631 -13.825 1.00 90.50 640 PHE A O 1
ATOM 5113 N N . GLN A 1 641 ? 3.739 -7.154 -15.746 1.00 88.38 641 GLN A N 1
ATOM 5114 C CA . GLN A 1 641 ? 3.196 -6.068 -16.547 1.00 88.38 641 GLN A CA 1
ATOM 5115 C C . GLN A 1 641 ? 2.149 -6.657 -17.488 1.00 88.38 641 GLN A C 1
ATOM 5117 O O . GLN A 1 641 ? 2.463 -7.551 -18.275 1.00 88.38 641 GLN A O 1
ATOM 5122 N N . ALA A 1 642 ? 0.914 -6.178 -17.385 1.00 83.31 642 ALA A N 1
ATOM 5123 C CA . ALA A 1 642 ? -0.193 -6.586 -18.241 1.00 83.31 642 ALA A CA 1
ATOM 5124 C C . ALA A 1 642 ? -0.634 -5.419 -19.125 1.00 83.31 642 ALA A C 1
ATOM 5126 O O . ALA A 1 642 ? -0.771 -4.296 -18.634 1.00 83.31 642 ALA A O 1
ATOM 5127 N N . CYS A 1 643 ? -0.883 -5.696 -20.405 1.00 71.00 643 CYS A N 1
ATOM 5128 C CA . CYS A 1 643 ? -1.449 -4.727 -21.342 1.00 71.00 643 CYS A CA 1
ATOM 5129 C C . CYS A 1 643 ? -2.915 -5.067 -21.642 1.00 71.00 643 CYS A C 1
ATOM 5131 O O . CYS A 1 643 ? -3.273 -6.239 -21.787 1.00 71.00 643 CYS A O 1
ATOM 5133 N N . ASN A 1 644 ? -3.761 -4.043 -21.747 1.00 65.88 644 ASN A N 1
ATOM 5134 C CA . ASN A 1 644 ? -5.173 -4.176 -22.088 1.00 65.88 644 ASN A CA 1
ATOM 5135 C C . ASN A 1 644 ? -5.456 -3.649 -23.504 1.00 65.88 644 ASN A C 1
ATOM 5137 O O . ASN A 1 644 ? -5.319 -2.453 -23.756 1.00 65.88 644 ASN A O 1
ATOM 5141 N N . LEU A 1 645 ? -5.892 -4.509 -24.433 1.00 56.06 645 LEU A N 1
ATOM 5142 C CA . LEU A 1 645 ? -6.143 -4.108 -25.829 1.00 56.06 645 LEU A CA 1
ATOM 5143 C C . LEU A 1 645 ? -7.581 -3.657 -26.135 1.00 56.06 645 LEU A C 1
ATOM 5145 O O . LEU A 1 645 ? -7.816 -3.193 -27.253 1.00 56.06 645 LEU A O 1
ATOM 5149 N N . GLY A 1 646 ? -8.521 -3.703 -25.186 1.00 64.75 646 GLY A N 1
ATOM 5150 C CA . GLY A 1 646 ? -9.891 -3.221 -25.406 1.00 64.75 646 GLY A CA 1
ATOM 5151 C C . GLY A 1 646 ? -10.977 -4.060 -24.729 1.00 64.75 646 GLY A C 1
ATOM 5152 O O . GLY A 1 646 ? -10.732 -4.762 -23.749 1.00 64.75 646 GLY A O 1
ATOM 5153 N N . VAL A 1 647 ? -12.208 -3.971 -25.238 1.00 67.88 647 VAL A N 1
ATOM 5154 C CA . VAL A 1 647 ? -13.394 -4.604 -24.640 1.00 67.88 647 VAL A CA 1
ATOM 5155 C C . VAL A 1 647 ? -13.620 -5.999 -25.233 1.00 67.88 647 VAL A C 1
ATOM 5157 O O . VAL A 1 647 ? -13.676 -6.173 -26.454 1.00 67.88 647 VAL A O 1
ATOM 5160 N N . ALA A 1 648 ? -13.777 -6.999 -24.359 1.00 62.47 648 ALA A N 1
ATOM 5161 C CA . ALA A 1 648 ? -14.078 -8.381 -24.735 1.00 62.47 648 ALA A CA 1
ATOM 5162 C C . ALA A 1 648 ? -15.352 -8.478 -25.582 1.00 62.47 648 ALA A C 1
ATOM 5164 O O . ALA A 1 648 ? -16.350 -7.826 -25.275 1.00 62.47 648 ALA A O 1
ATOM 5165 N N . ASN A 1 649 ? -15.345 -9.341 -26.603 1.00 74.00 649 ASN A N 1
ATOM 5166 C CA . ASN A 1 649 ? -16.500 -9.613 -27.472 1.00 74.00 649 ASN A CA 1
ATOM 5167 C C . ASN A 1 649 ? -17.064 -8.385 -28.215 1.00 74.00 649 ASN A C 1
ATOM 5169 O O . ASN A 1 649 ? -18.139 -8.474 -28.806 1.00 74.00 649 ASN A O 1
ATOM 5173 N N . LYS A 1 650 ? -16.351 -7.252 -28.211 1.00 82.75 650 LYS A N 1
ATOM 5174 C CA . LYS A 1 650 ? -16.640 -6.093 -29.061 1.00 82.75 650 LYS A CA 1
ATOM 5175 C C . LYS A 1 650 ? -15.634 -6.015 -30.207 1.00 82.75 650 LYS A C 1
ATOM 5177 O O . LYS A 1 650 ? -14.528 -6.548 -30.111 1.00 82.75 650 LYS A O 1
ATOM 5182 N N . LEU A 1 651 ? -16.024 -5.338 -31.285 1.00 88.81 651 LEU A N 1
ATOM 5183 C CA . LEU A 1 651 ? -15.088 -4.863 -32.297 1.00 88.81 651 LEU A CA 1
ATOM 5184 C C . LEU A 1 651 ? -14.346 -3.650 -31.722 1.00 88.81 651 LEU A C 1
ATOM 5186 O O . LEU A 1 651 ? -14.962 -2.642 -31.384 1.00 88.81 651 LEU A O 1
ATOM 5190 N N . ASN A 1 652 ? -13.034 -3.768 -31.571 1.00 88.38 652 ASN A N 1
ATOM 5191 C CA . ASN A 1 652 ? -12.158 -2.732 -31.051 1.00 88.38 652 ASN A CA 1
ATOM 5192 C C . ASN A 1 652 ? -11.561 -1.956 -32.226 1.00 88.38 652 ASN A C 1
ATOM 5194 O O . ASN A 1 652 ? -10.709 -2.467 -32.952 1.00 88.38 652 ASN A O 1
ATOM 5198 N N . VAL A 1 653 ? -12.022 -0.723 -32.405 1.00 92.31 653 VAL A N 1
ATOM 5199 C CA . VAL A 1 653 ? -11.572 0.164 -33.480 1.00 92.31 653 VAL A CA 1
ATOM 5200 C C . VAL A 1 653 ? -10.477 1.079 -32.942 1.00 92.31 653 VAL A C 1
ATOM 5202 O O . VAL A 1 653 ? -10.721 1.884 -32.042 1.00 92.31 653 VAL A O 1
ATOM 5205 N N . HIS A 1 654 ? -9.266 0.956 -33.482 1.00 91.31 654 HIS A N 1
ATOM 5206 C CA . HIS A 1 654 ? -8.131 1.806 -33.127 1.00 91.31 654 HIS A CA 1
ATOM 5207 C C . HIS A 1 654 ? -8.033 2.954 -34.129 1.00 91.31 654 HIS A C 1
ATOM 5209 O O . HIS A 1 654 ? -7.627 2.755 -35.271 1.00 91.31 654 HIS A O 1
ATOM 5215 N N . ILE A 1 655 ? -8.427 4.153 -33.702 1.00 93.56 655 ILE A N 1
ATOM 5216 C CA . ILE A 1 655 ? -8.317 5.370 -34.512 1.00 93.56 655 ILE A CA 1
ATOM 5217 C C . ILE A 1 655 ? -6.881 5.888 -34.433 1.00 93.56 655 ILE A C 1
ATOM 5219 O O . ILE A 1 655 ? -6.371 6.118 -33.335 1.00 93.56 655 ILE A O 1
ATOM 5223 N N . VAL A 1 656 ? -6.247 6.090 -35.589 1.00 95.00 656 VAL A N 1
ATOM 5224 C CA . VAL A 1 656 ? -4.838 6.495 -35.703 1.00 95.00 656 VAL A CA 1
ATOM 5225 C C . VAL A 1 656 ? -4.721 7.822 -36.460 1.00 95.00 656 VAL A C 1
ATOM 5227 O O . VAL A 1 656 ? -4.654 7.824 -37.692 1.00 95.00 656 VAL A O 1
ATOM 5230 N N . PRO A 1 657 ? -4.713 8.957 -35.735 1.00 96.94 657 PRO A N 1
ATOM 5231 C CA . PRO A 1 657 ? -4.388 10.268 -36.285 1.00 96.94 657 PRO A CA 1
ATOM 5232 C C . PRO A 1 657 ? -2.942 10.314 -36.789 1.00 96.94 657 PRO A C 1
ATOM 5234 O O . PRO A 1 657 ? -2.021 9.998 -36.031 1.00 96.94 657 PRO A O 1
ATOM 5237 N N . HIS A 1 658 ? -2.741 10.708 -38.043 1.00 96.38 658 HIS A N 1
ATOM 5238 C CA . HIS A 1 658 ? -1.417 10.829 -38.659 1.00 96.38 658 HIS A CA 1
ATOM 5239 C C . HIS A 1 658 ? -1.413 11.851 -39.805 1.00 96.38 658 HIS A C 1
ATOM 5241 O O . HIS A 1 658 ? -2.463 12.310 -40.249 1.00 96.38 658 HIS A O 1
ATOM 5247 N N . THR A 1 659 ? -0.225 12.174 -40.309 1.00 95.69 659 THR A N 1
ATOM 5248 C CA . THR A 1 659 ? -0.027 12.843 -41.603 1.00 95.69 659 THR A CA 1
ATOM 5249 C C . THR A 1 659 ? 0.970 12.031 -42.421 1.00 95.69 659 THR A C 1
ATOM 5251 O O . THR A 1 659 ? 1.823 11.352 -41.843 1.00 95.69 659 THR A O 1
ATOM 5254 N N . HIS A 1 660 ? 0.852 12.089 -43.744 1.00 95.06 660 HIS A N 1
ATOM 5255 C CA . HIS A 1 660 ? 1.906 11.646 -44.647 1.00 95.06 660 HIS A CA 1
ATOM 5256 C C . HIS A 1 660 ? 2.537 12.871 -45.308 1.00 95.06 660 HIS A C 1
ATOM 5258 O O . HIS A 1 660 ? 1.835 13.651 -45.956 1.00 95.06 660 HIS A O 1
ATOM 5264 N N . ASP A 1 661 ? 3.849 13.040 -45.131 1.00 95.44 661 ASP A N 1
ATOM 5265 C CA . ASP A 1 661 ? 4.571 14.216 -45.611 1.00 95.44 661 ASP A CA 1
ATOM 5266 C C . ASP A 1 661 ? 5.674 13.812 -46.608 1.00 95.44 661 ASP A C 1
ATOM 5268 O O . ASP A 1 661 ? 6.771 13.416 -46.213 1.00 95.44 661 ASP A O 1
ATOM 5272 N N . ASP A 1 662 ? 5.449 13.982 -47.915 1.00 93.81 662 ASP A N 1
ATOM 5273 C CA . ASP A 1 662 ? 6.497 13.740 -48.916 1.00 93.81 662 ASP A CA 1
ATOM 5274 C C . ASP A 1 662 ? 7.731 14.625 -48.678 1.00 93.81 662 ASP A C 1
ATOM 5276 O O . ASP A 1 662 ? 7.681 15.860 -48.774 1.00 93.81 662 ASP A O 1
ATOM 5280 N N . VAL A 1 663 ? 8.894 13.998 -48.466 1.00 91.25 663 VAL A N 1
ATOM 5281 C CA . VAL A 1 663 ? 10.193 14.686 -48.327 1.00 91.25 663 VAL A CA 1
ATOM 5282 C C . VAL A 1 663 ? 10.738 15.087 -49.708 1.00 91.25 663 VAL A C 1
ATOM 5284 O O . VAL A 1 663 ? 11.843 14.729 -50.113 1.00 91.25 663 VAL A O 1
ATOM 5287 N N . GLY A 1 664 ? 9.947 15.879 -50.434 1.00 89.31 664 GLY A N 1
ATOM 5288 C CA . GLY A 1 664 ? 10.222 16.354 -51.788 1.00 89.31 664 GLY A CA 1
ATOM 5289 C C . GLY A 1 664 ? 9.521 15.525 -52.870 1.00 89.31 664 GLY A C 1
ATOM 5290 O O . GLY A 1 664 ? 9.841 14.363 -53.081 1.00 89.31 664 GLY A O 1
ATOM 5291 N N . TRP A 1 665 ? 8.612 16.170 -53.605 1.00 92.44 665 TRP A N 1
ATOM 5292 C CA . TRP A 1 665 ? 7.827 15.591 -54.704 1.00 92.44 665 TRP A CA 1
ATOM 5293 C C . TRP A 1 665 ? 7.433 16.677 -55.720 1.00 92.44 665 TRP A C 1
ATOM 5295 O O . TRP A 1 665 ? 8.214 16.980 -56.623 1.00 92.44 665 TRP A O 1
ATOM 5305 N N . LEU A 1 666 ? 6.269 17.327 -55.559 1.00 95.69 666 LEU A N 1
ATOM 5306 C CA . LEU A 1 666 ? 5.839 18.452 -56.410 1.00 95.69 666 LEU A CA 1
ATOM 5307 C C . LEU A 1 666 ? 6.537 19.760 -56.030 1.00 95.69 666 LEU A C 1
ATOM 5309 O O . LEU A 1 666 ? 6.698 20.666 -56.853 1.00 95.69 666 LEU A O 1
ATOM 5313 N N . LYS A 1 667 ? 6.939 19.864 -54.763 1.00 96.00 667 LYS A N 1
ATOM 5314 C CA . LYS A 1 667 ? 7.683 20.990 -54.200 1.00 96.00 667 LYS A CA 1
ATOM 5315 C C . LYS A 1 667 ? 9.011 20.503 -53.623 1.00 96.00 667 LYS A C 1
ATOM 5317 O O . LYS A 1 667 ? 9.192 19.320 -53.339 1.00 96.00 667 LYS A O 1
ATOM 5322 N N . THR A 1 668 ? 9.964 21.417 -53.456 1.00 96.00 668 THR A N 1
ATOM 5323 C CA . THR A 1 668 ? 11.211 21.084 -52.748 1.00 96.00 668 THR A CA 1
ATOM 5324 C C . THR A 1 668 ? 10.933 20.832 -51.265 1.00 96.00 668 THR A C 1
ATOM 5326 O O . THR A 1 668 ? 9.935 21.321 -50.735 1.00 96.00 668 THR A O 1
ATOM 5329 N N . VAL A 1 669 ? 11.848 20.144 -50.572 1.00 95.75 669 VAL A N 1
ATOM 5330 C CA . VAL A 1 669 ? 11.762 19.909 -49.116 1.00 95.75 669 VAL A CA 1
ATOM 5331 C C . VAL A 1 669 ? 11.504 21.222 -48.359 1.00 95.75 669 VAL A C 1
ATOM 5333 O O . VAL A 1 669 ? 10.573 21.322 -47.569 1.00 95.75 669 VAL A O 1
ATOM 5336 N N . ASP A 1 670 ? 12.249 22.289 -48.666 1.00 95.88 670 ASP A N 1
ATOM 5337 C CA . ASP A 1 670 ? 12.039 23.606 -48.044 1.00 95.88 670 ASP A CA 1
ATOM 5338 C C . ASP A 1 670 ? 10.659 24.207 -48.325 1.00 95.88 670 ASP A C 1
ATOM 5340 O O . ASP A 1 670 ? 10.064 24.850 -47.462 1.00 95.88 670 ASP A O 1
ATOM 5344 N N . GLN A 1 671 ? 10.149 24.023 -49.541 1.00 97.31 671 GLN A N 1
ATOM 5345 C CA . GLN A 1 671 ? 8.862 24.582 -49.939 1.00 97.31 671 GLN A CA 1
ATOM 5346 C C . GLN A 1 671 ? 7.697 23.854 -49.264 1.00 97.31 671 GLN A C 1
ATOM 5348 O O . GLN A 1 671 ? 6.738 24.520 -48.873 1.00 97.31 671 GLN A O 1
ATOM 5353 N N . TYR A 1 672 ? 7.787 22.530 -49.098 1.00 97.75 672 TYR A N 1
ATOM 5354 C CA . TYR A 1 672 ? 6.844 21.756 -48.285 1.00 97.75 672 TYR A CA 1
ATOM 5355 C C . TYR A 1 672 ? 6.910 22.137 -46.809 1.00 97.75 672 TYR A C 1
ATOM 5357 O O . TYR A 1 672 ? 5.869 22.321 -46.189 1.00 97.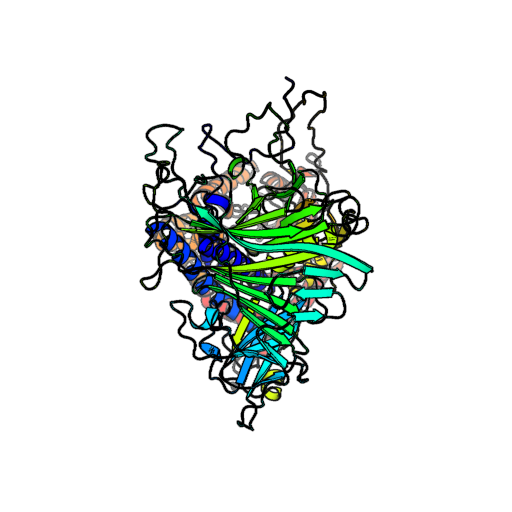75 672 TYR A O 1
ATOM 5365 N N . TYR A 1 673 ? 8.111 22.336 -46.260 1.00 97.69 673 TYR A N 1
ATOM 5366 C CA . TYR A 1 673 ? 8.261 22.723 -44.859 1.00 97.69 673 TYR A CA 1
ATOM 5367 C C . TYR A 1 673 ? 7.601 24.075 -44.551 1.00 97.69 673 TYR A C 1
ATOM 5369 O O . TYR A 1 673 ? 6.810 24.180 -43.616 1.00 97.69 673 TYR A O 1
ATOM 5377 N N . TYR A 1 674 ? 7.891 25.101 -45.361 1.00 96.94 674 TYR A N 1
ATOM 5378 C CA . TYR A 1 674 ? 7.429 26.470 -45.105 1.00 96.94 674 TYR A CA 1
ATOM 5379 C C . TYR A 1 674 ? 6.028 26.800 -45.638 1.00 96.94 674 TYR A C 1
ATOM 5381 O O . TYR A 1 674 ? 5.516 27.878 -45.339 1.00 96.94 674 TYR A O 1
ATOM 5389 N N . GLY A 1 675 ? 5.407 25.953 -46.464 1.00 94.88 675 GLY A N 1
ATOM 5390 C CA . GLY A 1 675 ? 4.154 26.328 -47.131 1.00 94.88 675 GLY A CA 1
ATOM 5391 C C . GLY A 1 675 ? 4.339 27.241 -48.344 1.00 94.88 675 GLY A C 1
ATOM 5392 O O . GLY A 1 675 ? 3.446 28.013 -48.693 1.00 94.88 675 GLY A O 1
ATOM 5393 N N . ALA A 1 676 ? 5.500 27.196 -49.000 1.00 95.62 676 ALA A N 1
ATOM 5394 C CA . ALA A 1 676 ? 5.760 28.016 -50.179 1.00 95.62 676 ALA A CA 1
ATOM 5395 C C . ALA A 1 676 ? 5.141 27.402 -51.447 1.00 95.62 676 ALA A C 1
ATOM 5397 O O . ALA A 1 676 ? 4.979 26.188 -51.560 1.00 95.62 676 ALA A O 1
ATOM 5398 N N . ARG A 1 677 ? 4.839 28.258 -52.437 1.00 94.44 677 ARG A N 1
ATOM 5399 C CA . ARG A 1 677 ? 4.296 27.870 -53.759 1.00 94.44 677 ARG A CA 1
ATOM 5400 C C . ARG A 1 677 ? 3.034 26.995 -53.681 1.00 94.44 677 ARG A C 1
ATOM 5402 O O . ARG A 1 677 ? 2.876 26.056 -54.454 1.00 94.44 677 ARG A O 1
ATOM 5409 N N . ASN A 1 678 ? 2.101 27.352 -52.796 1.00 94.00 678 ASN A N 1
ATOM 5410 C CA . ASN A 1 678 ? 0.846 26.613 -52.596 1.00 94.00 678 ASN A CA 1
ATOM 5411 C C . ASN A 1 678 ? -0.072 26.529 -53.830 1.00 94.00 678 ASN A C 1
ATOM 5413 O O . ASN A 1 678 ? -1.000 25.732 -53.829 1.00 94.00 678 ASN A O 1
ATOM 5417 N N . TYR A 1 679 ? 0.198 27.292 -54.894 1.00 94.56 679 TYR A N 1
ATOM 5418 C CA . TYR A 1 679 ? -0.477 27.126 -56.185 1.00 94.56 679 TYR A CA 1
ATOM 5419 C C . TYR A 1 679 ? -0.100 25.819 -56.913 1.00 94.56 679 TYR A C 1
ATOM 5421 O O . TYR A 1 679 ? -0.813 25.430 -57.829 1.00 94.56 679 TYR A O 1
ATOM 5429 N N . ILE A 1 680 ? 1.017 25.168 -56.547 1.00 94.06 680 ILE A N 1
ATOM 5430 C CA . ILE A 1 680 ? 1.395 23.831 -57.045 1.00 94.06 680 ILE A CA 1
ATOM 5431 C C . ILE A 1 680 ? 0.644 22.764 -56.244 1.00 94.06 680 ILE A C 1
ATOM 5433 O O . ILE A 1 680 ? -0.065 21.939 -56.804 1.00 94.06 680 ILE A O 1
ATOM 5437 N N . GLN A 1 681 ? 0.805 22.813 -54.923 1.00 92.94 681 GLN A N 1
ATOM 5438 C CA . GLN A 1 681 ? 0.100 21.995 -53.943 1.00 92.94 681 GLN A CA 1
ATOM 5439 C C . GLN A 1 681 ? 0.137 22.755 -52.620 1.00 92.94 681 GLN A C 1
ATOM 5441 O O . GLN A 1 681 ? 1.210 23.177 -52.167 1.00 92.94 681 GLN A O 1
ATOM 5446 N N . HIS A 1 682 ? -1.019 22.952 -51.999 1.00 93.31 682 HIS A N 1
ATOM 5447 C CA . HIS A 1 682 ? -1.076 23.531 -50.666 1.00 93.31 682 HIS A CA 1
ATOM 5448 C C . HIS A 1 682 ? -0.523 22.500 -49.672 1.00 93.31 682 HIS A C 1
ATOM 5450 O O . HIS A 1 682 ? -0.992 21.371 -49.663 1.00 93.31 682 HIS A O 1
ATOM 5456 N N . ALA A 1 683 ? 0.533 22.838 -48.931 1.00 94.06 683 ALA A N 1
ATOM 5457 C CA . ALA A 1 683 ? 1.144 21.958 -47.923 1.00 94.06 683 ALA A CA 1
ATOM 5458 C C . ALA A 1 683 ? 2.224 22.724 -47.148 1.00 94.06 683 ALA A C 1
ATOM 5460 O O . ALA A 1 683 ? 3.102 23.297 -47.802 1.00 94.06 683 ALA A O 1
ATOM 5461 N N . GLY A 1 684 ? 2.180 22.710 -45.817 1.00 96.19 684 GLY A N 1
ATOM 5462 C CA . GLY A 1 684 ? 3.083 23.409 -44.905 1.00 96.19 684 GLY A CA 1
ATOM 5463 C C . GLY A 1 684 ? 3.343 22.613 -43.623 1.00 96.19 684 GLY A C 1
ATOM 5464 O O . GLY A 1 684 ? 2.642 22.793 -42.630 1.00 96.19 684 GLY A O 1
ATOM 5465 N N . VAL A 1 685 ? 4.389 21.780 -43.623 1.00 97.75 685 VAL A N 1
ATOM 5466 C CA . VAL A 1 685 ? 4.659 20.798 -42.549 1.00 97.75 685 VAL A CA 1
ATOM 5467 C C . VAL A 1 685 ? 4.900 21.440 -41.180 1.00 97.75 685 VAL A C 1
ATOM 5469 O O . VAL A 1 685 ? 4.461 20.905 -40.164 1.00 97.75 685 VAL A O 1
ATOM 5472 N N . GLN A 1 686 ? 5.535 22.616 -41.121 1.00 97.62 686 GLN A N 1
ATOM 5473 C CA . GLN A 1 686 ? 5.738 23.301 -39.837 1.00 97.62 686 GLN A CA 1
ATOM 5474 C C . GLN A 1 686 ? 4.407 23.623 -39.132 1.00 97.62 686 GLN A C 1
ATOM 5476 O O . GLN A 1 686 ? 4.319 23.508 -37.916 1.00 97.62 686 GLN A O 1
ATOM 5481 N N . TYR A 1 687 ? 3.359 23.956 -39.898 1.00 97.38 687 TYR A N 1
ATOM 5482 C CA . TYR A 1 687 ? 2.040 24.289 -39.357 1.00 97.38 687 TYR A CA 1
ATOM 5483 C C . TYR A 1 687 ? 1.286 23.041 -38.890 1.00 97.38 687 TYR A C 1
ATOM 5485 O O . TYR A 1 687 ? 0.543 23.104 -37.911 1.00 97.38 687 TYR A O 1
ATOM 5493 N N . ILE A 1 688 ? 1.525 21.900 -39.547 1.00 98.12 688 ILE A N 1
ATOM 5494 C CA . ILE A 1 688 ? 1.034 20.598 -39.085 1.00 98.12 688 ILE A CA 1
ATOM 5495 C C . ILE A 1 688 ? 1.601 20.309 -37.697 1.00 98.12 688 ILE A C 1
ATOM 5497 O O . ILE A 1 688 ? 0.846 20.148 -36.741 1.00 98.12 688 ILE A O 1
ATOM 5501 N N . LEU A 1 689 ? 2.930 20.328 -37.564 1.00 98.44 689 LEU A N 1
ATOM 5502 C CA . LEU A 1 689 ? 3.603 20.048 -36.297 1.00 98.44 689 LEU A CA 1
ATOM 5503 C C . LEU A 1 689 ? 3.198 21.045 -35.202 1.00 98.44 689 LEU A C 1
ATOM 5505 O O . LEU A 1 689 ? 2.811 20.614 -34.118 1.00 98.44 689 LEU A O 1
ATOM 5509 N N . ASP A 1 690 ? 3.195 22.352 -35.486 1.00 97.94 690 ASP A N 1
ATOM 5510 C CA . ASP A 1 690 ? 2.772 23.379 -34.522 1.00 97.94 690 ASP A CA 1
ATOM 5511 C C . ASP A 1 690 ? 1.349 23.121 -34.003 1.00 97.94 690 ASP A C 1
ATOM 5513 O O . ASP A 1 690 ? 1.108 23.119 -32.791 1.00 97.94 690 ASP A O 1
ATOM 5517 N N . SER A 1 691 ? 0.395 22.883 -34.908 1.00 98.00 691 SER A N 1
ATOM 5518 C CA . SER A 1 691 ? -1.006 22.718 -34.524 1.00 98.00 691 SER A CA 1
ATOM 5519 C C . SER A 1 691 ? -1.270 21.385 -33.816 1.00 98.00 691 SER A C 1
ATOM 5521 O O . SER A 1 691 ? -2.044 21.358 -32.856 1.00 98.00 691 SER A O 1
ATOM 5523 N N . VAL A 1 692 ? -0.594 20.299 -34.213 1.00 98.31 692 VAL A N 1
ATOM 5524 C CA . VAL A 1 692 ? -0.679 18.995 -33.538 1.00 98.31 692 VAL A CA 1
ATOM 5525 C C . VAL A 1 692 ? -0.152 19.099 -32.112 1.00 98.31 692 VAL A C 1
ATOM 5527 O O . VAL A 1 692 ? -0.844 18.666 -31.191 1.00 98.31 692 VAL A O 1
ATOM 5530 N N . MET A 1 693 ? 1.017 19.713 -31.889 1.00 98.12 693 MET A N 1
ATOM 5531 C CA . MET A 1 693 ? 1.564 19.839 -30.530 1.00 98.12 693 MET A CA 1
ATOM 5532 C C . MET A 1 693 ? 0.649 20.660 -29.619 1.00 98.12 693 MET A C 1
ATOM 5534 O O . MET A 1 693 ? 0.473 20.306 -28.454 1.00 98.12 693 MET A O 1
ATOM 5538 N N . LEU A 1 694 ? 0.015 21.713 -30.145 1.00 97.44 694 LEU A N 1
ATOM 5539 C CA . LEU A 1 694 ? -0.990 22.481 -29.404 1.00 97.44 694 LEU A CA 1
ATOM 5540 C C . LEU A 1 694 ? -2.242 21.649 -29.095 1.00 97.44 694 LEU A C 1
ATOM 5542 O O . LEU A 1 694 ? -2.742 21.690 -27.972 1.00 97.44 694 LEU A O 1
ATOM 5546 N N . ALA A 1 695 ? -2.734 20.869 -30.059 1.00 97.44 695 ALA A N 1
ATOM 5547 C CA . ALA A 1 695 ? -3.901 20.019 -29.852 1.00 97.44 695 ALA A CA 1
ATOM 5548 C C . ALA A 1 695 ? -3.634 18.912 -28.820 1.00 97.44 695 ALA A C 1
ATOM 5550 O O . ALA A 1 695 ? -4.528 18.603 -28.028 1.00 97.44 695 ALA A O 1
ATOM 5551 N N . LEU A 1 696 ? -2.421 18.346 -28.799 1.00 96.81 696 LEU A N 1
ATOM 5552 C CA . LEU A 1 696 ? -1.982 17.414 -27.761 1.00 96.81 696 LEU A CA 1
ATOM 5553 C C . LEU A 1 696 ? -1.890 18.119 -26.396 1.00 96.81 696 LEU A C 1
ATOM 5555 O O . LEU A 1 696 ? -2.364 17.586 -25.397 1.00 96.81 696 LEU A O 1
ATOM 5559 N N . ASP A 1 697 ? -1.346 19.326 -26.313 1.00 95.06 697 ASP A N 1
ATOM 5560 C CA . ASP A 1 697 ? -1.267 20.059 -25.040 1.00 95.06 697 ASP A CA 1
ATOM 5561 C C . ASP A 1 697 ? -2.652 20.324 -24.416 1.00 95.06 697 ASP A C 1
ATOM 5563 O O . ASP A 1 697 ? -2.819 20.221 -23.203 1.00 95.06 697 ASP A O 1
ATOM 5567 N N . GLU A 1 698 ? -3.660 20.612 -25.245 1.00 94.75 698 GLU A N 1
ATOM 5568 C CA . GLU A 1 698 ? -5.012 20.974 -24.798 1.00 94.75 698 GLU A CA 1
ATOM 5569 C C . GLU A 1 698 ? -5.796 19.811 -24.163 1.00 94.75 698 GLU A C 1
ATOM 5571 O O . GLU A 1 698 ? -6.590 20.030 -23.247 1.00 94.75 698 GLU A O 1
ATOM 5576 N N . ASN A 1 699 ? -5.606 18.576 -24.638 1.00 88.88 699 ASN A N 1
ATOM 5577 C CA . ASN A 1 699 ? -6.374 17.420 -24.169 1.00 88.88 699 ASN A CA 1
ATOM 5578 C C . ASN A 1 699 ? -5.474 16.181 -24.018 1.00 88.88 699 ASN A C 1
ATOM 5580 O O . ASN A 1 699 ? -5.006 15.671 -25.038 1.00 88.88 699 ASN A O 1
ATOM 5584 N N . PRO A 1 700 ? -5.282 15.646 -22.791 1.00 86.38 700 PRO A N 1
ATOM 5585 C CA . PRO A 1 700 ? -4.373 14.530 -22.516 1.00 86.38 700 PRO A CA 1
ATOM 5586 C C . PRO A 1 700 ? -4.754 13.205 -23.196 1.00 86.38 700 PRO A C 1
ATOM 5588 O O . PRO A 1 700 ? -3.888 12.353 -23.380 1.00 86.38 700 PRO A O 1
ATOM 5591 N N . GLU A 1 701 ? -6.007 13.032 -23.623 1.00 85.69 701 GLU A N 1
ATOM 5592 C CA . GLU A 1 701 ? -6.471 11.805 -24.291 1.00 85.69 701 GLU A CA 1
ATOM 5593 C C . GLU A 1 701 ? -6.072 11.737 -25.774 1.00 85.69 701 GLU A C 1
ATOM 5595 O O . GLU A 1 701 ? -6.077 10.661 -26.377 1.00 85.69 701 GLU A O 1
ATOM 5600 N N . ARG A 1 702 ? -5.712 12.875 -26.382 1.00 93.75 702 ARG A N 1
ATOM 5601 C CA . ARG A 1 702 ? -5.349 12.939 -27.804 1.00 93.75 702 ARG A CA 1
ATOM 5602 C C . ARG A 1 702 ? -3.983 12.316 -28.053 1.00 93.75 702 ARG A C 1
ATOM 5604 O O . ARG A 1 702 ? -3.065 12.474 -27.239 1.00 93.75 702 ARG A O 1
ATOM 5611 N N . ARG A 1 703 ? -3.866 11.659 -29.210 1.00 95.12 703 ARG A N 1
ATOM 5612 C CA . ARG A 1 703 ? -2.654 10.994 -29.696 1.00 95.12 703 ARG A CA 1
ATOM 5613 C C . ARG A 1 703 ? -2.417 11.261 -31.175 1.00 95.12 703 ARG A C 1
ATOM 5615 O O . ARG A 1 703 ? -3.376 11.501 -31.907 1.00 95.12 703 ARG A O 1
ATOM 5622 N N . PHE A 1 704 ? -1.164 11.174 -31.601 1.00 97.81 704 PHE A N 1
ATOM 5623 C CA . PHE A 1 704 ? -0.756 11.354 -32.990 1.00 97.81 704 PHE A CA 1
ATOM 5624 C C . PHE A 1 704 ? 0.492 10.520 -33.301 1.00 97.81 704 PHE A C 1
ATOM 5626 O O . PHE A 1 704 ? 1.379 10.412 -32.451 1.00 97.81 704 PHE A O 1
ATOM 5633 N N . ILE A 1 705 ? 0.580 9.958 -34.508 1.00 97.12 705 ILE A N 1
ATOM 5634 C CA . ILE A 1 705 ? 1.809 9.318 -35.000 1.00 97.12 705 ILE A CA 1
ATOM 5635 C C . ILE A 1 705 ? 2.477 10.194 -36.064 1.00 97.12 705 ILE A C 1
ATOM 5637 O O . ILE A 1 705 ? 1.797 10.804 -36.889 1.00 97.12 705 ILE A O 1
ATOM 5641 N N . TYR A 1 706 ? 3.808 10.253 -36.052 1.00 97.31 706 TYR A N 1
ATOM 5642 C CA . TYR A 1 706 ? 4.593 11.033 -37.012 1.00 97.31 706 TYR A CA 1
ATOM 5643 C C . TYR A 1 706 ? 5.747 10.210 -37.599 1.00 97.31 706 TYR A C 1
ATOM 5645 O O . TYR A 1 706 ? 6.370 9.424 -36.881 1.00 97.31 706 TYR A O 1
ATOM 5653 N N . VAL A 1 707 ? 6.033 10.378 -38.896 1.00 95.00 707 VAL A N 1
ATOM 5654 C CA . VAL A 1 707 ? 6.884 9.447 -39.659 1.00 95.00 707 VAL A CA 1
ATOM 5655 C C . VAL A 1 707 ? 8.194 10.095 -40.134 1.00 95.00 707 VAL A C 1
ATOM 5657 O O . VAL A 1 707 ? 9.271 9.553 -39.885 1.00 95.00 707 VAL A O 1
ATOM 5660 N N . GLU A 1 708 ? 8.149 11.242 -40.817 1.00 94.50 708 GLU A N 1
ATOM 5661 C CA . GLU A 1 708 ? 9.279 11.743 -41.616 1.00 94.50 708 GLU A CA 1
ATOM 5662 C C . GLU A 1 708 ? 10.288 12.592 -40.818 1.00 94.50 708 GLU A C 1
ATOM 5664 O O . GLU A 1 708 ? 10.148 13.809 -40.643 1.00 94.50 708 GLU A O 1
ATOM 5669 N N . MET A 1 709 ? 11.376 11.958 -40.360 1.00 96.56 709 MET A N 1
ATOM 5670 C CA . MET A 1 709 ? 12.316 12.593 -39.425 1.00 96.56 709 MET A CA 1
ATOM 5671 C C . MET A 1 709 ? 13.035 13.811 -40.004 1.00 96.56 709 MET A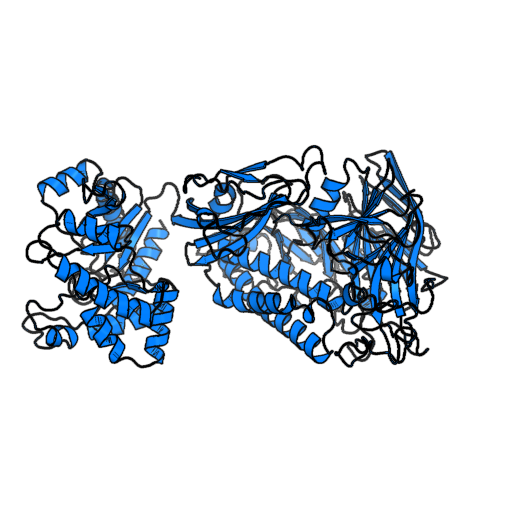 C 1
ATOM 5673 O O . MET A 1 709 ? 13.380 14.716 -39.247 1.00 96.56 709 MET A O 1
ATOM 5677 N N . GLY A 1 710 ? 13.216 13.897 -41.325 1.00 95.94 710 GLY A N 1
ATOM 5678 C CA . GLY A 1 710 ? 13.828 15.064 -41.960 1.00 95.94 710 GLY A CA 1
ATOM 5679 C C . GLY A 1 710 ? 13.070 16.372 -41.693 1.00 95.94 710 GLY A C 1
ATOM 5680 O O . GLY A 1 710 ? 13.694 17.409 -41.444 1.00 95.94 710 GLY A O 1
ATOM 5681 N N . PHE A 1 711 ? 11.733 16.338 -41.684 1.00 98.00 711 PHE A N 1
ATOM 5682 C CA . PHE A 1 711 ? 10.920 17.508 -41.347 1.00 98.00 711 PHE A CA 1
ATOM 5683 C C . PHE A 1 711 ? 10.859 17.753 -39.841 1.00 98.00 711 PHE A C 1
ATOM 5685 O O . PHE A 1 711 ? 11.057 18.893 -39.407 1.00 98.00 711 PHE A O 1
ATOM 5692 N N . PHE A 1 712 ? 10.660 16.701 -39.042 1.00 98.00 712 PHE A N 1
ATOM 5693 C CA . PHE A 1 712 ? 10.599 16.840 -37.587 1.00 98.00 712 PHE A CA 1
ATOM 5694 C C . PHE A 1 712 ? 11.909 17.365 -36.998 1.00 98.00 712 PHE A C 1
ATOM 5696 O O . PHE A 1 712 ? 11.885 18.287 -36.189 1.00 98.00 712 PHE A O 1
ATOM 5703 N N . TRP A 1 713 ? 13.060 16.853 -37.444 1.00 97.56 713 TRP A N 1
ATOM 5704 C CA . TRP A 1 713 ? 14.383 17.335 -37.033 1.00 97.56 713 TRP A CA 1
ATOM 5705 C C . TRP A 1 713 ? 14.536 18.839 -37.280 1.00 97.56 713 TRP A C 1
ATOM 5707 O O . TRP A 1 713 ? 15.029 19.586 -36.429 1.00 97.56 713 TRP A O 1
ATOM 5717 N N . ARG A 1 714 ? 14.075 19.312 -38.442 1.00 96.56 714 ARG A N 1
ATOM 5718 C CA . ARG A 1 714 ? 14.131 20.734 -38.783 1.00 96.56 714 ARG A CA 1
ATOM 5719 C C . ARG A 1 714 ? 13.232 21.562 -37.875 1.00 96.56 714 ARG A C 1
ATOM 5721 O O . ARG A 1 714 ? 13.683 22.588 -37.367 1.00 96.56 714 ARG A O 1
ATOM 5728 N N . TRP A 1 715 ? 11.994 21.115 -37.680 1.00 98.31 715 TRP A N 1
ATOM 5729 C CA . TRP A 1 715 ? 11.037 21.763 -36.790 1.00 98.31 715 TRP A CA 1
ATOM 5730 C C . TRP A 1 715 ? 11.562 21.825 -35.359 1.00 98.31 715 TRP A C 1
ATOM 5732 O O . TRP A 1 715 ? 11.610 22.906 -34.775 1.00 98.31 715 TRP A O 1
ATOM 5742 N N . TRP A 1 716 ? 12.072 20.707 -34.840 1.00 98.12 716 TRP A N 1
ATOM 5743 C CA . TRP A 1 716 ? 12.672 20.568 -33.513 1.00 98.12 716 TRP A CA 1
ATOM 5744 C C . TRP A 1 716 ? 13.779 21.592 -33.254 1.00 98.12 716 TRP A C 1
ATOM 5746 O O . TRP A 1 716 ? 13.843 22.217 -32.189 1.00 98.12 716 TRP A O 1
ATOM 5756 N N . ASN A 1 717 ? 14.639 21.818 -34.247 1.00 96.88 717 ASN A N 1
ATOM 5757 C CA . ASN A 1 717 ? 15.753 22.756 -34.137 1.00 96.88 717 ASN A CA 1
ATOM 5758 C C . ASN A 1 717 ? 15.320 24.228 -34.089 1.00 96.88 717 ASN A C 1
ATOM 5760 O O . ASN A 1 717 ? 16.099 25.065 -33.638 1.00 96.88 717 ASN A O 1
ATOM 5764 N N . GLN A 1 718 ? 14.086 24.537 -34.492 1.00 97.06 718 GLN A N 1
ATOM 5765 C CA . GLN A 1 718 ? 13.509 25.883 -34.434 1.00 97.06 718 GLN A CA 1
ATOM 5766 C C . GLN A 1 718 ? 12.701 26.134 -33.151 1.00 97.06 718 GLN A C 1
ATOM 5768 O O . GLN A 1 718 ? 12.353 27.279 -32.870 1.00 97.06 718 GLN A O 1
ATOM 5773 N N . GLN A 1 719 ? 12.427 25.090 -32.361 1.00 97.88 719 GLN A N 1
ATOM 5774 C CA . GLN A 1 719 ? 11.593 25.198 -31.169 1.00 97.88 719 GLN A CA 1
ATOM 5775 C C . GLN A 1 719 ? 12.316 25.785 -29.958 1.00 97.88 719 GLN A C 1
ATOM 5777 O O . GLN A 1 719 ? 13.520 25.610 -29.764 1.00 97.88 719 GLN A O 1
ATOM 5782 N N . THR A 1 720 ? 11.527 26.436 -29.102 1.00 97.69 720 THR A N 1
ATOM 5783 C CA . THR A 1 720 ? 11.957 26.859 -27.764 1.00 97.69 720 THR A CA 1
ATOM 5784 C C . THR A 1 720 ? 12.133 25.654 -26.841 1.00 97.69 720 THR A C 1
ATOM 5786 O O . THR A 1 720 ? 11.485 24.622 -27.034 1.00 97.69 720 THR A O 1
ATOM 5789 N N . ASP A 1 721 ? 12.950 25.797 -25.795 1.00 96.44 721 ASP A N 1
ATOM 5790 C CA . ASP A 1 721 ? 13.145 24.732 -24.799 1.00 96.44 721 ASP A CA 1
ATOM 5791 C C . ASP A 1 721 ? 11.818 24.313 -24.149 1.00 96.44 721 ASP A C 1
ATOM 5793 O O . ASP A 1 721 ? 11.546 23.125 -24.021 1.00 96.44 721 ASP A O 1
ATOM 5797 N N . ALA A 1 722 ? 10.921 25.270 -23.881 1.00 96.69 722 ALA A N 1
ATOM 5798 C CA . ALA A 1 722 ? 9.592 24.985 -23.341 1.00 96.69 722 ALA A CA 1
ATOM 5799 C C . ALA A 1 722 ? 8.753 24.070 -24.253 1.00 96.69 722 ALA A C 1
ATOM 5801 O O . ALA A 1 722 ? 8.074 23.168 -23.766 1.00 96.69 722 ALA A O 1
ATOM 5802 N N . MET A 1 723 ? 8.793 24.278 -25.574 1.00 97.56 723 MET A N 1
ATOM 5803 C CA . MET A 1 723 ? 8.091 23.399 -26.515 1.00 97.56 723 MET A CA 1
ATOM 5804 C C . MET A 1 723 ? 8.784 22.036 -26.626 1.00 97.56 723 MET A C 1
ATOM 5806 O O . MET A 1 723 ? 8.114 21.007 -26.632 1.00 97.56 723 MET A O 1
ATOM 5810 N N . ARG A 1 724 ? 10.122 22.000 -26.655 1.00 97.50 724 ARG A N 1
ATOM 5811 C CA . ARG A 1 724 ? 10.883 20.738 -26.666 1.00 97.50 724 ARG A CA 1
ATOM 5812 C C . ARG A 1 724 ? 10.581 19.874 -25.448 1.00 97.50 724 ARG A C 1
ATOM 5814 O O . ARG A 1 724 ? 10.424 18.664 -25.592 1.00 97.50 724 ARG A O 1
ATOM 5821 N N . ASP A 1 725 ? 10.463 20.486 -24.276 1.00 93.00 725 ASP A N 1
ATOM 5822 C CA . ASP A 1 725 ? 10.123 19.784 -23.041 1.00 93.00 725 ASP A CA 1
ATOM 5823 C C . ASP A 1 725 ? 8.698 19.219 -23.090 1.00 93.00 725 ASP A C 1
ATOM 5825 O O . ASP A 1 725 ? 8.492 18.061 -22.728 1.00 93.00 725 ASP A O 1
ATOM 5829 N N . LYS A 1 726 ? 7.730 19.969 -23.638 1.00 95.31 726 LYS A N 1
ATOM 5830 C CA . LYS A 1 726 ? 6.374 19.445 -23.889 1.00 95.31 726 LYS A CA 1
ATOM 5831 C C . LYS A 1 726 ? 6.378 18.256 -24.840 1.00 95.31 726 LYS A C 1
ATOM 5833 O O . LYS A 1 726 ? 5.743 17.248 -24.565 1.00 95.31 726 LYS A O 1
ATOM 5838 N N . VAL A 1 727 ? 7.118 18.337 -25.940 1.00 97.06 727 VAL A N 1
ATOM 5839 C CA . VAL A 1 727 ? 7.185 17.245 -26.918 1.00 97.06 727 VAL A CA 1
ATOM 5840 C C . VAL A 1 727 ? 7.872 16.011 -26.332 1.00 97.06 727 VAL A C 1
ATOM 5842 O O . VAL A 1 727 ? 7.381 14.903 -26.528 1.00 97.06 727 VAL A O 1
ATOM 5845 N N . LYS A 1 728 ? 8.948 16.176 -25.549 1.00 90.56 728 LYS A N 1
ATOM 5846 C CA . LYS A 1 728 ? 9.541 15.068 -24.779 1.00 90.56 728 LYS A CA 1
ATOM 5847 C C . LYS A 1 728 ? 8.516 14.426 -23.855 1.00 90.56 728 LYS A C 1
ATOM 5849 O O . LYS A 1 728 ? 8.449 13.203 -23.803 1.00 90.56 728 LYS A O 1
ATOM 5854 N N . GLN A 1 729 ? 7.704 15.239 -23.180 1.00 84.38 729 GLN A N 1
ATOM 5855 C CA . GLN A 1 729 ? 6.621 14.747 -22.337 1.00 84.38 729 GLN A CA 1
ATOM 5856 C C . GLN A 1 729 ? 5.576 13.977 -23.158 1.00 84.38 729 GLN A C 1
ATOM 5858 O O . GLN A 1 729 ? 5.198 12.879 -22.769 1.00 84.38 729 GLN A O 1
ATOM 5863 N N . PHE A 1 730 ? 5.164 14.478 -24.327 1.00 94.06 730 PHE A N 1
ATOM 5864 C CA . PHE A 1 730 ? 4.212 13.776 -25.195 1.00 94.06 730 PHE A CA 1
ATOM 5865 C C . PHE A 1 730 ? 4.743 12.429 -25.692 1.00 94.06 730 PHE A C 1
ATOM 5867 O O . PHE A 1 730 ? 3.973 11.474 -25.759 1.00 94.06 730 PHE A O 1
ATOM 5874 N N . VAL A 1 731 ? 6.036 12.337 -26.012 1.00 89.56 731 VAL A N 1
ATOM 5875 C CA . VAL A 1 731 ? 6.683 11.074 -26.404 1.00 89.56 731 VAL A CA 1
ATOM 5876 C C . VAL A 1 731 ? 6.776 10.119 -25.218 1.00 89.56 731 VAL A C 1
ATOM 5878 O O . VAL A 1 731 ? 6.410 8.953 -25.333 1.00 89.56 731 VAL A O 1
ATOM 5881 N N . TYR A 1 732 ? 7.195 10.619 -24.054 1.00 79.38 732 TYR A N 1
ATOM 5882 C CA . TYR A 1 732 ? 7.260 9.838 -22.819 1.00 79.38 732 TYR A CA 1
ATOM 5883 C C . TYR A 1 732 ? 5.890 9.273 -22.410 1.00 79.38 732 TYR A C 1
ATOM 5885 O O . TYR A 1 732 ? 5.786 8.117 -22.006 1.00 79.38 732 TYR A O 1
ATOM 5893 N N . ASP A 1 733 ? 4.831 10.065 -22.580 1.00 77.88 733 ASP A N 1
ATOM 5894 C CA . ASP A 1 733 ? 3.453 9.680 -22.267 1.00 77.88 733 ASP A CA 1
ATOM 5895 C C . ASP A 1 733 ? 2.804 8.796 -23.357 1.00 77.88 733 ASP A C 1
ATOM 5897 O O . ASP A 1 733 ? 1.657 8.366 -23.203 1.00 77.88 733 ASP A O 1
ATOM 5901 N N . GLY A 1 734 ? 3.496 8.533 -24.475 1.00 83.75 734 GLY A N 1
ATOM 5902 C CA . GLY A 1 734 ? 2.966 7.761 -25.609 1.00 83.75 734 GLY A CA 1
ATOM 5903 C C . GLY A 1 734 ? 1.821 8.461 -26.355 1.00 83.75 734 GLY A C 1
ATOM 5904 O O . GLY A 1 734 ? 0.925 7.811 -26.905 1.00 83.75 734 GLY A O 1
ATOM 5905 N N . ARG A 1 735 ? 1.809 9.795 -26.314 1.00 94.12 735 ARG A N 1
ATOM 5906 C CA . ARG A 1 735 ? 0.819 10.669 -26.960 1.00 94.12 735 ARG A CA 1
ATOM 5907 C C . ARG A 1 735 ? 1.283 11.128 -28.336 1.00 94.12 735 ARG A C 1
ATOM 5909 O O . ARG A 1 735 ? 0.464 11.271 -29.236 1.00 94.12 735 ARG A O 1
ATOM 5916 N N . LEU A 1 736 ? 2.586 11.326 -28.496 1.00 96.75 736 LEU A N 1
ATOM 5917 C CA . LEU A 1 736 ? 3.237 11.450 -29.792 1.00 96.75 736 LEU A CA 1
ATOM 5918 C C . LEU A 1 736 ? 4.134 10.230 -29.982 1.00 96.75 736 LEU A C 1
ATOM 5920 O O . LEU A 1 736 ? 5.030 10.009 -29.173 1.00 96.75 736 LEU A O 1
ATOM 5924 N N . GLU A 1 737 ? 3.911 9.453 -31.034 1.00 95.75 737 GLU A N 1
ATOM 5925 C CA . GLU A 1 737 ? 4.748 8.291 -31.338 1.00 95.75 737 GLU A CA 1
ATOM 5926 C C . GLU A 1 737 ? 5.443 8.469 -32.686 1.00 95.75 737 GLU A C 1
ATOM 5928 O O . GLU A 1 737 ? 4.815 8.809 -33.692 1.00 95.75 737 GLU A O 1
ATOM 5933 N N . PHE A 1 738 ? 6.754 8.232 -32.706 1.00 96.94 738 PHE A N 1
ATOM 5934 C CA . PHE A 1 738 ? 7.512 8.176 -33.948 1.00 96.94 738 PHE A CA 1
ATOM 5935 C C . PHE A 1 738 ? 7.444 6.772 -34.525 1.00 96.94 738 PHE A C 1
ATOM 5937 O O . PHE A 1 738 ? 7.810 5.796 -33.869 1.00 96.94 738 PHE A O 1
ATOM 5944 N N . ILE A 1 739 ? 7.005 6.679 -35.773 1.00 94.56 739 ILE A N 1
ATOM 5945 C CA . ILE A 1 739 ? 6.826 5.412 -36.475 1.00 94.56 739 ILE A CA 1
ATOM 5946 C C . ILE A 1 739 ? 7.755 5.376 -37.692 1.00 94.56 739 ILE A C 1
ATOM 5948 O O . ILE A 1 739 ? 8.027 6.407 -38.301 1.00 94.56 739 ILE A O 1
ATOM 5952 N N . SER A 1 740 ? 8.287 4.205 -38.047 1.00 94.31 740 SER A N 1
ATOM 5953 C CA . SER A 1 740 ? 9.359 4.021 -39.047 1.00 94.31 740 SER A CA 1
ATOM 5954 C C . SER A 1 740 ? 10.718 4.663 -38.683 1.00 94.31 740 SER A C 1
ATOM 5956 O O . SER A 1 740 ? 11.750 4.000 -38.769 1.00 94.31 740 SER A O 1
ATOM 5958 N N . GLY A 1 741 ? 10.748 5.931 -38.257 1.00 90.12 741 GLY A N 1
ATOM 5959 C CA . GLY A 1 741 ? 11.930 6.654 -37.758 1.00 90.12 741 GLY A CA 1
ATOM 5960 C C . GLY A 1 741 ? 13.084 6.827 -38.747 1.00 90.12 741 GLY A C 1
ATOM 5961 O O . GLY A 1 741 ? 14.188 7.170 -38.332 1.00 90.12 741 GLY A O 1
ATOM 5962 N N . GLY A 1 742 ? 12.853 6.580 -40.036 1.00 94.19 742 GLY A N 1
ATOM 5963 C CA . GLY A 1 742 ? 13.786 6.920 -41.107 1.00 94.19 742 GLY A CA 1
ATOM 5964 C C . GLY A 1 742 ? 13.784 8.416 -41.411 1.00 94.19 742 GLY A C 1
ATOM 5965 O O . GLY A 1 742 ? 12.841 9.135 -41.075 1.00 94.19 742 GLY A O 1
ATOM 5966 N N . TRP A 1 743 ? 14.840 8.901 -42.068 1.00 95.44 743 TRP A N 1
ATOM 5967 C CA . TRP A 1 743 ? 14.915 10.302 -42.496 1.00 95.44 743 TRP A CA 1
ATOM 5968 C C . TRP A 1 743 ? 13.770 10.682 -43.449 1.00 95.44 743 TRP A C 1
ATOM 5970 O O . TRP A 1 743 ? 13.199 11.768 -43.337 1.00 95.44 743 TRP A O 1
ATOM 5980 N N . CYS A 1 744 ? 13.400 9.758 -44.334 1.00 94.50 744 CYS A N 1
ATOM 5981 C CA . CYS A 1 744 ? 12.166 9.760 -45.109 1.00 94.50 744 CYS A CA 1
ATOM 5982 C C . CYS A 1 744 ? 11.588 8.338 -45.217 1.00 94.50 744 CYS A C 1
ATOM 5984 O O . CYS A 1 744 ? 12.242 7.345 -44.884 1.00 94.50 744 CYS A O 1
ATOM 5986 N N . MET A 1 745 ? 10.360 8.235 -45.723 1.00 94.44 745 MET A N 1
ATOM 5987 C CA . MET A 1 745 ? 9.813 6.970 -46.206 1.00 94.44 745 MET A CA 1
ATOM 5988 C C . MET A 1 745 ? 10.523 6.604 -47.516 1.00 94.44 745 MET A C 1
ATOM 5990 O O . MET A 1 745 ? 10.365 7.285 -48.528 1.00 94.44 745 MET A O 1
ATOM 5994 N N . ASN A 1 746 ? 11.386 5.588 -47.486 1.00 94.50 746 ASN A N 1
ATOM 5995 C CA . ASN A 1 746 ? 12.147 5.189 -48.666 1.00 94.50 746 ASN A CA 1
ATOM 5996 C C . ASN A 1 746 ? 11.285 4.404 -49.660 1.00 94.50 746 ASN A C 1
ATOM 5998 O O . ASN A 1 746 ? 10.480 3.567 -49.267 1.00 94.50 746 ASN A O 1
ATOM 6002 N N . ASP A 1 747 ? 11.543 4.594 -50.955 1.00 94.50 747 ASP A N 1
ATOM 6003 C CA . ASP A 1 747 ? 11.078 3.650 -51.972 1.00 94.50 747 ASP A CA 1
ATOM 6004 C C . ASP A 1 747 ? 11.715 2.267 -51.746 1.00 94.50 747 ASP A C 1
ATOM 6006 O O . ASP A 1 747 ? 12.803 2.151 -51.170 1.00 94.50 747 ASP A O 1
ATOM 6010 N N . GLU A 1 748 ? 11.057 1.216 -52.225 1.00 94.12 748 GLU A N 1
ATOM 6011 C CA . GLU A 1 748 ? 11.523 -0.168 -52.075 1.00 94.12 748 GLU A CA 1
ATOM 6012 C C . GLU A 1 748 ? 12.022 -0.788 -53.387 1.00 94.12 748 GLU A C 1
ATOM 6014 O O . GLU A 1 748 ? 12.724 -1.799 -53.365 1.00 94.12 748 GLU A O 1
ATOM 6019 N N . ALA A 1 749 ? 11.685 -0.197 -54.539 1.00 93.50 749 ALA A N 1
ATOM 6020 C CA . ALA A 1 749 ? 12.085 -0.713 -55.848 1.00 93.50 749 ALA A CA 1
ATOM 6021 C C . ALA A 1 749 ? 13.437 -0.155 -56.326 1.00 93.50 749 ALA A C 1
ATOM 6023 O O . ALA A 1 749 ? 14.178 -0.837 -57.035 1.00 93.50 749 ALA A O 1
ATOM 6024 N N . SER A 1 750 ? 13.752 1.085 -55.950 1.00 94.50 750 SER A N 1
ATOM 6025 C CA . SER A 1 750 ? 14.837 1.886 -56.536 1.00 94.50 750 SER A CA 1
ATOM 6026 C C . SER A 1 750 ? 15.965 2.200 -55.553 1.00 94.50 750 SER A C 1
ATOM 6028 O O . SER A 1 750 ? 16.882 2.954 -55.884 1.00 94.50 750 SER A O 1
ATOM 6030 N N . THR A 1 751 ? 15.906 1.662 -54.336 1.00 93.19 751 THR A N 1
ATOM 6031 C CA . THR A 1 751 ? 16.872 1.933 -53.268 1.00 93.19 751 THR A CA 1
ATOM 6032 C C . THR A 1 751 ? 17.789 0.735 -53.036 1.00 93.19 751 THR A C 1
ATOM 6034 O O . THR A 1 751 ? 17.433 -0.421 -53.258 1.00 93.19 751 THR A O 1
ATOM 6037 N N . HIS A 1 752 ? 19.019 1.007 -52.603 1.00 96.12 752 HIS A N 1
ATOM 6038 C CA . HIS A 1 752 ? 19.952 -0.034 -52.184 1.00 96.12 752 HIS A CA 1
ATOM 6039 C C . HIS A 1 752 ? 19.855 -0.221 -50.667 1.00 96.12 752 HIS A C 1
ATOM 6041 O O . HIS A 1 752 ? 19.830 0.771 -49.938 1.00 96.12 752 HIS A O 1
ATOM 6047 N N . TYR A 1 753 ? 19.869 -1.468 -50.180 1.00 95.25 753 TYR A N 1
ATOM 6048 C CA . TYR A 1 753 ? 19.679 -1.787 -48.754 1.00 95.25 753 TYR A CA 1
ATOM 6049 C C . TYR A 1 753 ? 20.605 -0.989 -47.823 1.00 95.25 753 TYR A C 1
ATOM 6051 O O . TYR A 1 753 ? 20.180 -0.553 -46.759 1.00 95.25 753 TYR A O 1
ATOM 6059 N N . ASN A 1 754 ? 21.851 -0.737 -48.243 1.00 97.25 754 ASN A N 1
ATOM 6060 C CA . ASN A 1 754 ? 22.790 0.068 -47.460 1.00 97.25 754 ASN A CA 1
ATOM 6061 C C . ASN A 1 754 ? 22.272 1.497 -47.221 1.00 97.25 754 ASN A C 1
ATOM 6063 O O . ASN A 1 754 ? 22.324 1.993 -46.107 1.00 97.25 754 ASN A O 1
ATOM 6067 N N . SER A 1 755 ? 21.702 2.136 -48.247 1.00 97.19 755 SER A N 1
ATOM 6068 C CA . SER A 1 755 ? 21.131 3.482 -48.128 1.00 97.19 755 SER A CA 1
ATOM 6069 C C . SER A 1 755 ? 19.885 3.507 -47.242 1.00 97.19 755 SER A C 1
ATOM 6071 O O . SER A 1 755 ? 19.666 4.484 -46.531 1.00 97.19 755 SER A O 1
ATOM 6073 N N . ILE A 1 756 ? 19.092 2.430 -47.254 1.00 97.12 756 ILE A N 1
ATOM 6074 C CA . ILE A 1 756 ? 17.954 2.257 -46.341 1.00 97.12 756 ILE A CA 1
ATOM 6075 C C . ILE A 1 756 ? 18.468 2.186 -44.895 1.00 97.12 756 ILE A C 1
ATOM 6077 O O . ILE A 1 756 ? 17.996 2.925 -44.036 1.00 97.12 756 ILE A O 1
ATOM 6081 N N . ILE A 1 757 ? 19.475 1.352 -44.624 1.00 97.38 757 ILE A N 1
ATOM 6082 C CA . ILE A 1 757 ? 20.070 1.219 -43.285 1.00 97.38 757 ILE A CA 1
ATOM 6083 C C . ILE A 1 757 ? 20.653 2.550 -42.802 1.00 97.38 757 ILE A C 1
ATOM 6085 O O . ILE A 1 757 ? 20.385 2.953 -41.669 1.00 97.38 757 ILE A O 1
ATOM 6089 N N . ASP A 1 758 ? 21.411 3.250 -43.647 1.00 97.69 758 ASP A N 1
ATOM 6090 C CA . ASP A 1 758 ? 22.072 4.504 -43.276 1.00 97.69 758 ASP A CA 1
ATOM 6091 C C . ASP A 1 758 ? 21.050 5.596 -42.918 1.00 97.69 758 ASP A C 1
ATOM 6093 O O . ASP A 1 758 ? 21.191 6.275 -41.898 1.00 97.69 758 ASP A O 1
ATOM 6097 N N . GLN A 1 759 ? 19.974 5.739 -43.703 1.00 96.06 759 GLN A N 1
ATOM 6098 C CA . GLN A 1 759 ? 18.962 6.768 -43.445 1.00 96.06 759 GLN A CA 1
ATOM 6099 C C . GLN A 1 759 ? 18.094 6.467 -42.210 1.00 96.06 759 GLN A C 1
ATOM 6101 O O . GLN A 1 759 ? 17.692 7.392 -41.502 1.00 96.06 759 GLN A O 1
ATOM 6106 N N . HIS A 1 760 ? 17.848 5.186 -41.906 1.00 96.88 760 HIS A N 1
ATOM 6107 C CA . HIS A 1 760 ? 17.208 4.770 -40.655 1.00 96.88 760 HIS A CA 1
ATOM 6108 C C . HIS A 1 760 ? 18.137 4.960 -39.457 1.00 96.88 760 HIS A C 1
ATOM 6110 O O . HIS A 1 760 ? 17.688 5.409 -38.406 1.00 96.88 760 HIS A O 1
ATOM 6116 N N . SER A 1 761 ? 19.433 4.685 -39.616 1.00 96.69 761 SER A N 1
ATOM 6117 C CA . SER A 1 761 ? 20.426 4.904 -38.559 1.00 96.69 761 SER A CA 1
ATOM 6118 C C . SER A 1 761 ? 20.508 6.381 -38.171 1.00 96.69 761 SER A C 1
ATOM 6120 O O . SER A 1 761 ? 20.524 6.695 -36.984 1.00 96.69 761 SER A O 1
ATOM 6122 N N . LEU A 1 762 ? 20.475 7.286 -39.157 1.00 97.00 762 LEU A N 1
ATOM 6123 C CA . LEU A 1 762 ? 20.476 8.734 -38.929 1.00 97.00 762 LEU A CA 1
ATOM 6124 C C . LEU A 1 762 ? 19.256 9.202 -38.116 1.00 97.00 762 LEU A C 1
ATOM 6126 O O . LEU A 1 762 ? 19.398 9.962 -37.157 1.00 97.00 762 LEU A O 1
ATOM 6130 N N . GLY A 1 763 ? 18.053 8.747 -38.480 1.00 96.06 763 GLY A N 1
ATOM 6131 C CA . GLY A 1 763 ? 16.837 9.085 -37.737 1.00 96.06 763 GLY A CA 1
ATOM 6132 C C . GLY A 1 763 ? 16.812 8.461 -36.337 1.00 96.06 763 GLY A C 1
ATOM 6133 O O . GLY A 1 763 ? 16.494 9.144 -35.363 1.00 96.06 763 GLY A O 1
ATOM 6134 N N . ALA A 1 764 ? 17.234 7.200 -36.207 1.00 94.25 764 ALA A N 1
ATOM 6135 C CA . ALA A 1 764 ? 17.307 6.500 -34.927 1.00 94.25 764 ALA A CA 1
ATOM 6136 C C . ALA A 1 764 ? 18.306 7.141 -33.951 1.00 94.25 764 ALA A C 1
ATOM 6138 O O . ALA A 1 764 ? 18.017 7.231 -32.758 1.00 94.25 764 ALA A O 1
ATOM 6139 N N . GLU A 1 765 ? 19.460 7.607 -34.437 1.00 94.38 765 GLU A N 1
ATOM 6140 C CA . GLU A 1 765 ? 20.429 8.354 -33.630 1.00 94.38 765 GLU A CA 1
ATOM 6141 C C . GLU A 1 765 ? 19.810 9.639 -33.077 1.00 94.38 765 GLU A C 1
ATOM 6143 O O . GLU A 1 765 ? 19.829 9.853 -31.865 1.00 94.38 765 GLU A O 1
ATOM 6148 N N . PHE A 1 766 ? 19.174 10.441 -33.935 1.00 96.81 766 PHE A N 1
ATOM 6149 C CA . PHE A 1 766 ? 18.489 11.653 -33.496 1.00 96.81 766 PHE A CA 1
ATOM 6150 C C . PHE A 1 766 ? 17.408 11.358 -32.443 1.00 96.81 766 PHE A C 1
ATOM 6152 O O . PHE A 1 766 ? 17.375 12.005 -31.394 1.00 96.81 766 PHE A O 1
ATOM 6159 N N . LEU A 1 767 ? 16.547 10.366 -32.691 1.00 96.31 767 LEU A N 1
ATOM 6160 C CA . LEU A 1 767 ? 15.471 9.999 -31.769 1.00 96.31 767 LEU A CA 1
ATOM 6161 C C . LEU A 1 767 ? 16.008 9.523 -30.417 1.00 96.31 767 LEU A C 1
ATOM 6163 O O . LEU A 1 767 ? 15.533 9.970 -29.373 1.00 96.31 767 LEU A O 1
ATOM 6167 N N . ARG A 1 768 ? 17.035 8.668 -30.423 1.00 93.12 768 ARG A N 1
ATOM 6168 C CA . ARG A 1 768 ? 17.700 8.200 -29.203 1.00 93.12 768 ARG A CA 1
ATOM 6169 C C . ARG A 1 768 ? 18.291 9.364 -28.415 1.00 93.12 768 ARG A C 1
ATOM 6171 O O . ARG A 1 768 ? 18.123 9.417 -27.200 1.00 93.12 768 ARG A O 1
ATOM 6178 N N . ASP A 1 769 ? 18.965 10.288 -29.087 1.00 92.69 769 ASP A N 1
ATOM 6179 C CA . ASP A 1 769 ? 19.666 11.380 -28.419 1.00 92.69 769 ASP A CA 1
ATOM 6180 C C . ASP A 1 769 ? 18.696 12.406 -27.806 1.00 92.69 769 ASP A C 1
ATOM 6182 O O . ASP A 1 769 ? 19.005 13.003 -26.774 1.00 92.69 769 ASP A O 1
ATOM 6186 N N . GLN A 1 770 ? 17.513 12.606 -28.404 1.00 94.25 770 GLN A N 1
ATOM 6187 C CA . GLN A 1 770 ? 16.515 13.553 -27.888 1.00 94.25 770 GLN A CA 1
ATOM 6188 C C . GLN A 1 770 ? 15.505 12.932 -26.910 1.00 94.25 770 GLN A C 1
ATOM 6190 O O . GLN A 1 770 ? 15.060 13.623 -25.988 1.00 94.25 770 GLN A O 1
ATOM 6195 N N . PHE A 1 771 ? 15.141 11.658 -27.098 1.00 91.38 771 PHE A N 1
ATOM 6196 C CA . PHE A 1 771 ? 14.002 11.015 -26.422 1.00 91.38 771 PHE A CA 1
ATOM 6197 C C . PHE A 1 771 ? 14.342 9.683 -25.730 1.00 91.38 771 PHE A C 1
ATOM 6199 O O . PHE A 1 771 ? 13.491 9.109 -25.048 1.00 91.38 771 PHE A O 1
ATOM 6206 N N . GLY A 1 772 ? 15.569 9.175 -25.872 1.00 87.75 772 GLY A N 1
ATOM 6207 C CA . GLY A 1 772 ? 15.991 7.908 -25.274 1.00 87.75 772 GLY A CA 1
ATOM 6208 C C . GLY A 1 772 ? 15.183 6.711 -25.781 1.00 87.75 772 GLY A C 1
ATOM 6209 O O . GLY A 1 772 ? 14.793 6.645 -26.944 1.00 87.75 772 GLY A O 1
ATOM 6210 N N . GLU A 1 773 ? 14.923 5.749 -24.895 1.00 81.56 773 GLU A N 1
ATOM 6211 C CA . GLU A 1 773 ? 14.177 4.528 -25.228 1.00 81.56 773 GLU A CA 1
ATOM 6212 C C . GLU A 1 773 ? 12.724 4.812 -25.646 1.00 81.56 773 GLU A C 1
ATOM 6214 O O . GLU A 1 773 ? 12.191 4.126 -26.515 1.00 81.56 773 GLU A O 1
ATOM 6219 N N . CYS A 1 774 ? 12.103 5.858 -25.090 1.00 81.06 774 CYS A N 1
ATOM 6220 C CA . CYS A 1 774 ? 10.716 6.226 -25.394 1.00 81.06 774 CYS A CA 1
ATOM 6221 C C . CYS A 1 774 ? 10.534 6.722 -26.836 1.00 81.06 774 CYS A C 1
ATOM 6223 O O . CYS A 1 774 ? 9.441 6.621 -27.379 1.00 81.06 774 CYS A O 1
ATOM 6225 N N . GLY A 1 775 ? 11.593 7.236 -27.470 1.00 85.25 775 GLY A N 1
ATOM 6226 C CA . GLY A 1 775 ? 11.552 7.670 -28.868 1.00 85.25 775 GLY A CA 1
ATOM 6227 C C . GLY A 1 775 ? 11.804 6.562 -29.885 1.00 85.25 775 GLY A C 1
ATOM 6228 O O . GLY A 1 775 ? 11.806 6.851 -31.078 1.00 85.25 775 GLY A O 1
ATOM 6229 N N . ARG A 1 776 ? 12.068 5.320 -29.455 1.00 91.12 776 ARG A N 1
ATOM 6230 C CA . ARG A 1 776 ? 12.385 4.216 -30.366 1.00 91.12 776 ARG A CA 1
ATOM 6231 C C . ARG A 1 776 ? 11.131 3.775 -31.142 1.00 91.12 776 ARG A C 1
ATOM 6233 O O . ARG A 1 776 ? 10.196 3.275 -30.513 1.00 91.12 776 ARG A O 1
ATOM 6240 N N . PRO A 1 777 ? 11.139 3.831 -32.486 1.00 93.75 777 PRO A N 1
ATOM 6241 C CA . PRO A 1 777 ? 10.053 3.288 -33.294 1.00 93.75 777 PRO A CA 1
ATOM 6242 C C . PRO A 1 777 ? 9.946 1.769 -33.139 1.00 93.75 777 PRO A C 1
ATOM 6244 O O . PRO A 1 777 ? 10.957 1.062 -33.157 1.00 93.75 777 PRO A O 1
ATOM 6247 N N . LYS A 1 778 ? 8.715 1.266 -33.018 1.00 92.38 778 LYS A N 1
ATOM 6248 C CA . LYS A 1 778 ? 8.421 -0.177 -32.935 1.00 92.38 778 LYS A CA 1
ATOM 6249 C C . LYS A 1 778 ? 7.724 -0.718 -34.174 1.00 92.38 778 LYS A C 1
ATOM 6251 O O . LYS A 1 778 ? 7.817 -1.905 -34.466 1.00 92.38 778 LYS A O 1
ATOM 6256 N N . ILE A 1 779 ? 7.042 0.148 -34.917 1.00 95.94 779 ILE A N 1
ATOM 6257 C CA . ILE A 1 779 ? 6.255 -0.217 -36.093 1.00 95.94 779 ILE A CA 1
ATOM 6258 C C . ILE A 1 779 ? 6.802 0.511 -37.323 1.00 95.94 779 ILE A C 1
ATOM 6260 O O . ILE A 1 779 ? 7.147 1.690 -37.263 1.00 95.94 779 ILE A O 1
ATOM 6264 N N . GLY A 1 780 ? 6.947 -0.213 -38.428 1.00 95.75 780 GLY A N 1
ATOM 6265 C CA . GLY A 1 780 ? 7.289 0.338 -39.731 1.00 95.75 780 GLY A CA 1
ATOM 6266 C C . GLY A 1 780 ? 6.046 0.908 -40.403 1.00 95.75 780 GLY A C 1
ATOM 6267 O O . GLY A 1 780 ? 4.964 0.325 -40.318 1.00 95.75 780 GLY A O 1
ATOM 6268 N N . TRP A 1 781 ? 6.206 2.032 -41.092 1.00 95.31 781 TRP A N 1
ATOM 6269 C CA . TRP A 1 781 ? 5.115 2.721 -41.778 1.00 95.31 781 TRP A CA 1
ATOM 6270 C C . TRP A 1 781 ? 5.547 3.003 -43.214 1.00 95.31 781 TRP A C 1
ATOM 6272 O O . TRP A 1 781 ? 6.284 3.951 -43.470 1.00 95.31 781 TRP A O 1
ATOM 6282 N N . GLN A 1 782 ? 5.158 2.119 -44.130 1.00 95.12 782 GLN A N 1
ATOM 6283 C CA . GLN A 1 782 ? 5.479 2.189 -45.560 1.00 95.12 782 GLN A CA 1
ATOM 6284 C C . GLN A 1 782 ? 4.166 2.302 -46.328 1.00 95.12 782 GLN A C 1
ATOM 6286 O O . GLN A 1 782 ? 3.754 1.393 -47.042 1.00 95.12 782 GLN A O 1
ATOM 6291 N N . ILE A 1 783 ? 3.429 3.382 -46.091 1.00 94.88 783 ILE A N 1
ATOM 6292 C CA . ILE A 1 783 ? 2.040 3.488 -46.547 1.00 94.88 783 ILE A CA 1
ATOM 6293 C C . ILE A 1 783 ? 1.894 3.941 -48.000 1.00 94.88 783 ILE A C 1
ATOM 6295 O O . ILE A 1 783 ? 0.922 3.535 -48.641 1.00 94.88 783 ILE A O 1
ATOM 6299 N N . ASP A 1 784 ? 2.865 4.695 -48.521 1.00 94.19 784 ASP A N 1
ATOM 6300 C CA . ASP A 1 784 ? 2.837 5.255 -49.876 1.00 94.19 784 ASP A CA 1
ATOM 6301 C C . ASP A 1 784 ? 3.778 4.634 -50.940 1.00 94.19 784 ASP A C 1
ATOM 6303 O O . ASP A 1 784 ? 3.543 4.869 -52.128 1.00 94.19 784 ASP A O 1
ATOM 6307 N N . PRO A 1 785 ? 4.785 3.784 -50.640 1.00 93.44 785 PRO A N 1
ATOM 6308 C CA . PRO A 1 785 ? 5.586 3.151 -51.689 1.00 93.44 785 PRO A CA 1
ATOM 6309 C C . PRO A 1 785 ? 4.745 2.374 -52.711 1.00 93.44 785 PRO A C 1
ATOM 6311 O O . PRO A 1 785 ? 3.694 1.814 -52.402 1.00 93.44 785 PRO A O 1
ATOM 6314 N N . PHE A 1 786 ? 5.221 2.298 -53.955 1.00 91.12 786 PHE A N 1
ATOM 6315 C CA . PHE A 1 786 ? 4.480 1.712 -55.087 1.00 91.12 786 PHE A CA 1
ATOM 6316 C C . PHE A 1 786 ? 4.500 0.171 -55.132 1.00 91.12 786 PHE A C 1
ATOM 6318 O O . PHE A 1 786 ? 4.192 -0.437 -56.158 1.00 91.12 786 PHE A O 1
ATOM 6325 N N . GLY A 1 787 ? 4.887 -0.463 -54.030 1.00 89.69 787 GLY A N 1
ATOM 6326 C CA . GLY A 1 787 ? 5.048 -1.900 -53.877 1.00 89.69 787 GLY A CA 1
ATOM 6327 C C . GLY A 1 787 ? 6.024 -2.204 -52.746 1.00 89.69 787 GLY A C 1
ATOM 6328 O O . GLY A 1 787 ? 6.846 -1.364 -52.388 1.00 89.69 787 GLY A O 1
ATOM 6329 N N . HIS A 1 788 ? 5.936 -3.416 -52.201 1.00 94.56 788 HIS A N 1
ATOM 6330 C CA . HIS A 1 788 ? 6.682 -3.794 -51.005 1.00 94.56 788 HIS A CA 1
ATOM 6331 C C . HIS A 1 788 ? 7.572 -5.008 -51.265 1.00 94.56 788 HIS A C 1
ATOM 6333 O O . HIS A 1 788 ? 7.131 -6.062 -51.737 1.00 94.56 788 HIS A O 1
ATOM 6339 N N . SER A 1 789 ? 8.851 -4.849 -50.962 1.00 93.50 789 SER A N 1
ATOM 6340 C CA . SER A 1 789 ? 9.884 -5.858 -51.080 1.00 93.50 789 SER A CA 1
ATOM 6341 C C . SER A 1 789 ? 9.910 -6.747 -49.840 1.00 93.50 789 SER A C 1
ATOM 6343 O O . SER A 1 789 ? 9.763 -6.320 -48.695 1.00 93.50 789 SER A O 1
ATOM 6345 N N . ARG A 1 790 ? 10.192 -8.030 -50.065 1.00 94.06 790 ARG A N 1
ATOM 6346 C CA . ARG A 1 790 ? 10.407 -8.978 -48.969 1.00 94.06 790 ARG A CA 1
ATOM 6347 C C . ARG A 1 790 ? 11.633 -8.603 -48.114 1.00 94.06 790 ARG A C 1
ATOM 6349 O O . ARG A 1 790 ? 11.673 -8.921 -46.928 1.00 94.06 790 ARG A O 1
ATOM 6356 N N . GLU A 1 791 ? 12.621 -7.938 -48.717 1.00 94.88 791 GLU A N 1
ATOM 6357 C CA . GLU A 1 791 ? 13.855 -7.538 -48.037 1.00 94.88 791 GLU A CA 1
ATOM 6358 C C . GLU A 1 791 ? 13.619 -6.392 -47.048 1.00 94.88 791 GLU A C 1
ATOM 6360 O O . GLU A 1 791 ? 14.154 -6.443 -45.948 1.00 94.88 791 GLU A O 1
ATOM 6365 N N . GLN A 1 792 ? 12.754 -5.420 -47.352 1.00 95.50 792 GLN A N 1
ATOM 6366 C CA . GLN A 1 792 ? 12.405 -4.355 -46.403 1.00 95.50 792 GLN A CA 1
ATOM 6367 C C . GLN A 1 792 ? 11.828 -4.921 -45.099 1.00 95.50 792 GLN A C 1
ATOM 6369 O O . GLN A 1 792 ? 12.252 -4.521 -44.016 1.00 95.50 792 GLN A O 1
ATOM 6374 N N . ALA A 1 793 ? 10.915 -5.896 -45.180 1.00 95.25 793 ALA A N 1
ATOM 6375 C CA . ALA A 1 793 ? 10.384 -6.575 -43.995 1.00 95.25 793 ALA A CA 1
ATOM 6376 C C . ALA A 1 793 ? 11.491 -7.303 -43.204 1.00 95.25 793 ALA A C 1
ATOM 6378 O O . ALA A 1 793 ? 11.520 -7.248 -41.975 1.00 95.25 793 ALA A O 1
ATOM 6379 N N . SER A 1 794 ? 12.436 -7.939 -43.906 1.00 96.44 794 SER A N 1
ATOM 6380 C CA . SER A 1 794 ? 13.611 -8.587 -43.304 1.00 96.44 794 SER A CA 1
ATOM 6381 C C . SER A 1 794 ? 14.526 -7.586 -42.585 1.00 96.44 794 SER A C 1
ATOM 6383 O O . SER A 1 794 ? 15.012 -7.871 -41.490 1.00 96.44 794 SER A O 1
ATOM 6385 N N . LEU A 1 795 ? 14.758 -6.412 -43.178 1.00 96.56 795 LEU A N 1
ATOM 6386 C CA . LEU A 1 795 ? 15.581 -5.351 -42.597 1.00 96.56 795 LEU A CA 1
ATOM 6387 C C . LEU A 1 795 ? 14.914 -4.732 -41.369 1.00 96.56 795 LEU A C 1
ATOM 6389 O O . LEU A 1 795 ? 15.567 -4.603 -40.340 1.00 96.56 795 LEU A O 1
ATOM 6393 N N . LEU A 1 796 ? 13.618 -4.411 -41.437 1.00 96.12 796 LEU A N 1
ATOM 6394 C CA . LEU A 1 796 ? 12.879 -3.864 -40.294 1.00 96.12 796 LEU A CA 1
ATOM 6395 C C . LEU A 1 796 ? 12.858 -4.842 -39.109 1.00 96.12 796 LEU A C 1
ATOM 6397 O O . LEU A 1 796 ? 13.102 -4.430 -37.978 1.00 96.12 796 LEU A O 1
ATOM 6401 N N . ALA A 1 797 ? 12.667 -6.142 -39.353 1.00 94.44 797 ALA A N 1
ATOM 6402 C CA . ALA A 1 797 ? 12.764 -7.151 -38.296 1.00 94.44 797 ALA A CA 1
ATOM 6403 C C . ALA A 1 797 ? 14.150 -7.144 -37.618 1.00 94.44 797 ALA A C 1
ATOM 6405 O O . ALA A 1 797 ? 14.246 -7.125 -36.393 1.00 94.44 797 ALA A O 1
ATOM 6406 N N . GLN A 1 798 ? 15.232 -7.060 -38.401 1.00 93.94 798 GLN A N 1
ATOM 6407 C CA . GLN A 1 798 ? 16.603 -6.971 -37.877 1.00 93.94 798 GLN A CA 1
ATOM 6408 C C . GLN A 1 798 ? 16.905 -5.637 -37.176 1.00 93.94 798 GLN A C 1
ATOM 6410 O O . GLN A 1 798 ? 17.686 -5.605 -36.227 1.00 93.94 798 GLN A O 1
ATOM 6415 N N . MET A 1 799 ? 16.263 -4.544 -37.595 1.00 93.88 799 MET A N 1
ATOM 6416 C CA . MET A 1 799 ? 16.284 -3.256 -36.888 1.00 93.88 799 MET A CA 1
ATOM 6417 C C . MET A 1 799 ? 15.484 -3.304 -35.571 1.00 93.88 799 MET A C 1
ATOM 6419 O O . MET A 1 799 ? 15.532 -2.362 -34.780 1.00 93.88 799 MET A O 1
ATOM 6423 N N . GLY A 1 800 ? 14.790 -4.414 -35.300 1.00 90.94 800 GLY A N 1
ATOM 6424 C CA . GLY A 1 800 ? 14.054 -4.664 -34.068 1.00 90.94 800 GLY A CA 1
ATOM 6425 C C . GLY A 1 800 ? 12.680 -4.006 -34.039 1.00 90.94 800 GLY A C 1
ATOM 6426 O O . GLY A 1 800 ? 12.272 -3.544 -32.972 1.00 90.94 800 GLY A O 1
ATOM 6427 N N . PHE A 1 801 ? 12.019 -3.920 -35.196 1.00 94.81 801 PHE A N 1
ATOM 6428 C CA . PHE A 1 801 ? 10.603 -3.581 -35.310 1.00 94.81 801 PHE A CA 1
ATOM 6429 C C . PHE A 1 801 ? 9.730 -4.809 -35.030 1.00 94.81 801 PHE A C 1
ATOM 6431 O O . PHE A 1 801 ? 10.067 -5.924 -35.426 1.00 94.81 801 PHE A O 1
ATOM 6438 N N . ASP A 1 802 ? 8.577 -4.582 -34.407 1.00 91.69 802 ASP A N 1
ATOM 6439 C CA . ASP A 1 802 ? 7.575 -5.606 -34.102 1.00 91.69 802 ASP A CA 1
ATOM 6440 C C . ASP A 1 802 ? 6.618 -5.843 -35.283 1.00 91.69 802 ASP A C 1
ATOM 6442 O O . ASP A 1 802 ? 6.081 -6.941 -35.460 1.00 91.69 802 ASP A O 1
ATOM 6446 N N . GLY A 1 803 ? 6.408 -4.822 -36.123 1.00 95.25 803 GLY A N 1
ATOM 6447 C CA . GLY A 1 803 ? 5.501 -4.919 -37.261 1.00 95.25 803 GLY A CA 1
ATOM 6448 C C . GLY A 1 803 ? 5.701 -3.871 -38.354 1.00 95.25 803 GLY A C 1
ATOM 6449 O O . GLY A 1 803 ? 6.506 -2.955 -38.215 1.00 95.25 803 GLY A O 1
ATOM 6450 N N . LEU A 1 804 ? 4.945 -4.013 -39.444 1.00 96.12 804 LEU A N 1
ATOM 6451 C CA . LEU A 1 804 ? 4.922 -3.129 -40.613 1.00 96.12 804 LEU A CA 1
ATOM 6452 C C . LEU A 1 804 ? 3.480 -2.907 -41.086 1.00 96.12 804 LEU A C 1
ATOM 6454 O O . LEU A 1 804 ? 2.733 -3.871 -41.251 1.00 96.12 804 LEU A O 1
ATOM 6458 N N . PHE A 1 805 ? 3.106 -1.664 -41.376 1.00 96.25 805 PHE A N 1
ATOM 6459 C CA . PHE A 1 805 ? 1.863 -1.347 -42.079 1.00 96.25 805 PHE A CA 1
ATOM 6460 C C . PHE A 1 805 ? 2.140 -0.707 -43.431 1.00 96.25 805 PHE A C 1
ATOM 6462 O O . PHE A 1 805 ? 3.043 0.125 -43.561 1.00 96.25 805 PHE A O 1
ATOM 6469 N N . PHE A 1 806 ? 1.337 -1.092 -44.423 1.00 95.56 806 PHE A N 1
ATOM 6470 C CA . PHE A 1 806 ? 1.425 -0.525 -45.758 1.00 95.56 806 PHE A CA 1
ATOM 6471 C C . PHE A 1 806 ? 0.072 -0.375 -46.457 1.00 95.56 806 PHE A C 1
ATOM 6473 O O . PHE A 1 806 ? -0.876 -1.121 -46.197 1.00 95.56 806 PHE A O 1
ATOM 6480 N N . GLY A 1 807 ? -0.009 0.605 -47.360 1.00 91.69 807 GLY A N 1
ATOM 6481 C CA . GLY A 1 807 ? -1.250 1.011 -48.018 1.00 91.69 807 GLY A CA 1
ATOM 6482 C C . GLY A 1 807 ? -1.441 0.453 -49.427 1.00 91.69 807 GLY A C 1
ATOM 6483 O O . GLY A 1 807 ? -2.580 0.249 -49.850 1.00 91.69 807 GLY A O 1
ATOM 6484 N N . ARG A 1 808 ? -0.376 0.156 -50.178 1.00 91.50 808 ARG A N 1
ATOM 6485 C CA . ARG A 1 808 ? -0.481 -0.219 -51.600 1.00 91.50 808 ARG A CA 1
ATOM 6486 C C . ARG A 1 808 ? -0.180 -1.706 -51.801 1.00 91.50 808 ARG A C 1
ATOM 6488 O O . ARG A 1 808 ? 0.936 -2.176 -51.646 1.00 91.50 808 ARG A O 1
ATOM 6495 N N . ALA A 1 809 ? -1.220 -2.458 -52.153 1.00 91.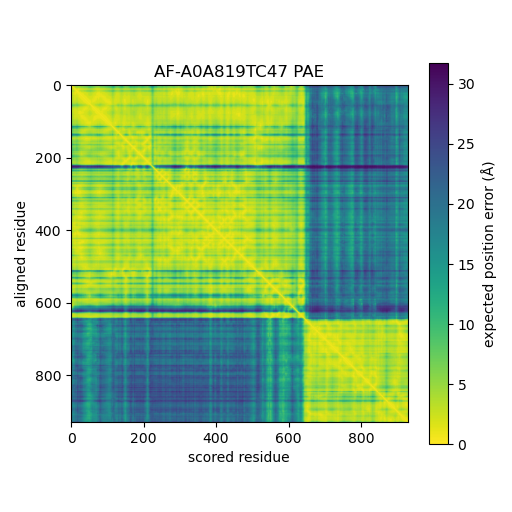75 809 ALA A N 1
ATOM 6496 C CA . ALA A 1 809 ? -1.148 -3.871 -52.519 1.00 91.75 809 ALA A CA 1
ATOM 6497 C C . ALA A 1 809 ? -1.761 -4.051 -53.908 1.00 91.75 809 ALA A C 1
ATOM 6499 O O . ALA A 1 809 ? -2.606 -3.243 -54.306 1.00 91.75 809 ALA A O 1
ATOM 6500 N N . ASP A 1 810 ? -1.392 -5.123 -54.609 1.00 94.00 810 ASP A N 1
ATOM 6501 C CA . ASP A 1 810 ? -2.096 -5.515 -55.828 1.00 94.00 810 ASP A CA 1
ATOM 6502 C C . ASP A 1 810 ? -3.605 -5.662 -55.546 1.00 94.00 810 ASP A C 1
ATOM 6504 O O . ASP A 1 810 ? -4.010 -6.157 -54.488 1.00 94.00 810 ASP A O 1
ATOM 6508 N N . TYR A 1 811 ? -4.446 -5.175 -56.459 1.00 92.75 811 TYR A N 1
ATOM 6509 C CA . TYR A 1 811 ? -5.888 -5.087 -56.227 1.00 92.75 811 TYR A CA 1
ATOM 6510 C C . TYR A 1 811 ? -6.546 -6.472 -56.095 1.00 92.75 811 TYR A C 1
ATOM 6512 O O . TYR A 1 811 ? -7.470 -6.619 -55.289 1.00 92.75 811 TYR A O 1
ATOM 6520 N N . ASP A 1 812 ? -6.051 -7.489 -56.811 1.00 95.69 812 ASP A N 1
ATOM 6521 C CA . ASP A 1 812 ? -6.551 -8.864 -56.717 1.00 95.69 812 ASP A CA 1
ATOM 6522 C C . ASP A 1 812 ? -6.071 -9.543 -55.424 1.00 95.69 812 ASP A C 1
ATOM 6524 O O . ASP A 1 812 ? -6.847 -10.263 -54.779 1.00 95.69 812 ASP A O 1
ATOM 6528 N N . ASP A 1 813 ? -4.831 -9.279 -54.988 1.00 94.12 813 ASP A N 1
ATOM 6529 C CA . ASP A 1 813 ? -4.324 -9.740 -53.684 1.00 94.12 813 ASP A CA 1
ATOM 6530 C C . ASP A 1 813 ? -5.144 -9.132 -52.539 1.00 94.12 813 ASP A C 1
ATOM 6532 O O . ASP A 1 813 ? -5.674 -9.850 -51.689 1.00 94.12 813 ASP A O 1
ATOM 6536 N N . ARG A 1 814 ? -5.361 -7.813 -52.565 1.00 92.81 814 ARG A N 1
ATOM 6537 C CA . ARG A 1 814 ? -6.190 -7.091 -51.590 1.00 92.81 814 ARG A CA 1
ATOM 6538 C C . ARG A 1 814 ? -7.619 -7.633 -51.539 1.00 92.81 814 ARG A C 1
ATOM 6540 O O . ARG A 1 814 ? -8.122 -7.931 -50.456 1.00 92.81 814 ARG A O 1
ATOM 6547 N N . ALA A 1 815 ? -8.272 -7.809 -52.690 1.00 92.94 815 ALA A N 1
ATOM 6548 C CA . ALA A 1 815 ? -9.625 -8.365 -52.758 1.00 92.94 815 ALA A CA 1
ATOM 6549 C C . ALA A 1 815 ? -9.687 -9.817 -52.253 1.00 92.94 815 ALA A C 1
ATOM 6551 O O . ALA A 1 815 ? -10.689 -10.246 -51.671 1.00 92.94 815 ALA A O 1
ATOM 6552 N N . THR A 1 816 ? -8.624 -10.592 -52.463 1.00 95.06 816 THR A N 1
ATOM 6553 C CA . THR A 1 816 ? -8.508 -11.951 -51.926 1.00 95.06 816 THR A CA 1
ATOM 6554 C C . THR A 1 816 ? -8.372 -11.917 -50.412 1.00 95.06 816 THR A C 1
ATOM 6556 O O . THR A 1 816 ? -9.204 -12.518 -49.736 1.00 95.06 816 THR A O 1
ATOM 6559 N N . ARG A 1 817 ? -7.431 -11.134 -49.878 1.00 93.69 817 ARG A N 1
ATOM 6560 C CA . ARG A 1 817 ? -7.201 -10.978 -48.434 1.00 93.69 817 ARG A CA 1
ATOM 6561 C C . ARG A 1 817 ? -8.428 -10.494 -47.684 1.00 93.69 817 ARG A C 1
ATOM 6563 O O . ARG A 1 817 ? -8.725 -11.026 -46.617 1.00 93.69 817 ARG A O 1
ATOM 6570 N N . ASN A 1 818 ? -9.164 -9.551 -48.267 1.00 91.69 818 ASN A N 1
ATOM 6571 C CA . ASN A 1 818 ? -10.410 -9.059 -47.694 1.00 91.69 818 ASN A CA 1
ATOM 6572 C C . ASN A 1 818 ? -11.471 -10.174 -47.585 1.00 91.69 818 ASN A C 1
ATOM 6574 O O . ASN A 1 818 ? -12.170 -10.283 -46.586 1.00 91.69 818 ASN A O 1
ATOM 6578 N N . ARG A 1 819 ? -11.565 -11.067 -48.581 1.00 93.06 819 ARG A N 1
ATOM 6579 C CA . ARG A 1 819 ? -12.497 -12.213 -48.541 1.00 93.06 819 ARG A CA 1
ATOM 6580 C C . ARG A 1 819 ? -12.024 -13.345 -47.628 1.00 93.06 819 ARG A C 1
ATOM 6582 O O . ARG A 1 819 ? -12.857 -14.065 -47.083 1.00 93.06 819 ARG A O 1
ATOM 6589 N N . THR A 1 820 ? -10.713 -13.531 -47.487 1.00 94.38 820 THR A N 1
ATOM 6590 C CA . THR A 1 820 ? -10.116 -14.636 -46.718 1.00 94.38 820 THR A CA 1
ATOM 6591 C C . THR A 1 820 ? -9.727 -14.263 -45.293 1.00 94.38 820 THR A C 1
ATOM 6593 O O . THR A 1 820 ? -9.224 -15.127 -44.580 1.00 94.38 820 THR A O 1
ATOM 6596 N N . LYS A 1 821 ? -9.980 -13.022 -44.861 1.00 93.69 821 LYS A N 1
ATOM 6597 C CA . LYS A 1 821 ? -9.607 -12.496 -43.539 1.00 93.69 821 LYS A CA 1
ATOM 6598 C C . LYS A 1 821 ? -8.100 -12.491 -43.273 1.00 93.69 821 LYS A C 1
ATOM 6600 O O . LYS A 1 821 ? -7.647 -12.845 -42.190 1.00 93.69 821 LYS A O 1
ATOM 6605 N N . THR A 1 822 ? -7.310 -12.147 -44.286 1.00 93.81 822 THR A N 1
ATOM 6606 C CA . THR A 1 822 ? -5.836 -12.186 -44.228 1.00 93.81 822 THR A CA 1
ATOM 6607 C C . THR A 1 822 ? -5.206 -10.838 -44.576 1.00 93.81 822 THR A C 1
ATOM 6609 O O . THR A 1 822 ? -4.151 -10.784 -45.216 1.00 93.81 822 THR A O 1
ATOM 6612 N N . MET A 1 823 ? -5.865 -9.739 -44.193 1.00 93.50 823 MET A N 1
ATOM 6613 C CA . MET A 1 823 ? -5.264 -8.397 -44.225 1.00 93.50 823 MET A CA 1
ATOM 6614 C C . MET A 1 823 ? -4.122 -8.261 -43.203 1.00 93.50 823 MET A C 1
ATOM 6616 O O . MET A 1 823 ? -3.217 -7.458 -43.401 1.00 93.50 823 MET A O 1
ATOM 6620 N N . GLU A 1 824 ? -4.113 -9.105 -42.170 1.00 93.25 824 GLU A N 1
ATOM 6621 C CA . GLU A 1 824 ? -3.023 -9.264 -41.204 1.00 93.25 824 GLU A CA 1
ATOM 6622 C C . GLU A 1 824 ? -2.282 -10.579 -41.455 1.00 93.25 824 GLU A C 1
ATOM 6624 O O . GLU A 1 824 ? -2.892 -11.617 -41.737 1.00 93.25 824 GLU A O 1
ATOM 6629 N N . MET A 1 825 ? -0.957 -10.555 -41.349 1.00 93.19 825 MET A N 1
ATOM 6630 C CA . MET A 1 825 ? -0.116 -11.721 -41.608 1.00 93.19 825 MET A CA 1
ATOM 6631 C C . MET A 1 825 ? 1.214 -11.651 -40.860 1.00 93.19 825 MET A C 1
ATOM 6633 O O . MET A 1 825 ? 1.683 -10.579 -40.499 1.00 93.19 825 MET A O 1
ATOM 6637 N N . ILE A 1 826 ? 1.870 -12.801 -40.696 1.00 94.31 826 ILE A N 1
ATOM 6638 C CA . ILE A 1 826 ? 3.303 -12.842 -40.387 1.00 94.31 826 ILE A CA 1
ATOM 6639 C C . ILE A 1 826 ? 4.065 -12.918 -41.706 1.00 94.31 826 ILE A C 1
ATOM 6641 O O . ILE A 1 826 ? 4.050 -13.952 -42.386 1.00 94.31 826 ILE A O 1
ATOM 6645 N N . TRP A 1 827 ? 4.737 -11.832 -42.073 1.00 94.50 827 TRP A N 1
ATOM 6646 C CA . TRP A 1 827 ? 5.566 -11.781 -43.264 1.00 94.50 827 TRP A CA 1
ATOM 6647 C C . TRP A 1 827 ? 6.937 -12.390 -42.974 1.00 94.50 827 TRP A C 1
ATOM 6649 O O . TRP A 1 827 ? 7.716 -11.896 -42.165 1.00 94.50 827 TRP A O 1
ATOM 6659 N N . LYS A 1 828 ? 7.237 -13.508 -43.638 1.00 95.69 828 LYS A N 1
ATOM 6660 C CA . LYS A 1 828 ? 8.535 -14.184 -43.549 1.00 95.69 828 LYS A CA 1
ATOM 6661 C C . LYS A 1 828 ? 9.520 -13.536 -44.528 1.00 95.69 828 LYS A C 1
ATOM 6663 O O . LYS A 1 828 ? 9.565 -13.928 -45.697 1.00 95.69 828 LYS A O 1
ATOM 6668 N N . GLY A 1 829 ? 10.274 -12.542 -44.055 1.00 93.00 829 GLY A N 1
ATOM 6669 C CA . GLY A 1 829 ? 11.155 -11.693 -44.867 1.00 93.00 829 GLY A CA 1
ATOM 6670 C C . GLY A 1 829 ? 12.319 -12.434 -45.548 1.00 93.00 829 GLY A C 1
ATOM 6671 O O . GLY A 1 829 ? 12.733 -12.108 -46.660 1.00 93.00 829 GLY A O 1
ATOM 6672 N N . SER A 1 830 ? 12.839 -13.490 -44.924 1.00 94.81 830 SER A N 1
ATOM 6673 C CA . SER A 1 830 ? 14.000 -14.217 -45.433 1.00 94.81 830 SER A CA 1
ATOM 6674 C C . SER A 1 830 ? 13.960 -15.694 -45.060 1.00 94.81 830 SER A C 1
ATOM 6676 O O . SER A 1 830 ? 13.889 -16.083 -43.896 1.00 94.81 830 SER A O 1
ATOM 6678 N N . VAL A 1 831 ? 14.072 -16.555 -46.072 1.00 92.69 831 VAL A N 1
ATOM 6679 C CA . VAL A 1 831 ? 14.229 -18.002 -45.857 1.00 92.69 831 VAL A CA 1
ATOM 6680 C C . VAL A 1 831 ? 15.579 -18.347 -45.224 1.00 92.69 831 VAL A C 1
ATOM 6682 O O . VAL A 1 831 ? 15.680 -19.367 -44.553 1.00 92.69 831 VAL A O 1
ATOM 6685 N N . ASN A 1 832 ? 16.589 -17.489 -45.405 1.00 93.88 832 ASN A N 1
ATOM 6686 C CA . ASN A 1 832 ? 17.942 -17.708 -44.895 1.00 93.88 832 ASN A CA 1
ATOM 6687 C C . ASN A 1 832 ? 18.044 -17.398 -43.397 1.00 93.88 832 ASN A C 1
ATOM 6689 O O . ASN A 1 832 ? 18.749 -18.098 -42.680 1.00 93.88 832 ASN A O 1
ATOM 6693 N N . LEU A 1 833 ? 17.329 -16.368 -42.931 1.00 90.94 833 LEU A N 1
ATOM 6694 C CA . LEU A 1 833 ? 17.333 -15.937 -41.525 1.00 90.94 833 LEU A CA 1
ATOM 6695 C C . LEU A 1 833 ? 16.252 -16.637 -40.688 1.00 90.94 833 LEU A C 1
ATOM 6697 O O . LEU A 1 833 ? 16.244 -16.565 -39.461 1.00 90.94 833 LEU A O 1
ATOM 6701 N N . GLY A 1 834 ? 15.306 -17.322 -41.336 1.00 90.69 834 GLY A N 1
ATOM 6702 C CA . GLY A 1 834 ? 14.226 -18.006 -40.638 1.00 90.69 834 GLY A CA 1
ATOM 6703 C C . GLY A 1 834 ? 13.427 -17.032 -39.770 1.00 90.69 834 GLY A C 1
ATOM 6704 O O . GLY A 1 834 ? 12.985 -15.989 -40.254 1.00 90.69 834 GLY A O 1
ATOM 6705 N N . ARG A 1 835 ? 13.230 -17.387 -38.493 1.00 88.50 835 ARG A N 1
ATOM 6706 C CA . ARG A 1 835 ? 12.385 -16.634 -37.549 1.00 88.50 835 ARG A CA 1
ATOM 6707 C C . ARG A 1 835 ? 12.882 -15.215 -37.261 1.00 88.50 835 ARG A C 1
ATOM 6709 O O . ARG A 1 835 ? 12.053 -14.374 -36.950 1.00 88.50 835 ARG A O 1
ATOM 6716 N N . GLU A 1 836 ? 14.176 -14.936 -37.419 1.00 86.50 836 GLU A N 1
ATOM 6717 C CA . GLU A 1 836 ? 14.747 -13.594 -37.192 1.00 86.50 836 GLU A CA 1
ATOM 6718 C C . GLU A 1 836 ? 14.252 -12.549 -38.206 1.00 86.50 836 GLU A C 1
ATOM 6720 O O . GLU A 1 836 ? 14.373 -11.354 -37.977 1.00 86.50 836 GLU A O 1
ATOM 6725 N N . SER A 1 837 ? 13.667 -12.994 -39.322 1.00 91.00 837 SER A N 1
ATOM 6726 C CA . SER A 1 837 ? 13.089 -12.122 -40.356 1.00 91.00 837 SER A CA 1
ATOM 6727 C C . SER A 1 837 ? 11.559 -12.100 -40.362 1.00 91.00 837 SER A C 1
ATOM 6729 O O . SER A 1 837 ? 10.951 -11.634 -41.327 1.00 91.00 837 SER A O 1
ATOM 6731 N N . TRP A 1 838 ? 10.916 -12.712 -39.364 1.00 93.12 838 TRP A N 1
ATOM 6732 C CA . TRP A 1 838 ? 9.458 -12.766 -39.296 1.00 93.12 838 TRP A CA 1
ATOM 6733 C C . TRP A 1 838 ? 8.942 -11.474 -38.684 1.00 93.12 838 TRP A C 1
ATOM 6735 O O . TRP A 1 838 ? 9.330 -11.123 -37.576 1.00 93.12 838 TRP A O 1
ATOM 6745 N N . LEU A 1 839 ? 8.045 -10.801 -39.397 1.00 93.38 839 LEU A N 1
ATOM 6746 C CA . LEU A 1 839 ? 7.504 -9.512 -38.991 1.00 93.38 839 LEU A CA 1
ATOM 6747 C C . LEU A 1 839 ? 5.979 -9.555 -39.063 1.00 93.38 839 LEU A C 1
ATOM 6749 O O . LEU A 1 839 ? 5.425 -10.058 -40.045 1.00 93.38 839 LEU A O 1
ATOM 6753 N N . PHE A 1 840 ? 5.281 -9.047 -38.047 1.00 95.69 840 PHE A N 1
ATOM 6754 C CA . PHE A 1 840 ? 3.839 -8.838 -38.177 1.00 95.69 840 PHE A CA 1
ATOM 6755 C C . PHE A 1 840 ? 3.580 -7.782 -39.255 1.00 95.69 840 PHE A C 1
ATOM 6757 O O . PHE A 1 840 ? 4.293 -6.788 -39.355 1.00 95.69 840 PHE A O 1
ATOM 6764 N N . THR A 1 841 ? 2.596 -7.990 -40.118 1.00 95.06 841 THR A N 1
ATOM 6765 C CA . THR A 1 841 ? 2.319 -7.062 -41.211 1.00 95.06 841 THR A CA 1
ATOM 6766 C C . THR A 1 841 ? 0.828 -6.887 -41.416 1.00 95.06 841 THR A C 1
ATOM 6768 O O . THR A 1 841 ? 0.104 -7.870 -41.583 1.00 95.06 841 THR A O 1
ATOM 6771 N N . GLY A 1 842 ? 0.394 -5.629 -41.433 1.00 94.75 842 GLY A N 1
ATOM 6772 C CA . GLY A 1 842 ? -0.976 -5.230 -41.721 1.00 94.75 842 GLY A CA 1
ATOM 6773 C C . GLY A 1 842 ? -1.070 -4.492 -43.052 1.00 94.75 842 GLY A C 1
ATOM 6774 O O . GLY A 1 842 ? -0.406 -3.478 -43.266 1.00 94.75 842 GLY A O 1
ATOM 6775 N N . VAL A 1 843 ? -1.928 -4.979 -43.942 1.00 94.75 843 VAL A N 1
ATOM 6776 C CA . VAL A 1 843 ? -2.363 -4.220 -45.115 1.00 94.75 843 VAL A CA 1
ATOM 6777 C C . VAL A 1 843 ? -3.450 -3.258 -44.648 1.00 94.75 843 VAL A C 1
ATOM 6779 O O . VAL A 1 843 ? -4.448 -3.692 -44.075 1.00 94.75 843 VAL A O 1
ATOM 6782 N N . LEU A 1 844 ? -3.272 -1.958 -44.864 1.00 93.38 844 LEU A N 1
ATOM 6783 C CA . LEU A 1 844 ? -4.277 -0.955 -44.511 1.00 93.38 844 LEU A CA 1
ATOM 6784 C C . LEU A 1 844 ? -5.443 -1.002 -45.506 1.00 93.38 844 LEU A C 1
ATOM 6786 O O . LEU A 1 844 ? -5.195 -1.180 -46.701 1.00 93.38 844 LEU A O 1
ATOM 6790 N N . PRO A 1 845 ? -6.703 -0.829 -45.078 1.00 82.31 845 PRO A N 1
ATOM 6791 C CA . PRO A 1 845 ? -7.880 -1.133 -45.894 1.00 82.31 845 PRO A CA 1
ATOM 6792 C C . PRO A 1 845 ? -8.194 -0.042 -46.927 1.00 82.31 845 PRO A C 1
ATOM 6794 O O . PRO A 1 845 ? -8.547 -0.368 -48.060 1.00 82.31 845 PRO A O 1
ATOM 6797 N N . ASN A 1 846 ? -7.956 1.226 -46.580 1.00 83.62 846 ASN A N 1
ATOM 6798 C CA . ASN A 1 846 ? -8.278 2.408 -47.390 1.00 83.62 846 ASN A CA 1
ATOM 6799 C C . ASN A 1 846 ? -7.016 3.175 -47.829 1.00 83.62 846 ASN A C 1
ATOM 6801 O O . ASN A 1 846 ? -6.972 4.404 -47.781 1.00 83.62 846 ASN A O 1
ATOM 6805 N N . GLY A 1 847 ? -5.960 2.446 -48.210 1.00 86.81 847 GLY A N 1
ATOM 6806 C CA . GLY A 1 847 ? -4.641 3.035 -48.449 1.00 86.81 847 GLY A CA 1
ATOM 6807 C C . GLY A 1 847 ? -4.073 3.559 -47.136 1.00 86.81 847 GLY A C 1
ATOM 6808 O O . GLY A 1 847 ? -3.548 2.779 -46.356 1.00 86.81 847 GLY A O 1
ATOM 6809 N N . TYR A 1 848 ? -4.229 4.851 -46.879 1.00 91.81 848 TYR A N 1
ATOM 6810 C CA . TYR A 1 848 ? -3.896 5.496 -45.606 1.00 91.81 848 TYR A CA 1
ATOM 6811 C C . TYR A 1 848 ? -4.828 6.680 -45.299 1.00 91.81 848 TYR A C 1
ATOM 6813 O O . TYR A 1 848 ? -4.504 7.522 -44.478 1.00 91.81 848 TYR A O 1
ATOM 6821 N N . GLY A 1 849 ? -5.988 6.763 -45.961 1.00 93.00 849 GLY A N 1
ATOM 6822 C CA . GLY A 1 849 ? -6.990 7.803 -45.711 1.00 93.00 849 GLY A CA 1
ATOM 6823 C C . GLY A 1 849 ? -7.962 7.456 -44.573 1.00 93.00 849 GLY A C 1
ATOM 6824 O O . GLY A 1 849 ? -8.011 6.300 -44.137 1.00 93.00 849 GLY A O 1
ATOM 6825 N N . PRO A 1 850 ? -8.784 8.420 -44.115 1.00 93.38 850 PRO A N 1
ATOM 6826 C CA . PRO A 1 850 ? -9.929 8.133 -43.258 1.00 93.38 850 PRO A CA 1
ATOM 6827 C C . PRO A 1 850 ? -10.985 7.276 -43.967 1.00 93.38 850 PRO A C 1
ATOM 6829 O O . PRO A 1 850 ? -11.058 7.281 -45.201 1.00 93.38 850 PRO A O 1
ATOM 6832 N N . PRO A 1 851 ? -11.849 6.570 -43.210 1.00 92.94 851 PRO A N 1
ATOM 6833 C CA . PRO A 1 851 ? -13.045 5.961 -43.776 1.00 92.94 851 PRO A CA 1
ATOM 6834 C C . PRO A 1 851 ? -13.861 6.990 -44.570 1.00 92.94 851 PRO A C 1
ATOM 6836 O O . PRO A 1 851 ? -13.896 8.175 -44.227 1.00 92.94 851 PRO A O 1
ATOM 6839 N N . GLY A 1 852 ? -14.532 6.539 -45.632 1.00 89.00 852 GLY A N 1
ATOM 6840 C CA . GLY A 1 852 ? -15.307 7.421 -46.507 1.00 89.00 852 GLY A CA 1
ATOM 6841 C C . GLY A 1 852 ? -16.283 8.310 -45.728 1.00 89.00 852 GLY A C 1
ATOM 6842 O O . GLY A 1 852 ? -16.965 7.839 -44.820 1.00 89.00 852 GLY A O 1
ATOM 6843 N N . SER A 1 853 ? -16.339 9.593 -46.094 1.00 90.12 853 SER A N 1
ATOM 6844 C CA . SER A 1 853 ? -17.121 10.642 -45.424 1.00 90.12 853 SER A CA 1
ATOM 6845 C C . SER A 1 853 ? -16.620 11.080 -44.037 1.00 90.12 853 SER A C 1
ATOM 6847 O O . SER A 1 853 ? -17.335 11.817 -43.355 1.00 90.12 853 SER A O 1
ATOM 6849 N N . PHE A 1 854 ? -15.430 10.669 -43.589 1.00 94.44 854 PHE A N 1
ATOM 6850 C CA . PHE A 1 854 ? -14.844 11.075 -42.300 1.00 94.44 854 PHE A CA 1
ATOM 6851 C C . PHE A 1 854 ? -13.544 11.879 -42.427 1.00 94.44 854 PHE A C 1
ATOM 6853 O O . PHE A 1 854 ? -12.749 11.920 -41.486 1.00 94.44 854 PHE A O 1
ATOM 6860 N N . CYS A 1 855 ? -13.317 12.554 -43.555 1.00 93.31 855 CYS A N 1
ATOM 6861 C CA . CYS A 1 855 ? -12.206 13.488 -43.644 1.00 93.31 855 CYS A CA 1
ATOM 6862 C C . CYS A 1 855 ? -12.511 14.784 -42.879 1.00 93.31 855 CYS A C 1
ATOM 6864 O O . CYS A 1 855 ? -13.246 15.645 -43.352 1.00 93.31 855 CYS A O 1
ATOM 6866 N N . PHE A 1 856 ? -11.915 14.924 -41.693 1.00 93.31 856 PHE A N 1
ATOM 6867 C CA . PHE A 1 856 ? -12.090 16.083 -40.809 1.00 93.31 856 PHE A CA 1
ATOM 6868 C C . PHE A 1 856 ? -10.994 17.148 -40.932 1.00 93.31 856 PHE A C 1
ATOM 6870 O O . PHE A 1 856 ? -10.894 18.026 -40.076 1.00 93.31 856 PHE A O 1
ATOM 6877 N N . ASP A 1 857 ? -10.147 17.063 -41.955 1.00 91.69 857 ASP A N 1
ATOM 6878 C CA . ASP A 1 857 ? -9.188 18.124 -42.244 1.00 91.69 857 ASP A CA 1
ATOM 6879 C C . ASP A 1 857 ? -9.909 19.357 -42.812 1.00 91.69 857 ASP A C 1
ATOM 6881 O O . ASP A 1 857 ? -10.877 19.223 -43.557 1.00 91.69 857 ASP A O 1
ATOM 688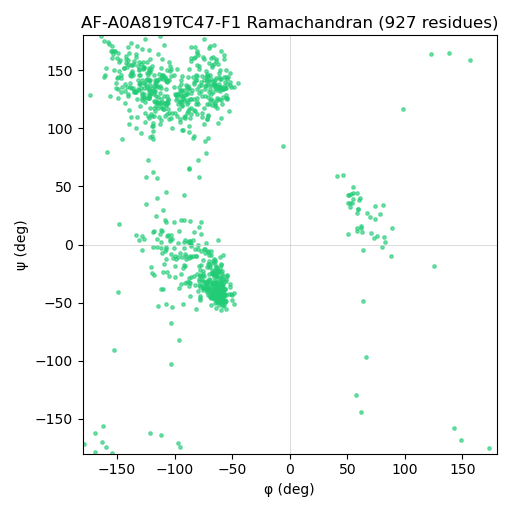5 N N . TYR A 1 858 ? -9.413 20.559 -42.510 1.00 85.94 858 TYR A N 1
ATOM 6886 C CA . TYR A 1 858 ? -10.017 21.826 -42.951 1.00 85.94 858 TYR A CA 1
ATOM 6887 C C . TYR A 1 858 ? -10.112 21.981 -44.483 1.00 85.94 858 TYR A C 1
ATOM 6889 O O . TYR A 1 858 ? -10.824 22.854 -44.983 1.00 85.94 858 TYR A O 1
ATOM 6897 N N . ARG A 1 859 ? -9.370 21.168 -45.249 1.00 86.56 859 ARG A N 1
ATOM 6898 C CA . ARG A 1 859 ? -9.431 21.128 -46.721 1.00 86.56 859 ARG A CA 1
ATOM 6899 C C . ARG A 1 859 ? -10.491 20.179 -47.263 1.00 86.56 859 ARG A C 1
ATOM 6901 O O . ARG A 1 859 ? -10.750 20.190 -48.467 1.00 86.56 859 ARG A O 1
ATOM 6908 N N . CYS A 1 860 ? -11.059 19.338 -46.413 1.00 89.12 860 CYS A N 1
ATOM 6909 C CA . CYS A 1 860 ? -12.086 18.389 -46.791 1.00 89.12 860 CYS A CA 1
ATOM 6910 C C . CYS A 1 860 ? -13.479 19.020 -46.745 1.00 89.12 860 CYS A C 1
ATOM 6912 O O . CYS A 1 860 ? -13.718 20.034 -46.096 1.00 89.12 860 CYS A O 1
ATOM 6914 N N . SER A 1 861 ? -14.409 18.418 -47.485 1.00 90.81 861 SER A N 1
ATOM 6915 C CA . SER A 1 861 ? -15.794 18.887 -47.610 1.00 90.81 861 SER A CA 1
ATOM 6916 C C . SER A 1 861 ? -16.798 18.020 -46.849 1.00 90.81 861 SER A C 1
ATOM 6918 O O . SER A 1 861 ? -18.003 18.182 -47.037 1.00 90.81 861 SER A O 1
ATOM 6920 N N . ASP A 1 862 ? -16.324 17.061 -46.052 1.00 93.12 862 ASP A N 1
ATOM 6921 C CA . ASP A 1 862 ? -17.198 16.187 -45.275 1.00 93.12 862 ASP A CA 1
ATOM 6922 C C . ASP A 1 862 ? -17.827 16.957 -44.111 1.00 93.12 862 ASP A C 1
ATOM 6924 O O . ASP A 1 862 ? -17.187 17.785 -43.462 1.00 93.12 862 ASP A O 1
ATOM 6928 N N . ASN A 1 863 ? -19.097 16.667 -43.818 1.00 91.25 863 ASN A N 1
ATOM 6929 C CA . ASN A 1 863 ? -19.798 17.345 -42.733 1.00 91.25 863 ASN A CA 1
ATOM 6930 C C . ASN A 1 863 ? -19.152 17.030 -41.366 1.00 91.25 863 ASN A C 1
ATOM 6932 O O . ASN A 1 863 ? -18.924 15.853 -41.048 1.00 91.25 863 ASN A O 1
ATOM 6936 N N . PRO A 1 864 ? -18.931 18.045 -40.508 1.00 93.12 864 PRO A N 1
ATOM 6937 C CA . PRO A 1 864 ? -18.493 17.825 -39.136 1.00 93.12 864 PRO A CA 1
ATOM 6938 C C . PRO A 1 864 ? -19.609 17.176 -38.304 1.00 93.12 864 PRO A C 1
ATOM 6940 O O . PRO A 1 864 ? -20.765 17.076 -38.728 1.00 93.12 864 PRO A O 1
ATOM 6943 N N . ILE A 1 865 ? -19.277 16.755 -37.083 1.00 94.25 865 ILE A N 1
ATOM 6944 C CA . ILE A 1 865 ? -20.273 16.252 -36.130 1.00 94.25 865 ILE A CA 1
ATOM 6945 C C . ILE A 1 865 ? -20.969 17.435 -35.443 1.00 94.25 865 ILE A C 1
ATOM 6947 O O . ILE A 1 865 ? -20.368 18.166 -34.641 1.00 94.25 865 ILE A O 1
ATOM 6951 N N . MET A 1 866 ? -22.254 17.591 -35.758 1.00 94.88 866 MET A N 1
ATOM 6952 C CA . MET A 1 866 ? -23.166 18.619 -35.262 1.00 94.88 866 MET A CA 1
ATOM 6953 C C . MET A 1 866 ? -24.063 18.004 -34.186 1.00 94.88 866 MET A C 1
ATOM 6955 O O . MET A 1 866 ? -25.002 17.272 -34.487 1.00 94.88 866 MET A O 1
ATOM 6959 N N . ASP A 1 867 ? -23.722 18.260 -32.922 1.00 92.19 867 ASP A N 1
ATOM 6960 C CA . ASP A 1 867 ? -24.240 17.537 -31.756 1.00 92.19 867 ASP A CA 1
ATOM 6961 C C . ASP A 1 867 ? -25.150 18.353 -30.832 1.00 92.19 867 ASP A C 1
ATOM 6963 O O . ASP A 1 867 ? -25.472 17.893 -29.738 1.00 92.19 867 ASP A O 1
ATOM 6967 N N . ASP A 1 868 ? -25.601 19.530 -31.271 1.00 89.50 868 ASP A N 1
ATOM 6968 C CA . ASP A 1 868 ? -26.667 20.264 -30.585 1.00 89.50 868 ASP A CA 1
ATOM 6969 C C . ASP A 1 868 ? -28.039 19.759 -31.070 1.00 89.50 868 ASP A C 1
ATOM 6971 O O . ASP A 1 868 ? -28.391 19.988 -32.232 1.00 89.50 868 ASP A O 1
ATOM 6975 N N . PRO A 1 869 ? -28.830 19.087 -30.213 1.00 85.56 869 PRO A N 1
ATOM 6976 C CA . PRO A 1 869 ? -30.109 18.500 -30.608 1.00 85.56 869 PRO A CA 1
ATOM 6977 C C . PRO A 1 869 ? -31.190 19.539 -30.951 1.00 85.56 869 PRO A C 1
ATOM 6979 O O . PRO A 1 869 ? -32.258 19.163 -31.430 1.00 85.56 869 PRO A O 1
ATOM 6982 N N . HIS A 1 870 ? -30.957 20.833 -30.703 1.00 88.31 870 HIS A N 1
ATOM 6983 C CA . HIS A 1 870 ? -31.910 21.904 -31.018 1.00 88.31 870 HIS A CA 1
ATOM 6984 C C . HIS A 1 870 ? -31.706 22.505 -32.413 1.00 88.31 870 HIS A C 1
ATOM 6986 O O . HIS A 1 870 ? -32.518 23.327 -32.847 1.00 88.31 870 HIS A O 1
ATOM 6992 N N . PHE A 1 871 ? -30.629 22.139 -33.112 1.00 84.56 871 PHE A N 1
ATOM 6993 C CA . PHE A 1 871 ? -30.343 22.644 -34.450 1.00 84.56 871 PHE A CA 1
ATOM 6994 C C . PHE A 1 871 ? -30.891 21.724 -35.537 1.00 84.56 871 PHE A C 1
ATOM 6996 O O . PHE A 1 871 ? -30.896 20.504 -35.409 1.00 84.56 871 PHE A O 1
ATOM 7003 N N . TYR A 1 872 ? -31.345 22.342 -36.631 1.00 85.12 872 TYR A N 1
ATOM 7004 C CA . TYR A 1 872 ? -31.947 21.650 -37.774 1.00 85.12 872 TYR A CA 1
ATOM 7005 C C . TYR A 1 872 ? -30.994 20.628 -38.417 1.00 85.12 872 TYR A C 1
ATOM 7007 O O . TYR A 1 872 ? -31.440 19.567 -38.839 1.00 85.12 872 TYR A O 1
ATOM 7015 N N . ASP A 1 873 ? -29.690 20.919 -38.425 1.00 89.56 873 ASP A N 1
ATOM 7016 C CA . ASP A 1 873 ? -28.650 20.088 -39.047 1.00 89.56 873 ASP A CA 1
ATOM 7017 C C . ASP A 1 873 ? -27.963 19.111 -38.063 1.00 89.56 873 ASP A C 1
ATOM 7019 O O . ASP A 1 873 ? -26.838 18.668 -38.308 1.00 89.56 873 ASP A O 1
ATOM 7023 N N . TYR A 1 874 ? -28.602 18.775 -36.931 1.00 94.06 874 TYR A N 1
ATOM 7024 C CA . TYR A 1 874 ? -28.109 17.727 -36.025 1.00 94.06 874 TYR A CA 1
ATOM 7025 C C . TYR A 1 874 ? -27.899 16.410 -36.785 1.00 94.06 874 TYR A C 1
ATOM 7027 O O . TYR A 1 874 ? -28.819 15.910 -37.431 1.00 94.06 874 TYR A O 1
ATOM 7035 N N . ASN A 1 875 ? -26.699 15.829 -36.689 1.00 95.31 875 ASN A N 1
ATOM 7036 C CA . ASN A 1 875 ? -26.329 14.667 -37.506 1.00 95.31 875 ASN A CA 1
ATOM 7037 C C . ASN A 1 875 ? -25.651 13.521 -36.738 1.00 95.31 875 ASN A C 1
ATOM 7039 O O . ASN A 1 875 ? -25.183 12.574 -37.366 1.00 95.31 875 ASN A O 1
ATOM 7043 N N . VAL A 1 876 ? -25.586 13.564 -35.401 1.00 95.12 876 VAL A N 1
ATOM 7044 C CA . VAL A 1 876 ? -24.838 12.563 -34.610 1.00 95.12 876 VAL A CA 1
ATOM 7045 C C . VAL A 1 876 ? -25.287 11.137 -34.914 1.00 95.12 876 VAL A C 1
ATOM 7047 O O . VAL A 1 876 ? -24.434 10.301 -35.195 1.00 95.12 876 VAL A O 1
ATOM 7050 N N . ASP A 1 877 ? -26.593 10.860 -34.917 1.00 93.06 877 ASP A N 1
ATOM 7051 C CA . ASP A 1 877 ? -27.113 9.505 -35.146 1.00 93.06 877 ASP A CA 1
ATOM 7052 C C . ASP A 1 877 ? -26.692 8.955 -36.517 1.00 93.06 877 ASP A C 1
ATOM 7054 O O . ASP A 1 877 ? -26.205 7.828 -36.627 1.00 93.06 877 ASP A O 1
ATOM 7058 N N . GLU A 1 878 ? -26.803 9.773 -37.567 1.00 94.81 878 GLU A N 1
ATOM 7059 C CA . GLU A 1 878 ? -26.382 9.409 -38.922 1.00 94.81 878 GLU A CA 1
ATOM 7060 C C . GLU A 1 878 ? -24.868 9.155 -38.990 1.00 94.81 878 GLU A C 1
ATOM 7062 O O . GLU A 1 878 ? -24.424 8.141 -39.544 1.00 94.81 878 GLU A O 1
ATOM 7067 N N . ARG A 1 879 ? -24.065 10.058 -38.411 1.00 95.25 879 ARG A N 1
ATOM 7068 C CA . ARG A 1 879 ? -22.597 9.971 -38.416 1.00 95.25 879 ARG A CA 1
ATOM 7069 C C . ARG A 1 879 ? -22.121 8.740 -37.645 1.00 95.25 879 ARG A C 1
ATOM 7071 O O . ARG A 1 879 ? -21.277 8.004 -38.151 1.00 95.25 879 ARG A O 1
ATOM 7078 N N . VAL A 1 880 ? -22.696 8.467 -36.474 1.00 95.94 880 VAL A N 1
ATOM 7079 C CA . VAL A 1 880 ? -22.374 7.296 -35.643 1.00 95.94 880 VAL A CA 1
ATOM 7080 C C . VAL A 1 880 ? -22.718 5.998 -36.372 1.00 95.94 880 VAL A C 1
ATOM 7082 O O . VAL A 1 880 ? -21.862 5.122 -36.485 1.00 95.94 880 VAL A O 1
ATOM 7085 N N . GLN A 1 881 ? -23.924 5.878 -36.934 1.00 95.81 881 GLN A N 1
ATOM 7086 C CA . GLN A 1 881 ? -24.323 4.668 -37.666 1.00 95.81 881 GLN A CA 1
ATOM 7087 C C . GLN A 1 881 ? -23.502 4.456 -38.942 1.00 95.81 881 GLN A C 1
ATOM 7089 O O . GLN A 1 881 ? -23.218 3.323 -39.334 1.00 95.81 881 GLN A O 1
ATOM 7094 N N . THR A 1 882 ? -23.089 5.532 -39.608 1.00 96.12 882 THR A N 1
ATOM 7095 C CA . THR A 1 882 ? -22.210 5.446 -40.783 1.00 96.12 882 THR A CA 1
ATOM 7096 C C . THR A 1 882 ? -20.806 4.992 -40.397 1.00 96.12 882 THR A C 1
ATOM 7098 O O . THR A 1 882 ? -20.254 4.123 -41.068 1.00 96.12 882 THR A O 1
ATOM 7101 N N . PHE A 1 883 ? -20.268 5.480 -39.278 1.00 96.06 883 PHE A N 1
ATOM 7102 C CA . PHE A 1 883 ? -18.974 5.032 -38.768 1.00 96.06 883 PHE A CA 1
ATOM 7103 C C . PHE A 1 883 ? -18.999 3.563 -38.329 1.00 96.06 883 PHE A C 1
ATOM 7105 O O . PHE A 1 883 ? -18.115 2.797 -38.699 1.00 96.06 883 PHE A O 1
ATOM 7112 N N . ILE A 1 884 ? -20.038 3.142 -37.598 1.00 95.31 884 ILE A N 1
ATOM 7113 C CA . ILE A 1 884 ? -20.205 1.745 -37.165 1.00 95.31 884 ILE A CA 1
ATOM 7114 C C . ILE A 1 884 ? -20.273 0.803 -38.371 1.00 95.31 884 ILE A C 1
ATOM 7116 O O . ILE A 1 884 ? -19.631 -0.246 -38.363 1.00 95.31 884 ILE A O 1
ATOM 7120 N N . ARG A 1 885 ? -21.001 1.181 -39.431 1.00 95.25 885 ARG A N 1
ATOM 7121 C CA . ARG A 1 885 ? -21.027 0.411 -40.684 1.00 95.25 885 ARG A CA 1
ATOM 7122 C C . ARG A 1 885 ? -19.644 0.321 -41.322 1.00 95.25 885 ARG A C 1
ATOM 7124 O O . ARG A 1 885 ? -19.211 -0.787 -41.607 1.00 95.25 885 ARG A O 1
ATOM 7131 N N . ALA A 1 886 ? -18.931 1.440 -41.451 1.00 94.69 886 ALA A N 1
ATOM 7132 C CA . ALA A 1 886 ? -17.571 1.441 -41.987 1.00 94.69 886 ALA A CA 1
ATOM 7133 C C . ALA A 1 886 ? -16.627 0.533 -41.176 1.00 94.69 886 ALA A C 1
ATOM 7135 O O . ALA A 1 886 ? -15.844 -0.214 -41.755 1.00 94.69 886 ALA A O 1
ATOM 7136 N N . ALA A 1 887 ? -16.743 0.538 -39.843 1.00 95.00 887 ALA A N 1
ATOM 7137 C CA . ALA A 1 887 ? -15.973 -0.342 -38.965 1.00 95.00 887 ALA A CA 1
ATOM 7138 C C . ALA A 1 887 ? -16.302 -1.819 -39.180 1.00 95.00 887 ALA A C 1
ATOM 7140 O O . ALA A 1 887 ? -15.397 -2.648 -39.260 1.00 95.00 887 ALA A O 1
ATOM 7141 N N . HIS A 1 888 ? -17.582 -2.162 -39.313 1.00 93.75 888 HIS A N 1
ATOM 7142 C CA . HIS A 1 888 ? -17.982 -3.530 -39.620 1.00 93.75 888 HIS A CA 1
ATOM 7143 C C . HIS A 1 888 ? -17.525 -3.983 -41.005 1.00 93.75 888 HIS A C 1
ATOM 7145 O O . HIS A 1 888 ? -17.045 -5.110 -41.123 1.00 93.75 888 HIS A O 1
ATOM 7151 N N . ASP A 1 889 ? -17.643 -3.124 -42.017 1.00 92.00 889 ASP A N 1
ATOM 7152 C CA . ASP A 1 889 ? -17.227 -3.417 -43.389 1.00 92.00 889 ASP A CA 1
ATOM 7153 C C . ASP A 1 889 ? -15.717 -3.665 -43.464 1.00 92.00 889 ASP A C 1
ATOM 7155 O O . ASP A 1 889 ? -15.273 -4.627 -44.092 1.00 92.00 889 ASP A O 1
ATOM 7159 N N . GLU A 1 890 ? -14.928 -2.851 -42.762 1.00 92.38 890 GLU A N 1
ATOM 7160 C CA . GLU A 1 890 ? -13.485 -3.037 -42.641 1.00 92.38 890 GLU A CA 1
ATOM 7161 C C . GLU A 1 890 ? -13.142 -4.345 -41.914 1.00 92.38 890 GLU A C 1
ATOM 7163 O O . GLU A 1 890 ? -12.349 -5.142 -42.417 1.00 92.38 890 GLU A O 1
ATOM 7168 N N . ALA A 1 891 ? -13.801 -4.632 -40.786 1.00 93.19 891 ALA A N 1
ATOM 7169 C CA . ALA A 1 891 ? -13.566 -5.830 -39.977 1.00 93.19 891 ALA A CA 1
ATOM 7170 C C . ALA A 1 891 ? -13.808 -7.157 -40.712 1.00 93.19 891 ALA A C 1
ATOM 7172 O O . ALA A 1 891 ? -13.323 -8.200 -40.264 1.00 93.19 891 ALA A O 1
ATOM 7173 N N . VAL A 1 892 ? -14.524 -7.154 -41.843 1.00 91.75 892 VAL A N 1
ATOM 7174 C CA . VAL A 1 892 ? -14.695 -8.352 -42.679 1.00 91.75 892 VAL A CA 1
ATOM 7175 C C . VAL A 1 892 ? -13.348 -8.896 -43.156 1.00 91.75 892 VAL A C 1
ATOM 7177 O O . VAL A 1 892 ? -13.210 -10.116 -43.230 1.00 91.75 892 VAL A O 1
ATOM 7180 N N . GLY A 1 893 ? -12.366 -8.029 -43.426 1.00 91.00 893 GLY A N 1
ATOM 7181 C CA . GLY A 1 893 ? -11.057 -8.401 -43.971 1.00 91.00 893 GLY A CA 1
ATOM 7182 C C . GLY A 1 893 ? -9.987 -8.795 -42.952 1.00 91.00 893 GLY A C 1
ATOM 7183 O O . GLY A 1 893 ? -8.931 -9.303 -43.344 1.00 91.00 893 GLY A O 1
ATOM 7184 N N . TYR A 1 894 ? -10.242 -8.593 -41.661 1.00 93.19 894 TYR A N 1
ATOM 7185 C CA . TYR A 1 894 ? -9.265 -8.800 -40.591 1.00 93.19 894 TYR A CA 1
ATOM 7186 C C . TYR A 1 894 ? -9.522 -10.109 -39.842 1.00 93.19 894 TYR A C 1
ATOM 7188 O O . TYR A 1 894 ? -10.648 -10.614 -39.774 1.00 93.19 894 TYR A O 1
ATOM 7196 N N . ALA A 1 895 ? -8.449 -10.699 -39.312 1.00 87.94 895 ALA A N 1
ATOM 7197 C CA . ALA A 1 895 ? -8.522 -11.985 -38.623 1.00 87.94 895 ALA A CA 1
ATOM 7198 C C . ALA A 1 895 ? -9.016 -11.824 -37.178 1.00 87.94 895 ALA A C 1
ATOM 7200 O O . ALA A 1 895 ? -9.577 -12.761 -36.603 1.00 87.94 895 ALA A O 1
ATOM 7201 N N . THR A 1 896 ? -8.801 -10.644 -36.596 1.00 86.62 896 THR A N 1
ATOM 7202 C CA . THR A 1 896 ? -9.115 -10.335 -35.200 1.00 86.62 896 THR A CA 1
ATOM 7203 C C . THR A 1 896 ? -10.308 -9.382 -35.078 1.00 86.62 896 THR A C 1
ATOM 7205 O O . THR A 1 896 ? -10.809 -8.832 -36.056 1.00 86.62 896 THR A O 1
ATOM 7208 N N . ASN A 1 897 ? -10.782 -9.174 -33.850 1.00 87.31 897 ASN A N 1
ATOM 7209 C CA . ASN A 1 897 ? -11.741 -8.123 -33.510 1.00 87.31 897 ASN A CA 1
ATOM 7210 C C . ASN A 1 897 ? -11.046 -6.785 -33.193 1.00 87.31 897 ASN A C 1
ATOM 7212 O O . ASN A 1 897 ? -11.642 -5.952 -32.514 1.00 87.31 897 ASN A O 1
ATOM 7216 N N . HIS A 1 898 ? -9.801 -6.590 -33.628 1.00 89.06 898 HIS A N 1
ATOM 7217 C CA . HIS A 1 898 ? -9.073 -5.330 -33.550 1.00 89.06 898 HIS A CA 1
ATOM 7218 C C . HIS A 1 898 ? -8.791 -4.844 -34.971 1.00 89.06 898 HIS A C 1
ATOM 7220 O O . HIS A 1 898 ? -8.178 -5.561 -35.754 1.00 89.06 898 HIS A O 1
ATOM 7226 N N . ILE A 1 899 ? -9.231 -3.632 -35.297 1.00 92.00 899 ILE A N 1
ATOM 7227 C CA . ILE A 1 899 ? -8.982 -3.020 -36.609 1.00 92.00 899 ILE A CA 1
ATOM 7228 C C . ILE A 1 899 ? -8.343 -1.650 -36.446 1.00 92.00 899 ILE A C 1
ATOM 7230 O O . ILE A 1 899 ? -8.532 -0.988 -35.422 1.00 92.00 899 ILE A O 1
ATOM 7234 N N . ILE A 1 900 ? -7.577 -1.240 -37.450 1.00 91.62 900 ILE A N 1
ATOM 7235 C CA . ILE A 1 900 ? -6.892 0.048 -37.489 1.00 91.62 900 ILE A CA 1
ATOM 7236 C C . ILE A 1 900 ? -7.575 0.963 -38.500 1.00 91.62 900 ILE A C 1
ATOM 7238 O O . ILE A 1 900 ? -7.576 0.688 -39.693 1.00 91.62 900 ILE A O 1
ATOM 7242 N N . MET A 1 901 ? -8.067 2.103 -38.024 1.00 94.19 901 MET A N 1
ATOM 7243 C CA . MET A 1 901 ? -8.629 3.146 -38.873 1.00 94.19 901 MET A CA 1
ATOM 7244 C C . MET A 1 901 ? -7.732 4.372 -38.837 1.00 94.19 901 MET A C 1
ATOM 7246 O O . MET A 1 901 ? -7.683 5.103 -37.846 1.00 94.19 901 MET A O 1
ATOM 7250 N N . THR A 1 902 ? -7.018 4.601 -39.931 1.00 94.94 902 THR A N 1
ATOM 7251 C CA . THR A 1 902 ? -6.210 5.805 -40.124 1.00 94.94 902 THR A CA 1
ATOM 7252 C C . THR A 1 902 ? -7.109 7.028 -40.227 1.00 94.94 902 THR A C 1
ATOM 7254 O O . THR A 1 902 ? -8.135 6.976 -40.885 1.00 94.94 902 THR A O 1
ATOM 7257 N N . PHE A 1 903 ? -6.741 8.132 -39.587 1.00 95.19 903 PHE A N 1
ATOM 7258 C CA . PHE A 1 903 ? -7.354 9.444 -39.785 1.00 95.19 903 PHE A CA 1
ATOM 7259 C C . PHE A 1 903 ? -6.235 10.414 -40.136 1.00 95.19 903 PHE A C 1
ATOM 7261 O O . PHE A 1 903 ? -5.319 10.621 -39.348 1.00 95.19 903 PHE A O 1
ATOM 7268 N N . GLY A 1 904 ? -6.251 10.921 -41.359 1.00 93.69 904 GLY A N 1
ATOM 7269 C CA . GLY A 1 904 ? -5.100 11.595 -41.946 1.00 93.69 904 GLY A CA 1
ATOM 7270 C C . GLY A 1 904 ? -4.904 11.196 -43.396 1.00 93.69 904 GLY A C 1
ATOM 7271 O O . GLY A 1 904 ? -5.504 10.229 -43.859 1.00 93.69 904 GLY A O 1
ATOM 7272 N N . SER A 1 905 ? -4.093 11.962 -44.110 1.00 94.12 905 SER A N 1
ATOM 7273 C CA . SER A 1 905 ? -3.668 11.704 -45.485 1.00 94.12 905 SER A CA 1
ATOM 7274 C C . SER A 1 905 ? -2.527 12.673 -45.826 1.00 94.12 905 SER A C 1
ATOM 7276 O O . SER A 1 905 ? -1.930 13.253 -44.915 1.00 94.12 905 SER A O 1
ATOM 7278 N N . ASP A 1 906 ? -2.247 12.867 -47.114 1.00 94.25 906 ASP A N 1
ATOM 7279 C CA . ASP A 1 906 ? -1.191 13.750 -47.616 1.00 94.25 906 ASP A CA 1
ATOM 7280 C C . ASP A 1 906 ? -1.321 15.165 -47.027 1.00 94.25 906 ASP A C 1
ATOM 7282 O O . ASP A 1 906 ? -2.287 15.886 -47.311 1.00 94.25 906 ASP A O 1
ATOM 7286 N N . PHE A 1 907 ? -0.328 15.574 -46.233 1.00 95.06 907 PHE A N 1
ATOM 7287 C CA . PHE A 1 907 ? -0.201 16.913 -45.647 1.00 95.06 907 PHE A CA 1
ATOM 7288 C C . PHE A 1 907 ? -1.459 17.423 -44.912 1.00 95.06 907 PHE A C 1
ATOM 7290 O O . PHE A 1 907 ? -1.792 18.613 -44.987 1.00 95.06 907 PHE A O 1
ATOM 7297 N N . GLN A 1 908 ? -2.188 16.531 -44.236 1.00 95.19 908 GLN A N 1
ATOM 7298 C CA . GLN A 1 908 ? -3.329 16.896 -43.386 1.00 95.19 908 GLN A CA 1
ATOM 7299 C C . GLN A 1 908 ? -2.869 17.353 -41.991 1.00 95.19 908 GLN A C 1
ATOM 7301 O O . GLN A 1 908 ? -1.710 17.199 -41.623 1.00 95.19 908 GLN A O 1
ATOM 7306 N N . TYR A 1 909 ? -3.790 17.900 -41.195 1.00 96.31 909 TYR A N 1
ATOM 7307 C CA . TYR A 1 909 ? -3.560 18.437 -39.847 1.00 96.31 909 TYR A CA 1
ATOM 7308 C C . TYR A 1 909 ? -2.823 19.787 -39.782 1.00 96.31 909 TYR A C 1
ATOM 7310 O O . TYR A 1 909 ? -2.337 20.138 -38.716 1.00 96.31 909 TYR A O 1
ATOM 7318 N N . GLU A 1 910 ? -2.809 20.629 -40.830 1.00 95.06 910 GLU A N 1
ATOM 7319 C CA . GLU A 1 910 ? -2.351 22.036 -40.669 1.00 95.06 910 GLU A CA 1
ATOM 7320 C C . GLU A 1 910 ? -3.234 22.824 -39.678 1.00 95.06 910 GLU A C 1
ATOM 7322 O O . GLU A 1 910 ? -2.782 23.794 -39.070 1.00 95.06 910 GLU A O 1
ATOM 7327 N N . ASN A 1 911 ? -4.482 22.381 -39.484 1.00 94.69 911 ASN A N 1
ATOM 7328 C CA . ASN A 1 911 ? -5.369 22.799 -38.400 1.00 94.69 911 ASN A CA 1
ATOM 7329 C C . ASN A 1 911 ? -5.826 21.577 -37.584 1.00 94.69 911 ASN A C 1
ATOM 7331 O O . ASN A 1 911 ? -6.977 21.140 -37.672 1.00 94.69 911 ASN A O 1
ATOM 7335 N N . ALA A 1 912 ? -4.926 21.009 -36.778 1.00 96.31 912 ALA A N 1
ATOM 7336 C CA . ALA A 1 912 ? -5.203 19.782 -36.029 1.00 96.31 912 ALA A CA 1
ATOM 7337 C C . ALA A 1 912 ? -6.415 19.875 -35.083 1.00 96.31 912 ALA A C 1
ATOM 7339 O O . ALA A 1 912 ? -7.097 18.876 -34.854 1.00 96.31 912 ALA A O 1
ATOM 7340 N N . ASN A 1 913 ? -6.713 21.066 -34.552 1.00 95.06 913 ASN A N 1
ATOM 7341 C CA . ASN A 1 913 ? -7.845 21.280 -33.650 1.00 95.06 913 ASN A CA 1
ATOM 7342 C C . ASN A 1 913 ? -9.190 20.892 -34.291 1.00 95.06 913 ASN A C 1
ATOM 7344 O O . ASN A 1 913 ? -10.047 20.304 -33.632 1.00 95.06 913 ASN A O 1
ATOM 7348 N N . GLU A 1 914 ? -9.379 21.180 -35.579 1.00 92.69 914 GLU A N 1
ATOM 7349 C CA . GLU A 1 914 ? -10.611 20.841 -36.297 1.00 92.69 914 GLU A CA 1
ATOM 7350 C C . GLU A 1 914 ? -10.800 19.324 -36.426 1.00 92.69 914 GLU A C 1
ATOM 7352 O O . GLU A 1 914 ? -11.874 18.798 -36.105 1.00 92.69 914 GLU A O 1
ATOM 7357 N N . GLY A 1 915 ? -9.725 18.616 -36.783 1.00 94.12 915 GLY A N 1
ATOM 7358 C CA . GLY A 1 915 ? -9.707 17.158 -36.853 1.00 94.12 915 GLY A CA 1
ATOM 7359 C C . GLY A 1 915 ? -9.980 16.518 -35.493 1.00 94.12 915 GLY A C 1
ATOM 7360 O O . GLY A 1 915 ? -10.901 15.710 -35.349 1.00 94.12 915 GLY A O 1
ATOM 7361 N N . PHE A 1 916 ? -9.235 16.927 -34.462 1.00 96.75 916 PHE A N 1
ATOM 7362 C CA . PHE A 1 916 ? -9.380 16.362 -33.122 1.00 96.75 916 PHE A CA 1
ATOM 7363 C C . PHE A 1 916 ? -10.739 16.654 -32.489 1.00 96.75 916 PHE A C 1
ATOM 7365 O O . PHE A 1 916 ? -11.318 15.761 -31.881 1.00 96.75 916 PHE A O 1
ATOM 7372 N N . LYS A 1 917 ? -11.312 17.847 -32.675 1.00 95.06 917 LYS A N 1
ATOM 7373 C CA . LYS A 1 917 ? -12.641 18.168 -32.134 1.00 95.06 917 LYS A CA 1
ATOM 7374 C C . LYS A 1 917 ? -13.731 17.242 -32.679 1.00 95.06 917 LYS A C 1
ATOM 7376 O O . LYS A 1 917 ? -14.643 16.867 -31.942 1.00 95.06 917 LYS A O 1
ATOM 7381 N N . ASN A 1 918 ? -13.652 16.874 -33.957 1.00 95.38 918 ASN A N 1
ATOM 7382 C CA . ASN A 1 918 ? -14.588 15.928 -34.560 1.00 95.38 918 ASN A CA 1
ATOM 7383 C C . ASN A 1 918 ? -14.303 14.484 -34.133 1.00 95.38 918 ASN A C 1
ATOM 7385 O O . ASN A 1 918 ? -15.245 13.752 -33.834 1.00 95.38 918 ASN A O 1
ATOM 7389 N N . LEU A 1 919 ? -13.031 14.091 -34.031 1.00 95.69 919 LEU A N 1
ATOM 7390 C CA . LEU A 1 919 ? -12.638 12.782 -33.503 1.00 95.69 919 LEU A CA 1
ATOM 7391 C C . LEU A 1 919 ? -13.097 12.574 -32.055 1.00 95.69 919 LEU A C 1
ATOM 7393 O O . LEU A 1 919 ? -13.691 11.541 -31.753 1.00 95.69 919 LEU A O 1
ATOM 7397 N N . ASP A 1 920 ? -12.904 13.567 -31.185 1.00 95.06 920 ASP A N 1
ATOM 7398 C CA . ASP A 1 920 ? -13.320 13.535 -29.779 1.00 95.06 920 ASP A CA 1
ATOM 7399 C C . ASP A 1 920 ? -14.839 13.281 -29.671 1.00 95.06 920 ASP A C 1
ATOM 7401 O O . ASP A 1 920 ? -15.294 12.436 -28.894 1.00 95.06 920 ASP A O 1
ATOM 7405 N N . LYS A 1 921 ? -15.641 13.961 -30.506 1.00 95.81 921 LYS A N 1
ATOM 7406 C CA . LYS A 1 921 ? -17.095 13.737 -30.592 1.00 95.81 921 LYS A CA 1
ATOM 7407 C C . LYS A 1 921 ? -17.438 12.356 -31.141 1.00 95.81 921 LYS A C 1
ATOM 7409 O O . LYS A 1 921 ? -18.314 11.694 -30.589 1.00 95.81 921 LYS A O 1
ATOM 7414 N N . LEU A 1 922 ? -16.769 11.923 -32.208 1.00 95.50 922 LEU A N 1
ATOM 7415 C CA . LEU A 1 922 ? -17.012 10.624 -32.830 1.00 95.50 922 LEU A CA 1
ATOM 7416 C C . LEU A 1 922 ? -16.791 9.498 -31.817 1.00 95.50 922 LEU A C 1
ATOM 7418 O O . LEU A 1 922 ? -17.688 8.690 -31.595 1.00 95.50 922 LEU A O 1
ATOM 7422 N N . ILE A 1 923 ? -15.641 9.509 -31.139 1.00 93.31 923 ILE A N 1
ATOM 7423 C CA . ILE A 1 923 ? -15.279 8.538 -30.101 1.00 93.31 923 ILE A CA 1
ATOM 7424 C C . ILE A 1 923 ? -16.314 8.547 -28.974 1.00 93.31 923 ILE A C 1
ATOM 7426 O O . ILE A 1 923 ? -16.800 7.488 -28.575 1.00 93.31 923 ILE A O 1
ATOM 7430 N N . LYS A 1 924 ? -16.690 9.735 -28.481 1.00 92.31 924 LYS A N 1
ATOM 7431 C CA . LYS A 1 924 ? -17.693 9.893 -27.420 1.00 92.31 924 LYS A CA 1
ATOM 7432 C C . LYS A 1 924 ? -19.032 9.251 -27.794 1.00 92.31 924 LYS A C 1
ATOM 7434 O O . LYS A 1 924 ? -19.570 8.481 -27.001 1.00 92.31 924 LYS A O 1
ATOM 7439 N N . TYR A 1 925 ? -19.586 9.584 -28.960 1.00 94.12 925 TYR A N 1
ATOM 7440 C CA . TYR A 1 925 ? -20.934 9.149 -29.336 1.00 94.12 925 TYR A CA 1
ATOM 7441 C C . TYR A 1 925 ? -20.989 7.700 -29.831 1.00 94.12 925 TYR A C 1
ATOM 7443 O O . TYR A 1 925 ? -21.994 7.031 -29.595 1.00 94.12 925 TYR A O 1
ATOM 7451 N N . VAL A 1 926 ? -19.916 7.190 -30.447 1.00 92.19 926 VAL A N 1
ATOM 7452 C CA . VAL A 1 926 ? -19.807 5.772 -30.833 1.00 92.19 926 VAL A CA 1
ATOM 7453 C C . VAL A 1 926 ? -19.685 4.880 -29.597 1.00 92.19 926 VAL A C 1
ATOM 7455 O O . VAL A 1 926 ? -20.380 3.876 -29.515 1.00 92.19 926 VAL A O 1
ATOM 7458 N N . ASN A 1 927 ? -18.875 5.256 -28.599 1.00 85.56 927 ASN A N 1
ATOM 7459 C CA . ASN A 1 927 ? -18.737 4.472 -27.361 1.00 85.56 927 ASN A CA 1
ATOM 7460 C C . ASN A 1 927 ? -19.983 4.507 -26.459 1.00 85.56 927 ASN A C 1
ATOM 7462 O O . ASN A 1 927 ? -20.072 3.720 -25.518 1.00 85.56 927 ASN A O 1
ATOM 7466 N N . ALA A 1 928 ? -20.912 5.431 -26.712 1.00 83.75 928 ALA A N 1
ATOM 7467 C CA . ALA A 1 928 ? -22.196 5.496 -26.022 1.00 83.75 928 ALA A CA 1
ATOM 7468 C C . ALA A 1 928 ? -23.246 4.521 -26.594 1.00 83.75 928 ALA A C 1
ATOM 7470 O O . ALA A 1 928 ? -24.306 4.379 -25.984 1.00 83.75 928 ALA A O 1
ATOM 7471 N N . GLN A 1 929 ? -22.963 3.887 -27.741 1.00 78.06 929 GLN A N 1
ATOM 7472 C CA . GLN A 1 929 ? -23.761 2.793 -28.310 1.00 78.06 929 GLN A CA 1
ATOM 7473 C C . GLN A 1 929 ? -23.394 1.459 -27.643 1.00 78.06 929 GLN A C 1
ATOM 7475 O O . GLN A 1 929 ? -24.322 0.651 -27.416 1.00 78.06 929 GLN A O 1
#

Solvent-accessible surface area (backbone atoms only — not comparable to full-atom values): 49195 Å² total; per-residue (Å²): 125,70,38,86,84,82,88,79,84,79,76,65,45,58,88,50,82,54,43,25,53,37,23,22,33,21,23,52,41,60,57,26,33,49,50,46,51,50,50,38,52,50,53,45,36,31,38,39,33,38,61,50,68,60,60,55,50,78,61,50,41,52,36,52,49,32,54,55,56,40,66,36,85,44,42,50,30,29,44,51,45,73,71,53,53,49,49,53,53,48,39,44,51,53,15,51,56,50,42,46,55,50,48,40,55,22,42,55,60,66,27,44,72,47,97,83,33,72,83,62,75,69,53,42,76,56,88,43,49,91,60,40,26,43,80,88,57,39,84,53,60,40,36,36,41,39,34,38,26,65,37,54,45,65,45,78,48,77,46,79,42,42,26,65,71,63,62,51,40,22,44,61,86,67,48,77,50,78,64,46,67,45,74,56,50,68,71,51,69,66,40,82,84,65,81,57,84,40,56,27,28,37,38,36,73,45,74,29,44,25,39,18,30,30,32,32,40,37,37,51,56,89,74,79,70,75,73,72,57,93,47,51,75,49,66,61,48,69,37,74,36,71,51,80,35,35,37,36,36,26,44,44,68,51,38,48,38,38,46,34,30,62,79,78,73,49,70,49,48,32,83,40,45,49,54,28,26,27,46,43,23,89,30,80,54,83,44,62,94,30,37,18,15,22,27,45,26,33,29,57,62,51,91,66,68,42,66,72,48,98,56,52,49,29,37,30,37,41,49,84,65,41,20,34,40,39,35,40,42,55,97,33,36,36,37,36,45,33,41,40,55,76,37,83,47,39,39,38,38,38,39,43,29,49,70,78,50,93,83,78,47,20,41,39,31,26,45,37,46,32,35,76,44,68,19,81,46,38,33,35,32,23,51,91,52,57,58,71,46,86,42,48,57,85,61,51,96,89,53,92,63,79,82,73,42,83,50,42,69,40,28,42,56,24,45,22,33,38,35,39,41,39,95,64,43,24,47,35,42,32,44,68,29,50,22,16,27,35,42,86,50,68,23,32,44,37,37,35,65,43,65,39,31,81,33,42,47,79,86,74,62,83,53,40,39,60,60,66,49,89,93,38,42,46,67,44,72,52,47,37,37,44,36,74,36,41,56,75,59,32,43,65,54,54,53,52,47,39,49,46,65,56,47,49,62,47,64,29,37,31,56,90,61,71,58,70,68,62,46,53,73,32,33,54,38,65,48,52,44,43,90,68,74,59,62,88,43,54,44,69,77,38,47,35,40,79,42,95,44,33,30,40,38,27,41,30,17,74,36,47,73,83,44,28,98,72,56,24,50,70,45,74,48,56,54,50,54,70,30,62,66,70,26,41,71,65,38,48,47,53,26,35,90,85,66,83,45,53,48,79,72,64,81,80,85,75,48,35,34,72,88,68,50,69,59,74,74,87,71,76,81,76,72,68,49,72,64,46,68,46,74,37,47,48,61,34,73,51,26,34,44,35,36,43,80,45,60,78,100,45,80,33,76,43,78,42,39,37,49,42,70,78,82,46,75,97,46,52,51,68,28,34,39,72,40,46,68,43,89,80,53,75,35,32,51,53,43,20,53,56,29,40,55,49,43,39,71,76,36,86,87,46,58,40,44,46,44,43,33,56,59,50,55,54,50,58,73,72,52,54,70,73,57,51,53,50,50,48,47,31,25,67,70,66,27,39,41,49,30,49,29,15,35,51,82,69,61,57,87,86,56,54,70,67,60,53,52,52,38,31,49,55,24,45,50,54,30,38,75,75,44,40,78,61,37,58,43,44,40,35,60,54,44,79,39,99,44,82,47,53,58,59,45,23,50,42,21,67,73,60,29,64,30,37,37,32,18,54,66,58,67,68,59,48,56,46,22,37,75,69,26,48,31,50,46,76,44,70,23,31,86,88,57,41,76,64,7,48,19,40,33,37,55,40,88,61,37,58,36,34,61,89,74,55,47,46,38,88,88,48,86,42,77,75,78,34,79,53,87,87,47,93,74,49,38,50,70,61,53,40,55,51,49,54,48,52,53,53,62,55,44,56,15,34,75,54,58,61,45,79,43,36,37,33,34,79,56,35,33,54,51,22,55,57,33,48,57,40,47,56,50,49,55,55,59,48,74,71,108

Radius of gyration: 33.4 Å; Cα contacts (8 Å, |Δi|>4): 2073; chains: 1; bounding box: 72×57×98 Å

InterPro domains:
  IPR000602 Glycoside hydrolase family 38, N-terminal domain [PF01074] (650-928)
  IPR011013 Galactose mutarotase-like domain superfamily [SSF74650] (121-641)
  IPR011330 Glycoside hydrolase/deacetylase, beta/alpha-barrel [SSF88713] (641-929)
  IPR011682 Glycosyl hydrolase family 38, C-terminal [PF07748] (241-458)
  IPR013780 Glycosyl hydrolase, all-beta [G3DSA:2.60.40.1180] (125-221)
  IPR015341 Glycoside hydrolase family 38, central domain [PF09261] (20-110)
  IPR015341 Glycoside hydrolase family 38, central domain [SM0087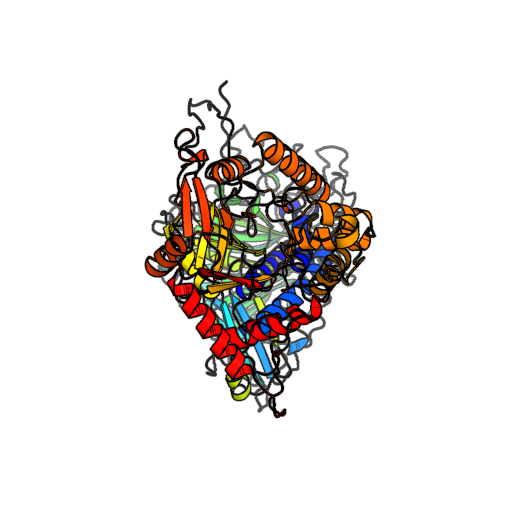2] (19-92)
  IPR027291 Glycoside hydrolase 38, N-terminal domain superfamily [G3DSA:3.20.110.10] (651-929)
  IPR028995 Glycoside hydrolase families 57/38, central domain superfamily [SSF88688] (18-116)
  IPR037094 Glycoside hydrolase family 38, central domain superfamily [G3DSA:1.20.1270.50] (1-61)
  IPR037094 Glycoside hydrolase family 38, central domain superfamily [G3DSA:1.20.1270.50] (62-116)
  IPR048534 Lysosomal alpha-mannosidase-like, central domain [PF21260] (178-217)
  IPR050843 Glycosyl Hydrolase Family 38 [PTHR11607] (2-641)

Foldseek 3Di:
DFAADDDDDPPQDAPDLQRTQQLLLAAPLVQLLLLLVLVLLLQLLQLLCLLLLVFPVVLSVQSVVLSVVCPPCCRSSNNAAPVVVVVSSVSSVVSSVSSLVSNLVSCQRAWFPDPPFPGDFRWDFQPCVLLLDDVVPAPFQKKKKKWFFQWLAKDKDKDKHQYPADWFKAWLVRHTFDKFKAADDPLSVPAFPDPDPGGIIIMGIDIAHGRWIFMMMIHGDPPRPPPPTPKDKDKLAWAWDDAPFWIWTAHSQGFGAWIAGPVVGDIWGFPGWAKWKFWWQCFPLPDSVRFTAFSRGGRGPDLDTGGPAPGKMWMWIDDPQKTWIWIGRDSFWTWIWMDGHPDQWIKIKIKGDPPDCPVVTWIFMKIKTAIPFQQVQWKWADDQLFDIDIDGQQDDPPDDGDNSGNASSFKDKHAFKMWGHDQFKIKMKTWLGIWIWGDSDGRMIMTGNDTAFDDHSPPPNRDGSHDDDNRTTHMDITMIIIHMDTQQAVQLCSSLVSVCSSNPIGIIMGGPDDDPVSSSVTTRSIDRLAPDRDDSQKTFPHWRDPASFKIKTKMWRRAAQSRYPPSQAKDKDFQQRNCLSVAGFPFKFWADPVRPGGLLPDDDDWHQHPVRDIPDDPPPNDDPRRGRIDIYHHGDMIMIITGHQDHPPAQAEAEAEEAAEPCDDQDHNVCQCCQHPCVSPGHHVLLLVVQLLVLCVVDVVAAHEYEAQLSVVVSLVPDDPVSLVSVLVCLVNRRYAYAQQFNHLDADPPDDVVVSVVRSVVSQVVQCVSRNPSHDHQEHENLDHQDDALQVLQVCLLVRHQAYEYQDDDPVVLVVLLQVQPQWDFRQSDPVVGPSSTHIYGHANHSQAAQPLLQQFPPDDRDFQDPDPVDPPHCLVVLLVVVVVSSVSQNSNHPDSYDYGHHYYHNTNSNVNRNVVRVVSNVVSNVVD

Organism: NCBI:txid392033

Nearest PDB structures (foldseek):
  6b9p-assembly1_A  TM=9.343E-01  e=9.998E-57  Canavalia ensiformis
  6b9o-assembly1_B  TM=9.237E-01  e=5.425E-56  Canavalia ensiformis
  6b9o-assembly1_A  TM=9.277E-01  e=8.077E-56  Canavalia ensiformis
  6b9p-assembly1_B  TM=9.293E-01  e=1.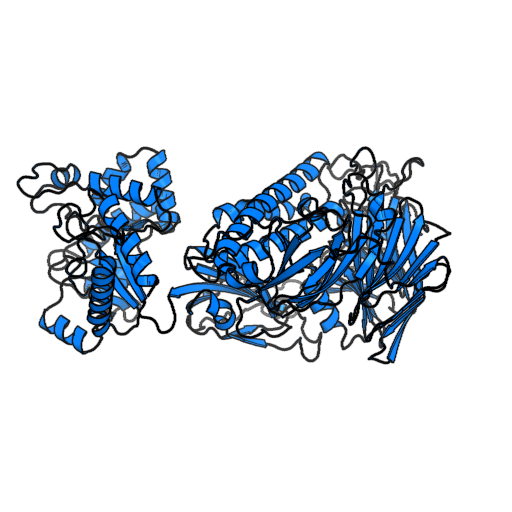679E-54  Canavalia ensiformis
  1o7d-assembly1_D  TM=9.573E-01  e=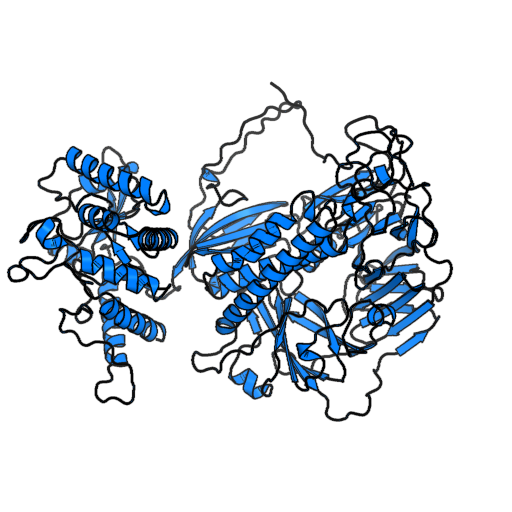1.720E-28  Bos taurus

pLDDT: mean 92.43, std 8.04, range [44.88, 98.88]

Mean predicted aligned error: 11.03 Å

Sequence (929 aa):
HNWTSKTDDFFPYAHHPHGFWTGYFTSRAALKRYERHSNNILQATRQLNALANLNLRNSIFFLSEAMGVAQHHDAVSGTEKQEVAFDYAQRLAVGINVASGIINQAYSKLLPKSSQSPPSPTQFLCQLTNISECVPVQDQTRFTVTLWNPTINPVLQHFRVPVTRAYTVRDPTGQPILSEIIPVSNATKNIPGRASTATNQLIFRASLPALGFNTYFFEAKTDEKHEKPKIKITKNDECILQNQNLRVEIDAQGNLGHIVNLKKSFDVAFTSQGFYFYQSFPGNNSRSEFQASGAYIFRPLTPTAVPVSQTRSITCIKGDNVQTAVIVFNDWASQEISLYDEAESVEVEWTVGPIPIGDNIGKEIIIRYDTDIASQSKYYTDANGREVLERKRDYRPTWNYTVVETVSGNYYPINSRIWIKDDNRQFTVLTDRSEGGGSIQNGSIEIMVHRRILNDDSLGVGEALNESAYGQGLVVRGRHFLLVEPPASSARYHRIGSQRLYMHPIATFATNLQDYESYSAAYYQTWSALTDTLPLNVHLLTLDQLGPKDYLIRVEHYFELLEDDTFSKPVTFDLQSLFKSIGLISNTVELTLSANLPLSDMRRLNWITGDGQLSEMEISKERSLTDTNITLNPMQIRTFQACNLGVANKLNVHIVPHTHDDVGWLKTVDQYYYGARNYIQHAGVQYILDSVMLALDENPERRFIYVEMGFFWRWWNQQTDAMRDKVKQFVYDGRLEFISGGWCMNDEASTHYNSIIDQHSLGAEFLRDQFGECGRPKIGWQIDPFGHSREQASLLAQMGFDGLFFGRADYDDRATRNRTKTMEMIWKGSVNLGRESWLFTGVLPNGYGPPGSFCFDYRCSDNPIMDDPHFYDYNVDERVQTFIRAAHDEAVGYATNHIIMTFGSDFQYENANEGFKNLDKLIKYVNAQ